Protein AF-A0A1Y1WV04-F1 (afdb_monomer_lite)

Structure (mmCIF, N/CA/C/O backbone):
data_AF-A0A1Y1WV04-F1
#
_entry.id   AF-A0A1Y1WV04-F1
#
loop_
_atom_site.group_PDB
_atom_site.id
_atom_site.type_symbol
_atom_site.label_atom_id
_atom_site.label_alt_id
_atom_site.label_comp_id
_atom_site.label_asym_id
_atom_site.label_entity_id
_atom_site.label_seq_id
_atom_site.pdbx_PDB_ins_code
_atom_site.Cartn_x
_atom_site.Cartn_y
_atom_site.Cartn_z
_atom_site.occupancy
_atom_site.B_iso_or_equiv
_atom_site.auth_seq_id
_atom_site.auth_comp_id
_atom_site.auth_asym_id
_atom_site.auth_atom_id
_atom_site.pdbx_PDB_model_num
ATOM 1 N N . MET A 1 1 ? -96.655 -31.401 87.594 1.00 34.44 1 MET A N 1
ATOM 2 C CA . MET A 1 1 ? -95.868 -32.003 88.691 1.00 34.44 1 MET A CA 1
ATOM 3 C C . MET A 1 1 ? -94.668 -31.108 88.955 1.00 34.44 1 MET A C 1
ATOM 5 O O . MET A 1 1 ? -94.041 -30.666 88.003 1.00 34.44 1 MET A O 1
ATOM 9 N N . HIS A 1 2 ? -94.461 -30.750 90.222 1.00 40.66 2 HIS A N 1
ATOM 10 C CA . HIS A 1 2 ? -93.423 -29.845 90.725 1.00 40.66 2 HIS A CA 1
ATOM 11 C C . HIS A 1 2 ? -91.993 -30.256 90.336 1.00 40.66 2 HIS A C 1
ATOM 13 O O . HIS A 1 2 ? -91.720 -31.447 90.269 1.00 40.66 2 HIS A O 1
ATOM 19 N N . PHE A 1 3 ? -91.078 -29.289 90.181 1.00 35.06 3 PHE A N 1
ATOM 20 C CA . PHE A 1 3 ? -90.051 -28.991 91.197 1.00 35.06 3 PHE A CA 1
ATOM 21 C C . PHE A 1 3 ? -89.288 -27.686 90.893 1.00 35.06 3 PHE A C 1
ATOM 23 O O . PHE A 1 3 ? -89.041 -27.324 89.747 1.00 35.06 3 PHE A O 1
ATOM 30 N N . HIS A 1 4 ? -88.962 -26.976 91.974 1.00 42.06 4 HIS A N 1
ATOM 31 C CA . HIS A 1 4 ? -88.146 -25.764 92.067 1.00 42.06 4 HIS A CA 1
ATOM 32 C C . HIS A 1 4 ? -86.688 -25.966 91.619 1.00 42.06 4 HIS A C 1
ATOM 34 O O . HIS A 1 4 ? -86.134 -27.024 91.887 1.00 42.06 4 HIS A O 1
ATOM 40 N N . SER A 1 5 ? -86.017 -24.909 91.136 1.00 38.31 5 SER A N 1
ATOM 41 C CA . SER A 1 5 ? -84.731 -24.459 91.709 1.00 38.31 5 SER A CA 1
ATOM 42 C C . SER A 1 5 ? -84.231 -23.148 91.082 1.00 38.31 5 SER A C 1
ATOM 44 O O . SER A 1 5 ? -84.340 -22.913 89.884 1.00 38.31 5 SER A O 1
ATOM 46 N N . LYS A 1 6 ? -83.667 -22.312 91.953 1.00 45.50 6 LYS A N 1
ATOM 47 C CA . LYS A 1 6 ? -82.931 -21.062 91.727 1.00 45.50 6 LYS A CA 1
ATOM 48 C C . LYS A 1 6 ? -81.797 -21.239 90.707 1.00 45.50 6 LYS A C 1
ATOM 50 O O . LYS A 1 6 ? -81.124 -22.260 90.774 1.00 45.50 6 LYS A O 1
ATOM 55 N N . LEU A 1 7 ? -81.491 -20.206 89.913 1.00 41.94 7 LEU A N 1
ATOM 56 C CA . LEU A 1 7 ? -80.228 -19.447 90.015 1.00 41.94 7 LEU A CA 1
ATOM 57 C C . LEU A 1 7 ? -80.211 -18.286 89.003 1.00 41.94 7 LEU A C 1
ATOM 59 O O . LEU A 1 7 ? -80.407 -18.491 87.808 1.00 41.94 7 LEU A O 1
ATOM 63 N N . LEU A 1 8 ? -79.947 -17.071 89.493 1.00 48.06 8 LEU A N 1
ATOM 64 C CA . LEU A 1 8 ? -79.488 -15.947 88.676 1.00 48.06 8 LEU A CA 1
ATOM 65 C C . LEU A 1 8 ? -78.223 -16.367 87.912 1.00 48.06 8 LEU A C 1
ATOM 67 O O . LEU A 1 8 ? -77.243 -16.764 88.540 1.00 48.06 8 LEU A O 1
ATOM 71 N N . LEU A 1 9 ? -78.208 -16.192 86.591 1.00 40.06 9 LEU A N 1
ATOM 72 C CA . LEU A 1 9 ? -76.978 -16.184 85.804 1.00 40.06 9 LEU A CA 1
ATOM 73 C C . LEU A 1 9 ? -76.729 -14.747 85.326 1.00 40.06 9 LEU A C 1
ATOM 75 O O . LEU A 1 9 ? -77.144 -14.341 84.244 1.00 40.06 9 LEU A O 1
ATOM 79 N N . THR A 1 10 ? -76.098 -13.944 86.183 1.00 45.25 10 THR A N 1
ATOM 80 C CA . THR A 1 10 ? -75.532 -12.645 85.807 1.00 45.25 10 THR A CA 1
ATOM 81 C C . THR A 1 10 ? -74.353 -12.875 84.870 1.00 45.25 10 THR A C 1
ATOM 83 O O . THR A 1 10 ? -73.282 -13.314 85.287 1.00 45.25 10 THR A O 1
ATOM 86 N N . LEU A 1 11 ? -74.582 -12.585 83.593 1.00 39.94 11 LEU A N 1
ATOM 87 C CA . LEU A 1 11 ? -73.611 -12.572 82.509 1.00 39.94 11 LEU A CA 1
ATOM 88 C C . LEU A 1 11 ? -72.624 -11.404 82.718 1.00 39.94 11 LEU A C 1
ATOM 90 O O . LEU A 1 11 ? -72.864 -10.289 82.258 1.00 39.94 11 LEU A O 1
ATOM 94 N N . LEU A 1 12 ? -71.520 -11.637 83.438 1.00 44.62 12 LEU A N 1
ATOM 95 C CA . LEU A 1 12 ? -70.368 -10.733 83.419 1.00 44.62 12 LEU A CA 1
ATOM 96 C C . LEU A 1 12 ? -69.647 -10.907 82.075 1.00 44.62 12 LEU A C 1
ATOM 98 O O . LEU A 1 12 ? -68.929 -11.882 81.860 1.00 44.62 12 LEU A O 1
ATOM 102 N N . ALA A 1 13 ? -69.842 -9.950 81.170 1.00 43.22 13 ALA A N 1
ATOM 103 C CA . ALA A 1 13 ? -69.005 -9.778 79.994 1.00 43.22 13 ALA A CA 1
ATOM 104 C C . ALA A 1 13 ? -67.582 -9.406 80.442 1.00 43.22 13 ALA A C 1
ATOM 106 O O . ALA A 1 13 ? -67.279 -8.246 80.719 1.00 43.22 13 ALA A O 1
ATOM 107 N N . THR A 1 14 ? -66.692 -10.393 80.528 1.00 42.41 14 THR A N 1
ATOM 108 C CA . THR A 1 14 ? -65.252 -10.139 80.571 1.00 42.41 14 THR A CA 1
ATOM 109 C C . THR A 1 14 ? -64.841 -9.588 79.210 1.00 42.41 14 THR A C 1
ATOM 111 O O . THR A 1 14 ? -64.728 -10.334 78.238 1.00 42.41 14 THR A O 1
ATOM 114 N N . ILE A 1 15 ? -64.661 -8.271 79.132 1.00 50.78 15 ILE A N 1
ATOM 115 C CA . ILE A 1 15 ? -63.996 -7.610 78.009 1.00 50.78 15 ILE A CA 1
ATOM 116 C C . ILE A 1 15 ? -62.588 -8.221 77.935 1.00 50.78 15 ILE A C 1
ATOM 118 O O . ILE A 1 15 ? -61.854 -8.118 78.921 1.00 50.78 15 ILE A O 1
ATOM 122 N N . PRO A 1 16 ? -62.179 -8.883 76.839 1.00 45.06 16 PRO A N 1
ATOM 123 C CA . PRO A 1 16 ? -60.782 -9.243 76.684 1.00 45.06 16 PRO A CA 1
ATOM 124 C C . PRO A 1 16 ? -59.991 -7.937 76.637 1.00 45.06 16 PRO A C 1
ATOM 126 O O . PRO A 1 16 ? -60.175 -7.130 75.727 1.00 45.06 16 PRO A O 1
ATOM 129 N N . SER A 1 17 ? -59.134 -7.712 77.633 1.00 42.75 17 SER A N 1
ATOM 130 C CA . SER A 1 17 ? -58.093 -6.692 77.574 1.00 42.75 17 SER A CA 1
ATOM 131 C C . SER A 1 17 ? -57.308 -6.934 76.291 1.00 42.75 17 SER A C 1
ATOM 133 O O . SER A 1 17 ? -56.541 -7.890 76.185 1.00 42.75 17 SER A O 1
ATOM 135 N N . THR A 1 18 ? -57.570 -6.126 75.272 1.00 48.19 18 THR A N 1
ATOM 136 C CA . THR A 1 18 ? -56.909 -6.227 73.981 1.00 48.19 18 THR A CA 1
ATOM 137 C C . THR A 1 18 ? -55.447 -5.858 74.196 1.00 48.19 18 THR A C 1
ATOM 139 O O . THR A 1 18 ? -55.110 -4.679 74.297 1.00 48.19 18 THR A O 1
ATOM 142 N N . PHE A 1 19 ? -54.585 -6.866 74.334 1.00 54.16 19 PHE A N 1
ATOM 143 C CA . PHE A 1 19 ? -53.141 -6.675 74.392 1.00 54.16 19 PHE A CA 1
ATOM 144 C C . PHE A 1 19 ? -52.684 -5.871 73.168 1.00 54.16 19 PHE A C 1
ATOM 146 O O . PHE A 1 19 ? -53.245 -6.006 72.075 1.00 54.16 19 PHE A O 1
ATOM 153 N N . ALA A 1 20 ? -51.681 -5.011 73.358 1.00 57.06 20 ALA A N 1
ATOM 154 C CA . ALA A 1 20 ? -51.045 -4.289 72.264 1.00 57.06 20 ALA A CA 1
ATOM 155 C C . ALA A 1 20 ? -50.669 -5.274 71.146 1.00 57.06 20 ALA A C 1
ATOM 157 O O . ALA A 1 20 ? -50.146 -6.355 71.425 1.00 57.06 20 ALA A O 1
ATOM 158 N N . ALA A 1 21 ? -50.902 -4.905 69.885 1.00 72.69 21 ALA A N 1
ATOM 159 C CA . ALA A 1 21 ? -50.462 -5.703 68.740 1.00 72.69 21 ALA A CA 1
ATOM 160 C C . ALA A 1 21 ? -48.935 -5.572 68.568 1.00 72.69 21 ALA A C 1
ATOM 162 O O . ALA A 1 21 ? -48.452 -4.921 67.641 1.00 72.69 21 ALA A O 1
ATOM 163 N N . VAL A 1 22 ? -48.165 -6.129 69.507 1.00 84.75 22 VAL A N 1
ATOM 164 C CA . VAL A 1 22 ? -46.698 -6.144 69.474 1.00 84.75 22 VAL A CA 1
ATOM 165 C C . VAL A 1 22 ? -46.243 -6.845 68.195 1.00 84.75 22 VAL A C 1
ATOM 167 O O . VAL A 1 22 ? -46.794 -7.872 67.809 1.00 84.75 22 VAL A O 1
ATOM 170 N N . ASN A 1 23 ? -45.247 -6.267 67.526 1.00 87.25 23 ASN A N 1
ATOM 171 C CA . ASN A 1 23 ? -44.789 -6.622 66.179 1.00 87.25 23 ASN A CA 1
ATOM 172 C C . ASN A 1 23 ? -45.798 -6.339 65.049 1.00 87.25 23 ASN A C 1
ATOM 174 O O . ASN A 1 23 ? -45.521 -6.643 63.892 1.00 87.25 23 ASN A O 1
ATOM 178 N N . GLY A 1 24 ? -46.942 -5.727 65.358 1.00 88.12 24 GLY A N 1
ATOM 179 C CA . GLY A 1 24 ? -47.917 -5.264 64.378 1.00 88.12 24 GLY A CA 1
ATOM 180 C C . GLY A 1 24 ? -47.508 -3.959 63.693 1.00 88.12 24 GLY A C 1
ATOM 181 O O . GLY A 1 24 ? -46.560 -3.278 64.094 1.00 88.12 24 GLY A O 1
ATOM 182 N N . ARG A 1 25 ? -48.257 -3.598 62.647 1.00 90.00 25 ARG A N 1
ATOM 183 C CA . ARG A 1 25 ? -48.091 -2.336 61.914 1.00 90.00 25 ARG A CA 1
ATOM 184 C C . ARG A 1 25 ? -48.536 -1.142 62.740 1.00 90.00 25 ARG A C 1
ATOM 186 O O . ARG A 1 25 ? -49.561 -1.190 63.417 1.00 90.00 25 ARG A O 1
ATOM 193 N N . CYS A 1 26 ? -47.824 -0.038 62.570 1.00 91.25 26 CYS A N 1
ATOM 194 C CA . CYS A 1 26 ? -48.307 1.253 63.023 1.00 91.25 26 CYS A CA 1
ATOM 195 C C . CYS A 1 26 ? -49.515 1.745 62.217 1.00 91.25 26 CYS A C 1
ATOM 197 O O . CYS A 1 26 ? -49.590 1.580 60.999 1.00 91.25 26 CYS A O 1
ATOM 199 N N . THR A 1 27 ? -50.408 2.476 62.875 1.00 89.06 27 THR A N 1
ATOM 200 C CA . THR A 1 27 ? -51.501 3.195 62.218 1.00 89.06 27 THR A CA 1
ATOM 201 C C . THR A 1 27 ? -50.973 4.477 61.571 1.00 89.06 27 THR A C 1
ATOM 203 O O . THR A 1 27 ? -50.458 5.368 62.251 1.00 89.06 27 THR A O 1
ATOM 206 N N . GLY A 1 28 ? -51.114 4.590 60.247 1.00 86.69 28 GLY A N 1
ATOM 207 C CA . GLY A 1 28 ? -50.731 5.784 59.481 1.00 86.69 28 GLY A CA 1
ATOM 208 C C . GLY A 1 28 ? -49.220 6.004 59.332 1.00 86.69 28 GLY A C 1
ATOM 209 O O . GLY A 1 28 ? -48.807 7.122 59.032 1.00 86.69 28 GLY A O 1
ATOM 210 N N . ARG A 1 29 ? -48.395 4.975 59.574 1.00 89.44 29 ARG A N 1
ATOM 211 C CA . ARG A 1 29 ? -46.928 4.996 59.420 1.00 89.44 29 ARG A CA 1
ATOM 212 C C . ARG A 1 29 ? -46.416 3.648 58.911 1.00 89.44 29 ARG A C 1
ATOM 214 O O . ARG A 1 29 ? -47.135 2.658 58.984 1.00 89.44 29 ARG A O 1
ATOM 221 N N . ASN A 1 30 ? -45.162 3.597 58.461 1.00 87.12 30 ASN A N 1
ATOM 222 C CA . ASN A 1 30 ? -44.538 2.375 57.930 1.00 87.12 30 ASN A CA 1
ATOM 223 C C . ASN A 1 30 ? -43.743 1.574 58.982 1.00 87.12 30 ASN A C 1
ATOM 225 O O . ASN A 1 30 ? -43.066 0.607 58.641 1.00 87.12 30 ASN A O 1
ATOM 229 N N . GLY A 1 31 ? -43.841 1.970 60.253 1.00 90.62 31 GLY A N 1
ATOM 230 C CA . GLY A 1 31 ? -43.123 1.356 61.364 1.00 90.62 31 GLY A CA 1
ATOM 231 C C . GLY A 1 31 ? -43.789 0.115 61.970 1.00 90.62 31 GLY A C 1
ATOM 232 O O . GLY A 1 31 ? -44.890 -0.295 61.587 1.00 90.62 31 GLY A O 1
ATOM 233 N N . ILE A 1 32 ? -43.124 -0.432 62.987 1.00 93.94 32 ILE A N 1
ATOM 234 C CA . ILE A 1 32 ? -43.531 -1.605 63.767 1.00 93.94 32 ILE A CA 1
ATOM 235 C C . ILE A 1 32 ? -43.769 -1.244 65.239 1.00 93.94 32 ILE A C 1
ATOM 237 O O . ILE A 1 32 ? -43.070 -0.412 65.816 1.00 93.94 32 ILE A O 1
ATOM 241 N N . CYS A 1 33 ? -44.744 -1.886 65.872 1.00 93.25 33 CYS A N 1
ATOM 242 C CA . CYS A 1 33 ? -45.068 -1.687 67.281 1.00 93.25 33 CYS A CA 1
ATOM 243 C C . CYS A 1 33 ? -44.163 -2.512 68.205 1.00 93.25 33 CYS A C 1
ATOM 245 O O . CYS A 1 33 ? -44.356 -3.717 68.349 1.00 93.25 33 CYS A O 1
ATOM 247 N N . ILE A 1 34 ? -43.179 -1.866 68.841 1.00 92.50 34 ILE A N 1
ATOM 248 C CA . ILE A 1 34 ? -42.181 -2.497 69.729 1.00 92.50 34 ILE A CA 1
ATOM 249 C C . ILE A 1 34 ? -41.878 -1.609 70.944 1.00 92.50 34 ILE A C 1
ATOM 251 O O . ILE A 1 34 ? -42.300 -0.454 71.000 1.00 92.50 34 ILE A O 1
ATOM 255 N N . SER A 1 35 ? -41.139 -2.130 71.928 1.00 92.88 35 SER A N 1
ATOM 256 C CA . SER A 1 35 ? -40.723 -1.326 73.081 1.00 92.88 35 SER A CA 1
ATOM 257 C C . SER A 1 35 ? -39.780 -0.188 72.675 1.00 92.88 35 SER A C 1
ATOM 259 O O . SER A 1 35 ? -38.985 -0.325 71.740 1.00 92.88 35 SER A O 1
ATOM 261 N N . THR A 1 36 ? -39.817 0.933 73.398 1.00 91.06 36 THR A N 1
ATOM 262 C CA . THR A 1 36 ? -38.900 2.070 73.169 1.00 91.06 36 THR A CA 1
ATOM 263 C C . THR A 1 36 ? -37.427 1.659 73.258 1.00 91.06 36 THR A C 1
ATOM 265 O O . THR A 1 36 ? -36.617 2.104 72.448 1.00 91.06 36 THR A O 1
ATOM 268 N N . GLY A 1 37 ? -37.084 0.746 74.175 1.00 92.69 37 GLY A N 1
ATOM 269 C CA . GLY A 1 37 ? -35.737 0.179 74.291 1.00 92.69 37 GLY A CA 1
ATOM 270 C C . GLY A 1 37 ? -35.299 -0.588 73.039 1.00 92.69 37 GLY A C 1
ATOM 271 O O . GLY A 1 37 ? -34.191 -0.377 72.545 1.00 92.69 37 GLY A O 1
ATOM 272 N N . ASN A 1 38 ? -36.182 -1.417 72.468 1.00 92.56 38 ASN A N 1
ATOM 273 C CA . ASN A 1 38 ? -35.900 -2.100 71.204 1.00 92.56 38 ASN A CA 1
ATOM 274 C C . ASN A 1 38 ? -35.814 -1.108 70.040 1.00 92.56 38 ASN A C 1
ATOM 276 O O . ASN A 1 38 ? -34.919 -1.232 69.212 1.00 92.56 38 ASN A O 1
ATOM 280 N N . CYS A 1 39 ? -36.679 -0.095 69.994 1.00 92.94 39 CYS A N 1
ATOM 281 C CA . CYS A 1 39 ? -36.612 0.925 68.951 1.00 92.94 39 CYS A CA 1
ATOM 282 C C . CYS A 1 39 ? -35.252 1.642 68.935 1.00 92.94 39 CYS A C 1
ATOM 284 O O . CYS A 1 39 ? -34.603 1.714 67.892 1.00 92.94 39 CYS A O 1
ATOM 286 N N . ASN A 1 40 ? -34.772 2.063 70.109 1.00 93.75 40 ASN A N 1
ATOM 287 C CA . ASN A 1 40 ? -33.469 2.712 70.259 1.00 93.75 40 ASN A CA 1
ATOM 288 C C . ASN A 1 40 ? -32.310 1.773 69.890 1.00 93.75 40 ASN A C 1
ATOM 290 O O . ASN A 1 40 ? -31.383 2.190 69.201 1.00 93.75 40 ASN A O 1
ATOM 294 N N . LYS A 1 41 ? -32.372 0.494 70.292 1.00 95.12 41 LYS A N 1
ATOM 295 C CA . LYS A 1 41 ? -31.346 -0.516 69.968 1.00 95.12 41 LYS A CA 1
ATOM 296 C C . LYS A 1 41 ? -31.136 -0.681 68.461 1.00 95.12 41 LYS A C 1
ATOM 298 O O . LYS A 1 41 ? -30.011 -0.907 68.027 1.00 95.12 41 LYS A O 1
ATOM 303 N N . TYR A 1 42 ? -32.208 -0.586 67.679 1.00 93.00 42 TYR A N 1
ATOM 304 C CA . TYR A 1 42 ? -32.156 -0.701 66.221 1.00 93.00 42 TYR A CA 1
ATOM 305 C C . TYR A 1 42 ? -32.052 0.661 65.512 1.00 93.00 42 TYR A C 1
ATOM 307 O O . TYR A 1 42 ? -32.098 0.711 64.288 1.00 93.00 42 TYR A O 1
ATOM 315 N N . GLY A 1 43 ? -31.891 1.764 66.252 1.00 93.25 43 GLY A N 1
ATOM 316 C CA . GLY A 1 43 ? -31.712 3.104 65.685 1.00 93.25 43 GLY A CA 1
ATOM 317 C C . GLY A 1 43 ? -32.963 3.692 65.025 1.00 93.25 43 GLY A C 1
ATOM 318 O O . GLY A 1 43 ? -32.836 4.561 64.167 1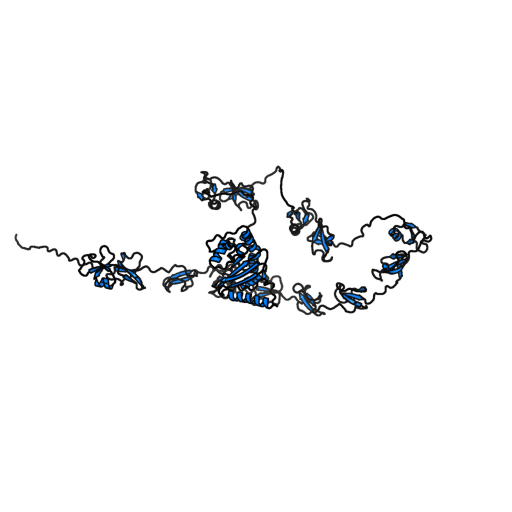.00 93.25 43 GLY A O 1
ATOM 319 N N . GLY A 1 44 ? -34.156 3.211 65.382 1.00 92.19 44 GLY A N 1
ATOM 320 C CA . GLY A 1 44 ? -35.422 3.741 64.875 1.00 92.19 44 GLY A CA 1
ATOM 321 C C . GLY A 1 44 ? -35.931 4.958 65.650 1.00 92.19 44 GLY A C 1
ATOM 322 O O . GLY A 1 44 ? -35.433 5.307 66.718 1.00 92.19 44 GLY A O 1
ATOM 323 N N . THR A 1 45 ? -36.974 5.597 65.120 1.00 94.38 45 THR A N 1
ATOM 324 C CA . THR A 1 45 ? -37.674 6.728 65.754 1.00 94.38 45 THR A CA 1
ATOM 325 C C . THR A 1 45 ? -39.046 6.287 66.252 1.00 94.38 45 THR A C 1
ATOM 327 O O . THR A 1 45 ? -39.815 5.718 65.477 1.00 94.38 45 THR A O 1
ATOM 330 N N . TYR A 1 46 ? -39.385 6.563 67.516 1.00 92.81 46 TYR A N 1
ATOM 331 C CA . TYR A 1 46 ? -40.654 6.121 68.099 1.00 92.81 46 TYR A CA 1
ATOM 332 C C . TYR A 1 46 ? -41.728 7.216 68.187 1.00 92.81 46 TYR A C 1
ATOM 334 O O . TYR A 1 46 ? -41.438 8.389 68.410 1.00 92.81 46 TYR A O 1
ATOM 342 N N . TYR A 1 47 ? -42.997 6.812 68.073 1.00 91.31 47 TYR A N 1
ATOM 343 C CA . TYR A 1 47 ? -44.167 7.695 68.108 1.00 91.31 47 TYR A CA 1
ATOM 344 C C . TYR A 1 47 ? -45.287 7.123 68.983 1.00 91.31 47 TYR A C 1
ATOM 346 O O . TYR A 1 47 ? -45.611 5.936 68.906 1.00 91.31 47 TYR A O 1
ATOM 354 N N . LYS A 1 48 ? -45.884 7.986 69.812 1.00 89.75 48 LYS A N 1
ATOM 355 C CA . LYS A 1 48 ? -46.985 7.656 70.732 1.00 89.75 48 LYS A CA 1
ATOM 356 C C . LYS A 1 48 ? -48.346 7.740 70.030 1.00 89.75 48 LYS A C 1
ATOM 358 O O . LYS A 1 48 ? -48.530 8.577 69.149 1.00 89.75 48 LYS A O 1
ATOM 363 N N . GLY A 1 49 ? -49.293 6.900 70.440 1.00 87.88 49 GLY A N 1
ATOM 364 C CA . GLY A 1 49 ? -50.672 6.848 69.945 1.00 87.88 49 GLY A CA 1
ATOM 365 C C . GLY A 1 49 ? -50.803 6.246 68.548 1.00 87.88 49 GLY A C 1
ATOM 366 O O . GLY A 1 49 ? -51.723 6.596 67.812 1.00 87.88 49 GLY A O 1
ATOM 367 N N . LYS A 1 50 ? -49.835 5.425 68.129 1.00 90.62 50 LYS A N 1
ATOM 368 C CA . LYS A 1 50 ? -49.744 4.899 66.757 1.00 90.62 50 LYS A CA 1
ATOM 369 C C . LYS A 1 50 ? -49.765 3.374 66.692 1.00 90.62 50 LYS A C 1
ATOM 371 O O . LYS A 1 50 ? -49.755 2.852 65.582 1.00 90.62 50 LYS A O 1
ATOM 376 N N . CYS A 1 51 ? -49.822 2.673 67.822 1.00 88.94 51 CYS A N 1
ATOM 377 C CA . CYS A 1 51 ? -50.050 1.237 67.873 1.00 88.94 51 CYS A CA 1
ATOM 378 C C . CYS A 1 51 ? -51.480 0.925 68.336 1.00 88.94 51 CYS A C 1
ATOM 380 O O . CYS A 1 51 ? -52.066 1.665 69.131 1.00 88.94 51 CYS A O 1
ATOM 382 N N . PRO A 1 52 ? -52.084 -0.169 67.844 1.00 80.31 52 PRO A N 1
ATOM 383 C CA . PRO A 1 52 ? -53.338 -0.659 68.399 1.00 80.31 52 PRO A CA 1
ATOM 384 C C . PRO A 1 52 ? -53.143 -1.010 69.880 1.00 80.31 52 PRO A C 1
ATOM 386 O O . PRO A 1 52 ? -52.307 -1.857 70.200 1.00 80.31 52 PRO A O 1
ATOM 389 N N . ASN A 1 53 ? -53.910 -0.361 70.761 1.00 74.06 53 ASN A N 1
ATOM 390 C CA . ASN A 1 53 ? -53.876 -0.543 72.218 1.00 74.06 53 ASN A CA 1
ATOM 391 C C . ASN A 1 53 ? -52.492 -0.278 72.848 1.00 74.06 53 ASN A C 1
ATOM 393 O O . ASN A 1 53 ? -51.963 -1.134 73.553 1.00 74.06 53 ASN A O 1
ATOM 397 N N . ASP A 1 54 ? -51.903 0.896 72.565 1.00 71.31 54 ASP A N 1
ATOM 398 C CA . ASP A 1 54 ? -50.627 1.399 73.116 1.00 71.31 54 ASP A CA 1
ATOM 399 C C . ASP A 1 54 ? -50.448 1.067 74.616 1.00 71.31 54 ASP A C 1
ATOM 401 O O . ASP A 1 54 ? -50.950 1.770 75.495 1.00 71.31 54 ASP A O 1
ATOM 405 N N . ALA A 1 55 ? -49.673 0.023 74.923 1.00 75.12 55 ALA A N 1
ATOM 406 C CA . ALA A 1 55 ? -49.185 -0.220 76.277 1.00 75.12 55 ALA A CA 1
ATOM 407 C C . ALA A 1 55 ? -48.165 0.863 76.683 1.00 75.12 55 ALA A C 1
ATOM 409 O O . ALA A 1 55 ? -47.587 1.556 75.837 1.00 75.12 55 ALA A O 1
ATOM 410 N N . ASN A 1 56 ? -47.912 1.025 77.985 1.00 75.50 56 ASN A N 1
ATOM 411 C CA . ASN A 1 56 ? -47.082 2.123 78.498 1.00 75.50 56 ASN A CA 1
ATOM 412 C C . ASN A 1 56 ? -45.675 2.186 77.876 1.00 75.50 56 ASN A C 1
ATOM 414 O O . ASN A 1 56 ? -45.166 3.290 77.688 1.00 75.50 56 ASN A O 1
ATOM 418 N N . ASP A 1 57 ? -45.083 1.058 77.485 1.00 83.12 57 ASP A N 1
ATOM 419 C CA . ASP A 1 57 ? -43.726 0.941 76.937 1.00 83.12 57 ASP A CA 1
ATOM 420 C C . ASP A 1 57 ? -43.662 0.603 75.433 1.00 83.12 57 ASP A C 1
ATOM 422 O O . ASP A 1 57 ? -42.587 0.705 74.839 1.00 83.12 57 ASP A O 1
ATOM 426 N N . ILE A 1 58 ? -44.792 0.272 74.795 1.00 89.69 58 ILE A N 1
ATOM 427 C CA . ILE A 1 58 ? -44.882 -0.033 73.358 1.00 89.69 58 ILE A CA 1
ATOM 428 C C . ILE A 1 58 ? -45.187 1.236 72.561 1.00 89.69 58 ILE A C 1
ATOM 430 O O . ILE A 1 58 ? -46.126 1.976 72.857 1.00 89.69 58 ILE A O 1
ATOM 434 N N . ARG A 1 59 ? -44.384 1.507 71.531 1.00 90.88 59 ARG A N 1
ATOM 435 C CA . ARG A 1 59 ? -44.541 2.656 70.631 1.00 90.88 59 ARG A CA 1
ATOM 436 C C . ARG A 1 59 ? -44.364 2.217 69.184 1.00 90.88 59 ARG A C 1
ATOM 438 O O . ARG A 1 59 ? -43.719 1.210 68.898 1.00 90.88 59 ARG A O 1
ATOM 445 N N . CYS A 1 60 ? -44.900 3.008 68.262 1.00 93.44 60 CYS A N 1
ATOM 446 C CA . CYS A 1 60 ? -44.632 2.815 66.844 1.00 93.44 60 CYS A CA 1
ATOM 447 C C . CYS A 1 60 ? -43.187 3.206 66.543 1.00 93.44 60 CYS A C 1
ATOM 449 O O . CYS A 1 60 ? -42.872 4.385 66.662 1.00 93.44 60 CYS A O 1
ATOM 451 N N . CYS A 1 61 ? -42.342 2.261 66.145 1.00 94.62 61 CYS A N 1
ATOM 452 C CA . CYS A 1 61 ? -40.958 2.489 65.752 1.00 94.62 61 CYS A CA 1
ATOM 453 C C . CYS A 1 61 ? -40.816 2.476 64.226 1.00 94.62 61 CYS A C 1
ATOM 455 O O . CYS A 1 61 ? -41.071 1.461 63.582 1.00 94.62 61 CYS A O 1
ATOM 457 N N . ASP A 1 62 ? -40.415 3.603 63.653 1.00 93.31 62 ASP A N 1
ATOM 458 C CA . ASP A 1 62 ? -40.306 3.844 62.211 1.00 93.31 62 ASP A CA 1
ATOM 459 C C . ASP A 1 62 ? -38.875 4.281 61.849 1.00 93.31 62 ASP A C 1
ATOM 461 O O . ASP A 1 62 ? -38.056 4.515 62.740 1.00 93.31 62 ASP A O 1
ATOM 465 N N . ASN A 1 63 ? -38.561 4.408 60.556 1.00 92.25 63 ASN A N 1
ATOM 466 C CA . ASN A 1 63 ? -37.238 4.816 60.057 1.00 92.25 63 ASN A CA 1
ATOM 467 C C . ASN A 1 63 ? -36.077 3.986 60.636 1.00 92.25 63 ASN A C 1
ATOM 469 O O . ASN A 1 63 ? -35.027 4.530 60.968 1.00 92.25 63 ASN A O 1
ATOM 473 N N . ILE A 1 64 ? -36.274 2.677 60.799 1.00 95.06 64 ILE A N 1
ATOM 474 C CA . ILE A 1 64 ? -35.260 1.776 61.352 1.00 95.06 64 ILE A CA 1
ATOM 475 C C . ILE A 1 64 ? -34.249 1.435 60.240 1.00 95.06 64 ILE A C 1
ATOM 477 O O . ILE A 1 64 ? -34.626 0.739 59.287 1.00 95.06 64 ILE A O 1
ATOM 481 N N . PRO A 1 65 ? -32.985 1.892 60.326 1.00 94.75 65 PRO A N 1
ATOM 482 C CA . PRO A 1 65 ? -31.970 1.565 59.335 1.00 94.75 65 PRO A CA 1
ATOM 483 C C . PRO A 1 65 ? -31.528 0.106 59.471 1.00 94.75 65 PRO A C 1
ATOM 485 O O . PRO A 1 65 ? -31.523 -0.476 60.555 1.00 94.75 65 PRO A O 1
ATOM 488 N N . CYS A 1 66 ? -31.095 -0.486 58.365 1.00 93.75 66 CYS A N 1
ATOM 489 C CA . CYS A 1 66 ? -30.535 -1.830 58.363 1.00 93.75 66 CYS A CA 1
ATOM 490 C C . CYS A 1 66 ? -29.441 -1.983 57.303 1.00 93.75 66 CYS A C 1
ATOM 492 O O . CYS A 1 66 ? -29.397 -1.256 56.309 1.00 93.75 66 CYS A O 1
ATOM 494 N N . THR A 1 67 ? -28.562 -2.962 57.508 1.00 93.25 67 THR A N 1
ATOM 495 C CA . THR A 1 67 ? -27.468 -3.278 56.583 1.00 93.25 67 THR A CA 1
ATOM 496 C C . THR A 1 67 ? -27.510 -4.764 56.245 1.00 93.25 67 THR A C 1
ATOM 498 O O . THR A 1 67 ? -27.526 -5.618 57.137 1.00 93.25 67 THR A O 1
ATOM 501 N N . ALA A 1 68 ? -27.553 -5.083 54.951 1.00 88.88 68 ALA A N 1
ATOM 502 C CA . ALA A 1 68 ? -27.471 -6.453 54.461 1.00 88.88 68 ALA A CA 1
ATOM 503 C C . ALA A 1 68 ? -26.094 -7.072 54.755 1.00 88.88 68 ALA A C 1
ATOM 505 O O . ALA A 1 68 ? -25.122 -6.372 55.034 1.00 88.88 68 ALA A O 1
ATOM 506 N N . ASN A 1 69 ? -25.992 -8.402 54.658 1.00 83.56 69 ASN A N 1
ATOM 507 C CA . ASN A 1 69 ? -24.721 -9.113 54.871 1.00 83.56 69 ASN A CA 1
ATOM 508 C C . ASN A 1 69 ? -23.608 -8.661 53.907 1.00 83.56 69 ASN A C 1
ATOM 510 O O . ASN A 1 69 ? -22.437 -8.785 54.237 1.00 83.56 69 ASN A O 1
ATOM 514 N N . ASP A 1 70 ? -23.971 -8.135 52.736 1.00 79.00 70 ASP A N 1
ATOM 515 C CA . ASP A 1 70 ? -23.051 -7.628 51.712 1.00 79.00 70 ASP A CA 1
ATOM 516 C C . ASP A 1 70 ? -22.800 -6.109 51.804 1.00 79.00 70 ASP A C 1
ATOM 518 O O . ASP A 1 70 ? -22.255 -5.514 50.878 1.00 79.00 70 ASP A O 1
ATOM 522 N N . GLY A 1 71 ? -23.200 -5.466 52.907 1.00 84.81 71 GLY A N 1
ATOM 523 C CA . GLY A 1 71 ? -22.927 -4.051 53.176 1.00 84.81 71 GLY A CA 1
ATOM 524 C C . GLY A 1 71 ? -23.915 -3.060 52.550 1.00 84.81 71 GLY A C 1
ATOM 525 O O . GLY A 1 71 ? -23.839 -1.866 52.845 1.00 84.81 71 GLY A O 1
ATOM 526 N N . ARG A 1 72 ? -24.877 -3.517 51.733 1.00 89.38 72 ARG A N 1
ATOM 527 C CA . ARG A 1 72 ? -25.939 -2.648 51.196 1.00 89.38 72 ARG A CA 1
ATOM 528 C C . ARG A 1 72 ? -26.803 -2.100 52.334 1.00 89.38 72 ARG A C 1
ATOM 530 O O . ARG A 1 72 ? -27.321 -2.865 53.149 1.00 89.38 72 ARG A O 1
ATOM 537 N N . LYS A 1 73 ? -26.972 -0.777 52.373 1.00 93.00 73 LYS A N 1
ATOM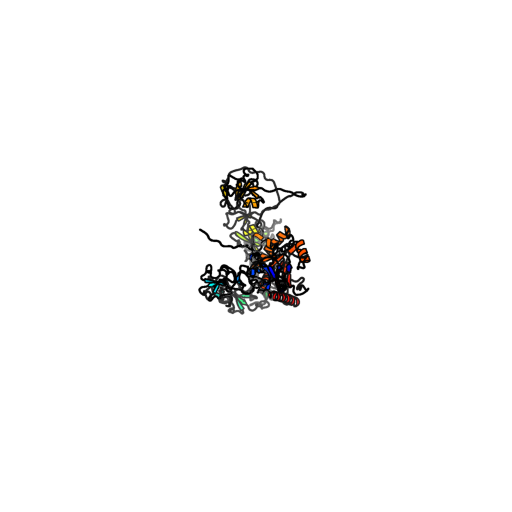 538 C CA . LYS A 1 73 ? -27.817 -0.082 53.353 1.00 93.00 73 LYS A CA 1
ATOM 539 C C . LYS A 1 73 ? -29.266 -0.036 52.872 1.00 93.00 73 LYS A C 1
ATOM 541 O O . LYS A 1 73 ? -29.522 0.138 51.681 1.00 93.00 73 LYS A O 1
ATOM 546 N N . GLY A 1 74 ? -30.195 -0.185 53.802 1.00 92.88 74 GLY A N 1
ATOM 547 C CA . GLY A 1 74 ? -31.628 -0.180 53.552 1.00 92.88 74 GLY A CA 1
ATOM 548 C C . GLY A 1 74 ? -32.414 0.217 54.793 1.00 92.88 74 GLY A C 1
ATOM 549 O O . GLY A 1 74 ? -31.839 0.672 55.781 1.00 92.88 74 GLY A O 1
ATOM 550 N N . ASN A 1 75 ? -33.727 0.011 54.736 1.00 94.38 75 ASN A N 1
ATOM 551 C CA . ASN A 1 75 ? -34.634 0.280 55.850 1.00 94.38 75 ASN A CA 1
ATOM 552 C C . ASN A 1 75 ? -35.483 -0.949 56.164 1.00 94.38 75 ASN A C 1
ATOM 554 O O . ASN A 1 75 ? -35.865 -1.705 55.265 1.00 94.38 75 ASN A O 1
ATOM 558 N N . CYS A 1 76 ? -35.792 -1.139 57.441 1.00 94.94 76 CYS A N 1
ATOM 559 C CA . CYS A 1 76 ? -36.724 -2.167 57.869 1.00 94.94 76 CYS A CA 1
ATOM 560 C C . CYS A 1 76 ? -38.150 -1.767 57.514 1.00 94.94 76 CYS A C 1
ATOM 562 O O . CYS A 1 76 ? -38.626 -0.708 57.916 1.00 94.94 76 CYS A O 1
ATOM 564 N N . VAL A 1 77 ? -38.820 -2.629 56.761 1.00 93.69 77 VAL A N 1
ATOM 565 C CA . VAL A 1 77 ? -40.197 -2.441 56.304 1.00 93.69 77 VAL A CA 1
ATOM 566 C C . VAL A 1 77 ? -40.914 -3.783 56.316 1.00 93.69 77 VAL A C 1
ATOM 568 O O . VAL A 1 77 ? -40.283 -4.846 56.328 1.00 93.69 77 VAL A O 1
ATOM 571 N N . PHE A 1 78 ? -42.243 -3.766 56.259 1.00 93.00 78 PHE A N 1
ATOM 572 C CA . PHE A 1 78 ? -42.967 -5.007 56.018 1.00 93.00 78 PHE A CA 1
ATOM 573 C C . PHE A 1 78 ? -42.654 -5.535 54.615 1.00 93.00 78 PHE A C 1
ATOM 575 O O . PHE A 1 78 ? -42.491 -4.769 53.669 1.00 93.00 78 PHE A O 1
ATOM 582 N N . THR A 1 79 ? -42.571 -6.855 54.465 1.00 90.56 79 THR A N 1
ATOM 583 C CA . THR A 1 79 ? -42.191 -7.531 53.210 1.00 90.56 79 THR A CA 1
ATOM 584 C C . THR A 1 79 ? -42.980 -7.042 51.993 1.00 90.56 79 THR A C 1
ATOM 586 O O . THR A 1 79 ? -42.393 -6.820 50.938 1.00 90.56 79 THR A O 1
ATOM 589 N N . ASN A 1 80 ? -44.280 -6.780 52.146 1.00 89.75 80 ASN A N 1
ATOM 590 C CA . ASN A 1 80 ? -45.133 -6.245 51.078 1.00 89.75 80 ASN A CA 1
ATOM 591 C C . ASN A 1 80 ? -44.926 -4.746 50.765 1.00 89.75 80 ASN A C 1
ATOM 593 O O . ASN A 1 80 ? -45.500 -4.250 49.803 1.00 89.75 80 ASN A O 1
ATOM 597 N N . GLN A 1 81 ? -44.137 -4.020 51.558 1.00 90.00 81 GLN A N 1
ATOM 598 C CA . GLN A 1 81 ? -43.785 -2.611 51.345 1.00 90.00 81 GLN A CA 1
ATOM 599 C C . GLN A 1 81 ? -42.414 -2.445 50.670 1.00 90.00 81 GLN A C 1
ATOM 601 O O . GLN A 1 81 ? -42.054 -1.335 50.283 1.00 90.00 81 GLN A O 1
ATOM 606 N N . CYS A 1 82 ? -41.652 -3.529 50.476 1.00 90.38 82 CYS A N 1
ATOM 607 C CA . CYS A 1 82 ? -40.367 -3.493 49.778 1.00 90.38 82 CYS A CA 1
ATOM 608 C C . CYS A 1 82 ? -40.559 -3.472 48.250 1.00 90.38 82 CYS A C 1
ATOM 610 O O . CYS A 1 82 ? -40.375 -4.473 47.559 1.00 90.38 82 CYS A O 1
ATOM 612 N N . SER A 1 83 ? -40.949 -2.316 47.710 1.00 83.50 83 SER A N 1
ATOM 613 C CA . SER A 1 83 ? -41.162 -2.132 46.269 1.00 83.50 83 SER A CA 1
ATOM 614 C C . SER A 1 83 ? -39.846 -1.805 45.557 1.00 83.50 83 SER A C 1
ATOM 616 O O . SER A 1 83 ? -39.230 -0.779 45.825 1.00 83.50 83 SER A O 1
ATOM 618 N N . GLY A 1 84 ? -39.399 -2.681 44.650 1.00 78.56 84 GLY A N 1
ATOM 619 C CA . GLY A 1 84 ? -38.179 -2.478 43.847 1.00 78.56 84 GLY A CA 1
ATOM 620 C C . GLY A 1 84 ? -36.863 -2.915 44.510 1.00 78.56 84 GLY A C 1
ATOM 621 O O . GLY A 1 84 ? -35.814 -2.841 43.870 1.00 78.56 84 GLY A O 1
ATOM 622 N N . GLY A 1 85 ? -36.912 -3.415 45.747 1.00 86.88 85 GLY A N 1
ATOM 623 C CA . GLY A 1 85 ? -35.755 -3.912 46.497 1.00 86.88 85 GLY A CA 1
ATOM 624 C C . GLY A 1 85 ? -35.701 -5.437 46.646 1.00 86.88 85 GLY A C 1
ATOM 625 O O . GLY A 1 85 ? -36.465 -6.180 46.032 1.00 86.88 85 GLY A O 1
ATOM 626 N N . GLU A 1 86 ? -34.767 -5.893 47.475 1.00 90.44 86 GLU A N 1
ATOM 627 C CA . GLU A 1 86 ? -34.601 -7.267 47.953 1.00 90.44 86 GLU A CA 1
ATOM 628 C C . GLU A 1 86 ? -34.775 -7.280 49.482 1.00 90.44 86 GLU A C 1
ATOM 630 O O . GLU A 1 86 ? -34.260 -6.395 50.170 1.00 90.44 86 GLU A O 1
ATOM 635 N N . THR A 1 87 ? -35.500 -8.263 50.029 1.00 92.94 87 THR A N 1
ATOM 636 C CA . THR A 1 87 ? -35.740 -8.369 51.480 1.00 92.94 87 THR A CA 1
ATOM 637 C C . THR A 1 87 ? -34.749 -9.312 52.156 1.00 92.94 87 THR A C 1
ATOM 639 O O . THR A 1 87 ? -34.675 -10.485 51.792 1.00 92.94 87 THR A O 1
ATOM 642 N N . ILE A 1 88 ? -34.074 -8.849 53.207 1.00 91.44 88 ILE A N 1
ATOM 643 C CA . ILE A 1 88 ? -33.113 -9.627 53.996 1.00 91.44 88 ILE A CA 1
ATOM 644 C C . ILE A 1 88 ? -33.675 -9.881 55.402 1.00 91.44 88 ILE A C 1
ATOM 646 O O . ILE A 1 88 ? -34.055 -8.950 56.117 1.00 91.44 88 ILE A O 1
ATOM 650 N N . GLY A 1 89 ? -33.750 -11.155 55.796 1.00 91.38 89 GLY A N 1
ATOM 651 C CA . GLY A 1 89 ? -34.227 -11.575 57.119 1.00 91.38 89 GLY A CA 1
ATOM 652 C C . GLY A 1 89 ? -33.192 -11.370 58.232 1.00 91.38 89 GLY A C 1
ATOM 653 O O . GLY A 1 89 ? -31.992 -11.313 57.973 1.00 91.38 89 GLY A O 1
ATOM 654 N N . GLY A 1 90 ? -33.661 -11.263 59.480 1.00 89.88 90 GLY A N 1
ATOM 655 C CA . GLY A 1 90 ? -32.804 -11.245 60.677 1.00 89.88 90 GLY A CA 1
ATOM 656 C C . GLY A 1 90 ? -31.999 -9.959 60.907 1.00 89.88 90 GLY A C 1
ATOM 657 O O . GLY A 1 90 ? -31.120 -9.935 61.762 1.00 89.88 90 GLY A O 1
ATOM 658 N N . LYS A 1 91 ? -32.269 -8.893 60.143 1.00 93.00 91 LYS A N 1
ATOM 659 C CA . LYS A 1 91 ? -31.606 -7.579 60.270 1.00 93.00 91 LYS A CA 1
ATOM 660 C C . LYS A 1 91 ? -32.484 -6.496 60.898 1.00 93.00 91 LYS A C 1
ATOM 662 O O . LYS A 1 91 ? -32.019 -5.378 61.081 1.00 93.00 91 LYS A O 1
ATOM 667 N N . CYS A 1 92 ? -33.733 -6.827 61.204 1.00 93.88 92 CYS A N 1
ATOM 668 C CA . CYS A 1 92 ? -34.759 -5.911 61.686 1.00 93.88 92 CYS A CA 1
ATOM 669 C C . CYS A 1 92 ? -35.430 -6.478 62.941 1.00 93.88 92 CYS A C 1
ATOM 671 O O . CYS A 1 92 ? -35.467 -7.702 63.090 1.00 93.88 92 CYS A O 1
ATOM 673 N N . PRO A 1 93 ? -35.946 -5.623 63.841 1.00 90.31 93 PRO A N 1
ATOM 674 C CA . PRO A 1 93 ? -36.694 -6.075 65.007 1.00 90.31 93 PRO A CA 1
ATOM 675 C C . PRO A 1 93 ? -38.062 -6.638 64.606 1.00 90.31 93 PRO A C 1
ATOM 677 O O . PRO A 1 93 ? -38.656 -6.199 63.627 1.00 90.31 93 PRO A O 1
ATOM 680 N N . GLY A 1 94 ? -38.595 -7.552 65.413 1.00 85.31 94 GLY A N 1
ATOM 681 C CA . GLY A 1 94 ? -39.954 -8.072 65.261 1.00 85.31 94 GLY A CA 1
ATOM 682 C C . GLY A 1 94 ? -40.044 -9.420 64.550 1.00 85.31 94 GLY A C 1
ATOM 683 O O . GLY A 1 94 ? -39.164 -10.266 64.699 1.00 85.31 94 GLY A O 1
ATOM 684 N N . GLY A 1 95 ? -41.167 -9.647 63.862 1.00 80.62 95 GLY A N 1
ATOM 685 C CA . GLY A 1 95 ? -41.523 -10.931 63.253 1.00 80.62 95 GLY A CA 1
ATOM 686 C C . GLY A 1 95 ? -40.878 -11.198 61.887 1.00 80.62 95 GLY A C 1
ATOM 687 O O . GLY A 1 95 ? -40.160 -10.373 61.327 1.00 80.62 95 GLY A O 1
ATOM 688 N N . ASN A 1 96 ? -41.176 -12.370 61.316 1.00 87.19 96 ASN A N 1
ATOM 689 C CA . ASN A 1 96 ? -40.624 -12.822 60.030 1.00 87.19 96 ASN A CA 1
ATOM 690 C C . ASN A 1 96 ? -41.038 -11.963 58.825 1.00 87.19 96 ASN A C 1
ATOM 692 O O . ASN A 1 96 ? -40.459 -12.112 57.751 1.00 87.19 96 ASN A O 1
ATOM 696 N N . ASP A 1 97 ? -42.042 -11.105 58.961 1.00 90.38 97 ASP A N 1
ATOM 697 C CA . ASP A 1 97 ? -42.607 -10.281 57.897 1.00 90.38 97 ASP A CA 1
ATOM 698 C C . ASP A 1 97 ? -42.102 -8.831 57.905 1.00 90.38 97 ASP A C 1
ATOM 700 O O . ASP A 1 97 ? -42.387 -8.113 56.946 1.00 90.38 97 ASP A O 1
ATOM 704 N N . PHE A 1 98 ? -41.315 -8.421 58.904 1.00 93.38 98 PHE A N 1
ATOM 705 C CA . PHE A 1 98 ? -40.647 -7.119 58.967 1.00 93.38 98 PHE A CA 1
ATOM 706 C C . PHE A 1 98 ? -39.150 -7.293 58.687 1.00 93.38 98 PHE A C 1
ATOM 708 O O . PHE A 1 98 ? -38.376 -7.762 59.520 1.00 93.38 98 PHE A O 1
ATOM 715 N N . LYS A 1 99 ? -38.739 -6.986 57.456 1.00 94.44 99 LYS A N 1
ATOM 716 C CA . LYS A 1 99 ? -37.418 -7.334 56.916 1.00 94.44 99 LYS A CA 1
ATOM 717 C C . LYS A 1 99 ? -36.678 -6.105 56.414 1.00 94.44 99 LYS A C 1
ATOM 719 O O . LYS A 1 99 ? -37.269 -5.073 56.114 1.00 94.44 99 LYS A O 1
ATOM 724 N N . CYS A 1 100 ? -35.364 -6.244 56.277 1.00 94.94 100 CYS A N 1
ATOM 725 C CA . CYS A 1 100 ? -34.527 -5.190 55.728 1.00 94.94 100 CYS A CA 1
ATOM 726 C C . CYS A 1 100 ? -34.718 -5.125 54.214 1.00 94.94 100 CYS A C 1
ATOM 728 O O . CYS A 1 100 ? -34.406 -6.096 53.529 1.00 94.94 100 CYS A O 1
ATOM 730 N N . CYS A 1 101 ? -35.233 -4.016 53.694 1.00 93.81 101 CYS A N 1
ATOM 731 C CA . CYS A 1 101 ? -35.369 -3.792 52.260 1.00 93.81 101 CYS A CA 1
ATOM 732 C C . CYS A 1 101 ? -34.164 -3.006 51.743 1.00 93.81 101 CYS A C 1
ATOM 734 O O . CYS A 1 101 ? -33.952 -1.858 52.138 1.00 93.81 101 CYS A O 1
ATOM 736 N N . VAL A 1 102 ? -33.381 -3.627 50.860 1.00 92.94 102 VAL A N 1
ATOM 737 C CA . VAL A 1 102 ? -32.193 -3.031 50.227 1.00 92.94 102 VAL A CA 1
ATOM 738 C C . VAL A 1 102 ? -32.368 -2.936 48.707 1.00 92.94 102 VAL A C 1
ATOM 740 O O . VAL A 1 102 ? -33.154 -3.697 48.141 1.00 92.94 102 VAL A O 1
ATOM 743 N N . PRO A 1 103 ? -31.637 -2.050 48.005 1.00 88.56 103 PRO A N 1
ATOM 744 C CA . PRO A 1 103 ? -31.635 -2.026 46.541 1.00 88.56 103 PRO A CA 1
ATOM 745 C C . PRO A 1 103 ? -31.219 -3.382 45.955 1.00 88.56 103 PRO A C 1
ATOM 747 O O . PRO A 1 103 ? -30.323 -4.031 46.501 1.00 88.56 103 PRO A O 1
ATOM 750 N N . LYS A 1 104 ? -31.826 -3.811 44.838 1.00 83.56 104 LYS A N 1
ATOM 751 C CA . LYS A 1 104 ? -31.420 -5.042 44.130 1.00 83.56 104 LYS A CA 1
ATOM 752 C C . LYS A 1 104 ? -29.941 -4.982 43.728 1.00 83.56 104 LYS A C 1
ATOM 754 O O . LYS A 1 104 ? -29.426 -3.913 43.401 1.00 83.56 104 LYS A O 1
ATOM 759 N N . LYS A 1 105 ? -29.261 -6.134 43.734 1.00 73.88 105 LYS A N 1
ATOM 760 C CA . LYS A 1 105 ? -27.897 -6.232 43.193 1.00 73.88 105 LYS A CA 1
ATOM 761 C C . LYS A 1 105 ? -27.907 -5.830 41.710 1.00 73.88 105 LYS A C 1
ATOM 763 O O . LYS A 1 105 ? -28.851 -6.203 41.011 1.00 73.88 105 LYS A O 1
ATOM 768 N N . PRO A 1 106 ? -26.893 -5.101 41.216 1.00 67.75 106 PRO A N 1
ATOM 769 C CA . PRO A 1 106 ? -26.777 -4.838 39.789 1.00 67.75 106 PRO A CA 1
ATOM 770 C C . PRO A 1 106 ? -26.617 -6.164 39.042 1.00 67.75 106 PRO A C 1
ATOM 772 O O . PRO A 1 106 ? -25.779 -6.981 39.418 1.00 67.75 106 PRO A O 1
ATOM 775 N N . ASP A 1 107 ? -27.416 -6.387 38.000 1.00 76.25 107 ASP A N 1
ATOM 776 C CA . ASP A 1 107 ? -27.221 -7.543 37.126 1.00 76.25 107 ASP A CA 1
ATOM 777 C C . ASP A 1 107 ? -26.058 -7.257 36.174 1.00 76.25 107 ASP A C 1
ATOM 779 O O . ASP A 1 107 ? -26.127 -6.326 35.364 1.00 76.25 107 ASP A O 1
ATOM 783 N N . TYR A 1 108 ? -24.963 -7.997 36.338 1.00 82.06 108 TYR A N 1
ATOM 784 C CA . TYR A 1 108 ? -23.740 -7.856 35.550 1.00 82.06 108 TYR A CA 1
ATOM 785 C C . TYR A 1 108 ? -23.675 -8.851 34.381 1.00 82.06 108 TYR A C 1
ATOM 787 O O . TYR A 1 108 ? -22.928 -8.618 33.428 1.00 82.06 108 TYR A O 1
ATOM 795 N N . ALA A 1 109 ? -24.448 -9.940 34.438 1.00 82.94 109 ALA A N 1
ATOM 796 C CA . ALA A 1 109 ? -24.495 -10.937 33.377 1.00 82.94 109 ALA A CA 1
ATOM 797 C C . ALA A 1 109 ? -25.334 -10.418 32.193 1.00 82.94 109 ALA A C 1
ATOM 799 O O . ALA A 1 109 ? -26.246 -9.613 32.357 1.00 82.94 109 ALA A O 1
ATOM 800 N N . GLY A 1 110 ? -24.988 -10.823 30.971 1.00 84.50 110 GLY A N 1
ATOM 801 C CA . GLY A 1 110 ? -25.613 -10.349 29.730 1.00 84.50 110 GLY A CA 1
ATOM 802 C C . GLY A 1 110 ? -25.081 -9.010 29.201 1.00 84.50 110 GLY A C 1
ATOM 803 O O . GLY A 1 110 ? -25.432 -8.606 28.094 1.00 84.50 110 GLY A O 1
ATOM 804 N N . ARG A 1 111 ? -24.206 -8.322 29.944 1.00 90.81 111 ARG A N 1
ATOM 805 C CA . ARG A 1 111 ? -23.566 -7.073 29.496 1.00 90.81 111 ARG A CA 1
ATOM 806 C C . ARG A 1 111 ? -22.439 -7.334 28.485 1.00 90.81 111 ARG A C 1
ATOM 808 O O . ARG A 1 111 ? -21.840 -8.407 28.519 1.00 90.81 111 ARG A O 1
ATOM 815 N N . PRO A 1 112 ? -22.107 -6.375 27.604 1.00 89.19 112 PRO A N 1
ATOM 816 C CA . PRO A 1 112 ? -20.946 -6.493 26.726 1.00 89.19 112 PRO A CA 1
ATOM 817 C C . PRO A 1 112 ? -19.636 -6.416 27.518 1.00 89.19 112 PRO A C 1
ATOM 819 O O . PRO A 1 112 ? -19.538 -5.702 28.519 1.00 89.19 112 PRO A O 1
ATOM 822 N N . CYS A 1 113 ? -18.616 -7.128 27.046 1.00 92.06 113 CYS A N 1
ATOM 823 C CA . CYS A 1 113 ? -17.287 -7.061 27.642 1.00 92.06 113 CYS A CA 1
ATOM 824 C C . CYS A 1 113 ? -16.573 -5.733 27.346 1.00 92.06 113 CYS A C 1
ATOM 826 O O . CYS A 1 113 ? -16.750 -5.117 26.295 1.00 92.06 113 CYS A O 1
ATOM 828 N N . LYS A 1 114 ? -15.703 -5.306 28.262 1.00 89.75 114 LYS A N 1
ATOM 829 C CA . LYS A 1 114 ? -14.890 -4.093 28.129 1.00 89.75 114 LYS A CA 1
ATOM 830 C C . LYS A 1 114 ? -13.698 -4.325 27.205 1.00 89.75 114 LYS A C 1
ATOM 832 O O . LYS A 1 114 ? -12.809 -5.112 27.526 1.00 89.75 114 LYS A O 1
ATOM 837 N N . GLY A 1 115 ? -13.652 -3.600 26.089 1.00 82.94 115 GLY A N 1
ATOM 838 C CA . GLY A 1 115 ? -12.504 -3.577 25.173 1.00 82.94 115 GLY A CA 1
ATOM 839 C C . GLY A 1 115 ? -12.289 -4.855 24.354 1.00 82.94 115 GLY A C 1
ATOM 840 O O . GLY A 1 115 ? -11.273 -4.963 23.678 1.00 82.94 115 GLY A O 1
ATOM 841 N N . VAL A 1 116 ? -13.208 -5.824 24.412 1.00 82.25 116 VAL A N 1
ATOM 842 C CA . VAL A 1 116 ? -13.185 -7.050 23.595 1.00 82.25 116 VAL A CA 1
ATOM 843 C C . VAL A 1 116 ? -14.608 -7.445 23.205 1.00 82.25 116 VAL A C 1
ATOM 845 O O . VAL A 1 116 ? -15.546 -7.201 23.962 1.00 82.25 116 VAL A O 1
ATOM 848 N N . GLU A 1 117 ? -14.785 -8.081 22.044 1.00 83.62 117 GLU A N 1
ATOM 849 C CA . GLU A 1 117 ? -16.092 -8.613 21.647 1.00 83.62 117 GLU A CA 1
ATOM 850 C C . GLU A 1 117 ? -16.444 -9.876 22.444 1.00 83.62 117 GLU A C 1
ATOM 852 O O . GLU A 1 117 ? -15.813 -10.929 22.312 1.00 83.62 117 GLU A O 1
ATOM 857 N N . GLY A 1 118 ? -17.497 -9.783 23.250 1.00 89.25 118 GLY A N 1
ATOM 858 C CA . GLY A 1 118 ? -18.005 -10.890 24.048 1.00 89.25 118 GLY A CA 1
ATOM 859 C C . GLY A 1 118 ? -19.151 -10.464 24.957 1.00 89.25 118 GLY A C 1
ATOM 860 O O . GLY A 1 118 ? -19.550 -9.295 24.978 1.00 89.25 118 GLY A O 1
ATOM 861 N N . THR A 1 119 ? -19.653 -11.416 25.736 1.00 92.19 119 THR A N 1
ATOM 862 C CA . THR A 1 119 ? -20.735 -11.202 26.701 1.00 92.19 119 THR A CA 1
ATOM 863 C C . THR A 1 119 ? -20.293 -11.638 28.092 1.00 92.19 119 THR A C 1
ATOM 865 O O . THR A 1 119 ? -19.722 -12.711 28.269 1.00 92.19 119 THR A O 1
ATOM 868 N N . CYS A 1 120 ? -20.553 -10.802 29.091 1.00 93.25 120 CYS A N 1
ATOM 869 C CA . CYS A 1 120 ? -20.317 -11.103 30.493 1.00 93.25 120 CYS A CA 1
ATOM 870 C C . CYS A 1 120 ? -21.290 -12.176 30.968 1.00 93.25 120 CYS A C 1
ATOM 872 O O . CYS A 1 120 ? -22.502 -12.015 30.839 1.00 93.25 120 CYS A O 1
ATOM 874 N N . ILE A 1 121 ? -20.763 -13.252 31.537 1.00 91.94 121 ILE A N 1
ATOM 875 C CA . ILE A 1 121 ? -21.544 -14.369 32.065 1.00 91.94 121 ILE A CA 1
ATOM 876 C C . ILE A 1 121 ? -21.168 -14.631 33.519 1.00 91.94 121 ILE A C 1
ATOM 878 O O . ILE A 1 121 ? -20.050 -14.332 33.945 1.00 91.94 121 ILE A O 1
ATOM 882 N N . ASN A 1 122 ? -22.091 -15.219 34.273 1.00 90.38 122 ASN A N 1
ATOM 883 C CA . ASN A 1 122 ? -21.784 -15.750 35.595 1.00 90.38 122 ASN A CA 1
ATOM 884 C C . ASN A 1 122 ? -21.273 -17.189 35.457 1.00 90.38 122 ASN A C 1
ATOM 886 O O . ASN A 1 122 ? -22.035 -18.102 35.156 1.00 90.38 122 ASN A O 1
ATOM 890 N N . VAL A 1 123 ? -19.976 -17.399 35.680 1.00 89.12 123 VAL A N 1
ATOM 891 C CA . VAL A 1 123 ? -19.331 -18.699 35.430 1.00 89.12 123 VAL A CA 1
ATOM 892 C C . VAL A 1 123 ? -19.753 -19.801 36.403 1.00 89.12 123 VAL A C 1
ATOM 894 O O . VAL A 1 123 ? -19.456 -20.963 36.140 1.00 89.12 123 VAL A O 1
ATOM 897 N N . ASP A 1 124 ? -20.434 -19.458 37.499 1.00 85.69 124 ASP A N 1
ATOM 898 C CA . ASP A 1 124 ? -20.928 -20.437 38.471 1.00 85.69 124 ASP A CA 1
ATOM 899 C C . ASP A 1 124 ? -22.188 -21.158 37.967 1.00 85.69 124 ASP A C 1
ATOM 901 O O . ASP A 1 124 ? -22.488 -22.264 38.412 1.00 85.69 124 ASP A O 1
ATOM 905 N N . ASN A 1 125 ? -22.949 -20.535 37.058 1.00 84.88 125 ASN A N 1
ATOM 906 C CA . ASN A 1 125 ? -24.239 -21.055 36.593 1.00 84.88 125 ASN A CA 1
ATOM 907 C C . ASN A 1 125 ? -24.504 -20.901 35.081 1.00 84.88 125 ASN A C 1
ATOM 909 O O . ASN A 1 125 ? -25.542 -21.356 34.605 1.00 84.88 125 ASN A O 1
ATOM 913 N N . GLN A 1 126 ? -23.587 -20.300 34.319 1.00 83.69 126 GLN A N 1
ATOM 914 C CA . GLN A 1 126 ? -23.658 -20.156 32.862 1.00 83.69 126 GLN A CA 1
ATOM 915 C C . GLN A 1 126 ? -22.400 -20.743 32.201 1.00 83.69 126 GLN A C 1
ATOM 917 O O . GLN A 1 126 ? -21.272 -20.518 32.646 1.00 83.69 126 GLN A O 1
ATOM 922 N N . GLY A 1 127 ? -22.599 -21.500 31.117 1.00 80.19 127 GLY A N 1
ATOM 923 C CA . GLY A 1 127 ? -21.522 -22.041 30.284 1.00 80.19 127 GLY A CA 1
ATOM 924 C C . GLY A 1 127 ? -20.970 -21.010 29.294 1.00 80.19 127 GLY A C 1
ATOM 925 O O . GLY A 1 127 ? -21.633 -20.029 28.968 1.00 80.19 127 GLY A O 1
ATOM 926 N N . CYS A 1 128 ? -19.751 -21.243 28.807 1.00 83.00 128 CYS A N 1
ATOM 927 C CA . CYS A 1 128 ? -19.149 -20.482 27.715 1.00 83.00 128 CYS A CA 1
ATOM 928 C C . CYS A 1 128 ? -18.621 -21.466 26.676 1.00 83.00 128 CYS A C 1
ATOM 930 O O . CYS A 1 128 ? -17.754 -22.277 26.999 1.00 83.00 128 CYS A O 1
ATOM 932 N N . ASP A 1 129 ? -19.117 -21.369 25.445 1.00 77.25 129 ASP A N 1
ATOM 933 C CA . ASP A 1 129 ? -18.688 -22.221 24.324 1.00 77.25 129 ASP A CA 1
ATOM 934 C C . ASP A 1 129 ? -17.313 -21.811 23.763 1.00 77.25 129 ASP A C 1
ATOM 936 O O . ASP A 1 129 ? -16.801 -22.393 22.807 1.00 77.25 129 ASP A O 1
ATOM 940 N N . THR A 1 130 ? -16.719 -20.765 24.333 1.00 79.12 130 THR A N 1
ATOM 941 C CA . THR A 1 130 ? -15.488 -20.122 23.882 1.00 79.12 130 THR A CA 1
ATOM 942 C C . THR A 1 130 ? -14.581 -19.803 25.081 1.00 79.12 130 THR A C 1
ATOM 944 O O . THR A 1 130 ? -14.715 -20.360 26.171 1.00 79.12 130 THR A O 1
ATOM 947 N N . GLU A 1 131 ? -13.593 -18.928 24.891 1.00 82.69 131 GLU A N 1
ATOM 948 C CA . GLU A 1 131 ? -12.661 -18.552 25.950 1.00 82.69 131 GLU A CA 1
ATOM 949 C C . GLU A 1 131 ? -13.291 -17.588 26.967 1.00 82.69 131 GLU A C 1
ATOM 951 O O . GLU A 1 131 ? -13.947 -16.607 26.603 1.00 82.69 131 GLU A O 1
ATOM 956 N N . LYS A 1 132 ? -13.014 -17.854 28.250 1.00 88.81 132 LYS A N 1
ATOM 957 C CA . LYS A 1 132 ? -13.391 -17.011 29.388 1.00 88.81 132 LYS A CA 1
ATOM 958 C C . LYS A 1 132 ? -12.242 -16.080 29.775 1.00 88.81 132 LYS A C 1
ATOM 960 O O . LYS A 1 132 ? -11.142 -16.548 30.054 1.00 88.81 132 LYS A O 1
ATOM 965 N N . VAL A 1 133 ? -12.512 -14.779 29.867 1.00 88.31 133 VAL A N 1
ATOM 966 C CA . VAL A 1 133 ? -11.520 -13.752 30.222 1.00 88.31 133 VAL A CA 1
ATOM 967 C C . VAL A 1 133 ? -11.937 -13.010 31.494 1.00 88.31 133 VAL A C 1
ATOM 969 O O . VAL A 1 133 ? -13.030 -12.444 31.583 1.00 88.31 133 VAL A O 1
ATOM 972 N N . LYS A 1 134 ? -11.044 -12.990 32.489 1.00 91.50 134 LYS A N 1
ATOM 973 C CA . LYS A 1 134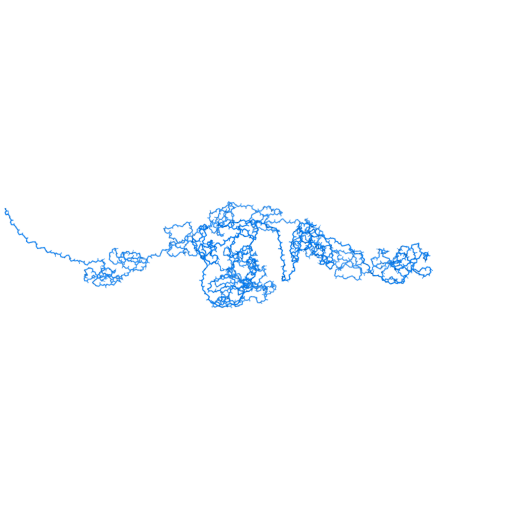 ? -11.229 -12.278 33.767 1.00 91.50 134 LYS A CA 1
ATOM 974 C C . LYS A 1 134 ? -11.007 -10.768 33.605 1.00 91.50 134 LYS A C 1
ATOM 976 O O . LYS A 1 134 ? -10.252 -10.338 32.741 1.00 91.50 134 LYS A O 1
ATOM 981 N N . GLY A 1 135 ? -11.655 -9.955 34.444 1.00 87.75 135 GLY A N 1
ATOM 982 C CA . GLY A 1 135 ? -11.417 -8.501 34.518 1.00 87.75 135 GLY A CA 1
ATOM 983 C C . GLY A 1 135 ? -11.952 -7.672 33.341 1.00 87.75 135 GLY A C 1
ATOM 984 O O . GLY A 1 135 ? -11.752 -6.463 33.298 1.00 87.75 135 GLY A O 1
ATOM 985 N N . LYS A 1 136 ? -12.648 -8.298 32.385 1.00 91.62 136 LYS A N 1
ATOM 986 C CA . LYS A 1 136 ? -13.280 -7.628 31.233 1.00 91.62 136 LYS A CA 1
ATOM 987 C C . LYS A 1 136 ? -14.772 -7.356 31.441 1.00 91.62 136 LYS A C 1
ATOM 989 O O . LYS A 1 136 ? -15.446 -6.924 30.515 1.00 91.62 136 LYS A O 1
ATOM 994 N N . CYS A 1 137 ? -15.276 -7.586 32.648 1.00 90.44 137 CYS A N 1
ATOM 995 C CA . CYS A 1 137 ? -16.658 -7.362 33.045 1.00 90.44 137 CYS A CA 1
ATOM 996 C C . CYS A 1 137 ? -16.695 -6.592 34.360 1.00 90.44 137 CYS A C 1
ATOM 998 O O . CYS A 1 137 ? -15.814 -6.763 35.200 1.00 90.44 137 CYS A O 1
ATOM 1000 N N . ASP A 1 138 ? -17.708 -5.745 34.527 1.00 85.69 138 ASP A N 1
ATOM 1001 C CA . ASP A 1 138 ? -18.008 -5.156 35.829 1.00 85.69 138 ASP A CA 1
ATOM 1002 C C . ASP A 1 138 ? -18.579 -6.211 36.772 1.00 85.69 138 ASP A C 1
ATOM 1004 O O . ASP A 1 138 ? -19.311 -7.099 36.340 1.00 85.69 138 ASP A O 1
ATOM 1008 N N . GLY A 1 139 ? -18.293 -6.066 38.064 1.00 84.25 139 GLY A N 1
ATOM 1009 C CA . GLY A 1 139 ? -18.865 -6.909 39.106 1.00 84.25 139 GLY A CA 1
ATOM 1010 C C . GLY A 1 139 ? -17.860 -7.864 39.762 1.00 84.25 139 GLY A C 1
ATOM 1011 O O . GLY A 1 139 ? -16.648 -7.667 39.664 1.00 84.25 139 GLY A O 1
ATOM 1012 N N . PRO A 1 140 ? -18.365 -8.854 40.516 1.00 83.00 140 PRO A N 1
ATOM 1013 C CA . PRO A 1 140 ? -17.540 -9.798 41.267 1.00 83.00 140 PRO A CA 1
ATOM 1014 C C . PRO A 1 140 ? -16.759 -10.766 40.359 1.00 83.00 140 PRO A C 1
ATOM 1016 O O . PRO A 1 140 ? -17.058 -10.917 39.179 1.00 83.00 140 PRO A O 1
ATOM 1019 N N . ALA A 1 141 ? -15.756 -11.454 40.918 1.00 85.12 141 ALA A N 1
ATOM 1020 C CA . ALA A 1 141 ? -14.788 -12.274 40.171 1.00 85.12 141 ALA A CA 1
ATOM 1021 C C . ALA A 1 141 ? -15.387 -13.458 39.375 1.00 85.12 141 ALA A C 1
ATOM 1023 O O . ALA A 1 141 ? -14.753 -13.973 38.447 1.00 85.12 141 ALA A O 1
ATOM 1024 N N . ASN A 1 142 ? -16.590 -13.900 39.740 1.00 87.50 142 ASN A N 1
ATOM 1025 C CA . ASN A 1 142 ? -17.350 -14.924 39.025 1.00 87.50 142 ASN A CA 1
ATOM 1026 C C . ASN A 1 142 ? -18.072 -14.380 37.777 1.00 87.50 142 ASN A C 1
ATOM 1028 O O . ASN A 1 142 ? -18.557 -15.162 36.963 1.00 87.50 142 ASN A O 1
ATOM 1032 N N . ILE A 1 143 ? -18.098 -13.061 37.569 1.00 91.38 143 ILE A N 1
ATOM 1033 C CA . ILE A 1 143 ? -18.533 -12.463 36.308 1.00 91.38 143 ILE A CA 1
ATOM 1034 C C . ILE A 1 143 ? -17.326 -12.354 35.376 1.00 91.38 143 ILE A C 1
ATOM 1036 O O . ILE A 1 143 ? -16.406 -11.566 35.600 1.00 91.38 143 ILE A O 1
ATOM 1040 N N . GLN A 1 144 ? -17.319 -13.161 34.318 1.00 92.25 144 GLN A N 1
ATOM 1041 C CA . GLN A 1 144 ? -16.222 -13.208 33.350 1.00 92.25 144 GLN A CA 1
ATOM 1042 C C . GLN A 1 144 ? -16.744 -13.033 31.930 1.00 92.25 144 GLN A C 1
ATOM 1044 O O . GLN A 1 144 ? -17.892 -13.345 31.622 1.00 92.25 144 GLN A O 1
ATOM 1049 N N . CYS A 1 145 ? -15.886 -12.519 31.055 1.00 93.00 145 CYS A N 1
ATOM 1050 C CA . CYS A 1 145 ? -16.225 -12.310 29.660 1.00 93.00 145 CYS A CA 1
ATOM 1051 C C . CYS A 1 145 ? -16.142 -13.626 28.888 1.00 93.00 145 CYS A C 1
ATOM 1053 O O . CYS A 1 145 ? -15.070 -14.221 28.833 1.00 93.00 145 CYS A O 1
ATOM 1055 N N . CYS A 1 146 ? -17.238 -14.052 28.268 1.00 90.88 146 CYS A N 1
ATOM 1056 C CA . CYS A 1 146 ? -17.245 -15.114 27.271 1.00 90.88 146 CYS A CA 1
ATOM 1057 C C . CYS A 1 146 ? -17.033 -14.492 25.885 1.00 90.88 146 CYS A C 1
ATOM 1059 O O . CYS A 1 146 ? -17.865 -13.705 25.421 1.00 90.88 146 CYS A O 1
ATOM 1061 N N . LEU A 1 147 ? -15.899 -14.785 25.243 1.00 86.56 147 LEU A N 1
ATOM 1062 C CA . LEU A 1 147 ? -15.546 -14.173 23.961 1.00 86.56 147 LEU A CA 1
ATOM 1063 C C . LEU A 1 147 ? -16.463 -14.650 22.832 1.00 86.56 147 LEU A C 1
ATOM 1065 O O . LEU A 1 147 ? -16.929 -15.785 22.806 1.00 86.56 147 LEU A O 1
ATOM 1069 N N . LYS A 1 148 ? -16.691 -13.815 21.825 1.00 80.81 148 LYS A N 1
ATOM 1070 C CA . LYS A 1 148 ? -17.408 -14.267 20.629 1.00 80.81 148 LYS A CA 1
ATOM 1071 C C . LYS A 1 148 ? -16.519 -15.205 19.797 1.00 80.81 148 LYS A C 1
ATOM 1073 O O . LYS A 1 148 ? -15.329 -14.933 19.625 1.00 80.81 148 LYS A O 1
ATOM 1078 N N . LYS A 1 149 ? -17.078 -16.298 19.249 1.00 72.69 149 LYS A N 1
ATOM 1079 C CA . LYS A 1 149 ? -16.360 -17.145 18.274 1.00 72.69 149 LYS A CA 1
ATOM 1080 C C . LYS A 1 149 ? -15.947 -16.272 17.087 1.00 72.69 149 LYS A C 1
ATOM 1082 O O . LYS A 1 149 ? -16.788 -15.592 16.496 1.00 72.69 149 LYS A O 1
ATOM 1087 N N . LEU A 1 150 ? -14.658 -16.288 16.746 1.00 75.69 150 LEU A N 1
ATOM 1088 C CA . LEU A 1 150 ? -14.162 -15.585 15.567 1.00 75.69 150 LEU A CA 1
ATOM 1089 C C . LEU A 1 150 ? -14.794 -16.204 14.323 1.00 75.69 150 LEU A C 1
ATOM 1091 O O . LEU A 1 150 ? -14.760 -17.422 14.137 1.00 75.69 150 LEU A O 1
ATOM 1095 N N . ARG A 1 151 ? -15.362 -15.354 13.469 1.00 81.00 151 ARG A N 1
ATOM 1096 C CA . ARG A 1 151 ? -15.904 -15.763 12.172 1.00 81.00 151 ARG A CA 1
ATOM 1097 C C . ARG A 1 151 ? -14.839 -16.552 11.396 1.00 81.00 151 ARG A C 1
ATOM 1099 O O . ARG A 1 151 ? -13.707 -16.086 11.319 1.00 81.00 151 ARG A O 1
ATOM 1106 N N . GLY A 1 152 ? -15.209 -17.706 10.839 1.00 84.12 152 GLY A N 1
ATOM 1107 C CA . GLY A 1 152 ? -14.341 -18.543 10.008 1.00 84.12 152 GLY A CA 1
ATOM 1108 C C . GLY A 1 152 ? -13.469 -19.573 10.715 1.00 84.12 152 GLY A C 1
ATOM 1109 O O . GLY A 1 152 ? -12.873 -20.401 10.037 1.00 84.12 152 GLY A O 1
ATOM 1110 N N . VAL A 1 153 ? -13.379 -19.576 12.047 1.00 88.25 153 VAL A N 1
ATOM 1111 C CA . VAL A 1 153 ? -12.625 -20.620 12.763 1.00 88.25 153 VAL A CA 1
ATOM 1112 C C . VAL A 1 153 ? -13.392 -21.949 12.723 1.00 88.25 153 VAL A C 1
ATOM 1114 O O . VAL A 1 153 ? -14.597 -21.977 12.978 1.00 88.25 153 VAL A O 1
ATOM 1117 N N . ASP A 1 154 ? -12.673 -23.036 12.428 1.00 88.81 154 ASP A N 1
ATOM 1118 C CA . ASP A 1 154 ? -13.157 -24.409 12.181 1.00 88.81 154 ASP A CA 1
ATOM 1119 C C . ASP A 1 154 ? -13.932 -24.606 10.867 1.00 88.81 154 ASP A C 1
ATOM 1121 O O . ASP A 1 154 ? -14.474 -25.683 10.614 1.00 88.81 154 ASP A O 1
ATOM 1125 N N . GLU A 1 155 ? -13.980 -23.591 10.005 1.00 92.75 155 GLU A N 1
ATOM 1126 C CA . GLU A 1 155 ? -14.569 -23.710 8.671 1.00 92.75 155 GLU A CA 1
ATOM 1127 C C . GLU A 1 155 ? -13.567 -24.307 7.665 1.00 92.75 155 GLU A C 1
ATOM 1129 O O . GLU A 1 155 ? -12.350 -24.308 7.876 1.00 92.75 155 GLU A O 1
ATOM 1134 N N . ARG A 1 156 ? -14.075 -24.831 6.542 1.00 91.88 156 ARG A N 1
ATOM 1135 C CA . ARG A 1 156 ? -13.229 -25.299 5.435 1.00 91.88 156 ARG A CA 1
ATOM 1136 C C . ARG A 1 156 ? -12.577 -24.119 4.721 1.00 91.88 156 ARG A C 1
ATOM 1138 O O . ARG A 1 156 ? -13.224 -23.103 4.477 1.00 91.88 156 ARG A O 1
ATOM 1145 N N . CYS A 1 157 ? -11.325 -24.293 4.312 1.00 92.25 157 CYS A N 1
ATOM 1146 C CA . CYS A 1 157 ? -10.647 -23.292 3.501 1.00 92.25 157 CYS A CA 1
ATOM 1147 C C . CYS A 1 157 ? -11.297 -23.158 2.121 1.00 92.25 157 CYS A C 1
ATOM 1149 O O . CYS A 1 157 ? -11.686 -24.143 1.491 1.00 92.25 157 CYS A O 1
ATOM 1151 N N . ASN A 1 158 ? -11.391 -21.928 1.629 1.00 88.06 158 ASN A N 1
ATOM 1152 C CA . ASN A 1 158 ? -11.960 -21.646 0.324 1.00 88.06 158 ASN A CA 1
ATOM 1153 C C . ASN A 1 158 ? -10.942 -21.955 -0.784 1.00 88.06 158 ASN A C 1
ATOM 1155 O O . ASN A 1 158 ? -9.857 -21.377 -0.823 1.00 88.06 158 ASN A O 1
ATOM 1159 N N . GLY A 1 159 ? -11.295 -22.867 -1.691 1.00 82.44 159 GLY A N 1
ATOM 1160 C CA . GLY A 1 159 ? -10.487 -23.205 -2.867 1.00 82.44 159 GLY A CA 1
ATOM 1161 C C . GLY A 1 159 ? -9.269 -24.104 -2.616 1.00 82.44 159 GLY A C 1
ATOM 1162 O O . GLY A 1 159 ? -8.608 -24.479 -3.581 1.00 82.44 159 GLY A O 1
ATOM 1163 N N . VAL A 1 160 ? -8.975 -24.487 -1.368 1.00 82.56 160 VAL A N 1
ATOM 1164 C CA . VAL A 1 160 ? -7.872 -25.402 -1.015 1.00 82.56 160 VAL A CA 1
ATOM 1165 C C . VAL A 1 160 ? -8.293 -26.402 0.064 1.00 82.56 160 VAL A C 1
ATOM 1167 O O . VAL A 1 160 ? -9.172 -26.119 0.875 1.00 82.56 160 VAL A O 1
ATOM 1170 N N . ALA A 1 161 ? -7.667 -27.581 0.080 1.00 86.81 161 ALA A N 1
ATOM 1171 C CA . ALA A 1 161 ? -7.927 -28.611 1.084 1.00 86.81 161 ALA A CA 1
ATOM 1172 C C . ALA A 1 161 ? -7.229 -28.264 2.410 1.00 86.81 161 ALA A C 1
ATOM 1174 O O . ALA A 1 161 ? -5.999 -28.305 2.510 1.00 86.81 161 ALA A O 1
ATOM 1175 N N . GLY A 1 162 ? -8.021 -27.882 3.408 1.00 91.38 162 GLY A N 1
ATOM 1176 C CA . GLY A 1 162 ? -7.545 -27.538 4.740 1.00 91.38 162 GLY A CA 1
ATOM 1177 C C . GLY A 1 162 ? -8.667 -27.058 5.657 1.00 91.38 162 GLY A C 1
ATOM 1178 O O . GLY A 1 162 ? -9.831 -26.947 5.250 1.00 91.38 162 GLY A O 1
ATOM 1179 N N . THR A 1 163 ? -8.294 -26.719 6.891 1.00 94.50 163 THR A N 1
ATOM 1180 C CA . THR A 1 163 ? -9.201 -26.180 7.915 1.00 94.50 163 THR A CA 1
ATOM 1181 C C . THR A 1 163 ? -8.714 -24.827 8.425 1.00 94.50 163 THR A C 1
ATOM 1183 O O . THR A 1 163 ? -7.529 -24.645 8.706 1.00 94.50 163 THR A O 1
ATOM 1186 N N . CYS A 1 164 ? -9.631 -23.876 8.572 1.00 94.31 164 CYS A N 1
ATOM 1187 C CA . CYS A 1 164 ? -9.360 -22.547 9.100 1.00 94.31 164 CYS A CA 1
ATOM 1188 C C . CYS A 1 164 ? -9.147 -22.585 10.615 1.00 94.31 164 CYS A C 1
ATOM 1190 O O . CYS A 1 164 ? -10.012 -23.035 11.366 1.00 94.31 164 CYS A O 1
ATOM 1192 N N . ILE A 1 165 ? -7.998 -22.095 11.075 1.00 91.81 165 ILE A N 1
ATOM 1193 C CA . ILE A 1 165 ? -7.614 -22.090 12.487 1.00 91.81 165 ILE A CA 1
ATOM 1194 C C . ILE A 1 165 ? -7.273 -20.675 12.949 1.00 91.81 165 ILE A C 1
ATOM 1196 O O . ILE A 1 165 ? -6.765 -19.868 12.172 1.00 91.81 165 ILE A O 1
ATOM 1200 N N . ASP A 1 166 ? -7.516 -20.387 14.227 1.00 89.56 166 ASP A N 1
ATOM 1201 C CA . ASP A 1 166 ? -6.939 -19.214 14.885 1.00 89.56 166 ASP A CA 1
ATOM 1202 C C . ASP A 1 166 ? -5.456 -19.484 15.168 1.00 89.56 166 ASP A C 1
ATOM 1204 O O . ASP A 1 166 ? -5.109 -20.224 16.094 1.00 89.56 166 ASP A O 1
ATOM 1208 N N . THR A 1 167 ? -4.573 -18.888 14.368 1.00 85.50 167 THR A N 1
ATOM 1209 C CA . THR A 1 167 ? -3.124 -19.106 14.447 1.00 85.50 167 THR A CA 1
ATOM 1210 C C . THR A 1 167 ? -2.498 -18.561 15.728 1.00 85.50 167 THR A C 1
ATOM 1212 O O . THR A 1 167 ? -1.347 -18.878 16.006 1.00 85.50 167 THR A O 1
ATOM 1215 N N . ALA A 1 168 ? -3.226 -17.760 16.517 1.00 79.44 168 ALA A N 1
ATOM 1216 C CA . ALA A 1 168 ? -2.780 -17.345 17.846 1.00 79.44 168 ALA A CA 1
ATOM 1217 C C . ALA A 1 168 ? -3.008 -18.431 18.916 1.00 79.44 168 ALA A C 1
ATOM 1219 O O . ALA A 1 168 ? -2.372 -18.390 19.965 1.00 79.44 168 ALA A O 1
ATOM 1220 N N . LYS A 1 169 ? -3.909 -19.395 18.668 1.00 80.25 169 LYS A N 1
ATOM 1221 C CA . LYS A 1 169 ? -4.301 -20.429 19.646 1.00 80.25 169 LYS A CA 1
ATOM 1222 C C . LYS A 1 169 ? -3.937 -21.848 19.235 1.00 80.25 169 LYS A C 1
ATOM 1224 O O . LYS A 1 169 ? -3.754 -22.703 20.097 1.00 80.25 169 LYS A O 1
ATOM 1229 N N . LYS A 1 170 ? -3.873 -22.121 17.932 1.00 82.44 170 LYS A N 1
ATOM 1230 C CA . LYS A 1 170 ? -3.607 -23.451 17.384 1.00 82.44 170 LYS A CA 1
ATOM 1231 C C . LYS A 1 170 ? -2.478 -23.364 16.366 1.00 82.44 170 LYS A C 1
ATOM 1233 O O . LYS A 1 170 ? -2.541 -22.573 15.428 1.00 82.44 170 LYS A O 1
ATOM 1238 N N . SER A 1 171 ? -1.450 -24.186 16.546 1.00 84.38 171 SER A N 1
ATOM 1239 C CA . SER A 1 171 ? -0.380 -24.342 15.565 1.00 84.38 171 SER A CA 1
ATOM 1240 C C . SER A 1 171 ? -0.848 -25.218 14.402 1.00 84.38 171 SER A C 1
ATOM 1242 O O . SER A 1 171 ? -1.637 -26.151 14.570 1.00 84.38 171 SER A O 1
ATOM 1244 N N . CYS A 1 172 ? -0.369 -24.906 13.201 1.00 86.00 172 CYS A N 1
ATOM 1245 C CA . CYS A 1 172 ? -0.591 -25.738 12.028 1.00 86.00 172 CYS A CA 1
ATOM 1246 C C . CYS A 1 172 ? 0.552 -26.749 11.898 1.00 86.00 172 CYS A C 1
ATOM 1248 O O . CYS A 1 172 ? 1.714 -26.354 11.876 1.00 86.00 172 CYS A O 1
ATOM 1250 N N . GLY A 1 173 ? 0.230 -28.041 11.799 1.00 77.88 173 GLY A N 1
ATOM 1251 C CA . GLY A 1 173 ? 1.227 -29.105 11.600 1.00 77.88 173 GLY A CA 1
ATOM 1252 C C . GLY A 1 173 ? 1.755 -29.216 10.163 1.00 77.88 173 GLY A C 1
ATOM 1253 O O . GLY A 1 173 ? 2.599 -30.063 9.880 1.00 77.88 173 GLY A O 1
ATOM 1254 N N . THR A 1 174 ? 1.240 -28.397 9.247 1.00 83.88 174 THR A N 1
ATOM 1255 C CA . THR A 1 174 ? 1.553 -28.399 7.813 1.00 83.88 174 THR A CA 1
ATOM 1256 C C . THR A 1 174 ? 1.907 -26.973 7.361 1.00 83.88 174 THR A C 1
ATOM 1258 O O . THR A 1 174 ? 2.768 -26.337 7.963 1.00 83.88 174 THR A O 1
ATOM 1261 N N . GLU A 1 175 ? 1.285 -26.459 6.299 1.00 83.38 175 GLU A N 1
ATOM 1262 C CA . GLU A 1 175 ? 1.492 -25.109 5.781 1.00 83.38 175 GLU A CA 1
ATOM 1263 C C . GLU A 1 175 ? 0.257 -24.240 6.034 1.00 83.38 175 GLU A C 1
ATOM 1265 O O . GLU A 1 175 ? -0.883 -24.708 5.955 1.00 83.38 175 GLU A O 1
ATOM 1270 N N . ILE A 1 176 ? 0.502 -22.962 6.336 1.00 86.94 176 ILE A N 1
ATOM 1271 C CA . ILE A 1 176 ? -0.537 -21.963 6.563 1.00 86.94 176 ILE A CA 1
ATOM 1272 C C . ILE A 1 176 ? -0.751 -21.138 5.294 1.00 86.94 176 ILE A C 1
ATOM 1274 O O . ILE A 1 176 ? 0.163 -20.459 4.835 1.00 86.94 176 ILE A O 1
ATOM 1278 N N . VAL A 1 177 ? -1.983 -21.117 4.786 1.00 83.06 177 VAL A N 1
ATOM 1279 C CA . VAL A 1 177 ? -2.385 -20.282 3.650 1.00 83.06 177 VAL A CA 1
ATOM 1280 C C . VAL A 1 177 ? -3.217 -19.090 4.147 1.00 83.06 177 VAL A C 1
ATOM 1282 O O . VAL A 1 177 ? -4.277 -19.284 4.755 1.00 83.06 177 VAL A O 1
ATOM 1285 N N . PRO A 1 178 ? -2.765 -17.843 3.921 1.00 83.25 178 PRO A N 1
ATOM 1286 C CA . PRO A 1 178 ? -3.524 -16.648 4.277 1.00 83.25 178 PRO A CA 1
ATOM 1287 C C . PRO A 1 178 ? -4.677 -16.391 3.290 1.00 83.25 178 PRO A C 1
ATOM 1289 O O . PRO A 1 178 ? -4.657 -16.863 2.157 1.00 83.25 178 PRO A O 1
ATOM 1292 N N . ASN A 1 179 ? -5.669 -15.592 3.700 1.00 83.44 179 ASN A N 1
ATOM 1293 C CA . ASN A 1 179 ? -6.745 -15.043 2.850 1.00 83.44 179 ASN A CA 1
ATOM 1294 C C . ASN A 1 179 ? -7.717 -16.040 2.188 1.00 83.44 179 ASN A C 1
ATOM 1296 O O . ASN A 1 179 ? -8.562 -15.632 1.396 1.00 83.44 179 ASN A O 1
ATOM 1300 N N . VAL A 1 180 ? -7.643 -17.329 2.515 1.00 88.44 180 VAL A N 1
ATOM 1301 C CA . VAL A 1 180 ? -8.589 -18.358 2.037 1.00 88.44 180 VAL A CA 1
ATOM 1302 C C . VAL A 1 180 ? -9.643 -18.730 3.090 1.00 88.44 180 VAL A C 1
ATOM 1304 O O . VAL A 1 180 ? -10.505 -19.562 2.835 1.00 88.44 180 VAL A O 1
ATOM 1307 N N . CYS A 1 181 ? -9.587 -18.116 4.272 1.00 90.12 181 CYS A N 1
ATOM 1308 C CA . CYS A 1 181 ? -10.555 -18.286 5.351 1.00 90.12 181 CYS A CA 1
ATOM 1309 C C . CYS A 1 181 ? -11.363 -16.999 5.539 1.00 90.12 181 CYS A C 1
ATOM 1311 O O . CYS A 1 181 ? -10.783 -15.912 5.471 1.00 90.12 181 CYS A O 1
ATOM 1313 N N . PRO A 1 182 ? -12.684 -17.076 5.775 1.00 82.31 182 PRO A N 1
ATOM 1314 C CA . PRO A 1 182 ? -13.440 -15.910 6.206 1.00 82.31 182 PRO A CA 1
ATOM 1315 C C . PRO A 1 182 ? -12.980 -15.486 7.610 1.00 82.31 182 PRO A C 1
ATOM 1317 O O . PRO A 1 182 ? -12.491 -16.305 8.377 1.00 82.31 182 PRO A O 1
ATOM 1320 N N . GLY A 1 183 ? -13.152 -14.213 7.967 1.00 79.69 183 GLY A N 1
ATOM 1321 C CA . GLY A 1 183 ? -12.807 -13.718 9.304 1.00 79.69 183 GLY A CA 1
ATOM 1322 C C . GLY A 1 183 ? -11.657 -12.719 9.325 1.00 79.69 183 GLY A C 1
ATOM 1323 O O . GLY A 1 183 ? -11.416 -12.010 8.351 1.00 79.69 183 GLY A O 1
ATOM 1324 N N . ILE A 1 184 ? -11.016 -12.619 10.488 1.00 77.25 184 ILE A N 1
ATOM 1325 C CA . ILE A 1 184 ? -9.886 -11.715 10.750 1.00 77.25 184 ILE A CA 1
ATOM 1326 C C . ILE A 1 184 ? -8.551 -12.382 10.382 1.00 77.25 184 ILE A C 1
ATOM 1328 O O . ILE A 1 184 ? -8.487 -13.599 10.273 1.00 77.25 184 ILE A O 1
ATOM 1332 N N . ASP A 1 185 ? -7.463 -11.619 10.264 1.00 79.38 185 ASP A N 1
ATOM 1333 C CA . ASP A 1 185 ? -6.194 -12.091 9.669 1.00 79.38 185 ASP A CA 1
ATOM 1334 C C . ASP A 1 185 ? -5.472 -13.221 10.404 1.00 79.38 185 ASP A C 1
ATOM 1336 O O . ASP A 1 185 ? -4.674 -13.944 9.802 1.00 79.38 185 ASP A O 1
ATOM 1340 N N . ARG A 1 186 ? -5.749 -13.408 11.697 1.00 85.00 186 ARG A N 1
ATOM 1341 C CA . ARG A 1 186 ? -5.247 -14.568 12.450 1.00 85.00 186 ARG A CA 1
ATOM 1342 C C . ARG A 1 186 ? -6.033 -15.852 12.180 1.00 85.00 186 ARG A C 1
ATOM 1344 O O . ARG A 1 186 ? -5.607 -16.913 12.611 1.00 85.00 186 ARG A O 1
ATOM 1351 N N . VAL A 1 187 ? -7.164 -15.776 11.478 1.00 90.75 187 VAL A N 1
ATOM 1352 C CA . VAL A 1 187 ? -7.896 -16.949 10.995 1.00 90.75 187 VAL A CA 1
ATOM 1353 C C . VAL A 1 187 ? -7.318 -17.324 9.636 1.00 90.75 187 VAL A C 1
ATOM 1355 O O . VAL A 1 187 ? -7.640 -16.720 8.613 1.00 90.75 187 VAL A O 1
ATOM 1358 N N . LYS A 1 188 ? -6.414 -18.303 9.626 1.00 92.94 188 LYS A N 1
ATOM 1359 C CA . LYS A 1 188 ? -5.712 -18.749 8.414 1.00 92.94 188 LYS A CA 1
ATOM 1360 C C . LYS A 1 188 ? -5.968 -20.225 8.162 1.00 92.94 188 LYS A C 1
ATOM 1362 O O . LYS A 1 188 ? -6.285 -20.980 9.078 1.00 92.94 188 LYS A O 1
ATOM 1367 N N . CYS A 1 189 ? -5.822 -20.645 6.913 1.00 93.69 189 CYS A N 1
ATOM 1368 C CA . CYS A 1 189 ? -6.023 -22.036 6.547 1.00 93.69 189 CYS A CA 1
ATOM 1369 C C . CYS A 1 189 ? -4.803 -22.865 6.906 1.00 93.69 189 CYS A C 1
ATOM 1371 O O . CYS A 1 189 ? -3.710 -22.536 6.466 1.00 93.69 189 CYS A O 1
ATOM 1373 N N . CYS A 1 190 ? -4.990 -23.952 7.640 1.00 92.81 190 CYS A N 1
ATOM 1374 C CA . CYS A 1 190 ? -3.991 -24.996 7.790 1.00 92.81 190 CYS A CA 1
ATOM 1375 C C . CYS A 1 190 ? -4.281 -26.110 6.781 1.00 92.81 190 CYS A C 1
ATOM 1377 O O . CYS A 1 190 ? -5.372 -26.683 6.807 1.00 92.81 190 CYS A O 1
ATOM 1379 N N . LEU A 1 191 ? -3.338 -26.386 5.878 1.00 87.81 191 LEU A N 1
ATOM 1380 C CA . LEU A 1 191 ? -3.525 -27.377 4.815 1.00 87.81 191 LEU A CA 1
ATOM 1381 C C . LEU A 1 191 ? -3.558 -28.810 5.353 1.00 87.81 191 LEU A C 1
ATOM 1383 O O . LEU A 1 191 ? -2.900 -29.139 6.335 1.00 87.81 191 LEU A O 1
ATOM 1387 N N . ASP A 1 192 ? -4.242 -29.711 4.656 1.00 82.62 192 ASP A N 1
ATOM 1388 C CA . ASP A 1 192 ? -4.267 -31.125 5.056 1.00 82.62 192 ASP A CA 1
ATOM 1389 C C . ASP A 1 192 ? -2.907 -31.824 4.830 1.00 82.62 192 ASP A C 1
ATOM 1391 O O . ASP A 1 192 ? -2.578 -32.798 5.508 1.00 82.62 192 ASP A O 1
ATOM 1395 N N . LYS A 1 193 ? -2.094 -31.338 3.876 1.00 78.38 193 LYS A N 1
ATOM 1396 C CA . LYS A 1 193 ? -0.759 -31.869 3.532 1.00 78.38 193 LYS A CA 1
ATOM 1397 C C . LYS A 1 193 ? 0.207 -30.747 3.138 1.00 78.38 193 LYS A C 1
ATOM 1399 O O . LYS A 1 193 ? -0.214 -29.739 2.578 1.00 78.38 193 LYS A O 1
ATOM 1404 N N . LYS A 1 194 ? 1.508 -30.955 3.375 1.00 61.88 194 LYS A N 1
ATOM 1405 C CA . LYS A 1 194 ? 2.588 -30.068 2.908 1.00 61.88 194 LYS A CA 1
ATOM 1406 C C . LYS A 1 194 ? 2.760 -30.216 1.385 1.00 61.88 194 LYS A C 1
ATOM 1408 O O . LYS A 1 194 ? 3.037 -31.331 0.939 1.00 61.88 194 LYS A O 1
ATOM 1413 N N . PRO A 1 195 ? 2.606 -29.160 0.577 1.00 61.22 195 PRO A N 1
ATOM 1414 C CA . PRO A 1 195 ? 2.860 -29.228 -0.852 1.00 61.22 195 PRO A CA 1
ATOM 1415 C C . PRO A 1 195 ? 4.351 -29.017 -1.166 1.00 61.22 195 PRO A C 1
ATOM 1417 O O . PRO A 1 195 ? 5.034 -28.200 -0.552 1.00 61.22 195 PRO A O 1
ATOM 1420 N N . ASP A 1 196 ? 4.861 -29.766 -2.140 1.00 67.06 196 ASP A N 1
ATOM 1421 C CA . ASP A 1 196 ? 6.288 -29.799 -2.467 1.00 67.06 196 ASP A CA 1
ATOM 1422 C C . ASP A 1 196 ? 6.592 -28.938 -3.703 1.00 67.06 196 ASP A C 1
ATOM 1424 O O . ASP A 1 196 ? 6.538 -29.434 -4.829 1.00 67.06 196 ASP A O 1
ATOM 1428 N N . TYR A 1 197 ? 6.796 -27.627 -3.520 1.00 74.56 197 TYR A N 1
ATOM 1429 C CA . TYR A 1 197 ? 7.021 -26.656 -4.611 1.00 74.56 197 TYR A CA 1
ATOM 1430 C C . TYR A 1 197 ? 8.504 -26.372 -4.906 1.00 74.56 197 TYR A C 1
ATOM 1432 O O . TYR A 1 197 ? 8.859 -25.965 -6.015 1.00 74.56 197 TYR A O 1
ATOM 1440 N N . VAL A 1 198 ? 9.366 -26.563 -3.911 1.00 77.44 198 VAL A N 1
ATOM 1441 C CA . VAL A 1 198 ? 10.795 -26.236 -3.965 1.00 77.44 198 VAL A CA 1
ATOM 1442 C C . VAL A 1 198 ? 11.553 -27.358 -4.680 1.00 77.44 198 VAL A C 1
ATOM 1444 O O . VAL A 1 198 ? 11.266 -28.530 -4.481 1.00 77.44 198 VAL A O 1
ATOM 1447 N N . GLY A 1 199 ? 12.509 -27.011 -5.543 1.00 78.50 199 GLY A N 1
ATOM 1448 C CA . GLY A 1 199 ? 13.286 -27.969 -6.340 1.00 78.50 199 GLY A CA 1
ATOM 1449 C C . GLY A 1 199 ? 12.665 -28.340 -7.693 1.00 78.50 199 GLY A C 1
ATOM 1450 O O . GLY A 1 199 ? 13.307 -29.016 -8.494 1.00 78.50 199 GLY A O 1
ATOM 1451 N N . ARG A 1 200 ? 11.447 -27.873 -7.997 1.00 88.50 200 ARG A N 1
ATOM 1452 C CA . ARG A 1 200 ? 10.802 -28.097 -9.303 1.00 88.50 200 ARG A CA 1
ATOM 1453 C C . ARG A 1 200 ? 11.396 -27.214 -10.408 1.00 88.50 200 ARG A C 1
ATOM 1455 O O . ARG A 1 200 ? 11.852 -26.111 -10.115 1.00 88.50 200 ARG A O 1
ATOM 1462 N N . PRO A 1 201 ? 11.346 -27.638 -11.683 1.00 86.81 201 PRO A N 1
ATOM 1463 C CA . PRO A 1 201 ? 11.745 -26.793 -12.803 1.00 86.81 201 PRO A CA 1
ATOM 1464 C C . PRO A 1 201 ? 10.768 -25.630 -13.015 1.00 86.81 201 PRO A C 1
ATOM 1466 O O . PRO A 1 201 ? 9.558 -25.760 -12.813 1.00 86.81 201 PRO A O 1
ATOM 1469 N N . CYS A 1 202 ? 11.293 -24.494 -13.469 1.00 91.75 202 CYS A N 1
ATOM 1470 C CA . CYS A 1 202 ? 10.480 -23.322 -13.772 1.00 91.75 202 CYS A CA 1
ATOM 1471 C C . CYS A 1 202 ? 9.629 -23.483 -15.043 1.00 91.75 202 CYS A C 1
ATOM 1473 O O . CYS A 1 202 ? 10.003 -24.143 -16.012 1.00 91.75 202 CYS A O 1
ATOM 1475 N N . LYS A 1 203 ? 8.481 -22.801 -15.081 1.00 89.75 203 LYS A N 1
ATOM 1476 C CA . LYS A 1 203 ? 7.541 -22.815 -16.207 1.00 89.75 203 LYS A CA 1
ATOM 1477 C C . LYS A 1 203 ? 8.016 -21.936 -17.362 1.00 89.75 203 LYS A C 1
ATOM 1479 O O . LYS A 1 203 ? 7.939 -20.710 -17.296 1.00 89.75 203 LYS A O 1
ATOM 1484 N N . GLY A 1 204 ? 8.431 -22.564 -18.460 1.00 83.94 204 GLY A N 1
ATOM 1485 C CA . GLY A 1 204 ? 8.754 -21.882 -19.720 1.00 83.94 204 GLY A CA 1
ATOM 1486 C C . GLY A 1 204 ? 10.071 -21.100 -19.714 1.00 83.94 204 GLY A C 1
ATOM 1487 O O . GLY A 1 204 ? 10.298 -20.307 -20.622 1.00 83.94 204 GLY A O 1
ATOM 1488 N N . VAL A 1 205 ? 10.916 -21.296 -18.698 1.00 82.25 205 VAL A N 1
ATOM 1489 C CA . VAL A 1 205 ? 12.290 -20.777 -18.613 1.00 82.25 205 VAL A CA 1
ATOM 1490 C C . VAL A 1 205 ? 13.166 -21.809 -17.903 1.00 82.25 205 VAL A C 1
ATOM 1492 O O . VAL A 1 205 ? 12.668 -22.552 -17.061 1.00 82.25 205 VAL A O 1
ATOM 1495 N N . GLU A 1 206 ? 14.461 -21.857 -18.213 1.00 84.06 206 GLU A N 1
ATOM 1496 C CA . GLU A 1 206 ? 15.388 -22.744 -17.503 1.00 84.06 206 GLU A CA 1
ATOM 1497 C C . GLU A 1 206 ? 15.751 -22.184 -16.122 1.00 84.06 206 GLU A C 1
ATOM 1499 O O . GLU A 1 206 ? 16.342 -21.109 -15.993 1.00 84.06 206 GLU A O 1
ATOM 1504 N N . GLY A 1 207 ? 15.425 -22.943 -15.080 1.00 88.88 207 GLY A N 1
ATOM 1505 C CA . GLY A 1 207 ? 15.718 -22.603 -13.694 1.00 88.88 207 GLY A CA 1
ATOM 1506 C C . GLY A 1 207 ? 15.048 -23.566 -12.721 1.00 88.88 207 GLY A C 1
ATOM 1507 O O . GLY A 1 207 ? 14.321 -24.474 -13.137 1.00 88.88 207 GLY A O 1
ATOM 1508 N N . THR A 1 208 ? 15.255 -23.322 -11.430 1.00 90.75 208 THR A N 1
ATOM 1509 C CA . THR A 1 208 ? 14.696 -24.123 -10.336 1.00 90.75 208 THR A CA 1
ATOM 1510 C C . THR A 1 208 ? 13.878 -23.244 -9.398 1.00 90.75 208 THR A C 1
ATOM 1512 O O . THR A 1 208 ? 14.294 -22.147 -9.030 1.00 90.75 208 THR A O 1
ATOM 1515 N N . CYS A 1 209 ? 12.708 -23.724 -8.996 1.00 92.00 209 CYS A N 1
ATOM 1516 C CA . CYS A 1 209 ? 11.851 -23.079 -8.018 1.00 92.00 209 CYS A CA 1
ATOM 1517 C C . CYS A 1 209 ? 12.465 -23.183 -6.626 1.00 92.00 209 CYS A C 1
ATOM 1519 O O . CYS A 1 209 ? 12.721 -24.281 -6.134 1.00 92.00 209 CYS A O 1
ATOM 1521 N N . ILE A 1 210 ? 12.682 -22.037 -5.992 1.00 88.38 210 ILE A N 1
ATOM 1522 C CA . ILE A 1 210 ? 13.252 -21.934 -4.650 1.00 88.38 210 ILE A CA 1
ATOM 1523 C C . ILE A 1 210 ? 12.331 -21.112 -3.757 1.00 88.38 210 ILE A C 1
ATOM 1525 O O . ILE A 1 210 ? 11.540 -20.300 -4.246 1.00 88.38 210 ILE A O 1
ATOM 1529 N N . ASN A 1 211 ? 12.461 -21.287 -2.447 1.00 87.25 211 ASN A N 1
ATOM 1530 C CA . ASN A 1 211 ? 11.830 -20.393 -1.486 1.00 87.25 211 ASN A CA 1
ATOM 1531 C C . ASN A 1 211 ? 12.773 -19.220 -1.185 1.00 87.25 211 ASN A C 1
ATOM 1533 O O . ASN A 1 211 ? 13.825 -19.399 -0.581 1.00 87.25 211 ASN A O 1
ATOM 1537 N N . VAL A 1 212 ? 12.404 -18.010 -1.602 1.00 84.44 212 VAL A N 1
ATOM 1538 C CA . VAL A 1 212 ? 13.291 -16.839 -1.500 1.00 84.44 212 VAL A CA 1
ATOM 1539 C C . VAL A 1 212 ? 13.459 -16.299 -0.079 1.00 84.44 212 VAL A C 1
ATOM 1541 O O . VAL A 1 212 ? 14.342 -15.466 0.122 1.00 84.44 212 VAL A O 1
ATOM 1544 N N . ASP A 1 213 ? 12.644 -16.754 0.878 1.00 81.62 213 ASP A N 1
ATOM 1545 C CA . ASP A 1 213 ? 12.733 -16.341 2.282 1.00 81.62 213 ASP A CA 1
ATOM 1546 C C . ASP A 1 213 ? 13.876 -17.064 3.013 1.00 81.62 213 ASP A C 1
ATOM 1548 O O . ASP A 1 213 ? 14.417 -16.543 3.985 1.00 81.62 213 ASP A O 1
ATOM 1552 N N . ASN A 1 214 ? 14.248 -18.268 2.558 1.00 76.69 214 ASN A N 1
ATOM 1553 C CA . ASN A 1 214 ? 15.240 -19.117 3.227 1.00 76.69 214 ASN A CA 1
ATOM 1554 C C . ASN A 1 214 ? 16.270 -19.783 2.294 1.00 76.69 214 ASN A C 1
ATOM 1556 O O . ASN A 1 214 ? 17.189 -20.436 2.786 1.00 76.69 214 ASN A O 1
ATOM 1560 N N . GLN A 1 215 ? 16.160 -19.615 0.974 1.00 76.19 215 GLN A N 1
ATOM 1561 C CA . GLN A 1 215 ? 17.136 -20.085 -0.011 1.00 76.19 215 GLN A CA 1
ATOM 1562 C C . GLN A 1 215 ? 17.679 -18.915 -0.841 1.00 76.19 215 GLN A C 1
ATOM 1564 O O . GLN A 1 215 ? 16.938 -18.064 -1.345 1.00 76.19 215 GLN A O 1
ATOM 1569 N N . GLY A 1 216 ? 19.003 -18.886 -0.995 1.00 75.81 216 GLY A N 1
ATOM 1570 C CA . GLY A 1 216 ? 19.694 -17.963 -1.890 1.00 75.81 216 GLY A CA 1
ATOM 1571 C C . GLY A 1 216 ? 19.476 -18.322 -3.360 1.00 75.81 216 GLY A C 1
ATOM 1572 O O . GLY A 1 216 ? 19.193 -19.467 -3.703 1.00 75.81 216 GLY A O 1
ATOM 1573 N N . CYS A 1 217 ? 19.612 -17.328 -4.234 1.00 82.50 217 CYS A N 1
ATOM 1574 C CA . CYS A 1 217 ? 19.700 -17.535 -5.674 1.00 82.50 217 CYS A CA 1
ATOM 1575 C C . CYS A 1 217 ? 20.940 -16.804 -6.163 1.00 82.50 217 CYS A C 1
ATOM 1577 O O . CYS A 1 217 ? 21.009 -15.583 -6.027 1.00 82.50 217 CYS A O 1
ATOM 1579 N N . ASP A 1 218 ? 21.879 -17.541 -6.746 1.00 74.69 218 ASP A N 1
ATOM 1580 C CA . ASP A 1 218 ? 23.123 -16.980 -7.286 1.00 74.69 218 ASP A CA 1
ATOM 1581 C C . ASP A 1 218 ? 22.898 -16.239 -8.617 1.00 74.69 218 ASP A C 1
ATOM 1583 O O . ASP A 1 218 ? 23.828 -15.739 -9.248 1.00 74.69 218 ASP A O 1
ATOM 1587 N N . THR A 1 219 ? 21.649 -16.190 -9.080 1.00 76.94 219 THR A N 1
ATOM 1588 C CA . THR A 1 219 ? 21.232 -15.659 -10.375 1.00 76.94 219 THR A CA 1
ATOM 1589 C C . THR A 1 219 ? 19.952 -14.816 -10.233 1.00 76.94 219 THR A C 1
ATOM 1591 O O . THR A 1 219 ? 19.542 -14.421 -9.141 1.00 76.94 219 THR A O 1
ATOM 1594 N N . GLU A 1 220 ? 19.308 -14.479 -11.353 1.00 81.94 220 GLU A N 1
ATOM 1595 C CA . GLU A 1 220 ? 18.076 -13.691 -11.347 1.00 81.94 220 GLU A CA 1
ATOM 1596 C C . GLU A 1 220 ? 16.862 -14.510 -10.872 1.00 81.94 220 GLU A C 1
ATOM 1598 O O . GLU A 1 220 ? 16.634 -15.639 -11.313 1.00 81.94 220 GLU A O 1
ATOM 1603 N N . LYS A 1 221 ? 16.049 -13.882 -10.012 1.00 88.50 221 LYS A N 1
ATOM 1604 C CA . LYS A 1 221 ? 14.782 -14.417 -9.502 1.00 88.50 221 LYS A CA 1
ATOM 1605 C C . LYS A 1 221 ? 13.618 -13.938 -10.371 1.00 88.50 221 LYS A C 1
ATOM 1607 O O . LYS A 1 221 ? 13.441 -12.736 -10.557 1.00 88.50 221 LYS A O 1
ATOM 1612 N N . VAL A 1 222 ? 12.784 -14.858 -10.852 1.00 87.69 222 VAL A N 1
ATOM 1613 C CA . VAL A 1 222 ? 11.616 -14.544 -11.690 1.00 87.69 222 VAL A CA 1
ATOM 1614 C C . VAL A 1 222 ? 10.321 -14.982 -11.005 1.00 87.69 222 VAL A C 1
ATOM 1616 O O . VAL A 1 222 ? 10.122 -16.157 -10.681 1.00 87.69 222 VAL A O 1
ATOM 1619 N N . LYS A 1 223 ? 9.408 -14.023 -10.811 1.00 90.94 223 LYS A N 1
ATOM 1620 C CA . LYS A 1 223 ? 8.073 -14.239 -10.229 1.00 90.94 223 LYS A CA 1
ATOM 1621 C C . LYS A 1 223 ? 7.125 -14.917 -11.223 1.00 90.94 223 LYS A C 1
ATOM 1623 O O . LYS A 1 223 ? 7.237 -14.722 -12.431 1.00 90.94 223 LYS A O 1
ATOM 1628 N N . GLY A 1 224 ? 6.163 -15.693 -10.716 1.00 86.25 224 GLY A N 1
ATOM 1629 C CA . GLY A 1 224 ? 5.085 -16.287 -11.526 1.00 86.25 224 GLY A CA 1
ATOM 1630 C C . GLY A 1 224 ? 5.523 -17.414 -12.471 1.00 86.25 224 GLY A C 1
ATOM 1631 O O . GLY A 1 224 ? 4.770 -17.807 -13.358 1.00 86.25 224 GLY A O 1
ATOM 1632 N N . LYS A 1 225 ? 6.746 -17.927 -12.304 1.00 91.25 225 LYS A N 1
ATOM 1633 C CA . LYS A 1 225 ? 7.304 -19.048 -13.080 1.00 91.25 225 LYS A CA 1
ATOM 1634 C C . LYS A 1 225 ? 7.353 -20.355 -12.290 1.00 91.25 225 LYS A C 1
ATOM 1636 O O . LYS A 1 225 ? 7.843 -21.350 -12.807 1.00 91.25 225 LYS A O 1
ATOM 1641 N N . CYS A 1 226 ? 6.821 -20.357 -11.076 1.00 89.38 226 CYS A N 1
ATOM 1642 C CA . CYS A 1 226 ? 6.720 -21.509 -10.193 1.00 89.38 226 CYS A CA 1
ATOM 1643 C C . CYS A 1 226 ? 5.288 -21.632 -9.687 1.00 89.38 226 CYS A C 1
ATOM 1645 O O . CYS A 1 226 ? 4.593 -20.624 -9.559 1.00 89.38 226 CYS A O 1
ATOM 1647 N N . ASP A 1 227 ? 4.857 -22.863 -9.428 1.00 82.62 227 ASP A N 1
ATOM 1648 C CA . ASP A 1 227 ? 3.620 -23.104 -8.691 1.00 82.62 227 ASP A CA 1
ATOM 1649 C C . ASP A 1 227 ? 3.847 -22.845 -7.206 1.00 82.62 227 ASP A C 1
ATOM 1651 O O . ASP A 1 227 ? 4.917 -23.155 -6.684 1.00 82.62 227 ASP A O 1
ATOM 1655 N N . GLY A 1 228 ? 2.831 -22.305 -6.538 1.00 75.88 228 GLY A N 1
ATOM 1656 C CA . GLY A 1 228 ? 2.870 -22.031 -5.107 1.00 75.88 228 GLY A CA 1
ATOM 1657 C C . GLY A 1 228 ? 2.738 -20.544 -4.758 1.00 75.88 228 GLY A C 1
ATOM 1658 O O . GLY A 1 228 ? 2.387 -19.724 -5.612 1.00 75.88 228 GLY A O 1
ATOM 1659 N N . PRO A 1 229 ? 2.952 -20.203 -3.478 1.00 74.69 229 PRO A N 1
ATOM 1660 C CA . PRO A 1 229 ? 2.839 -18.837 -2.971 1.00 74.69 229 PRO A CA 1
ATOM 1661 C C . PRO A 1 229 ? 3.923 -17.899 -3.534 1.00 74.69 229 PRO A C 1
ATOM 1663 O O . PRO A 1 229 ? 4.906 -18.327 -4.131 1.00 74.69 229 PRO A O 1
ATOM 1666 N N . ALA A 1 230 ? 3.750 -16.584 -3.348 1.00 80.88 230 ALA A N 1
ATOM 1667 C CA . ALA A 1 230 ? 4.579 -15.545 -3.982 1.00 80.88 230 ALA A CA 1
ATOM 1668 C C . ALA A 1 230 ? 6.077 -15.570 -3.598 1.00 80.88 230 ALA A C 1
ATOM 1670 O O . ALA A 1 230 ? 6.912 -14.989 -4.303 1.00 80.88 230 ALA A O 1
ATOM 1671 N N . ASN A 1 231 ? 6.413 -16.217 -2.483 1.00 82.44 231 ASN A N 1
ATOM 1672 C CA . ASN A 1 231 ? 7.782 -16.456 -2.031 1.00 82.44 231 ASN A CA 1
ATOM 1673 C C . ASN A 1 231 ? 8.449 -17.656 -2.730 1.00 82.44 231 ASN A C 1
ATOM 1675 O O . ASN A 1 231 ? 9.670 -17.787 -2.677 1.00 82.44 231 ASN A O 1
ATOM 1679 N N . ILE A 1 232 ? 7.695 -18.487 -3.454 1.00 88.75 232 ILE A N 1
ATOM 1680 C CA . ILE A 1 232 ? 8.265 -19.483 -4.360 1.00 88.75 232 ILE A CA 1
ATOM 1681 C C . ILE A 1 232 ? 8.521 -18.819 -5.712 1.00 88.75 232 ILE A C 1
ATOM 1683 O O . ILE A 1 232 ? 7.601 -18.502 -6.469 1.00 88.75 232 ILE A O 1
ATOM 1687 N N . GLN A 1 233 ? 9.793 -18.584 -6.022 1.00 91.56 233 GLN A N 1
ATOM 1688 C CA . GLN A 1 233 ? 10.204 -17.919 -7.259 1.00 91.56 233 GLN A CA 1
ATOM 1689 C C . GLN A 1 233 ? 11.214 -18.766 -8.019 1.00 91.56 233 GLN A C 1
ATOM 1691 O O . GLN A 1 233 ? 11.927 -19.593 -7.454 1.00 91.56 233 GLN A O 1
ATOM 1696 N N . CYS A 1 234 ? 11.268 -18.547 -9.329 1.00 93.00 234 CYS A N 1
ATOM 1697 C CA . CYS A 1 234 ? 12.210 -19.237 -10.187 1.00 93.00 234 CYS A CA 1
ATOM 1698 C C . CYS A 1 234 ? 13.600 -18.621 -10.039 1.00 93.00 234 CYS A C 1
ATOM 1700 O O . CYS A 1 234 ? 13.773 -17.450 -10.365 1.00 93.00 234 CYS A O 1
ATOM 1702 N N . CYS A 1 235 ? 14.579 -19.401 -9.596 1.00 90.94 235 CYS A N 1
ATOM 1703 C CA . CYS A 1 235 ? 15.989 -19.056 -9.700 1.00 90.94 235 CYS A CA 1
ATOM 1704 C C . CYS A 1 235 ? 16.511 -19.525 -11.061 1.00 90.94 235 CYS A C 1
ATOM 1706 O O . CYS A 1 235 ? 16.539 -20.728 -11.336 1.00 90.94 235 CYS A O 1
ATOM 1708 N N . LEU A 1 236 ? 16.865 -18.588 -11.943 1.00 86.88 236 LEU A N 1
ATOM 1709 C CA . LEU A 1 236 ? 17.290 -18.920 -13.303 1.00 86.88 236 LEU A CA 1
ATOM 1710 C C . LEU A 1 236 ? 18.628 -19.659 -13.318 1.00 86.88 236 LEU A C 1
ATOM 1712 O O . LEU A 1 236 ? 19.487 -19.468 -12.463 1.00 86.88 236 LEU A O 1
ATOM 1716 N N . LYS A 1 237 ? 18.863 -20.487 -14.329 1.00 79.25 237 LYS A N 1
ATOM 1717 C CA . LYS A 1 237 ? 20.188 -21.089 -14.496 1.00 79.25 237 LYS A CA 1
ATOM 1718 C C . LYS A 1 237 ? 21.192 -20.030 -14.978 1.00 79.25 237 LYS A C 1
ATOM 1720 O O . LYS A 1 237 ? 20.862 -19.200 -15.827 1.00 79.25 237 LYS A O 1
ATOM 1725 N N . LYS A 1 238 ? 22.424 -20.049 -14.453 1.00 70.50 238 LYS A N 1
ATOM 1726 C CA . LYS A 1 238 ? 23.516 -19.189 -14.942 1.00 70.50 238 LYS A CA 1
ATOM 1727 C C . LYS A 1 238 ? 23.749 -19.475 -16.432 1.00 70.50 238 LYS A C 1
ATOM 1729 O O . LYS A 1 238 ? 23.884 -20.634 -16.824 1.00 70.50 238 LYS A O 1
ATOM 1734 N N . LEU A 1 239 ? 23.765 -18.427 -17.261 1.00 73.12 239 LEU A N 1
ATOM 1735 C CA . LEU A 1 239 ? 24.064 -18.563 -18.689 1.00 73.12 239 LEU A CA 1
ATOM 1736 C C . LEU A 1 239 ? 25.505 -19.056 -18.843 1.00 73.12 239 LEU A C 1
ATOM 1738 O O . LEU A 1 239 ? 26.416 -18.507 -18.221 1.00 73.12 239 LEU A O 1
ATOM 1742 N N . ARG A 1 240 ? 25.703 -20.077 -19.682 1.00 78.88 240 ARG A N 1
ATOM 1743 C CA . ARG A 1 240 ? 27.035 -20.607 -20.003 1.00 78.88 240 ARG A CA 1
ATOM 1744 C C . ARG A 1 240 ? 27.947 -19.465 -20.467 1.00 78.88 240 ARG A C 1
ATOM 1746 O O . ARG A 1 240 ? 27.532 -18.713 -21.348 1.00 78.88 240 ARG A O 1
ATOM 1753 N N . GLY A 1 241 ? 29.144 -19.353 -19.890 1.00 79.75 241 GLY A N 1
ATOM 1754 C CA . GLY A 1 241 ? 30.143 -18.349 -20.253 1.00 79.75 241 GLY A CA 1
ATOM 1755 C C . GLY A 1 241 ? 30.094 -17.016 -19.517 1.00 79.75 241 GLY A C 1
ATOM 1756 O O . GLY A 1 241 ? 31.000 -16.218 -19.704 1.00 79.75 241 GLY A O 1
ATOM 1757 N N . VAL A 1 242 ? 29.089 -16.730 -18.682 1.00 86.38 242 VAL A N 1
ATOM 1758 C CA . VAL A 1 242 ? 29.068 -15.482 -17.892 1.00 86.38 242 VAL A CA 1
ATOM 1759 C C . VAL A 1 242 ? 30.019 -15.590 -16.690 1.00 86.38 242 VAL A C 1
ATOM 1761 O O . VAL A 1 242 ? 30.065 -16.619 -16.021 1.00 86.38 242 VAL A O 1
ATOM 1764 N N . ASP A 1 243 ? 30.771 -14.525 -16.412 1.00 87.25 243 ASP A N 1
ATOM 1765 C CA . ASP A 1 243 ? 31.865 -14.423 -15.426 1.00 87.25 243 ASP A CA 1
ATOM 1766 C C . ASP A 1 243 ? 33.079 -15.329 -15.697 1.00 87.25 243 ASP A C 1
ATOM 1768 O O . ASP A 1 243 ? 33.970 -15.450 -14.858 1.00 87.25 243 ASP A O 1
ATOM 1772 N N . GLU A 1 244 ? 33.133 -15.969 -16.864 1.00 91.62 244 GLU A N 1
ATOM 1773 C CA . GLU A 1 244 ? 34.321 -16.689 -17.319 1.00 91.62 244 GLU A CA 1
ATOM 1774 C C . GLU A 1 244 ? 35.335 -15.713 -17.936 1.00 91.62 244 GLU A C 1
ATOM 1776 O O . GLU A 1 244 ? 34.987 -14.612 -18.378 1.00 91.62 244 GLU A O 1
ATOM 1781 N N . ARG A 1 245 ? 36.612 -16.112 -17.974 1.00 91.31 245 ARG A N 1
ATOM 1782 C CA . ARG A 1 245 ? 37.648 -15.340 -18.669 1.00 91.31 245 ARG A CA 1
ATOM 1783 C C . ARG A 1 245 ? 37.416 -15.370 -20.174 1.00 91.31 245 ARG A C 1
ATOM 1785 O O . ARG A 1 245 ? 37.086 -16.412 -20.740 1.00 91.31 245 ARG A O 1
ATOM 1792 N N . CYS A 1 246 ? 37.652 -14.237 -20.821 1.00 91.81 246 CYS A N 1
ATOM 1793 C CA . CYS A 1 246 ? 37.605 -14.171 -22.272 1.00 91.81 246 CYS A CA 1
ATOM 1794 C C . CYS A 1 246 ? 38.703 -15.032 -22.896 1.00 91.81 246 CYS A C 1
ATOM 1796 O O . CYS A 1 246 ? 39.831 -15.090 -22.406 1.00 91.81 246 CYS A O 1
ATOM 1798 N N . ASN A 1 247 ? 38.383 -15.691 -24.004 1.00 88.12 247 ASN A N 1
ATOM 1799 C CA . ASN A 1 247 ? 39.346 -16.527 -24.697 1.00 88.12 247 ASN A CA 1
ATOM 1800 C C . ASN A 1 247 ? 40.306 -15.660 -25.527 1.00 88.12 247 ASN A C 1
ATOM 1802 O O . ASN A 1 247 ? 39.877 -14.916 -26.409 1.00 88.12 247 ASN A O 1
ATOM 1806 N N . GLY A 1 248 ? 41.607 -15.754 -25.244 1.00 82.19 248 GLY A N 1
ATOM 1807 C CA . GLY A 1 248 ? 42.662 -15.075 -26.003 1.00 82.19 248 GLY A CA 1
ATOM 1808 C C . GLY A 1 248 ? 42.846 -13.576 -25.724 1.00 82.19 248 GLY A C 1
ATOM 1809 O O . GLY A 1 248 ? 43.740 -12.977 -26.316 1.00 82.19 248 GLY A O 1
ATOM 1810 N N . VAL A 1 249 ? 42.058 -12.966 -24.829 1.00 82.75 249 VAL A N 1
ATOM 1811 C CA . VAL A 1 249 ? 42.193 -11.551 -24.426 1.00 82.75 249 VAL A CA 1
ATOM 1812 C C . VAL A 1 249 ? 41.936 -11.368 -22.927 1.00 82.75 249 VAL A C 1
ATOM 1814 O O . VAL A 1 249 ? 41.179 -12.129 -22.328 1.00 82.75 249 VAL A O 1
ATOM 1817 N N . ALA A 1 250 ? 42.561 -10.358 -22.313 1.00 86.31 250 ALA A N 1
ATOM 1818 C CA . ALA A 1 250 ? 42.357 -10.030 -20.901 1.00 86.31 250 ALA A CA 1
ATOM 1819 C C . ALA A 1 250 ? 41.002 -9.335 -20.696 1.00 86.31 250 ALA A C 1
ATOM 1821 O O . ALA A 1 250 ? 40.797 -8.197 -21.121 1.00 86.31 250 ALA A O 1
ATOM 1822 N N . GLY A 1 251 ? 40.064 -10.050 -20.085 1.00 90.12 251 GLY A N 1
ATOM 1823 C CA . GLY A 1 251 ? 38.730 -9.550 -19.798 1.00 90.12 251 GLY A CA 1
ATOM 1824 C C . GLY A 1 251 ? 37.835 -10.605 -19.163 1.00 90.12 251 GLY A C 1
ATOM 1825 O O . GLY A 1 251 ? 38.194 -11.785 -19.054 1.00 90.12 251 GLY A O 1
ATOM 1826 N N . THR A 1 252 ? 36.625 -10.179 -18.812 1.00 94.00 252 THR A N 1
ATOM 1827 C CA . THR A 1 252 ? 35.577 -11.030 -18.242 1.00 94.00 252 THR A CA 1
ATOM 1828 C C . THR A 1 252 ? 34.337 -11.037 -19.130 1.00 94.00 252 THR A C 1
ATOM 1830 O O . THR A 1 252 ? 33.854 -9.993 -19.573 1.00 94.00 252 THR A O 1
ATOM 1833 N N . CYS A 1 253 ? 33.786 -12.219 -19.376 1.00 93.88 253 CYS A N 1
ATOM 1834 C CA . CYS A 1 253 ? 32.562 -12.402 -20.138 1.00 93.88 253 CYS A CA 1
ATOM 1835 C C . CYS A 1 253 ? 31.335 -11.948 -19.339 1.00 93.88 253 CYS A C 1
ATOM 1837 O O . CYS A 1 253 ? 31.094 -12.410 -18.226 1.00 93.88 253 CYS A O 1
ATOM 1839 N N . ILE A 1 254 ? 30.531 -11.052 -19.910 1.00 90.75 254 ILE A N 1
ATOM 1840 C CA . ILE A 1 254 ? 29.344 -10.485 -19.263 1.00 90.75 254 ILE A CA 1
ATOM 1841 C C . ILE A 1 254 ? 28.099 -10.655 -20.135 1.00 90.75 254 ILE A C 1
ATOM 1843 O O . ILE A 1 254 ? 28.173 -10.638 -21.366 1.00 90.75 254 ILE A O 1
ATOM 1847 N N . ASP A 1 255 ? 26.932 -10.767 -19.497 1.00 89.62 255 ASP A N 1
ATOM 1848 C CA . ASP A 1 255 ? 25.649 -10.613 -20.186 1.00 89.62 255 ASP A CA 1
ATOM 1849 C C . ASP A 1 255 ? 25.392 -9.125 -20.449 1.00 89.62 255 ASP A C 1
ATOM 1851 O O . ASP A 1 255 ? 25.006 -8.367 -19.554 1.00 89.62 255 ASP A O 1
ATOM 1855 N N . THR A 1 256 ? 25.602 -8.717 -21.697 1.00 85.69 256 THR A N 1
ATOM 1856 C CA . THR A 1 256 ? 25.462 -7.330 -22.162 1.00 85.69 256 THR A CA 1
ATOM 1857 C C . THR A 1 256 ? 24.040 -6.772 -22.065 1.00 85.69 256 THR A C 1
ATOM 1859 O O . THR A 1 256 ? 23.866 -5.559 -22.152 1.00 85.69 256 THR A O 1
ATOM 1862 N N . ALA A 1 257 ? 23.022 -7.613 -21.834 1.00 80.94 257 ALA A N 1
ATOM 1863 C CA . ALA A 1 257 ? 21.665 -7.156 -21.530 1.00 80.94 257 ALA A CA 1
ATOM 1864 C C . ALA A 1 257 ? 21.480 -6.740 -20.057 1.00 80.94 257 ALA A C 1
ATOM 1866 O O . ALA A 1 257 ? 20.520 -6.041 -19.740 1.00 80.94 257 ALA A O 1
ATOM 1867 N N . LYS A 1 258 ? 22.369 -7.182 -19.157 1.00 80.75 258 LYS A N 1
ATOM 1868 C CA . LYS A 1 258 ? 22.254 -6.984 -17.701 1.00 80.75 258 LYS A CA 1
ATOM 1869 C C . LYS A 1 258 ? 23.364 -6.130 -17.103 1.00 80.75 258 LYS A C 1
ATOM 1871 O O . LYS A 1 258 ? 23.130 -5.438 -16.119 1.00 80.75 258 LYS A O 1
ATOM 1876 N N . LYS A 1 259 ? 24.572 -6.201 -17.664 1.00 81.88 259 LYS A N 1
ATOM 1877 C CA . LYS A 1 259 ? 25.756 -5.503 -17.163 1.00 81.88 259 LYS A CA 1
ATOM 1878 C C . LYS A 1 259 ? 26.377 -4.690 -18.292 1.00 81.88 259 LYS A C 1
ATOM 1880 O O . LYS A 1 259 ? 26.664 -5.220 -19.363 1.00 81.88 259 LYS A O 1
ATOM 1885 N N . SER A 1 260 ? 26.582 -3.400 -18.051 1.00 83.88 260 SER A N 1
ATOM 1886 C CA . SER A 1 260 ? 27.330 -2.526 -18.954 1.00 83.88 260 SER A CA 1
ATOM 1887 C C . SER A 1 260 ? 28.829 -2.764 -18.791 1.00 83.88 260 SER A C 1
ATOM 1889 O O . SER A 1 260 ? 29.320 -2.897 -17.669 1.00 83.88 260 SER A O 1
ATOM 1891 N N . CYS A 1 261 ? 29.564 -2.786 -19.899 1.00 86.44 261 CYS A N 1
ATOM 1892 C CA . CYS A 1 261 ? 31.021 -2.816 -19.868 1.00 86.44 261 CYS A CA 1
ATOM 1893 C C . CYS A 1 261 ? 31.569 -1.395 -19.680 1.00 86.44 261 CYS A C 1
ATOM 1895 O O . CYS A 1 261 ? 31.172 -0.492 -20.413 1.00 86.44 261 CYS A O 1
ATOM 1897 N N . GLY A 1 262 ? 32.461 -1.197 -18.706 1.00 78.50 262 GLY A N 1
ATOM 1898 C CA . GLY A 1 262 ? 33.116 0.097 -18.462 1.00 78.50 262 GLY A CA 1
ATOM 1899 C C . GLY A 1 262 ? 34.270 0.407 -19.426 1.00 78.50 262 GLY A C 1
ATOM 1900 O O . GLY A 1 262 ? 34.781 1.524 -19.431 1.00 78.50 262 GLY A O 1
ATOM 1901 N N . THR A 1 263 ? 34.680 -0.574 -20.229 1.00 84.50 263 THR A N 1
ATOM 1902 C CA . THR A 1 263 ? 35.809 -0.514 -21.165 1.00 84.50 263 THR A CA 1
ATOM 1903 C C . THR A 1 263 ? 35.318 -0.805 -22.594 1.00 84.50 263 THR A C 1
ATOM 1905 O O . THR A 1 263 ? 34.393 -0.150 -23.074 1.00 84.50 263 THR A O 1
ATOM 1908 N N . GLU A 1 264 ? 35.926 -1.759 -23.300 1.00 84.69 264 GLU A N 1
ATOM 1909 C CA . GLU A 1 264 ? 35.585 -2.157 -24.665 1.00 84.69 264 GLU A CA 1
ATOM 1910 C C . GLU A 1 264 ? 34.970 -3.567 -24.675 1.00 84.69 264 GLU A C 1
ATOM 1912 O O . GLU A 1 264 ? 35.393 -4.451 -23.926 1.00 84.69 264 GLU A O 1
ATOM 1917 N N . ILE A 1 265 ? 33.950 -3.769 -25.522 1.00 88.62 265 ILE A N 1
ATOM 1918 C CA . ILE A 1 265 ? 33.272 -5.060 -25.682 1.00 88.62 265 ILE A CA 1
ATOM 1919 C C . ILE A 1 265 ? 33.840 -5.800 -26.889 1.00 88.62 265 ILE A C 1
ATOM 1921 O O . ILE A 1 265 ? 33.727 -5.319 -28.017 1.00 88.62 265 ILE A O 1
ATOM 1925 N N . VAL A 1 266 ? 34.334 -7.019 -26.673 1.00 86.69 266 VAL A N 1
ATOM 1926 C CA . VAL A 1 266 ? 34.794 -7.911 -27.744 1.00 86.69 266 VAL A CA 1
ATOM 1927 C C . VAL A 1 266 ? 33.764 -9.029 -27.971 1.00 86.69 266 VAL A C 1
ATOM 1929 O O . VAL A 1 266 ? 33.486 -9.816 -27.057 1.00 86.69 266 VAL A O 1
ATOM 1932 N N . PRO A 1 267 ? 33.146 -9.116 -29.164 1.00 87.31 267 PRO A N 1
ATOM 1933 C CA . PRO A 1 267 ? 32.226 -10.200 -29.498 1.00 87.31 267 PRO A CA 1
ATOM 1934 C C . PRO A 1 267 ? 32.977 -11.512 -29.790 1.00 87.31 267 PRO A C 1
ATOM 1936 O O . PRO A 1 267 ? 34.149 -11.499 -30.148 1.00 87.31 267 PRO A O 1
ATOM 1939 N N . ASN A 1 268 ? 32.278 -12.648 -29.695 1.00 86.06 268 ASN A N 1
ATOM 1940 C CA . ASN A 1 268 ? 32.726 -13.980 -30.146 1.00 86.06 268 ASN A CA 1
ATOM 1941 C C . ASN A 1 268 ? 33.956 -14.592 -29.445 1.00 86.06 268 ASN A C 1
ATOM 1943 O O . ASN A 1 268 ? 34.454 -15.622 -29.888 1.00 86.06 268 ASN A O 1
ATOM 1947 N N . VAL A 1 269 ? 34.428 -14.008 -28.345 1.00 89.94 269 VAL A N 1
ATOM 1948 C CA . VAL A 1 269 ? 35.539 -14.555 -27.536 1.00 89.94 269 VAL A CA 1
ATOM 1949 C C . VAL A 1 269 ? 35.065 -15.175 -26.212 1.00 89.94 269 VAL A C 1
ATOM 1951 O O . VAL A 1 269 ? 35.880 -15.588 -25.392 1.00 89.94 269 VAL A O 1
ATOM 1954 N N . CYS A 1 270 ? 33.749 -15.244 -26.000 1.00 90.62 270 CYS A N 1
ATOM 1955 C CA . CYS A 1 270 ? 33.111 -15.854 -24.835 1.00 90.62 270 CYS A CA 1
ATOM 1956 C C . CYS A 1 270 ? 32.266 -17.057 -25.264 1.00 90.62 270 CYS A C 1
ATOM 1958 O O . CYS A 1 270 ? 31.571 -16.967 -26.281 1.00 90.62 270 CYS A O 1
ATOM 1960 N N . PRO A 1 271 ? 32.278 -18.172 -24.515 1.00 83.19 271 PRO A N 1
ATOM 1961 C CA . PRO A 1 271 ? 31.336 -19.256 -24.751 1.00 83.19 271 PRO A CA 1
ATOM 1962 C C . PRO A 1 271 ? 29.913 -18.806 -24.383 1.00 83.19 271 PRO A C 1
ATOM 1964 O O . PRO A 1 271 ? 29.724 -17.909 -23.569 1.00 83.19 271 PRO A O 1
ATOM 1967 N N . GLY A 1 272 ? 28.893 -19.438 -24.967 1.00 81.94 272 GLY A N 1
ATOM 1968 C CA . GLY A 1 272 ? 27.494 -19.143 -24.637 1.00 81.94 272 GLY A CA 1
ATOM 1969 C C . GLY A 1 272 ? 26.694 -18.603 -25.814 1.00 81.94 272 GLY A C 1
ATOM 1970 O O . GLY A 1 272 ? 26.951 -18.965 -26.957 1.00 81.94 272 GLY A O 1
ATOM 1971 N N . ILE A 1 273 ? 25.671 -17.813 -25.499 1.00 80.94 273 ILE A N 1
ATOM 1972 C CA . ILE A 1 273 ? 24.753 -17.192 -26.465 1.00 80.94 273 ILE A CA 1
ATOM 1973 C C . ILE A 1 273 ? 25.251 -15.793 -26.869 1.00 80.94 273 ILE A C 1
ATOM 1975 O O . ILE A 1 273 ? 25.981 -15.170 -26.106 1.00 80.94 273 ILE A O 1
ATOM 1979 N N . ASP A 1 274 ? 24.783 -15.249 -27.995 1.00 80.56 274 ASP A N 1
ATOM 1980 C CA . ASP A 1 274 ? 25.287 -14.006 -28.628 1.00 80.56 274 ASP A CA 1
ATOM 1981 C C . ASP A 1 274 ? 25.353 -12.749 -27.736 1.00 80.56 274 ASP A C 1
ATOM 1983 O O . ASP A 1 274 ? 26.084 -11.796 -28.031 1.00 80.56 274 ASP A O 1
ATOM 1987 N N . ARG A 1 275 ? 24.572 -12.703 -26.649 1.00 86.62 275 ARG A N 1
ATOM 1988 C CA . ARG A 1 275 ? 24.581 -11.583 -25.689 1.00 86.62 275 ARG A CA 1
ATOM 1989 C C . ARG A 1 275 ? 25.669 -11.693 -24.615 1.00 86.62 275 ARG A C 1
ATOM 1991 O O . ARG A 1 275 ? 25.916 -10.707 -23.919 1.00 86.62 275 ARG A O 1
ATOM 1998 N N . VAL A 1 276 ? 26.318 -12.850 -24.489 1.00 91.50 276 VAL A N 1
ATOM 1999 C CA . VAL A 1 276 ? 27.490 -13.053 -23.631 1.00 91.50 276 VAL A CA 1
ATOM 2000 C C . VAL A 1 276 ? 28.719 -12.604 -24.415 1.00 91.50 276 VAL A C 1
ATOM 2002 O O . VAL A 1 276 ? 29.127 -13.249 -25.378 1.00 91.50 276 VAL A O 1
ATOM 2005 N N . LYS A 1 277 ? 29.284 -11.455 -24.040 1.00 93.25 277 LYS A N 1
ATOM 2006 C CA . LYS A 1 277 ? 30.430 -10.843 -24.730 1.00 93.25 277 LYS A CA 1
ATOM 2007 C C . LYS A 1 277 ? 31.515 -10.483 -23.730 1.00 93.25 277 LYS A C 1
ATOM 2009 O O . LYS A 1 277 ? 31.232 -10.292 -22.550 1.00 93.25 277 LYS A O 1
ATOM 2014 N N . CYS A 1 278 ? 32.748 -10.375 -24.199 1.00 93.88 278 CYS A N 1
ATOM 2015 C CA . CYS A 1 278 ? 33.872 -10.044 -23.339 1.00 93.88 278 CYS A CA 1
ATOM 2016 C C . CYS A 1 278 ? 33.904 -8.556 -23.037 1.00 93.88 278 CYS A C 1
ATOM 2018 O O . CYS A 1 278 ? 33.820 -7.756 -23.963 1.00 93.88 278 CYS A O 1
ATOM 2020 N N . CYS A 1 279 ? 34.063 -8.198 -21.769 1.00 93.12 279 CYS A N 1
ATOM 2021 C CA . CYS A 1 279 ? 34.425 -6.857 -21.340 1.00 93.12 279 CYS A CA 1
ATOM 2022 C C . CYS A 1 279 ? 35.899 -6.856 -20.936 1.00 93.12 279 CYS A C 1
ATOM 2024 O O . CYS A 1 279 ? 36.280 -7.633 -20.060 1.00 93.12 279 CYS A O 1
ATOM 2026 N N . LEU A 1 280 ? 36.722 -6.033 -21.588 1.00 88.81 280 LEU A N 1
ATOM 2027 C CA . LEU A 1 280 ? 38.163 -5.994 -21.322 1.00 88.81 280 LEU A CA 1
ATOM 2028 C C . LEU A 1 280 ? 38.473 -5.424 -19.930 1.00 88.81 280 LEU A C 1
ATOM 2030 O O . LEU A 1 280 ? 37.754 -4.553 -19.441 1.00 88.81 280 LEU A O 1
ATOM 2034 N N . ASP A 1 281 ? 39.553 -5.883 -19.303 1.00 83.00 281 ASP A N 1
ATOM 2035 C CA . ASP A 1 281 ? 39.937 -5.415 -17.960 1.00 83.00 281 ASP A CA 1
ATOM 2036 C C . ASP A 1 281 ? 40.403 -3.943 -17.977 1.00 83.00 281 ASP A C 1
ATOM 2038 O O . ASP A 1 281 ? 40.103 -3.175 -17.065 1.00 83.00 281 ASP A O 1
ATOM 2042 N N . GLU A 1 282 ? 41.057 -3.518 -19.062 1.00 77.38 282 GLU A N 1
ATOM 2043 C CA . GLU A 1 282 ? 41.509 -2.143 -19.282 1.00 77.38 282 GLU A CA 1
ATOM 2044 C C . GLU A 1 282 ? 41.145 -1.667 -20.692 1.00 77.38 282 GLU A C 1
ATOM 2046 O O . GLU A 1 282 ? 41.038 -2.458 -21.633 1.00 77.38 282 GLU A O 1
ATOM 2051 N N . LYS A 1 283 ? 40.957 -0.352 -20.856 1.00 64.50 283 LYS A N 1
ATOM 2052 C CA . LYS A 1 283 ? 40.801 0.263 -22.178 1.00 64.50 283 LYS A CA 1
ATOM 2053 C C . LYS A 1 283 ? 42.171 0.245 -22.864 1.00 64.50 283 LYS A C 1
ATOM 2055 O O . LYS A 1 283 ? 43.074 0.909 -22.356 1.00 64.50 283 LYS A O 1
ATOM 2060 N N . PRO A 1 284 ? 42.364 -0.463 -23.988 1.00 62.06 284 PRO A N 1
ATOM 2061 C CA . PRO A 1 284 ? 43.691 -0.542 -24.574 1.00 62.06 284 PRO A CA 1
ATOM 2062 C C . PRO A 1 284 ? 44.096 0.842 -25.086 1.00 62.06 284 PRO A C 1
ATOM 2064 O O . PRO A 1 284 ? 43.350 1.486 -25.828 1.00 62.06 284 PRO A O 1
ATOM 2067 N N . ASP A 1 285 ? 45.258 1.331 -24.658 1.00 67.19 285 ASP A N 1
ATOM 2068 C CA . ASP A 1 285 ? 45.750 2.624 -25.122 1.00 67.19 285 ASP A CA 1
ATOM 2069 C C . ASP A 1 285 ? 46.338 2.471 -26.524 1.00 67.19 285 ASP A C 1
ATOM 2071 O O . ASP A 1 285 ? 47.465 2.002 -26.696 1.00 67.19 285 ASP A O 1
ATOM 2075 N N . TYR A 1 286 ? 45.527 2.772 -27.535 1.00 75.50 286 TYR A N 1
ATOM 2076 C CA . TYR A 1 286 ? 45.902 2.685 -28.945 1.00 75.50 286 TYR A CA 1
ATOM 2077 C C . TYR A 1 286 ? 46.586 3.963 -29.460 1.00 75.50 286 TYR A C 1
ATOM 2079 O O . TYR A 1 286 ? 47.198 3.950 -30.530 1.00 75.50 286 TYR A O 1
ATOM 2087 N N . VAL A 1 287 ? 46.469 5.070 -28.724 1.00 77.12 287 VAL A N 1
ATOM 2088 C CA . VAL A 1 287 ? 46.953 6.392 -29.132 1.00 77.12 287 VAL A CA 1
ATOM 2089 C C . VAL A 1 287 ? 48.423 6.543 -28.729 1.00 77.12 287 VAL A C 1
ATOM 2091 O O . VAL A 1 287 ? 48.849 6.063 -27.690 1.00 77.12 287 VAL A O 1
ATOM 2094 N N . GLY A 1 288 ? 49.241 7.160 -29.581 1.00 77.69 288 GLY A N 1
ATOM 2095 C CA . GLY A 1 288 ? 50.682 7.320 -29.350 1.00 77.69 288 GLY A CA 1
ATOM 2096 C C . GLY A 1 288 ? 51.545 6.127 -29.782 1.00 77.69 288 GLY A C 1
ATOM 2097 O O . GLY A 1 288 ? 52.769 6.239 -29.803 1.00 77.69 288 GLY A O 1
ATOM 2098 N N . ARG A 1 289 ? 50.942 5.001 -30.187 1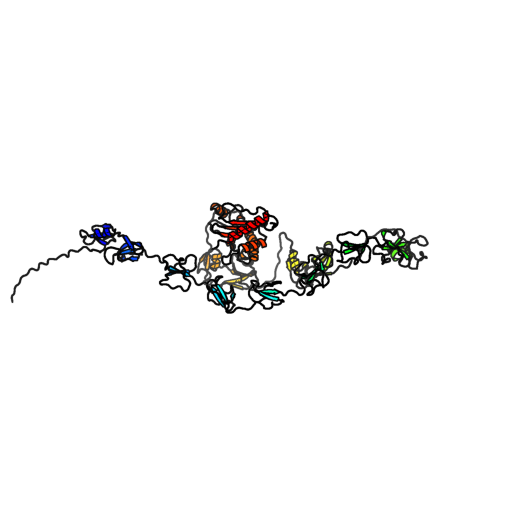.00 87.62 289 ARG A N 1
ATOM 2099 C CA . ARG A 1 289 ? 51.675 3.831 -30.705 1.00 87.62 289 ARG A CA 1
ATOM 2100 C C . ARG A 1 289 ? 52.228 4.065 -32.118 1.00 87.62 289 ARG A C 1
ATOM 2102 O O . ARG A 1 289 ? 51.626 4.820 -32.882 1.00 87.62 289 ARG A O 1
ATOM 2109 N N . PRO A 1 290 ? 53.328 3.399 -32.512 1.00 86.56 290 PRO A N 1
ATOM 2110 C CA . PRO A 1 290 ? 53.834 3.469 -33.878 1.00 86.56 290 PRO A CA 1
ATOM 2111 C C . PRO A 1 290 ? 52.901 2.751 -34.861 1.00 86.56 290 PRO A C 1
ATOM 2113 O O . PRO A 1 290 ? 52.306 1.718 -34.546 1.00 86.56 290 PRO A O 1
ATOM 2116 N N . CYS A 1 291 ? 52.802 3.280 -36.076 1.00 90.50 291 CYS A N 1
ATOM 2117 C CA . CYS A 1 291 ? 52.007 2.662 -37.129 1.00 90.50 291 CYS A CA 1
ATOM 2118 C C . CYS A 1 291 ? 52.636 1.374 -37.675 1.00 90.50 291 CYS A C 1
ATOM 2120 O O . CYS A 1 291 ? 53.853 1.233 -37.792 1.00 90.50 291 CYS A O 1
ATOM 2122 N N . LYS A 1 292 ? 51.791 0.433 -38.099 1.00 88.00 292 LYS A N 1
ATOM 2123 C CA . LYS A 1 292 ? 52.215 -0.840 -38.688 1.00 88.00 292 LYS A CA 1
ATOM 2124 C C . LYS A 1 292 ? 52.753 -0.656 -40.108 1.00 88.00 292 LYS A C 1
ATOM 2126 O O . LYS A 1 292 ? 51.988 -0.436 -41.048 1.00 88.00 292 LYS A O 1
ATOM 2131 N N . GLY A 1 293 ? 54.063 -0.824 -40.278 1.00 82.19 293 GLY A N 1
ATOM 2132 C CA . GLY A 1 293 ? 54.723 -0.891 -41.588 1.00 82.19 293 GLY A CA 1
ATOM 2133 C C . GLY A 1 293 ? 54.860 0.446 -42.325 1.00 82.19 293 GLY A C 1
ATOM 2134 O O . GLY A 1 293 ? 55.131 0.439 -43.520 1.00 82.19 293 GLY A O 1
ATOM 2135 N N . VAL A 1 294 ? 54.643 1.573 -41.640 1.00 81.38 294 VAL A N 1
ATOM 2136 C CA . VAL A 1 294 ? 54.886 2.938 -42.138 1.00 81.38 294 VAL A CA 1
ATOM 2137 C C . VAL A 1 294 ? 55.342 3.824 -40.980 1.00 81.38 294 VAL A C 1
ATOM 2139 O O . VAL A 1 294 ? 54.948 3.587 -39.839 1.00 81.38 294 VAL A O 1
ATOM 2142 N N . GLU A 1 295 ? 56.138 4.857 -41.253 1.00 83.94 295 GLU A N 1
ATOM 2143 C CA . GLU A 1 295 ? 56.553 5.806 -40.215 1.00 83.94 295 GLU A CA 1
ATOM 2144 C C . GLU A 1 295 ? 55.426 6.786 -39.865 1.00 83.94 295 GLU A C 1
ATOM 2146 O O . GLU A 1 295 ? 55.058 7.670 -40.643 1.00 83.94 295 GLU A O 1
ATOM 2151 N N . GLY A 1 296 ? 54.885 6.643 -38.659 1.00 88.31 296 GLY A N 1
ATOM 2152 C CA . GLY A 1 296 ? 53.835 7.507 -38.139 1.00 88.31 296 GLY A CA 1
ATOM 2153 C C . GLY A 1 296 ? 53.397 7.108 -36.735 1.00 88.31 296 GLY A C 1
ATOM 2154 O O . GLY A 1 296 ? 53.873 6.110 -36.185 1.00 88.31 296 GLY A O 1
ATOM 2155 N N . THR A 1 297 ? 52.455 7.872 -36.191 1.00 90.81 297 THR A N 1
ATOM 2156 C CA . THR A 1 297 ? 51.887 7.668 -34.855 1.00 90.81 297 THR A CA 1
ATOM 2157 C C . THR A 1 297 ? 50.376 7.475 -34.941 1.00 90.81 297 THR A C 1
ATOM 2159 O O . THR A 1 297 ? 49.682 8.211 -35.640 1.00 90.81 297 THR A O 1
ATOM 2162 N N . CYS A 1 298 ? 49.851 6.490 -34.222 1.00 91.94 298 CYS A N 1
ATOM 2163 C CA . CYS A 1 298 ? 48.425 6.236 -34.098 1.00 91.94 298 CYS A CA 1
ATOM 2164 C C . CYS A 1 298 ? 47.762 7.323 -33.255 1.00 91.94 298 CYS A C 1
ATOM 2166 O O . CYS A 1 298 ? 48.164 7.569 -32.120 1.00 91.94 298 CYS A O 1
ATOM 2168 N N . ILE A 1 299 ? 46.742 7.966 -33.810 1.00 87.62 299 ILE A N 1
ATOM 2169 C CA . ILE A 1 299 ? 45.987 9.031 -33.151 1.00 87.62 299 ILE A CA 1
ATOM 2170 C C . ILE A 1 299 ? 44.496 8.720 -33.190 1.00 87.62 299 ILE A C 1
ATOM 2172 O O . ILE A 1 299 ? 44.025 7.993 -34.070 1.00 87.62 299 ILE A O 1
ATOM 2176 N N . ASN A 1 300 ? 43.742 9.309 -32.267 1.00 87.31 300 ASN A N 1
ATOM 2177 C CA . ASN A 1 300 ? 42.287 9.284 -32.338 1.00 87.31 300 ASN A CA 1
ATOM 2178 C C . ASN A 1 300 ? 41.796 10.455 -33.199 1.00 87.31 300 ASN A C 1
ATOM 2180 O O . ASN A 1 300 ? 41.898 11.614 -32.811 1.00 87.31 300 ASN A O 1
ATOM 2184 N N . VAL A 1 301 ? 41.248 10.159 -34.376 1.00 82.31 301 VAL A N 1
ATOM 2185 C CA . VAL A 1 301 ? 40.885 11.201 -35.348 1.00 82.31 301 VAL A CA 1
ATOM 2186 C C . VAL A 1 301 ? 39.642 12.008 -34.974 1.00 82.31 301 VAL A C 1
ATOM 2188 O O . VAL A 1 301 ? 39.397 13.024 -35.623 1.00 82.31 301 VAL A O 1
ATOM 2191 N N . ASP A 1 302 ? 38.879 11.578 -33.963 1.00 81.44 302 ASP A N 1
ATOM 2192 C CA . ASP A 1 302 ? 37.695 12.301 -33.484 1.00 81.44 302 ASP A CA 1
ATOM 2193 C C . ASP A 1 302 ? 38.077 13.506 -32.613 1.00 81.44 302 ASP A C 1
ATOM 2195 O O . ASP A 1 302 ? 37.330 14.480 -32.543 1.00 81.44 302 ASP A O 1
ATOM 2199 N N . ASN A 1 303 ? 39.229 13.445 -31.934 1.00 78.06 303 ASN A N 1
ATOM 2200 C CA . ASN A 1 303 ? 39.648 14.457 -30.960 1.00 78.06 303 ASN A CA 1
ATOM 2201 C C . ASN A 1 303 ? 41.117 14.905 -31.078 1.00 78.06 303 ASN A C 1
ATOM 2203 O O . ASN A 1 303 ? 41.522 15.813 -30.356 1.00 78.06 303 ASN A O 1
ATOM 2207 N N . GLN A 1 304 ? 41.906 14.324 -31.986 1.00 77.62 304 GLN A N 1
ATOM 2208 C CA . GLN A 1 304 ? 43.281 14.733 -32.281 1.00 77.62 304 GLN A CA 1
ATOM 2209 C C . GLN A 1 304 ? 43.450 15.082 -33.768 1.00 77.62 304 GLN A C 1
ATOM 2211 O O . GLN A 1 304 ? 42.974 14.382 -34.671 1.00 77.62 304 GLN A O 1
ATOM 2216 N N . GLY A 1 305 ? 44.144 16.194 -34.026 1.00 75.69 305 GLY A N 1
ATOM 2217 C CA . GLY A 1 305 ? 44.550 16.615 -35.367 1.00 75.69 305 GLY A CA 1
ATOM 2218 C C . GLY A 1 305 ? 45.706 15.768 -35.908 1.00 75.69 305 GLY A C 1
ATOM 2219 O O . GLY A 1 305 ? 46.450 15.160 -35.147 1.00 75.69 305 GLY A O 1
ATOM 2220 N N . CYS A 1 306 ? 45.848 15.723 -37.232 1.00 83.31 306 CYS A N 1
ATOM 2221 C CA . CYS A 1 306 ? 47.040 15.195 -37.891 1.00 83.31 306 CYS A CA 1
ATOM 2222 C C . CYS A 1 306 ? 47.550 16.274 -38.832 1.00 83.31 306 CYS A C 1
ATOM 2224 O O . CYS A 1 306 ? 46.812 16.669 -39.736 1.00 83.31 306 CYS A O 1
ATOM 2226 N N . ASP A 1 307 ? 48.787 16.715 -38.629 1.00 74.50 307 ASP A N 1
ATOM 2227 C CA . ASP A 1 307 ? 49.400 17.786 -39.424 1.00 74.50 307 ASP A CA 1
ATOM 2228 C C . ASP A 1 307 ? 49.830 17.308 -40.826 1.00 74.50 307 ASP A C 1
ATOM 2230 O O . ASP A 1 307 ? 50.274 18.093 -41.661 1.00 74.50 307 ASP A O 1
ATOM 2234 N N . THR A 1 308 ? 49.687 16.008 -41.097 1.00 77.44 308 THR A N 1
ATOM 2235 C CA . THR A 1 308 ? 50.097 15.329 -42.331 1.00 77.44 308 THR A CA 1
ATOM 2236 C C . THR A 1 308 ? 48.945 14.467 -42.894 1.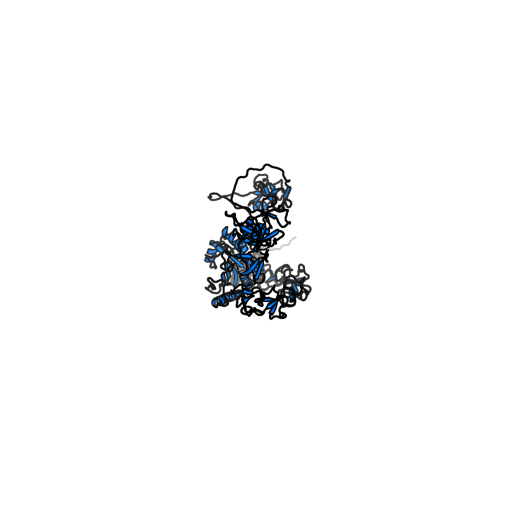00 77.44 308 THR A C 1
ATOM 2238 O O . THR A 1 308 ? 47.802 14.915 -42.988 1.00 77.44 308 THR A O 1
ATOM 2241 N N . VAL A 1 309 ? 49.212 13.223 -43.315 1.00 80.56 309 VAL A N 1
ATOM 2242 C CA . VAL A 1 309 ? 48.245 12.310 -43.937 1.00 80.56 309 VAL A CA 1
ATOM 2243 C C . VAL A 1 309 ? 47.782 11.247 -42.938 1.00 80.56 309 VAL A C 1
ATOM 2245 O O . VAL A 1 309 ? 48.595 10.602 -42.275 1.00 80.56 309 VAL A O 1
ATOM 2248 N N . LYS A 1 310 ? 46.460 11.027 -42.889 1.00 86.50 310 LYS A N 1
ATOM 2249 C CA . LYS A 1 310 ? 45.806 9.980 -42.089 1.00 86.50 310 LYS A CA 1
ATOM 2250 C C . LYS A 1 310 ? 45.657 8.690 -42.901 1.00 86.50 310 LYS A C 1
ATOM 2252 O O . LYS A 1 310 ? 45.107 8.719 -44.002 1.00 86.50 310 LYS A O 1
ATOM 2257 N N . VAL A 1 311 ? 46.077 7.552 -42.350 1.00 85.19 311 VAL A N 1
ATOM 2258 C CA . VAL A 1 311 ? 45.989 6.235 -43.004 1.00 85.19 311 VAL A CA 1
ATOM 2259 C C . VAL A 1 311 ? 45.195 5.249 -42.142 1.00 85.19 311 VAL A C 1
ATOM 2261 O O . VAL A 1 311 ? 45.553 4.959 -40.998 1.00 85.19 311 VAL A O 1
ATOM 2264 N N . LYS A 1 312 ? 44.109 4.705 -42.708 1.00 89.19 312 LYS A N 1
ATOM 2265 C CA . LYS A 1 312 ? 43.251 3.687 -42.074 1.00 89.19 312 LYS A CA 1
ATOM 2266 C C . LYS A 1 312 ? 43.923 2.310 -42.062 1.00 89.19 312 LYS A C 1
ATOM 2268 O O . LYS A 1 312 ? 44.675 1.979 -42.974 1.00 89.19 312 LYS A O 1
ATOM 2273 N N . GLY A 1 313 ? 43.620 1.490 -41.051 1.00 83.69 313 GLY A N 1
ATOM 2274 C CA . GLY A 1 313 ? 44.057 0.084 -40.979 1.00 83.69 313 GLY A CA 1
ATOM 2275 C C . GLY A 1 313 ? 45.552 -0.125 -40.703 1.00 83.69 313 GLY A C 1
ATOM 2276 O O . GLY A 1 313 ? 46.055 -1.236 -40.842 1.00 83.69 313 GLY A O 1
ATOM 2277 N N . LYS A 1 314 ? 46.275 0.938 -40.334 1.00 88.81 314 LYS A N 1
ATOM 2278 C CA . LYS A 1 314 ? 47.699 0.903 -39.959 1.00 88.81 314 LYS A CA 1
ATOM 2279 C C . LYS A 1 314 ? 47.926 1.003 -38.448 1.00 88.81 314 LYS A C 1
ATOM 2281 O O . LYS A 1 314 ? 49.069 1.032 -38.013 1.00 88.81 314 LYS A O 1
ATOM 2286 N N . CYS A 1 315 ? 46.851 1.025 -37.670 1.00 86.75 315 CYS A N 1
ATOM 2287 C CA . CYS A 1 315 ? 46.846 1.042 -36.214 1.00 86.75 315 CYS A CA 1
ATOM 2288 C C . CYS A 1 315 ? 45.908 -0.051 -35.712 1.00 86.75 315 CYS A C 1
ATOM 2290 O O . CYS A 1 315 ? 44.909 -0.341 -36.372 1.00 86.75 315 CYS A O 1
ATOM 2292 N N . ASP A 1 316 ? 46.242 -0.647 -34.571 1.00 80.31 316 ASP A N 1
ATOM 2293 C CA . ASP A 1 316 ? 45.317 -1.525 -33.858 1.00 80.31 316 ASP A CA 1
ATOM 2294 C C . ASP A 1 316 ? 44.250 -0.696 -33.146 1.00 80.31 316 ASP A C 1
ATOM 2296 O O . ASP A 1 316 ? 44.516 0.434 -32.734 1.00 80.31 316 ASP A O 1
ATOM 2300 N N . GLY A 1 317 ? 43.061 -1.272 -32.994 1.00 74.81 317 GLY A N 1
ATOM 2301 C CA . GLY A 1 317 ? 41.940 -0.643 -32.304 1.00 74.81 317 GLY A CA 1
ATOM 2302 C C . GLY A 1 317 ? 40.776 -0.256 -33.224 1.00 74.81 317 GLY A C 1
ATOM 2303 O O . GLY A 1 317 ? 40.715 -0.677 -34.384 1.00 74.81 317 GLY A O 1
ATOM 2304 N N . PRO A 1 318 ? 39.804 0.505 -32.691 1.00 74.56 318 PRO A N 1
ATOM 2305 C CA . PRO A 1 318 ? 38.583 0.871 -33.402 1.00 74.56 318 PRO A CA 1
ATOM 2306 C C . PRO A 1 318 ? 38.847 1.805 -34.594 1.00 74.56 318 PRO A C 1
ATOM 2308 O O . PRO A 1 318 ? 39.903 2.417 -34.720 1.00 74.56 318 PRO A O 1
ATOM 2311 N N . ALA A 1 319 ? 37.865 1.941 -35.494 1.00 77.81 319 ALA A N 1
ATOM 2312 C CA . ALA A 1 319 ? 38.020 2.621 -36.791 1.00 77.81 319 ALA A CA 1
ATOM 2313 C C . ALA A 1 319 ? 38.424 4.113 -36.720 1.00 77.81 319 ALA A C 1
ATOM 2315 O O . ALA A 1 319 ? 38.890 4.687 -37.714 1.00 77.81 319 ALA A O 1
ATOM 2316 N N . ASN A 1 320 ? 38.225 4.748 -35.565 1.00 81.44 320 ASN A N 1
ATOM 2317 C CA . ASN A 1 320 ? 38.641 6.118 -35.280 1.00 81.44 320 ASN A CA 1
ATOM 2318 C C . ASN A 1 320 ? 40.109 6.229 -34.824 1.00 81.44 320 ASN A C 1
ATOM 2320 O O . ASN A 1 320 ? 40.633 7.338 -34.744 1.00 81.44 320 ASN A O 1
ATOM 2324 N N . ILE A 1 321 ? 40.807 5.115 -34.600 1.00 88.50 321 ILE A N 1
ATOM 2325 C CA . ILE A 1 321 ? 42.260 5.102 -34.431 1.00 88.50 321 ILE A CA 1
ATOM 2326 C C . ILE A 1 321 ? 42.910 4.929 -35.803 1.00 88.50 321 ILE A C 1
ATOM 2328 O O . ILE A 1 321 ? 42.770 3.900 -36.466 1.00 88.50 321 ILE A O 1
ATOM 2332 N N . GLN A 1 322 ? 43.615 5.961 -36.260 1.00 90.75 322 GLN A N 1
ATOM 2333 C CA . GLN A 1 322 ? 44.265 5.969 -37.571 1.00 90.75 322 GLN A CA 1
ATOM 2334 C C . GLN A 1 322 ? 45.701 6.463 -37.456 1.00 90.75 322 GLN A C 1
ATOM 2336 O O . GLN A 1 322 ? 46.055 7.205 -36.543 1.00 90.75 322 GLN A O 1
ATOM 2341 N N . CYS A 1 323 ? 46.535 6.046 -38.403 1.00 92.44 323 CYS A N 1
ATOM 2342 C CA . CYS A 1 323 ? 47.934 6.434 -38.438 1.00 92.44 323 CYS A CA 1
ATOM 2343 C C . CYS A 1 323 ? 48.088 7.859 -38.974 1.00 92.44 323 CYS A C 1
ATOM 2345 O O . CYS A 1 323 ? 47.630 8.127 -40.083 1.00 92.44 323 CYS A O 1
ATOM 2347 N N . CYS A 1 324 ? 48.757 8.741 -38.237 1.00 90.44 324 CYS A N 1
ATOM 2348 C CA . CYS A 1 324 ? 49.234 10.032 -38.722 1.00 90.44 324 CYS A CA 1
ATOM 2349 C C . CYS A 1 324 ? 50.709 9.910 -39.129 1.00 90.44 324 CYS A C 1
ATOM 2351 O O . CYS A 1 324 ? 51.556 9.594 -38.293 1.00 90.44 324 CYS A O 1
ATOM 2353 N N . LEU A 1 325 ? 51.020 10.101 -40.413 1.00 85.06 325 LEU A N 1
ATOM 2354 C CA . LEU A 1 325 ? 52.382 9.913 -40.935 1.00 85.06 325 LEU A CA 1
ATOM 2355 C C . LEU A 1 325 ? 53.344 11.010 -40.448 1.00 85.06 325 LEU A C 1
ATOM 2357 O O . LEU A 1 325 ? 52.950 12.157 -40.278 1.00 85.06 325 LEU A O 1
ATOM 2361 N N . LYS A 1 326 ? 54.631 10.705 -40.255 1.00 74.31 326 LYS A N 1
ATOM 2362 C CA . LYS A 1 326 ? 55.618 11.743 -39.873 1.00 74.31 326 LYS A CA 1
ATOM 2363 C C . LYS A 1 326 ? 55.972 12.696 -41.017 1.00 74.31 326 LYS A C 1
ATOM 2365 O O . LYS A 1 326 ? 56.317 13.848 -40.774 1.00 74.31 326 LYS A O 1
ATOM 2370 N N . THR A 1 327 ? 55.881 12.232 -42.256 1.00 62.94 327 THR A N 1
ATOM 2371 C CA . THR A 1 327 ? 56.171 13.008 -43.463 1.00 62.94 327 THR A CA 1
ATOM 2372 C C . THR A 1 327 ? 55.090 12.731 -44.502 1.00 62.94 327 THR A C 1
ATOM 2374 O O . THR A 1 327 ? 54.620 11.599 -44.642 1.00 62.94 327 THR A O 1
ATOM 2377 N N . SER A 1 328 ? 54.649 13.765 -45.227 1.00 49.88 328 SER A N 1
ATOM 2378 C CA . SER A 1 328 ? 53.824 13.543 -46.418 1.00 49.88 328 SER A CA 1
ATOM 2379 C C . SER A 1 328 ? 54.629 12.691 -47.401 1.00 49.88 328 SER A C 1
ATOM 2381 O O . SER A 1 328 ? 55.775 13.053 -47.687 1.00 49.88 328 SER A O 1
ATOM 2383 N N . PRO A 1 329 ? 54.066 11.601 -47.954 1.00 45.94 329 PRO A N 1
ATOM 2384 C CA . PRO A 1 329 ? 54.662 10.971 -49.116 1.00 45.94 329 PRO A CA 1
ATOM 2385 C C . PRO A 1 329 ? 54.726 12.052 -50.192 1.00 45.94 329 PRO A C 1
ATOM 2387 O O . PRO A 1 329 ? 53.697 12.579 -50.613 1.00 45.94 329 PRO A O 1
ATOM 2390 N N . ASN A 1 330 ? 55.943 12.445 -50.555 1.00 43.72 330 ASN A N 1
ATOM 2391 C CA . ASN A 1 330 ? 56.211 13.345 -51.663 1.00 43.72 330 ASN A CA 1
ATOM 2392 C C . ASN A 1 330 ? 55.383 12.852 -52.866 1.00 43.72 330 ASN A C 1
ATOM 2394 O O . ASN A 1 330 ? 55.558 11.685 -53.235 1.00 43.72 330 ASN A O 1
ATOM 2398 N N . PRO A 1 331 ? 54.450 13.641 -53.437 1.00 45.69 331 PRO A N 1
ATOM 2399 C CA . PRO A 1 331 ? 53.719 13.193 -54.606 1.00 45.69 331 PRO A CA 1
ATOM 2400 C C . PRO A 1 331 ? 54.761 12.997 -55.697 1.00 45.69 331 PRO A C 1
ATOM 2402 O O . PRO A 1 331 ? 55.410 13.945 -56.146 1.00 45.69 331 PRO A O 1
ATOM 2405 N N . SER A 1 332 ? 54.987 11.745 -56.083 1.00 47.00 332 SER A N 1
ATOM 2406 C CA . SER A 1 332 ? 55.766 11.463 -57.273 1.00 47.00 332 SER A CA 1
ATOM 2407 C C . SER A 1 332 ? 55.163 12.291 -58.400 1.00 47.00 332 SER A C 1
ATOM 2409 O O . SER A 1 332 ? 53.959 12.215 -58.630 1.00 47.00 332 SER A O 1
ATOM 2411 N N . LYS A 1 333 ? 55.986 13.085 -59.095 1.00 59.62 333 LYS A N 1
ATOM 2412 C CA . LYS A 1 333 ? 55.640 13.697 -60.386 1.00 59.62 333 LYS A CA 1
ATOM 2413 C C . LYS A 1 333 ? 55.485 12.585 -61.433 1.00 59.62 333 LYS A C 1
ATOM 2415 O O . LYS A 1 333 ? 56.266 12.497 -62.377 1.00 59.62 333 LYS A O 1
ATOM 2420 N N . SER A 1 334 ? 54.550 11.671 -61.206 1.00 71.44 334 SER A N 1
ATOM 2421 C CA . SER A 1 334 ? 54.225 10.575 -62.099 1.00 71.44 334 SER A CA 1
ATOM 2422 C C . SER A 1 334 ? 53.583 11.167 -63.353 1.00 71.44 334 SER A C 1
ATOM 2424 O O . SER A 1 334 ? 52.826 12.146 -63.303 1.00 71.44 334 SER A O 1
ATOM 2426 N N . SER A 1 335 ? 53.943 10.621 -64.511 1.00 78.69 335 SER A N 1
ATOM 2427 C CA . SER A 1 335 ? 53.299 10.990 -65.764 1.00 78.69 335 SER A CA 1
ATOM 2428 C C . SER A 1 335 ? 51.900 10.376 -65.822 1.00 78.69 335 SER A C 1
ATOM 2430 O O . SER A 1 335 ? 51.667 9.254 -65.374 1.00 78.69 335 SER A O 1
ATOM 2432 N N . CYS A 1 336 ? 50.964 11.114 -66.404 1.00 82.50 336 CYS A N 1
ATOM 2433 C CA . CYS A 1 336 ? 49.632 10.632 -66.740 1.00 82.50 336 CYS A CA 1
ATOM 2434 C C . CYS A 1 336 ? 49.374 10.833 -68.232 1.00 82.50 336 CYS A C 1
ATOM 2436 O O . CYS A 1 336 ? 49.995 11.674 -68.881 1.00 82.50 336 CYS A O 1
ATOM 2438 N N . SER A 1 337 ? 48.446 10.057 -68.786 1.00 76.62 337 SER A N 1
ATOM 2439 C CA . SER A 1 337 ? 47.948 10.279 -70.140 1.00 76.62 337 SER A CA 1
ATOM 2440 C C . SER A 1 337 ? 46.431 10.186 -70.155 1.00 76.62 337 SER A C 1
ATOM 2442 O O . SER A 1 337 ? 45.843 9.358 -69.458 1.00 76.62 337 SER A O 1
ATOM 2444 N N . PHE A 1 338 ? 45.790 11.051 -70.931 1.00 75.75 338 PHE A N 1
ATOM 2445 C CA . PHE A 1 338 ? 44.348 11.027 -71.121 1.00 75.75 338 PHE A CA 1
ATOM 2446 C C . PHE A 1 338 ? 44.022 11.299 -72.583 1.00 75.75 338 PHE A C 1
ATOM 2448 O O . PHE A 1 338 ? 44.363 12.355 -73.110 1.00 75.75 338 PHE A O 1
ATOM 2455 N N . GLN A 1 339 ? 43.381 10.327 -73.240 1.00 68.94 339 GLN A N 1
ATOM 2456 C CA . GLN A 1 339 ? 42.939 10.429 -74.638 1.00 68.94 339 GLN A CA 1
ATOM 2457 C C . GLN A 1 339 ? 44.053 10.904 -75.600 1.00 68.94 339 GLN A C 1
ATOM 2459 O O . GLN A 1 339 ? 43.823 11.720 -76.486 1.00 68.94 339 GLN A O 1
ATOM 2464 N N . GLY A 1 340 ? 45.279 10.400 -75.403 1.00 64.81 340 GLY A N 1
ATOM 2465 C CA . GLY A 1 340 ? 46.447 10.714 -76.238 1.00 64.81 340 GLY A CA 1
ATOM 2466 C C . GLY A 1 340 ? 47.225 11.975 -75.842 1.00 64.81 340 GLY A C 1
ATOM 2467 O O . GLY A 1 340 ? 48.240 12.269 -76.466 1.00 64.81 340 GLY A O 1
ATOM 2468 N N . LEU A 1 341 ? 46.795 12.702 -74.806 1.00 71.38 341 LEU A N 1
ATOM 2469 C CA . LEU A 1 341 ? 47.505 13.863 -74.267 1.00 71.38 341 LEU A CA 1
ATOM 2470 C C . LEU A 1 341 ? 48.280 13.487 -73.000 1.00 71.38 341 LEU A C 1
ATOM 2472 O O . LEU A 1 341 ? 47.719 12.882 -72.085 1.00 71.38 341 LEU A O 1
ATOM 2476 N N . SER A 1 342 ? 49.557 13.862 -72.942 1.00 78.81 342 SER A N 1
ATOM 2477 C CA . SER A 1 342 ? 50.444 13.604 -71.801 1.00 78.81 342 SER A CA 1
ATOM 2478 C C . SER A 1 342 ? 50.375 14.738 -70.777 1.00 78.81 342 SER A C 1
ATOM 2480 O O . SER A 1 342 ? 50.353 15.915 -71.141 1.00 78.81 342 SER A O 1
ATOM 2482 N N . GLY A 1 343 ? 50.392 14.394 -69.493 1.00 83.38 343 GLY A N 1
ATOM 2483 C CA . GLY A 1 343 ? 50.402 15.344 -68.384 1.00 83.38 343 GLY A CA 1
ATOM 2484 C C . GLY A 1 343 ? 51.168 14.828 -67.173 1.00 83.38 343 GLY A C 1
ATOM 2485 O O . GLY A 1 343 ? 51.777 13.757 -67.209 1.00 83.38 343 GLY A O 1
ATOM 2486 N N . THR A 1 344 ? 51.097 15.588 -66.084 1.00 85.56 344 THR A N 1
ATOM 2487 C CA . THR A 1 344 ? 51.738 15.241 -64.808 1.00 85.56 344 THR A CA 1
ATOM 2488 C C . THR A 1 344 ? 50.705 15.198 -63.691 1.00 85.56 344 THR A C 1
ATOM 2490 O O . THR A 1 344 ? 49.860 16.091 -63.587 1.00 85.56 344 THR A O 1
ATOM 2493 N N . CYS A 1 345 ? 50.778 14.176 -62.843 1.00 84.94 345 CYS A N 1
ATOM 2494 C CA . CYS A 1 345 ? 49.959 14.061 -61.644 1.00 84.94 345 CYS A CA 1
ATOM 2495 C C . CYS A 1 345 ? 50.469 15.022 -60.566 1.00 84.94 345 CYS A C 1
ATOM 2497 O O . CYS A 1 345 ? 51.545 14.828 -60.007 1.00 84.94 345 CYS A O 1
ATOM 2499 N N . ILE A 1 346 ? 49.700 16.078 -60.294 1.00 81.50 346 ILE A N 1
ATOM 2500 C CA . ILE A 1 346 ? 49.993 17.074 -59.252 1.00 81.50 346 ILE A CA 1
ATOM 2501 C C . ILE A 1 346 ? 48.706 17.496 -58.534 1.00 81.50 346 ILE A C 1
ATOM 2503 O O . ILE A 1 346 ? 47.598 17.196 -58.993 1.00 81.50 346 ILE A O 1
ATOM 2507 N N . ASN A 1 347 ? 48.818 18.188 -57.396 1.00 79.69 347 ASN A N 1
ATOM 2508 C CA . ASN A 1 347 ? 47.631 18.711 -56.723 1.00 79.69 347 ASN A CA 1
ATOM 2509 C C . ASN A 1 347 ? 46.926 19.738 -57.610 1.00 79.69 347 ASN A C 1
ATOM 2511 O O . ASN A 1 347 ? 47.560 20.497 -58.344 1.00 79.69 347 ASN A O 1
ATOM 2515 N N . LYS A 1 348 ? 45.596 19.819 -57.489 1.00 72.69 348 LYS A N 1
ATOM 2516 C CA . LYS A 1 348 ? 44.791 20.778 -58.259 1.00 72.69 348 LYS A CA 1
ATOM 2517 C C . LYS A 1 348 ? 45.272 22.232 -58.104 1.00 72.69 348 LYS A C 1
ATOM 2519 O O . LYS A 1 348 ? 45.149 22.993 -59.047 1.00 72.69 348 LYS A O 1
ATOM 2524 N N . GLY A 1 349 ? 45.809 22.621 -56.946 1.00 71.94 349 GLY A N 1
ATOM 2525 C CA . GLY A 1 349 ? 46.320 23.981 -56.721 1.00 71.94 349 GLY A CA 1
ATOM 2526 C C . GLY A 1 349 ? 47.614 24.311 -57.475 1.00 71.94 349 GLY A C 1
ATOM 2527 O O . GLY A 1 349 ? 47.851 25.475 -57.779 1.00 71.94 349 GLY A O 1
ATOM 2528 N N . ASP A 1 350 ? 48.409 23.297 -57.829 1.00 77.44 350 ASP A N 1
ATOM 2529 C CA . ASP A 1 350 ? 49.762 23.465 -58.382 1.00 77.44 350 ASP A CA 1
ATOM 2530 C C . ASP A 1 350 ? 49.779 23.503 -59.922 1.00 77.44 350 ASP A C 1
ATOM 2532 O O . ASP A 1 350 ? 50.809 23.745 -60.551 1.00 77.44 350 ASP A O 1
ATOM 2536 N N . CYS A 1 351 ? 48.634 23.254 -60.558 1.00 75.94 351 CYS A N 1
ATOM 2537 C CA . CYS A 1 351 ? 48.481 23.272 -62.006 1.00 75.94 351 CYS A CA 1
ATOM 2538 C C . CYS A 1 351 ? 47.943 24.634 -62.461 1.00 75.94 351 CYS A C 1
ATOM 2540 O O . CYS A 1 351 ? 46.917 25.129 -61.995 1.00 75.94 351 CYS A O 1
ATOM 2542 N N . ASN A 1 352 ? 48.616 25.270 -63.413 1.00 78.25 352 ASN A N 1
ATOM 2543 C CA . ASN A 1 352 ? 48.206 26.594 -63.866 1.00 78.25 352 ASN A CA 1
ATOM 2544 C C . ASN A 1 352 ? 46.967 26.504 -64.779 1.00 78.25 352 ASN A C 1
ATOM 2546 O O . ASN A 1 352 ? 47.080 26.178 -65.960 1.00 78.25 352 ASN A O 1
ATOM 2550 N N . ALA A 1 353 ? 45.791 26.848 -64.248 1.00 70.56 353 ALA A N 1
ATOM 2551 C CA . ALA A 1 353 ? 44.509 26.765 -64.958 1.00 70.56 353 ALA A CA 1
ATOM 2552 C C . ALA A 1 353 ? 44.416 27.642 -66.226 1.00 70.56 353 ALA A C 1
ATOM 2554 O O . ALA A 1 353 ? 43.603 27.355 -67.105 1.00 70.56 353 ALA A O 1
ATOM 2555 N N . SER A 1 354 ? 45.256 28.674 -66.359 1.00 66.81 354 SER A N 1
ATOM 2556 C CA . SER A 1 354 ? 45.299 29.540 -67.547 1.00 66.81 354 SER A CA 1
ATOM 2557 C C . SER A 1 354 ? 46.030 28.890 -68.724 1.00 66.81 354 SER A C 1
ATOM 2559 O O . SER A 1 354 ? 45.791 29.236 -69.880 1.00 66.81 354 SER A O 1
ATOM 2561 N N . THR A 1 355 ? 46.924 27.937 -68.452 1.00 69.50 355 THR A N 1
ATOM 2562 C CA . THR A 1 355 ? 47.762 27.276 -69.468 1.00 69.50 355 THR A CA 1
ATOM 2563 C C . THR A 1 355 ? 47.555 25.765 -69.538 1.00 69.50 355 THR A C 1
ATOM 2565 O O . THR A 1 355 ? 48.027 25.139 -70.483 1.00 69.50 355 THR A O 1
ATOM 2568 N N . HIS A 1 356 ? 46.833 25.178 -68.582 1.00 79.88 356 HIS A N 1
ATOM 2569 C CA . HIS A 1 356 ? 46.610 23.741 -68.441 1.00 79.88 356 HIS A CA 1
ATOM 2570 C C . HIS A 1 356 ? 45.134 23.434 -68.135 1.00 79.88 356 HIS A C 1
ATOM 2572 O O . HIS A 1 356 ? 44.339 24.323 -67.821 1.00 79.88 356 HIS A O 1
ATOM 2578 N N . PHE A 1 357 ? 44.737 22.173 -68.263 1.00 76.94 357 PHE A N 1
ATOM 2579 C CA . PHE A 1 357 ? 43.433 21.670 -67.839 1.00 76.94 357 PHE A CA 1
ATOM 2580 C C . PHE A 1 357 ? 43.593 20.382 -67.027 1.00 76.94 357 PHE A C 1
ATOM 2582 O O . PHE A 1 357 ? 44.637 19.729 -67.065 1.00 76.94 357 PHE A O 1
ATOM 2589 N N . TYR A 1 358 ? 42.546 20.048 -66.272 1.00 81.75 358 TYR A N 1
ATOM 2590 C CA . TYR A 1 358 ? 42.540 18.916 -65.352 1.00 81.75 358 TYR A CA 1
ATOM 2591 C C . TYR A 1 358 ? 41.736 17.761 -65.902 1.00 81.75 358 TYR A C 1
ATOM 2593 O O . TYR A 1 358 ? 40.653 17.963 -66.457 1.00 81.75 358 TYR A O 1
ATOM 2601 N N . VAL A 1 359 ? 42.216 16.556 -65.619 1.00 76.81 359 VAL A N 1
ATOM 2602 C CA . VAL A 1 359 ? 41.434 15.341 -65.802 1.00 76.81 359 VAL A CA 1
ATOM 2603 C C . VAL A 1 359 ? 41.331 14.570 -64.492 1.00 76.81 359 VAL A C 1
ATOM 2605 O O . VAL A 1 359 ? 42.336 14.250 -63.850 1.00 76.81 359 VAL A O 1
ATOM 2608 N N . ASP A 1 360 ? 40.091 14.288 -64.095 1.00 77.12 360 ASP A N 1
ATOM 2609 C CA . ASP A 1 360 ? 39.769 13.430 -62.961 1.00 77.12 360 ASP A CA 1
ATOM 2610 C C . ASP A 1 360 ? 40.021 11.954 -63.305 1.00 77.12 360 ASP A C 1
ATOM 2612 O O . ASP A 1 360 ? 39.822 11.520 -64.436 1.00 77.12 360 ASP A O 1
ATOM 2616 N N . GLY A 1 361 ? 40.463 11.167 -62.321 1.00 72.25 361 GLY A N 1
ATOM 2617 C CA . GLY A 1 361 ? 40.612 9.711 -62.459 1.00 72.25 361 GLY A CA 1
ATOM 2618 C C . GLY A 1 361 ? 41.846 9.230 -63.234 1.00 72.25 361 GLY A C 1
ATOM 2619 O O . GLY A 1 361 ? 42.140 8.041 -63.201 1.00 72.25 361 GLY A O 1
ATOM 2620 N N . ALA A 1 362 ? 42.612 10.127 -63.861 1.00 76.56 362 ALA A N 1
ATOM 2621 C CA . ALA A 1 362 ? 43.832 9.784 -64.604 1.00 76.56 362 ALA A CA 1
ATOM 2622 C C . ALA A 1 362 ? 45.092 9.594 -63.720 1.00 76.56 362 ALA A C 1
ATOM 2624 O O . ALA A 1 362 ? 46.138 9.211 -64.236 1.00 76.56 362 ALA A O 1
ATOM 2625 N N . CYS A 1 363 ? 44.986 9.818 -62.402 1.00 76.94 363 CYS A N 1
ATOM 2626 C CA . CYS A 1 363 ? 46.055 9.617 -61.407 1.00 76.94 363 CYS A CA 1
ATOM 2627 C C . CYS A 1 363 ? 45.577 8.750 -60.218 1.00 76.94 363 CYS A C 1
ATOM 2629 O O . CYS A 1 363 ? 45.554 9.213 -59.079 1.00 76.94 363 CYS A O 1
ATOM 2631 N N . PRO A 1 364 ? 45.138 7.495 -60.441 1.00 65.56 364 PRO A N 1
ATOM 2632 C CA . PRO A 1 364 ? 44.486 6.683 -59.406 1.00 65.56 364 PRO A CA 1
ATOM 2633 C C . PRO A 1 364 ? 45.425 6.233 -58.273 1.00 65.56 364 PRO A C 1
ATOM 2635 O O . PRO A 1 364 ? 44.948 5.793 -57.230 1.00 65.56 364 PRO A O 1
ATOM 2638 N N . LYS A 1 365 ? 46.747 6.331 -58.466 1.00 64.31 365 LYS A N 1
ATOM 2639 C CA . LYS A 1 365 ? 47.766 5.894 -57.498 1.00 64.31 365 LYS A CA 1
ATOM 2640 C C . LYS A 1 365 ? 48.225 6.998 -56.537 1.00 64.31 365 LYS A C 1
ATOM 2642 O O . LYS A 1 365 ? 48.831 6.679 -55.523 1.00 64.31 365 LYS A O 1
ATOM 2647 N N . ASP A 1 366 ? 47.891 8.258 -56.817 1.00 64.62 366 ASP A N 1
ATOM 2648 C CA . ASP A 1 366 ? 48.498 9.427 -56.159 1.00 64.62 366 ASP A CA 1
ATOM 2649 C C . ASP A 1 366 ? 47.542 10.148 -55.183 1.00 64.62 366 ASP A C 1
ATOM 2651 O O . ASP A 1 366 ? 47.822 11.236 -54.687 1.00 64.62 366 ASP A O 1
ATOM 2655 N N . GLY A 1 367 ? 46.412 9.517 -54.849 1.00 62.03 367 GLY A N 1
ATOM 2656 C CA . GLY A 1 367 ? 45.444 10.017 -53.871 1.00 62.03 367 GLY A CA 1
ATOM 2657 C C . GLY A 1 367 ? 44.339 10.911 -54.464 1.00 62.03 367 GLY A C 1
ATOM 2658 O O . GLY A 1 367 ? 44.434 11.393 -55.591 1.00 62.03 367 GLY A O 1
ATOM 2659 N N . PRO A 1 368 ? 43.243 11.145 -53.717 1.00 65.12 368 PRO A N 1
ATOM 2660 C CA . PRO A 1 368 ? 42.015 11.753 -54.252 1.00 65.12 368 PRO A CA 1
ATOM 2661 C C . PRO A 1 368 ? 42.155 13.231 -54.674 1.00 65.12 368 PRO A C 1
ATOM 2663 O O . PRO A 1 368 ? 41.357 13.718 -55.483 1.00 65.12 368 PRO A O 1
ATOM 2666 N N . ASN A 1 369 ? 43.167 13.933 -54.151 1.00 66.44 369 ASN A N 1
ATOM 2667 C CA . ASN A 1 369 ? 43.421 15.358 -54.405 1.00 66.44 369 ASN A CA 1
ATOM 2668 C C . ASN A 1 369 ? 44.410 15.621 -55.557 1.00 66.44 369 ASN A C 1
ATOM 2670 O O . ASN A 1 369 ? 44.583 16.775 -55.959 1.00 66.44 369 ASN A O 1
ATOM 2674 N N . VAL A 1 370 ? 45.008 14.566 -56.119 1.00 78.38 370 VAL A N 1
ATOM 2675 C CA . VAL A 1 370 ? 45.941 14.648 -57.247 1.00 78.38 370 VAL A CA 1
ATOM 2676 C C . VAL A 1 370 ? 45.189 14.455 -58.562 1.00 78.38 370 VAL A C 1
ATOM 2678 O O . VAL A 1 370 ? 44.350 13.562 -58.702 1.00 78.38 370 VAL A O 1
ATOM 2681 N N . LYS A 1 371 ? 45.454 15.336 -59.530 1.00 81.88 371 LYS A N 1
ATOM 2682 C CA . LYS A 1 371 ? 44.794 15.383 -60.841 1.00 81.88 371 LYS A CA 1
ATOM 2683 C C . LYS A 1 371 ? 45.837 15.385 -61.948 1.00 81.88 371 LYS A C 1
ATOM 2685 O O . LYS A 1 371 ? 46.946 15.880 -61.760 1.00 81.88 371 LYS A O 1
ATOM 2690 N N . CYS A 1 372 ? 45.461 14.875 -63.117 1.00 85.38 372 CYS A N 1
ATOM 2691 C CA . CYS A 1 372 ? 46.332 14.944 -64.283 1.00 85.38 372 CYS A CA 1
ATOM 2692 C C . CYS A 1 372 ? 46.297 16.365 -64.855 1.00 85.38 372 CYS A C 1
ATOM 2694 O O . CYS A 1 372 ? 45.251 16.807 -65.335 1.00 85.38 372 CYS A O 1
ATOM 2696 N N . CYS A 1 373 ? 47.416 17.083 -64.756 1.00 85.50 373 CYS A N 1
ATOM 2697 C CA . CYS A 1 373 ? 47.594 18.430 -65.286 1.00 85.50 373 CYS A CA 1
ATOM 2698 C C . CYS A 1 373 ? 48.168 18.356 -66.707 1.00 85.50 373 CYS A C 1
ATOM 2700 O O . CYS A 1 373 ? 49.313 17.937 -66.890 1.00 85.50 373 CYS A O 1
ATOM 2702 N N . ILE A 1 374 ? 47.377 18.751 -67.709 1.00 83.56 374 ILE A N 1
ATOM 2703 C CA . ILE A 1 374 ? 47.728 18.657 -69.137 1.00 83.56 374 ILE A CA 1
ATOM 2704 C C . ILE A 1 374 ? 47.783 20.056 -69.753 1.00 83.56 374 ILE A C 1
ATOM 2706 O O . ILE A 1 374 ? 46.892 20.874 -69.532 1.00 83.56 374 ILE A O 1
ATOM 2710 N N . LYS A 1 375 ? 48.822 20.346 -70.541 1.00 82.06 375 LYS A N 1
ATOM 2711 C CA . LYS A 1 375 ? 49.033 21.660 -71.170 1.00 82.06 375 LYS A CA 1
ATOM 2712 C C . LYS A 1 375 ? 48.034 21.923 -72.307 1.00 82.06 375 LYS A C 1
ATOM 2714 O O . LYS A 1 375 ? 47.777 21.051 -73.130 1.00 82.06 375 LYS A O 1
ATOM 2719 N N . ARG A 1 376 ? 47.496 23.147 -72.377 1.00 77.19 376 ARG A N 1
ATOM 2720 C CA . ARG A 1 376 ? 46.621 23.640 -73.459 1.00 77.19 376 ARG A CA 1
ATOM 2721 C C . ARG A 1 376 ? 47.476 24.164 -74.621 1.00 77.19 376 ARG A C 1
ATOM 2723 O O . ARG A 1 376 ? 47.935 25.309 -74.573 1.00 77.19 376 ARG A O 1
ATOM 2730 N N . GLU A 1 377 ? 47.682 23.363 -75.663 1.00 79.31 377 GLU A N 1
ATOM 2731 C CA . GLU A 1 377 ? 48.354 23.831 -76.885 1.00 79.31 377 GLU A CA 1
ATOM 2732 C C . GLU A 1 377 ? 47.431 24.683 -77.769 1.00 79.31 377 GLU A C 1
ATOM 2734 O O . GLU A 1 377 ? 46.207 24.531 -77.757 1.00 79.31 377 GLU A O 1
ATOM 2739 N N . ASN A 1 378 ? 48.024 25.623 -78.508 1.00 81.44 378 ASN A N 1
ATOM 2740 C CA . ASN A 1 378 ? 47.308 26.432 -79.493 1.00 81.44 378 ASN A CA 1
ATOM 2741 C C . ASN A 1 378 ? 46.998 25.598 -80.737 1.00 81.44 378 ASN A C 1
ATOM 2743 O O . ASN A 1 378 ? 47.761 24.703 -81.098 1.00 81.44 378 ASN A O 1
ATOM 2747 N N . CYS A 1 379 ? 45.920 25.953 -81.427 1.00 83.50 379 CYS A N 1
ATOM 2748 C CA . CYS A 1 379 ? 45.704 25.498 -82.796 1.00 83.50 379 CYS A CA 1
ATOM 2749 C C . CYS A 1 379 ? 46.815 26.007 -83.720 1.00 83.50 379 CYS A C 1
ATOM 2751 O O . CYS A 1 379 ? 47.463 27.013 -83.424 1.00 83.50 379 CYS A O 1
ATOM 2753 N N . SER A 1 380 ? 47.018 25.340 -84.856 1.00 79.75 380 SER A N 1
ATOM 2754 C CA . SER A 1 380 ? 48.077 25.671 -85.819 1.00 79.75 380 SER A CA 1
ATOM 2755 C C . SER A 1 380 ? 48.013 27.107 -86.355 1.00 79.75 380 SER A C 1
ATOM 2757 O O . SER A 1 380 ? 49.034 27.653 -86.752 1.00 79.75 380 SER A O 1
ATOM 2759 N N . ASP A 1 381 ? 46.834 27.726 -86.343 1.00 78.81 381 ASP A N 1
ATOM 2760 C CA . ASP A 1 381 ? 46.570 29.107 -86.761 1.00 78.81 381 ASP A CA 1
ATOM 2761 C C . ASP A 1 381 ? 46.357 30.076 -85.577 1.00 78.81 381 ASP A C 1
ATOM 2763 O O . ASP A 1 381 ? 45.935 31.211 -85.773 1.00 78.81 381 ASP A O 1
ATOM 2767 N N . ASN A 1 382 ? 46.626 29.639 -84.338 1.00 78.00 382 ASN A N 1
ATOM 2768 C CA . ASN A 1 382 ? 46.394 30.378 -83.086 1.00 78.00 382 ASN A CA 1
ATOM 2769 C C . ASN A 1 382 ? 44.946 30.850 -82.850 1.00 78.00 382 ASN A C 1
ATOM 2771 O O . ASN A 1 382 ? 44.694 31.621 -81.926 1.00 78.00 382 ASN A O 1
ATOM 2775 N N . SER A 1 383 ? 43.983 30.356 -83.627 1.00 78.94 383 SER A N 1
ATOM 2776 C CA . SER A 1 383 ? 42.572 30.753 -83.543 1.00 78.94 383 SER A CA 1
ATOM 2777 C C . SER A 1 383 ? 41.845 30.217 -82.299 1.00 78.94 383 SER A C 1
ATOM 2779 O O . SER A 1 383 ? 40.734 30.652 -81.988 1.00 78.94 383 SER A O 1
ATOM 2781 N N . GLY A 1 384 ? 42.463 29.275 -81.578 1.00 83.38 384 GLY A N 1
ATOM 2782 C CA . GLY A 1 384 ? 41.878 28.591 -80.430 1.00 83.38 384 GLY A CA 1
ATOM 2783 C C . GLY A 1 384 ? 42.863 27.672 -79.701 1.00 83.38 384 GLY A C 1
ATOM 2784 O O . GLY A 1 384 ? 44.085 27.782 -79.852 1.00 83.38 384 GLY A O 1
ATOM 2785 N N . LYS A 1 385 ? 42.329 26.737 -78.906 1.00 84.06 385 LYS A N 1
ATOM 2786 C CA . LYS A 1 385 ? 43.110 25.713 -78.182 1.00 84.06 385 LYS A CA 1
ATOM 2787 C C . LYS A 1 385 ? 42.767 24.302 -78.654 1.00 84.06 385 LYS A C 1
ATOM 2789 O O . LYS A 1 385 ? 41.598 24.001 -78.867 1.00 84.06 385 LYS A O 1
ATOM 2794 N N . CYS A 1 386 ? 43.764 23.430 -78.756 1.00 80.75 386 CYS A N 1
ATOM 2795 C CA . CYS A 1 386 ? 43.567 22.024 -79.100 1.00 80.75 386 CYS A CA 1
ATOM 2796 C C . CYS A 1 386 ? 42.978 21.254 -77.913 1.00 80.75 386 CYS A C 1
ATOM 2798 O O . CYS A 1 386 ? 43.657 21.039 -76.911 1.00 80.75 386 CYS A O 1
ATOM 2800 N N . LEU A 1 387 ? 41.705 20.864 -78.019 1.00 78.50 387 LEU A N 1
ATOM 2801 C CA . LEU A 1 387 ? 40.938 20.164 -76.984 1.00 78.50 387 LEU A CA 1
ATOM 2802 C C . LEU A 1 387 ? 40.076 19.059 -77.610 1.00 78.50 387 LEU A C 1
ATOM 2804 O O . LEU A 1 387 ? 39.828 19.042 -78.815 1.00 78.50 387 LEU A O 1
ATOM 2808 N N . THR A 1 388 ? 39.573 18.139 -76.789 1.00 78.25 388 THR A N 1
ATOM 2809 C CA . THR A 1 388 ? 38.525 17.209 -77.232 1.00 78.25 388 THR A CA 1
ATOM 2810 C C . THR A 1 388 ? 37.200 17.952 -77.396 1.00 78.25 388 THR A C 1
ATOM 2812 O O . THR A 1 388 ? 36.959 18.985 -76.764 1.00 78.25 388 THR A O 1
ATOM 2815 N N . GLU A 1 389 ? 36.302 17.411 -78.217 1.00 78.31 389 GLU A N 1
ATOM 2816 C CA . GLU A 1 389 ? 34.980 18.004 -78.453 1.00 78.31 389 GLU A CA 1
ATOM 2817 C C . GLU A 1 389 ? 34.168 18.175 -77.165 1.00 78.31 389 GLU A C 1
ATOM 2819 O O . GLU A 1 389 ? 33.606 19.240 -76.922 1.00 78.31 389 GLU A O 1
ATOM 2824 N N . GLN A 1 390 ? 34.197 17.176 -76.281 1.00 76.44 390 GLN A N 1
ATOM 2825 C CA . GLN A 1 390 ? 33.516 17.234 -74.986 1.00 76.44 390 GLN A CA 1
ATOM 2826 C C . GLN A 1 390 ? 34.061 18.344 -74.076 1.00 76.44 390 GLN A C 1
ATOM 2828 O O . GLN A 1 390 ? 33.287 19.029 -73.408 1.00 76.44 390 GLN A O 1
ATOM 2833 N N . LEU A 1 391 ? 35.384 18.544 -74.048 1.00 73.69 391 LEU A N 1
ATOM 2834 C CA . LEU A 1 391 ? 36.002 19.599 -73.241 1.00 73.69 391 LEU A CA 1
ATOM 2835 C C . LEU A 1 391 ? 35.730 20.990 -73.821 1.00 73.69 391 LEU A C 1
ATOM 2837 O O . LEU A 1 391 ? 35.472 21.917 -73.057 1.00 73.69 391 LEU A O 1
ATOM 2841 N N . CYS A 1 392 ? 35.733 21.129 -75.149 1.00 79.25 392 CYS A N 1
ATOM 2842 C CA . CYS A 1 392 ? 35.415 22.396 -75.801 1.00 79.25 392 CYS A CA 1
ATOM 2843 C C . CYS A 1 392 ? 33.973 22.842 -75.522 1.00 79.25 392 CYS A C 1
ATOM 2845 O O . CYS A 1 392 ? 33.743 23.982 -75.119 1.00 79.25 392 CYS A O 1
ATOM 2847 N N . LEU A 1 393 ? 33.017 21.912 -75.633 1.00 78.62 393 LEU A N 1
ATOM 2848 C CA . LEU A 1 393 ? 31.609 22.160 -75.318 1.00 78.62 393 LEU A CA 1
ATOM 2849 C C . LEU A 1 393 ? 31.409 22.540 -73.844 1.00 78.62 393 LEU A C 1
ATOM 2851 O O . LEU A 1 393 ? 30.631 23.441 -73.539 1.00 78.62 393 LEU A O 1
ATOM 2855 N N . LYS A 1 394 ? 32.147 21.904 -72.923 1.00 74.94 394 LYS A N 1
ATOM 2856 C CA . LYS A 1 394 ? 32.100 22.230 -71.488 1.00 74.94 394 LYS A CA 1
ATOM 2857 C C . LYS A 1 394 ? 32.595 23.648 -71.184 1.00 74.94 394 LYS A C 1
ATOM 2859 O O . LYS A 1 394 ? 32.124 24.256 -70.229 1.00 74.94 394 LYS A O 1
ATOM 2864 N N . GLU A 1 395 ? 33.522 24.179 -71.981 1.00 69.81 395 GLU A N 1
ATOM 2865 C CA . GLU A 1 395 ? 33.976 25.572 -71.874 1.00 69.81 395 GLU A CA 1
ATOM 2866 C C . GLU A 1 395 ? 33.154 26.553 -72.735 1.00 69.81 395 GLU A C 1
ATOM 2868 O O . GLU A 1 395 ? 33.553 27.710 -72.875 1.00 69.81 395 GLU A O 1
ATOM 2873 N N . GLY A 1 396 ? 32.011 26.123 -73.288 1.00 70.25 396 GLY A N 1
ATOM 2874 C CA . GLY A 1 396 ? 31.117 26.974 -74.083 1.00 70.25 396 GLY A CA 1
ATOM 2875 C C . GLY A 1 396 ? 31.676 27.355 -75.457 1.00 70.25 396 GLY A C 1
ATOM 2876 O O . GLY A 1 396 ? 31.290 28.382 -76.012 1.00 70.25 396 GLY A O 1
ATOM 2877 N N . GLY A 1 397 ? 32.620 26.571 -75.985 1.00 80.00 397 GLY A N 1
ATOM 2878 C CA . GLY A 1 397 ? 33.261 26.816 -77.274 1.00 80.00 397 GLY A CA 1
ATOM 2879 C C . GLY A 1 397 ? 32.729 25.951 -78.418 1.00 80.00 397 GLY A C 1
ATOM 2880 O O . GLY A 1 397 ? 32.056 24.941 -78.206 1.00 80.00 397 GLY A O 1
ATOM 2881 N N . THR A 1 398 ? 33.070 26.333 -79.649 1.00 83.19 398 THR A N 1
ATOM 2882 C CA . THR A 1 398 ? 32.814 25.561 -80.877 1.00 83.19 398 THR A CA 1
ATOM 2883 C C . THR A 1 398 ? 34.096 24.892 -81.371 1.00 83.19 398 THR A C 1
ATOM 2885 O O . THR A 1 398 ? 35.193 25.388 -81.110 1.00 83.19 398 THR A O 1
ATOM 2888 N N . THR A 1 399 ? 33.975 23.749 -82.064 1.00 85.00 399 THR A N 1
ATOM 2889 C CA . THR A 1 399 ? 35.144 23.000 -82.557 1.00 85.00 399 THR A CA 1
ATOM 2890 C C . THR A 1 399 ? 35.338 23.078 -84.065 1.00 85.00 399 THR A C 1
ATOM 2892 O O . THR A 1 399 ? 34.377 22.988 -84.826 1.00 85.00 399 THR A O 1
ATOM 2895 N N . GLU A 1 400 ? 36.598 23.143 -84.492 1.00 81.81 400 GLU A N 1
ATOM 2896 C CA . GLU A 1 400 ? 37.025 23.063 -85.887 1.00 81.81 400 GLU A CA 1
ATOM 2897 C C . GLU A 1 400 ? 38.029 21.912 -86.083 1.00 81.81 400 GLU A C 1
ATOM 2899 O O . GLU A 1 400 ? 38.963 21.714 -85.298 1.00 81.81 400 GLU A O 1
ATOM 2904 N N . LYS A 1 401 ? 37.814 21.096 -87.121 1.00 79.50 401 LYS A N 1
ATOM 2905 C CA . LYS A 1 401 ? 38.656 19.926 -87.428 1.00 79.50 401 LYS A CA 1
ATOM 2906 C C . LYS A 1 401 ? 39.952 20.350 -88.139 1.00 79.50 401 LYS A C 1
ATOM 2908 O O . LYS A 1 401 ? 40.029 21.427 -88.712 1.00 79.50 401 LYS A O 1
ATOM 2913 N N . ASN A 1 402 ? 40.961 19.477 -88.136 1.00 75.62 402 ASN A N 1
ATOM 2914 C CA . ASN A 1 402 ? 42.210 19.597 -88.915 1.00 75.62 402 ASN A CA 1
ATOM 2915 C C . ASN A 1 402 ? 43.166 20.753 -88.553 1.00 75.62 402 ASN A C 1
ATOM 2917 O O . ASN A 1 402 ? 44.153 20.962 -89.249 1.00 75.62 402 ASN A O 1
ATOM 2921 N N . LYS A 1 403 ? 42.942 21.455 -87.438 1.00 76.62 403 LYS A N 1
ATOM 2922 C CA . LYS A 1 403 ? 43.811 22.550 -86.959 1.00 76.62 403 LYS A CA 1
ATOM 2923 C C . LYS A 1 403 ? 44.687 22.186 -85.752 1.00 76.62 403 LYS A C 1
ATOM 2925 O O . LYS A 1 403 ? 45.299 23.049 -85.128 1.00 76.62 403 LYS A O 1
ATOM 2930 N N . CYS A 1 404 ? 44.760 20.894 -85.431 1.00 76.62 404 CYS A N 1
ATOM 2931 C CA . CYS A 1 404 ? 45.566 20.325 -84.345 1.00 76.62 404 CYS A CA 1
ATOM 2932 C C . CYS A 1 404 ? 46.381 19.106 -84.830 1.00 76.62 404 CYS A C 1
ATOM 2934 O O . CYS A 1 404 ? 46.241 18.019 -84.276 1.00 76.62 404 CYS A O 1
ATOM 2936 N N . PRO A 1 405 ? 47.227 19.254 -85.871 1.00 67.06 405 PRO A N 1
ATOM 2937 C CA . PRO A 1 405 ? 47.831 18.130 -86.601 1.00 67.06 405 PRO A CA 1
ATOM 2938 C C . PRO A 1 405 ? 48.848 17.308 -85.793 1.00 67.06 405 PRO A C 1
ATOM 2940 O O . PRO A 1 405 ? 49.168 16.189 -86.176 1.00 67.06 405 PRO A O 1
ATOM 2943 N N . LYS A 1 406 ? 49.352 17.841 -84.670 1.00 66.19 406 LYS A N 1
ATOM 2944 C CA . LYS A 1 406 ? 50.226 17.106 -83.738 1.00 66.19 406 LYS A CA 1
ATOM 2945 C C . LYS A 1 406 ? 49.493 16.023 -82.943 1.00 66.19 406 LYS A C 1
ATOM 2947 O O . LYS A 1 406 ? 50.140 15.194 -82.310 1.00 66.19 406 LYS A O 1
ATOM 2952 N N . TYR A 1 407 ? 48.165 16.049 -82.947 1.00 66.75 407 TYR A N 1
ATOM 2953 C CA . TYR A 1 407 ? 47.323 15.181 -82.140 1.00 66.75 407 TYR A CA 1
ATOM 2954 C C . TYR A 1 407 ? 46.428 14.315 -83.028 1.00 66.75 407 TYR A C 1
ATOM 2956 O O . TYR A 1 407 ? 46.160 14.647 -84.181 1.00 66.75 407 TYR A O 1
ATOM 2964 N N . GLY A 1 408 ? 45.973 13.177 -82.495 1.00 63.81 408 GLY A N 1
ATOM 2965 C CA . GLY A 1 408 ? 45.080 12.271 -83.219 1.00 63.81 408 GLY A CA 1
ATOM 2966 C C . GLY A 1 408 ? 43.750 12.930 -83.612 1.00 63.81 408 GLY A C 1
ATOM 2967 O O . GLY A 1 408 ? 43.380 13.982 -83.094 1.00 63.81 408 GLY A O 1
ATOM 2968 N N . LYS A 1 409 ? 42.996 12.262 -84.494 1.00 68.00 409 LYS A N 1
ATOM 2969 C CA . LYS A 1 409 ? 41.705 12.710 -85.069 1.00 68.00 409 LYS A CA 1
ATOM 2970 C C . LYS A 1 409 ? 40.639 13.182 -84.060 1.00 68.00 409 LYS A C 1
ATOM 2972 O O . LYS A 1 409 ? 39.674 13.834 -84.455 1.00 68.00 409 LYS A O 1
ATOM 2977 N N . ASP A 1 410 ? 40.811 12.846 -82.785 1.00 68.69 410 ASP A N 1
ATOM 2978 C CA . ASP A 1 410 ? 39.877 13.127 -81.693 1.00 68.69 410 ASP A CA 1
ATOM 2979 C C . ASP A 1 410 ? 40.128 14.490 -81.006 1.00 68.69 410 ASP A C 1
ATOM 2981 O O . ASP A 1 410 ? 39.306 14.937 -80.201 1.00 68.69 410 ASP A O 1
ATOM 2985 N N . ILE A 1 411 ? 41.223 15.186 -81.349 1.00 77.06 411 ILE A N 1
ATOM 2986 C CA . ILE A 1 411 ? 41.546 16.536 -80.861 1.00 77.06 411 ILE A CA 1
ATOM 2987 C C . ILE A 1 411 ? 41.240 17.578 -81.943 1.00 77.06 411 ILE A C 1
ATOM 2989 O O . ILE A 1 411 ? 41.732 17.506 -83.069 1.00 77.06 411 ILE A O 1
ATOM 2993 N N . LYS A 1 412 ? 40.425 18.576 -81.589 1.00 81.62 412 LYS A N 1
ATOM 2994 C CA . LYS A 1 412 ? 39.936 19.638 -82.478 1.00 81.62 412 LYS A CA 1
ATOM 2995 C C . LYS A 1 412 ? 40.337 21.013 -81.941 1.00 81.62 412 LYS A C 1
ATOM 2997 O O . LYS A 1 412 ? 40.618 21.173 -80.753 1.00 81.62 412 LYS A O 1
ATOM 3002 N N . CYS A 1 413 ? 40.349 22.017 -82.810 1.00 85.94 413 CYS A N 1
ATOM 3003 C CA . CYS A 1 413 ? 40.569 23.396 -82.394 1.00 85.94 413 CYS A CA 1
ATOM 3004 C C . CYS A 1 413 ? 39.306 23.960 -81.740 1.00 85.94 413 CYS A C 1
ATOM 3006 O O . CYS A 1 413 ? 38.237 23.851 -82.323 1.00 85.94 413 CYS A O 1
ATOM 3008 N N . CYS A 1 414 ? 39.413 24.522 -80.536 1.00 85.50 414 CYS A N 1
ATOM 3009 C CA . CYS A 1 414 ? 38.293 25.067 -79.773 1.00 85.50 414 CYS A CA 1
ATOM 3010 C C . CYS A 1 414 ? 38.324 26.600 -79.716 1.00 85.50 414 CYS A C 1
ATOM 3012 O O . CYS A 1 414 ? 39.312 27.169 -79.235 1.00 85.50 414 CYS A O 1
ATOM 3014 N N . HIS A 1 415 ? 37.225 27.250 -80.109 1.00 85.25 415 HIS A N 1
ATOM 3015 C CA . HIS A 1 415 ? 37.047 28.708 -80.085 1.00 85.25 415 HIS A CA 1
ATOM 3016 C C . HIS A 1 415 ? 36.001 29.103 -79.036 1.00 85.25 415 HIS A C 1
ATOM 3018 O O . HIS A 1 415 ? 34.893 28.571 -79.047 1.00 85.25 415 HIS A O 1
ATOM 3024 N N . LYS A 1 416 ? 36.314 30.041 -78.133 1.00 71.56 416 LYS A N 1
ATOM 3025 C CA . LYS A 1 416 ? 35.338 30.562 -77.156 1.00 71.56 416 LYS A CA 1
ATOM 3026 C C . LYS A 1 416 ? 34.495 31.672 -77.790 1.00 71.56 416 LYS A C 1
ATOM 3028 O O . LYS A 1 416 ? 35.055 32.667 -78.240 1.00 71.56 416 LYS A O 1
ATOM 3033 N N . GLY A 1 417 ? 33.172 31.513 -77.813 1.00 56.22 417 GLY A N 1
ATOM 3034 C CA . GLY A 1 417 ? 32.239 32.563 -78.237 1.00 56.22 417 GLY A CA 1
ATOM 3035 C C . GLY A 1 417 ? 31.950 33.568 -77.112 1.00 56.22 417 GLY A C 1
ATOM 3036 O O . GLY A 1 417 ? 31.816 33.181 -75.954 1.00 56.22 417 GLY A O 1
ATOM 3037 N N . ASN A 1 418 ? 31.837 34.857 -77.445 1.00 47.97 418 ASN A N 1
ATOM 3038 C CA . ASN A 1 418 ? 31.422 35.922 -76.523 1.00 47.97 418 ASN A CA 1
ATOM 3039 C C . ASN A 1 418 ? 29.885 36.071 -76.515 1.00 47.97 418 ASN A C 1
ATOM 3041 O O . ASN A 1 418 ? 29.377 36.662 -77.462 1.00 47.97 418 ASN A O 1
ATOM 3045 N N . ASN A 1 419 ? 29.157 35.579 -75.494 1.00 33.50 419 ASN A N 1
ATOM 3046 C CA . ASN A 1 419 ? 28.044 36.267 -74.776 1.00 33.50 419 ASN A CA 1
ATOM 3047 C C . ASN A 1 419 ? 27.406 35.371 -73.667 1.00 33.50 419 ASN A C 1
ATOM 3049 O O . ASN A 1 419 ? 27.776 34.201 -73.591 1.00 33.50 419 ASN A O 1
ATOM 3053 N N . PRO A 1 420 ? 26.543 35.873 -72.744 1.00 42.50 420 PRO A N 1
ATOM 3054 C CA . PRO A 1 420 ? 26.645 35.620 -71.307 1.00 42.50 420 PRO A CA 1
ATOM 3055 C C . PRO A 1 420 ? 25.707 34.510 -70.791 1.00 42.50 420 PRO A C 1
ATOM 3057 O O . PRO A 1 420 ? 24.775 34.075 -71.461 1.00 42.50 420 PRO A O 1
ATOM 3060 N N . GLN A 1 421 ? 25.990 34.077 -69.558 1.00 37.91 421 GLN A N 1
ATOM 3061 C CA . GLN A 1 421 ? 25.346 33.010 -68.774 1.00 37.91 421 GLN A CA 1
ATOM 3062 C C . GLN A 1 421 ? 23.825 32.817 -68.939 1.00 37.91 421 GLN A C 1
ATOM 3064 O O . GLN A 1 421 ? 23.060 33.780 -68.899 1.00 37.91 421 GLN A O 1
ATOM 3069 N N . PRO A 1 422 ? 23.385 31.551 -68.801 1.00 32.06 422 PRO A N 1
ATOM 3070 C CA . PRO A 1 422 ? 22.286 31.210 -67.898 1.00 32.06 422 PRO A CA 1
ATOM 3071 C C . PRO A 1 422 ? 22.695 30.223 -66.783 1.00 32.06 422 PRO A C 1
ATOM 3073 O O . PRO A 1 422 ? 23.758 29.609 -66.794 1.00 32.06 422 PRO A O 1
ATOM 3076 N N . GLN A 1 423 ? 21.823 30.157 -65.780 1.00 27.05 423 GLN A N 1
ATOM 3077 C CA . GLN A 1 423 ? 21.969 29.670 -64.402 1.00 27.05 423 GLN A CA 1
ATOM 3078 C C . GLN A 1 423 ? 22.370 28.184 -64.214 1.00 27.05 423 GLN A C 1
ATOM 3080 O O . GLN A 1 423 ? 22.144 27.364 -65.103 1.00 27.05 423 GLN A O 1
ATOM 3085 N N . PRO A 1 424 ? 22.893 27.796 -63.026 1.00 32.34 424 PRO A N 1
ATOM 3086 C CA . PRO A 1 424 ? 23.206 26.403 -62.727 1.00 32.34 424 PRO A CA 1
ATOM 3087 C C . PRO A 1 424 ? 21.935 25.559 -62.562 1.00 32.34 424 PRO A C 1
ATOM 3089 O O . PRO A 1 424 ? 21.108 25.816 -61.686 1.00 32.34 424 PRO A O 1
ATOM 3092 N N . GLN A 1 425 ? 21.819 24.506 -63.375 1.00 29.58 425 GLN A N 1
ATOM 3093 C CA . GLN A 1 425 ? 20.940 23.368 -63.104 1.00 29.58 425 GLN A CA 1
ATOM 3094 C C . GLN A 1 425 ? 21.526 22.485 -61.978 1.00 29.58 425 GLN A C 1
ATOM 3096 O O . GLN A 1 425 ? 22.747 22.453 -61.797 1.00 29.58 425 GLN A O 1
ATOM 3101 N N . PRO A 1 426 ? 20.694 21.747 -61.217 1.00 31.67 426 PRO A N 1
ATOM 3102 C CA . PRO A 1 426 ? 21.145 20.977 -60.059 1.00 31.67 426 PRO A CA 1
ATOM 3103 C C . PRO A 1 426 ? 21.927 19.721 -60.476 1.00 31.67 426 PRO A C 1
ATOM 3105 O O . PRO A 1 426 ? 21.482 18.962 -61.336 1.00 31.67 426 PRO A O 1
ATOM 3108 N N . GLN A 1 427 ? 23.065 19.469 -59.823 1.00 28.28 427 GLN A N 1
ATOM 3109 C CA . GLN A 1 427 ? 23.797 18.199 -59.913 1.00 28.28 427 GLN A CA 1
ATOM 3110 C C . GLN A 1 427 ? 23.046 17.048 -59.194 1.00 28.28 427 GLN A C 1
ATOM 3112 O O . GLN A 1 427 ? 22.256 17.308 -58.283 1.00 28.28 427 GLN A O 1
ATOM 3117 N N . PRO A 1 428 ? 23.284 15.773 -59.570 1.00 33.59 428 PRO A N 1
ATOM 3118 C CA . PRO A 1 428 ? 22.555 14.623 -59.040 1.00 33.59 428 PRO A CA 1
ATOM 3119 C C . PRO A 1 428 ? 22.972 14.307 -57.595 1.00 33.59 428 PRO A C 1
ATOM 3121 O O . PRO A 1 428 ? 24.157 14.177 -57.295 1.00 33.59 428 PRO A O 1
ATOM 3124 N N . ASN A 1 429 ? 21.989 14.180 -56.701 1.00 29.59 429 ASN A N 1
ATOM 3125 C CA . ASN A 1 429 ? 22.183 13.907 -55.271 1.00 29.59 429 ASN A CA 1
ATOM 3126 C C . ASN A 1 429 ? 22.481 12.402 -55.024 1.00 29.59 429 ASN A C 1
ATOM 3128 O O . ASN A 1 429 ? 21.930 11.563 -55.745 1.00 29.59 429 ASN A O 1
ATOM 3132 N N . PRO A 1 430 ? 23.288 12.034 -54.005 1.00 37.09 430 PRO A N 1
ATOM 3133 C CA . PRO A 1 430 ? 23.610 10.650 -53.679 1.00 37.09 430 PRO A CA 1
ATOM 3134 C C . PRO A 1 430 ? 22.376 9.897 -53.163 1.00 37.09 430 PRO A C 1
ATOM 3136 O O . PRO A 1 430 ? 21.454 10.479 -52.588 1.00 37.09 430 PRO A O 1
ATOM 3139 N N . SER A 1 431 ? 22.359 8.588 -53.401 1.00 45.41 431 SER A N 1
ATOM 3140 C CA . SER A 1 431 ? 21.261 7.661 -53.117 1.00 45.41 431 SER A CA 1
ATOM 3141 C C . SER A 1 431 ? 20.703 7.807 -51.696 1.00 45.41 431 SER A C 1
ATOM 3143 O O . SER A 1 431 ? 21.359 7.438 -50.723 1.00 45.41 431 SER A O 1
ATOM 3145 N N . LYS A 1 432 ? 19.469 8.306 -51.583 1.00 59.72 432 LYS A N 1
ATOM 3146 C CA . LYS A 1 432 ? 18.724 8.344 -50.322 1.00 59.72 432 LYS A CA 1
ATOM 3147 C C . LYS A 1 432 ? 18.285 6.920 -49.945 1.00 59.72 432 LYS A C 1
ATOM 3149 O O . LYS A 1 432 ? 17.614 6.266 -50.742 1.00 59.72 432 LYS A O 1
ATOM 3154 N N . SER A 1 433 ? 18.641 6.439 -48.756 1.00 74.12 433 SER A N 1
ATOM 3155 C CA . SER A 1 433 ? 18.193 5.141 -48.231 1.00 74.12 433 SER A CA 1
ATOM 3156 C C . SER A 1 433 ? 16.694 5.177 -47.886 1.00 74.12 433 SER A C 1
ATOM 3158 O O . SER A 1 433 ? 16.154 6.188 -47.426 1.00 74.12 433 SER A O 1
ATOM 3160 N N . SER A 1 434 ? 15.983 4.076 -48.140 1.00 78.38 434 SER A N 1
ATOM 3161 C CA . SER A 1 434 ? 14.564 3.925 -47.791 1.00 78.38 434 SER A CA 1
ATOM 3162 C C . SER A 1 434 ? 14.395 3.442 -46.350 1.00 78.38 434 SER A C 1
ATOM 3164 O O . SER A 1 434 ? 15.140 2.573 -45.901 1.00 78.38 434 SER A O 1
ATOM 3166 N N . CYS A 1 435 ? 13.364 3.923 -45.661 1.00 79.38 435 CYS A N 1
ATOM 3167 C CA . CYS A 1 435 ? 12.945 3.439 -44.347 1.00 79.38 435 CYS A CA 1
ATOM 3168 C C . CYS A 1 435 ? 11.485 2.981 -44.380 1.00 79.38 435 CYS A C 1
ATOM 3170 O O . CYS A 1 435 ? 10.703 3.404 -45.231 1.00 79.38 435 CYS A O 1
ATOM 3172 N N . SER A 1 436 ? 11.096 2.129 -43.434 1.00 73.31 436 SER A N 1
ATOM 3173 C CA . SER A 1 436 ? 9.701 1.735 -43.242 1.00 73.31 436 SER A CA 1
ATOM 3174 C C . SER A 1 436 ? 9.350 1.747 -41.765 1.00 73.31 436 SER A C 1
ATOM 3176 O O . SER A 1 436 ? 10.086 1.180 -40.958 1.00 73.31 436 SER A O 1
ATOM 3178 N N . PHE A 1 437 ? 8.213 2.335 -41.410 1.00 72.06 437 PHE A N 1
ATOM 3179 C CA . PHE A 1 437 ? 7.714 2.333 -40.041 1.00 72.06 437 PHE A CA 1
ATOM 3180 C C . PHE A 1 437 ? 6.237 1.953 -40.029 1.00 72.06 437 PHE A C 1
ATOM 3182 O O . PHE A 1 437 ? 5.418 2.628 -40.648 1.00 72.06 437 PHE A O 1
ATOM 3189 N N . GLN A 1 438 ? 5.913 0.849 -39.348 1.00 67.62 438 GLN A N 1
ATOM 3190 C CA . GLN A 1 438 ? 4.540 0.346 -39.185 1.00 67.62 438 GLN A CA 1
ATOM 3191 C C . GLN A 1 438 ? 3.752 0.257 -40.513 1.00 67.62 438 GLN A C 1
ATOM 3193 O O . GLN A 1 438 ? 2.586 0.629 -40.588 1.00 67.62 438 GLN A O 1
ATOM 3198 N N . GLY A 1 439 ? 4.408 -0.219 -41.579 1.00 62.31 439 GLY A N 1
ATOM 3199 C CA . GLY A 1 439 ? 3.800 -0.405 -42.904 1.00 62.31 439 GLY A CA 1
ATOM 3200 C C . GLY A 1 439 ? 3.803 0.828 -43.817 1.00 62.31 439 GLY A C 1
ATOM 3201 O O . GLY A 1 439 ? 3.380 0.721 -44.964 1.00 62.31 439 GLY A O 1
ATOM 3202 N N . LEU A 1 440 ? 4.306 1.977 -43.355 1.00 69.12 440 LEU A N 1
ATOM 3203 C CA . LEU A 1 440 ? 4.479 3.181 -44.171 1.00 69.12 440 LEU A CA 1
ATOM 3204 C C . LEU A 1 440 ? 5.932 3.308 -44.640 1.00 69.12 440 LEU A C 1
ATOM 3206 O O . LEU A 1 440 ? 6.855 3.267 -43.825 1.00 69.12 440 LEU A O 1
ATOM 3210 N N . SER A 1 441 ? 6.137 3.473 -45.947 1.00 75.00 441 SER A N 1
ATOM 3211 C CA . SER A 1 441 ? 7.454 3.686 -46.556 1.00 75.00 441 SER A CA 1
ATOM 3212 C C . SER A 1 441 ? 7.838 5.167 -46.562 1.00 75.00 441 SER A C 1
ATOM 3214 O O . SER A 1 441 ? 7.028 6.023 -46.920 1.00 75.00 441 SER A O 1
ATOM 3216 N N . GLY A 1 442 ? 9.089 5.463 -46.227 1.00 82.69 442 GLY A N 1
ATOM 3217 C CA . GLY A 1 442 ? 9.666 6.801 -46.263 1.00 82.69 442 GLY A CA 1
ATOM 3218 C C . GLY A 1 442 ? 11.116 6.796 -46.720 1.00 82.69 442 GLY A C 1
ATOM 3219 O O . GLY A 1 442 ? 11.672 5.773 -47.127 1.00 82.69 442 GLY A O 1
ATOM 3220 N N . THR A 1 443 ? 11.741 7.963 -46.635 1.00 86.12 443 THR A N 1
ATOM 3221 C CA . THR A 1 443 ? 13.138 8.154 -47.024 1.00 86.12 443 THR A CA 1
ATOM 3222 C C . THR A 1 443 ? 13.931 8.730 -45.861 1.00 86.12 443 THR A C 1
ATOM 3224 O O . THR A 1 443 ? 13.478 9.664 -45.197 1.00 86.12 443 THR A O 1
ATOM 3227 N N . CYS A 1 444 ? 15.118 8.187 -45.617 1.00 85.19 444 CYS A N 1
ATOM 3228 C CA . CYS A 1 444 ? 16.046 8.709 -44.628 1.00 85.19 444 CYS A CA 1
ATOM 3229 C C . CYS A 1 444 ? 16.702 9.981 -45.170 1.00 85.19 444 CYS A C 1
ATOM 3231 O O . CYS A 1 444 ? 17.458 9.938 -46.140 1.00 85.19 444 CYS A O 1
ATOM 3233 N N . ILE A 1 445 ? 16.372 11.124 -44.569 1.00 82.19 445 ILE A N 1
ATOM 3234 C CA . ILE A 1 445 ? 16.948 12.436 -44.901 1.00 82.19 445 ILE A CA 1
ATOM 3235 C C . ILE A 1 445 ? 17.169 13.260 -43.628 1.00 82.19 445 ILE A C 1
ATOM 3237 O O . ILE A 1 445 ? 16.611 12.948 -42.572 1.00 82.19 445 ILE A O 1
ATOM 3241 N N . ASN A 1 446 ? 17.978 14.320 -43.704 1.00 79.06 446 ASN A N 1
ATOM 3242 C CA . ASN A 1 446 ? 18.166 15.212 -42.561 1.00 79.06 446 ASN A CA 1
ATOM 3243 C C . ASN A 1 446 ? 16.839 15.855 -42.153 1.00 79.06 446 ASN A C 1
ATOM 3245 O O . ASN A 1 446 ? 16.003 16.179 -42.998 1.00 79.06 446 ASN A O 1
ATOM 3249 N N . LYS A 1 447 ? 16.669 16.105 -40.849 1.00 70.81 447 LYS A N 1
ATOM 3250 C CA . LYS A 1 447 ? 15.453 16.734 -40.308 1.00 70.81 447 LYS A CA 1
ATOM 3251 C C . LYS A 1 447 ? 15.079 18.044 -41.026 1.00 70.81 447 LYS A C 1
ATOM 3253 O O . LYS A 1 447 ? 13.900 18.312 -41.178 1.00 70.81 447 LYS A O 1
ATOM 3258 N N . GLY A 1 448 ? 16.052 18.840 -41.475 1.00 70.31 448 GLY A N 1
ATOM 3259 C CA . GLY A 1 448 ? 15.799 20.097 -42.196 1.00 70.31 448 GLY A CA 1
ATOM 3260 C C . GLY A 1 448 ? 15.275 19.929 -43.629 1.00 70.31 448 GLY A C 1
ATOM 3261 O O . GLY A 1 448 ? 14.585 20.813 -44.126 1.00 70.31 448 GLY A O 1
ATOM 3262 N N . ASP A 1 449 ? 15.539 18.786 -44.267 1.00 75.81 449 ASP A N 1
ATOM 3263 C CA . ASP A 1 449 ? 15.226 18.539 -45.684 1.00 75.81 449 ASP A CA 1
ATOM 3264 C C . ASP A 1 449 ? 13.848 17.882 -45.886 1.00 75.81 449 ASP A C 1
ATOM 3266 O O . ASP A 1 449 ? 13.381 17.696 -47.012 1.00 75.81 449 ASP A O 1
ATOM 3270 N N . CYS A 1 450 ? 13.183 17.501 -44.794 1.00 72.75 450 CYS A N 1
ATOM 3271 C CA . CYS A 1 450 ? 11.849 16.918 -44.806 1.00 72.75 450 CYS A CA 1
ATOM 3272 C C . CYS A 1 450 ? 10.802 18.016 -44.601 1.00 72.75 450 CYS A C 1
ATOM 3274 O O . CYS A 1 450 ? 10.791 18.731 -43.601 1.00 72.75 450 CYS A O 1
ATOM 3276 N N . ASN A 1 451 ? 9.872 18.161 -45.539 1.00 77.25 451 ASN A N 1
ATOM 3277 C CA . ASN A 1 451 ? 8.853 19.197 -45.422 1.00 77.25 451 ASN A CA 1
ATOM 3278 C C . ASN A 1 451 ? 7.815 18.818 -44.348 1.00 77.25 451 ASN A C 1
ATOM 3280 O O . ASN A 1 451 ? 6.926 18.002 -44.593 1.00 77.25 451 ASN A O 1
ATOM 3284 N N . ALA A 1 452 ? 7.891 19.458 -43.178 1.00 67.19 452 ALA A N 1
ATOM 3285 C CA . ALA A 1 452 ? 7.036 19.173 -42.021 1.00 67.19 452 ALA A CA 1
ATOM 3286 C C . ALA A 1 452 ? 5.525 19.383 -42.266 1.00 67.19 452 ALA A C 1
ATOM 3288 O O . ALA A 1 452 ? 4.707 18.790 -41.559 1.00 67.19 452 ALA A O 1
ATOM 3289 N N . ASN A 1 453 ? 5.145 20.171 -43.280 1.00 63.03 453 ASN A N 1
ATOM 3290 C CA . ASN A 1 453 ? 3.742 20.410 -43.642 1.00 63.03 453 ASN A CA 1
ATOM 3291 C C . ASN A 1 453 ? 3.143 19.252 -44.449 1.00 63.03 453 ASN A C 1
ATOM 3293 O O . ASN A 1 453 ? 1.936 19.014 -44.421 1.00 63.03 453 ASN A O 1
ATOM 3297 N N . THR A 1 454 ? 3.982 18.516 -45.178 1.00 65.06 454 THR A N 1
ATOM 3298 C CA . THR A 1 454 ? 3.552 17.432 -46.075 1.00 65.06 454 THR A CA 1
ATOM 3299 C C . THR A 1 454 ? 4.050 16.059 -45.636 1.00 65.06 454 THR A C 1
ATOM 3301 O O . THR A 1 454 ? 3.583 15.060 -46.172 1.00 65.06 454 THR A O 1
ATOM 3304 N N . HIS A 1 455 ? 4.956 15.991 -44.660 1.00 76.69 455 HIS A N 1
ATOM 3305 C CA . HIS A 1 455 ? 5.605 14.774 -44.174 1.00 76.69 455 HIS A CA 1
ATOM 3306 C C . HIS A 1 455 ? 5.697 14.780 -42.637 1.00 76.69 455 HIS A C 1
ATOM 3308 O O . HIS A 1 455 ? 5.527 15.818 -41.991 1.00 76.69 455 HIS A O 1
ATOM 3314 N N . PHE A 1 456 ? 5.909 13.619 -42.024 1.00 75.50 456 PHE A N 1
ATOM 3315 C CA . PHE A 1 456 ? 6.163 13.481 -40.588 1.00 75.50 456 PHE A CA 1
ATOM 3316 C C . PHE A 1 456 ? 7.437 12.671 -40.333 1.00 75.50 456 PHE A C 1
ATOM 3318 O O . PHE A 1 456 ? 7.905 11.939 -41.207 1.00 75.50 456 PHE A O 1
ATOM 3325 N N . TYR A 1 457 ? 7.996 12.838 -39.133 1.00 80.00 457 TYR A N 1
ATOM 3326 C CA . TYR A 1 457 ? 9.268 12.244 -38.732 1.00 80.00 457 TYR A CA 1
ATOM 3327 C C . TYR A 1 457 ? 9.061 11.035 -37.837 1.00 80.00 457 TYR A C 1
ATOM 3329 O O . TYR A 1 457 ? 8.252 11.078 -36.907 1.00 80.00 457 TYR A O 1
ATOM 3337 N N . VAL A 1 458 ? 9.870 10.007 -38.066 1.00 75.38 458 VAL A N 1
ATOM 3338 C CA . VAL A 1 458 ? 10.021 8.889 -37.138 1.00 75.38 458 VAL A CA 1
ATOM 3339 C C . VAL A 1 458 ? 11.474 8.788 -36.692 1.00 75.38 458 VAL A C 1
ATOM 3341 O O . VAL A 1 458 ? 12.397 8.709 -37.510 1.00 75.38 458 VAL A O 1
ATOM 3344 N N . ASP A 1 459 ? 11.656 8.786 -35.376 1.00 74.69 459 ASP A N 1
ATOM 3345 C CA . ASP A 1 459 ? 12.953 8.663 -34.721 1.00 74.69 459 ASP A CA 1
ATOM 3346 C C . ASP A 1 459 ? 13.388 7.193 -34.673 1.00 74.69 459 ASP A C 1
ATOM 3348 O O . ASP A 1 459 ? 12.564 6.299 -34.498 1.00 74.69 459 ASP A O 1
ATOM 3352 N N . GLY A 1 460 ? 14.684 6.929 -34.854 1.00 70.81 460 GLY A N 1
ATOM 3353 C CA . GLY A 1 460 ? 15.251 5.576 -34.759 1.00 70.81 460 GLY A CA 1
ATOM 3354 C C . GLY A 1 460 ? 14.990 4.654 -35.960 1.00 70.81 460 GLY A C 1
ATOM 3355 O O . GLY A 1 460 ? 15.544 3.562 -36.011 1.00 70.81 460 GLY A O 1
ATOM 3356 N N . ALA A 1 461 ? 14.217 5.092 -36.959 1.00 75.50 461 ALA A N 1
ATOM 3357 C CA . ALA A 1 461 ? 13.916 4.312 -38.166 1.00 75.50 461 ALA A CA 1
ATOM 3358 C C . ALA A 1 461 ? 15.005 4.380 -39.266 1.00 75.50 461 ALA A C 1
ATOM 3360 O O . ALA A 1 461 ? 14.882 3.702 -40.283 1.00 75.50 461 ALA A O 1
ATOM 3361 N N . CYS A 1 462 ? 16.072 5.166 -39.057 1.00 76.44 462 CYS A N 1
ATOM 3362 C CA . CYS A 1 462 ? 17.234 5.296 -39.953 1.00 76.44 462 CYS A CA 1
ATOM 3363 C C . CYS A 1 462 ? 18.565 5.114 -39.190 1.00 76.44 462 CYS A C 1
ATOM 3365 O O . CYS A 1 462 ? 19.382 6.031 -39.139 1.00 76.44 462 CYS A O 1
ATOM 3367 N N . PRO A 1 463 ? 18.809 3.953 -38.550 1.00 63.19 463 PRO A N 1
ATOM 3368 C CA . PRO A 1 463 ? 19.942 3.770 -37.636 1.00 63.19 463 PRO A CA 1
ATOM 3369 C C . PRO A 1 463 ? 21.320 3.781 -38.323 1.00 63.19 463 PRO A C 1
ATOM 3371 O O . PRO A 1 463 ? 22.335 3.855 -37.639 1.00 63.19 463 PRO A O 1
ATOM 3374 N N . LYS A 1 464 ? 21.369 3.700 -39.661 1.00 64.50 464 LYS A N 1
ATOM 3375 C CA . LYS A 1 464 ? 22.611 3.645 -40.450 1.00 64.50 464 LYS A CA 1
ATOM 3376 C C . LYS A 1 464 ? 23.086 5.007 -40.972 1.00 64.50 464 LYS A C 1
ATOM 3378 O O . LYS A 1 464 ? 24.212 5.090 -41.445 1.00 64.50 464 LYS A O 1
ATOM 3383 N N . ASP A 1 465 ? 22.269 6.056 -40.854 1.00 66.69 465 ASP A N 1
ATOM 3384 C CA . ASP A 1 465 ? 22.468 7.316 -41.589 1.00 66.69 465 ASP A CA 1
ATOM 3385 C C . ASP A 1 465 ? 22.832 8.516 -40.685 1.00 66.69 465 ASP A C 1
ATOM 3387 O O . ASP A 1 465 ? 22.830 9.665 -41.116 1.00 66.69 465 ASP A O 1
ATOM 3391 N N . GLY A 1 466 ? 23.214 8.260 -39.429 1.00 62.12 466 GLY A N 1
ATOM 3392 C CA . GLY A 1 466 ? 23.669 9.278 -38.472 1.00 62.12 466 GLY A CA 1
ATOM 3393 C C . GLY A 1 466 ? 22.542 9.925 -37.643 1.00 62.12 466 GLY A C 1
ATOM 3394 O O . GLY A 1 466 ? 21.366 9.831 -37.989 1.00 62.12 466 GLY A O 1
ATOM 3395 N N . PRO A 1 467 ? 22.870 10.597 -36.520 1.00 67.06 467 PRO A N 1
ATOM 3396 C CA . PRO A 1 467 ? 21.887 11.028 -35.512 1.00 67.06 467 PRO A CA 1
ATOM 3397 C C . PRO A 1 467 ? 20.923 12.134 -35.983 1.00 67.06 467 PRO A C 1
ATOM 3399 O O . PRO A 1 467 ? 19.850 12.307 -35.403 1.00 67.06 467 PRO A O 1
ATOM 3402 N N . ASN A 1 468 ? 21.284 12.868 -37.043 1.00 66.56 468 ASN A N 1
ATOM 3403 C CA . ASN A 1 468 ? 20.481 13.960 -37.609 1.00 66.56 468 ASN A CA 1
ATOM 3404 C C . ASN A 1 468 ? 19.568 13.520 -38.767 1.00 66.56 468 ASN A C 1
ATOM 3406 O O . ASN A 1 468 ? 18.744 14.317 -39.234 1.00 66.56 468 ASN A O 1
ATOM 3410 N N . VAL A 1 469 ? 19.677 12.259 -39.197 1.00 78.44 469 VAL A N 1
ATOM 3411 C CA . VAL A 1 469 ? 18.855 11.676 -40.256 1.00 78.44 469 VAL A CA 1
ATOM 3412 C C . VAL A 1 469 ? 17.642 10.979 -39.647 1.00 78.44 469 VAL A C 1
ATOM 3414 O O . VAL A 1 469 ? 17.736 10.154 -38.740 1.00 78.44 469 VAL A O 1
ATOM 3417 N N . LYS A 1 470 ? 16.464 11.357 -40.138 1.00 80.81 470 LYS A N 1
ATOM 3418 C CA . LYS A 1 470 ? 15.159 10.902 -39.654 1.00 80.81 470 LYS A CA 1
ATOM 3419 C C . LYS A 1 470 ? 14.427 10.221 -40.805 1.00 80.81 470 LYS A C 1
ATOM 3421 O O . LYS A 1 470 ? 14.611 10.587 -41.967 1.00 80.81 470 LYS A O 1
ATOM 3426 N N . CYS A 1 471 ? 13.549 9.274 -40.489 1.00 84.62 471 CYS A N 1
ATOM 3427 C CA . CYS A 1 471 ? 12.679 8.703 -41.509 1.00 84.62 471 CYS A CA 1
ATOM 3428 C C . CYS A 1 471 ? 11.577 9.715 -41.844 1.00 84.62 471 CYS A C 1
ATOM 3430 O O . CYS A 1 471 ? 10.732 10.012 -40.996 1.00 84.62 471 CYS A O 1
ATOM 3432 N N . CYS A 1 472 ? 11.622 10.275 -43.053 1.00 82.62 472 CYS A N 1
ATOM 3433 C CA . CYS A 1 472 ? 10.654 11.240 -43.562 1.00 82.62 472 CYS A CA 1
ATOM 3434 C C . CYS A 1 472 ? 9.565 10.505 -44.351 1.00 82.62 472 CYS A C 1
ATOM 3436 O O . CYS A 1 472 ? 9.828 9.963 -45.427 1.00 82.62 472 CYS A O 1
ATOM 3438 N N . ILE A 1 473 ? 8.344 10.476 -43.812 1.00 82.00 473 ILE A N 1
ATOM 3439 C CA . ILE A 1 473 ? 7.201 9.753 -44.393 1.00 82.00 473 ILE A CA 1
ATOM 3440 C C . ILE A 1 473 ? 6.133 10.754 -44.835 1.00 82.00 473 ILE A C 1
ATOM 3442 O O . ILE A 1 473 ? 5.784 11.672 -44.093 1.00 82.00 473 ILE A O 1
ATOM 3446 N N . LYS A 1 474 ? 5.599 10.590 -46.049 1.00 79.62 474 LYS A N 1
ATOM 3447 C CA . LYS A 1 474 ? 4.597 11.494 -46.633 1.00 79.62 474 LYS A CA 1
ATOM 3448 C C . LYS A 1 474 ? 3.244 11.377 -45.920 1.00 79.62 474 LYS A C 1
ATOM 3450 O O . LYS A 1 474 ? 2.739 10.281 -45.705 1.00 79.62 474 LYS A O 1
ATOM 3455 N N . ARG A 1 475 ? 2.636 12.519 -45.580 1.00 73.62 475 ARG A N 1
ATOM 3456 C CA . ARG A 1 475 ? 1.278 12.633 -45.021 1.00 73.62 475 ARG A CA 1
ATOM 3457 C C . ARG A 1 475 ? 0.257 12.550 -46.160 1.00 73.62 475 ARG A C 1
ATOM 3459 O O . ARG A 1 475 ? -0.101 13.578 -46.744 1.00 73.62 475 ARG A O 1
ATOM 3466 N N . GLU A 1 476 ? -0.208 11.348 -46.485 1.00 78.19 476 GLU A N 1
ATOM 3467 C CA . GLU A 1 476 ? -1.296 11.184 -47.456 1.00 78.19 476 GLU A CA 1
ATOM 3468 C C . GLU A 1 476 ? -2.633 11.691 -46.905 1.00 78.19 476 GLU A C 1
ATOM 3470 O O . GLU A 1 476 ? -2.896 11.628 -45.702 1.00 78.19 476 GLU A O 1
ATOM 3475 N N . ASN A 1 477 ? -3.466 12.235 -47.794 1.00 80.75 477 ASN A N 1
ATOM 3476 C CA . ASN A 1 477 ? -4.824 12.637 -47.448 1.00 80.75 477 ASN A CA 1
ATOM 3477 C C . ASN A 1 477 ? -5.699 11.403 -47.245 1.00 80.75 477 ASN A C 1
ATOM 3479 O O . ASN A 1 477 ? -5.517 10.381 -47.905 1.00 80.75 477 ASN A O 1
ATOM 3483 N N . CYS A 1 478 ? -6.695 11.533 -46.380 1.00 82.25 478 CYS A N 1
ATOM 3484 C CA . CYS A 1 478 ? -7.801 10.587 -46.359 1.00 82.25 478 CYS A CA 1
ATOM 3485 C C . CYS A 1 478 ? -8.544 10.592 -47.697 1.00 82.25 478 CYS A C 1
ATOM 3487 O O . CYS A 1 478 ? -8.500 11.578 -48.434 1.00 82.25 478 CYS A O 1
ATOM 3489 N N . SER A 1 479 ? -9.263 9.512 -47.994 1.00 77.75 479 SER A N 1
ATOM 3490 C CA . SER A 1 479 ? -9.990 9.334 -49.257 1.00 77.75 479 SER A CA 1
ATOM 3491 C C . SER A 1 479 ? -11.012 10.436 -49.556 1.00 77.75 479 SER A C 1
ATOM 3493 O O . SER A 1 479 ? -11.346 10.660 -50.711 1.00 77.75 479 SER A O 1
ATOM 3495 N N . ASP A 1 480 ? -11.496 11.133 -48.532 1.00 75.25 480 ASP A N 1
ATOM 3496 C CA . ASP A 1 480 ? -12.435 12.254 -48.622 1.00 75.25 480 ASP A CA 1
ATOM 3497 C C . ASP A 1 480 ? -11.780 13.619 -48.334 1.00 75.25 480 ASP A C 1
ATOM 3499 O O . ASP A 1 480 ? -12.473 14.603 -48.100 1.00 75.25 480 ASP A O 1
ATOM 3503 N N . ASN A 1 481 ? -10.443 13.680 -48.308 1.00 76.00 481 ASN A N 1
ATOM 3504 C CA . ASN A 1 481 ? -9.633 14.857 -47.975 1.00 76.00 481 ASN A CA 1
ATOM 3505 C C . ASN A 1 481 ? -9.911 15.490 -46.602 1.00 76.00 481 ASN A C 1
ATOM 3507 O O . ASN A 1 481 ? -9.375 16.556 -46.304 1.00 76.00 481 ASN A O 1
ATOM 3511 N N . SER A 1 482 ? -10.692 14.836 -45.741 1.00 75.25 482 SER A N 1
ATOM 3512 C CA . SER A 1 482 ? -11.091 15.413 -44.456 1.00 75.25 482 SER A CA 1
ATOM 3513 C C . SER A 1 482 ? -9.922 15.508 -43.466 1.00 75.25 482 SER A C 1
ATOM 3515 O O . SER A 1 482 ? -9.955 16.308 -42.533 1.00 75.25 482 SER A O 1
ATOM 3517 N N . GLY A 1 483 ? -8.858 14.723 -43.664 1.00 80.75 483 GLY A N 1
ATOM 3518 C CA . GLY A 1 483 ? -7.697 14.671 -42.777 1.00 80.75 483 GLY A CA 1
ATOM 3519 C C . GLY A 1 483 ? -6.477 14.002 -43.409 1.00 80.75 483 GLY A C 1
ATOM 3520 O O . GLY A 1 483 ? -6.364 13.912 -44.635 1.00 80.75 483 GLY A O 1
ATOM 3521 N N . LYS A 1 484 ? -5.561 13.503 -42.571 1.00 82.31 484 LYS A N 1
ATOM 3522 C CA . LYS A 1 484 ? -4.344 12.786 -43.002 1.00 82.31 484 LYS A CA 1
ATOM 3523 C C . LYS A 1 484 ? -4.321 11.341 -42.505 1.00 82.31 484 LYS A C 1
ATOM 3525 O O . LYS A 1 484 ? -4.674 11.091 -41.359 1.00 82.31 484 LYS A O 1
ATOM 3530 N N . CYS A 1 485 ? -3.867 10.401 -43.326 1.00 78.25 485 CYS A N 1
ATOM 3531 C CA . CYS A 1 485 ? -3.736 8.994 -42.948 1.00 78.25 485 CYS A CA 1
ATOM 3532 C C . CYS A 1 485 ? -2.534 8.783 -42.017 1.00 78.25 485 CYS A C 1
ATOM 3534 O O . CYS A 1 485 ? -1.389 8.907 -42.445 1.00 78.25 485 CYS A O 1
ATOM 3536 N N . LEU A 1 486 ? -2.797 8.492 -40.741 1.00 76.56 486 LEU A N 1
ATOM 3537 C CA . LEU A 1 486 ? -1.800 8.323 -39.677 1.00 76.56 486 LEU A CA 1
ATOM 3538 C C . LEU A 1 486 ? -2.177 7.145 -38.763 1.00 76.56 486 LEU A C 1
ATOM 3540 O O . LEU A 1 486 ? -3.323 6.696 -38.740 1.00 76.56 486 LEU A O 1
ATOM 3544 N N . THR A 1 487 ? -1.228 6.653 -37.965 1.00 76.88 487 THR A N 1
ATOM 3545 C CA . THR A 1 487 ? -1.551 5.719 -36.874 1.00 76.88 487 THR A CA 1
ATOM 3546 C C . THR A 1 487 ? -2.296 6.449 -35.756 1.00 76.88 487 THR A C 1
ATOM 3548 O O . THR A 1 487 ? -2.186 7.667 -35.597 1.00 76.88 487 THR A O 1
ATOM 3551 N N . GLU A 1 488 ? -3.042 5.706 -34.940 1.00 77.31 488 GLU A N 1
ATOM 3552 C CA . GLU A 1 488 ? -3.790 6.269 -33.808 1.00 77.31 488 GLU A CA 1
ATOM 3553 C C . GLU A 1 488 ? -2.883 6.993 -32.805 1.00 77.31 488 GLU A C 1
ATOM 3555 O O . GLU A 1 488 ? -3.183 8.113 -32.400 1.00 77.31 488 GLU A O 1
ATOM 3560 N N . GLN A 1 489 ? -1.720 6.415 -32.496 1.00 73.94 489 GLN A N 1
ATOM 3561 C CA . GLN A 1 489 ? -0.728 7.031 -31.613 1.00 73.94 489 GLN A CA 1
ATOM 3562 C C . GLN A 1 489 ? -0.177 8.352 -32.175 1.00 73.94 489 GLN A C 1
ATOM 3564 O O . GLN A 1 489 ? -0.029 9.323 -31.433 1.00 73.94 489 GLN A O 1
ATOM 3569 N N . LEU A 1 490 ? 0.099 8.418 -33.483 1.00 69.38 490 LEU A N 1
ATOM 3570 C CA . LEU A 1 490 ? 0.590 9.641 -34.126 1.00 69.38 490 LEU A CA 1
ATOM 3571 C C . LEU A 1 490 ? -0.500 10.713 -34.224 1.00 69.38 490 LEU A C 1
ATOM 3573 O O . LEU A 1 490 ? -0.212 11.886 -34.007 1.00 69.38 490 LEU A O 1
ATOM 3577 N N . CYS A 1 491 ? -1.748 10.324 -34.497 1.00 77.62 491 CYS A N 1
ATOM 3578 C CA . CYS A 1 491 ? -2.867 11.262 -34.547 1.00 77.62 491 CYS A CA 1
ATOM 3579 C C . CYS A 1 491 ? -3.120 11.934 -33.190 1.00 77.62 491 CYS A C 1
ATOM 3581 O O . CYS A 1 491 ? -3.286 13.152 -33.122 1.00 77.62 491 CYS A O 1
ATOM 3583 N N . LEU A 1 492 ? -3.058 11.153 -32.107 1.00 75.81 492 LEU A N 1
ATOM 3584 C CA . LEU A 1 492 ? -3.201 11.653 -30.739 1.00 75.81 492 LEU A CA 1
ATOM 3585 C C . LEU A 1 492 ? -2.052 12.587 -30.343 1.00 75.81 492 LEU A C 1
ATOM 3587 O O . LEU A 1 492 ? -2.297 13.642 -29.762 1.00 75.81 492 LEU A O 1
ATOM 3591 N N . LYS A 1 493 ? -0.806 12.251 -30.710 1.00 72.50 493 LYS A N 1
ATOM 3592 C CA . LYS A 1 493 ? 0.367 13.116 -30.476 1.00 72.50 493 LYS A CA 1
ATOM 3593 C C . LYS A 1 493 ? 0.234 14.475 -31.170 1.00 72.50 493 LYS A C 1
ATOM 3595 O O . LYS A 1 493 ? 0.738 15.480 -30.684 1.00 72.50 493 LYS A O 1
ATOM 3600 N N . GLU A 1 494 ? -0.458 14.493 -32.299 1.00 64.56 494 GLU A N 1
ATOM 3601 C CA . GLU A 1 494 ? -0.715 15.677 -33.110 1.00 64.56 494 GLU A CA 1
ATOM 3602 C C . GLU A 1 494 ? -1.999 16.429 -32.684 1.00 64.56 494 GLU A C 1
ATOM 3604 O O . GLU A 1 494 ? -2.353 17.422 -33.321 1.00 64.56 494 GLU A O 1
ATOM 3609 N N . GLY A 1 495 ? -2.678 15.995 -31.612 1.00 66.38 495 GLY A N 1
ATOM 3610 C CA . GLY A 1 495 ? -3.888 16.634 -31.079 1.00 66.38 495 GLY A CA 1
ATOM 3611 C C . GLY A 1 495 ? -5.142 16.416 -31.931 1.00 66.38 495 GLY A C 1
ATOM 3612 O O . GLY A 1 495 ? -6.071 17.220 -31.870 1.00 66.38 495 GLY A O 1
ATOM 3613 N N . GLY A 1 496 ? -5.156 15.373 -32.765 1.00 76.31 496 GLY A N 1
ATOM 3614 C CA . GLY A 1 496 ? -6.259 15.065 -33.669 1.00 76.31 496 GLY A CA 1
ATOM 3615 C C . GLY A 1 496 ? -7.105 13.859 -33.258 1.00 76.31 496 GLY A C 1
ATOM 3616 O O . GLY A 1 496 ? -6.727 13.066 -32.397 1.00 76.31 496 GLY A O 1
ATOM 3617 N N . THR A 1 497 ? -8.258 13.699 -33.905 1.00 79.50 497 THR A N 1
ATOM 3618 C CA . THR A 1 497 ? -9.171 12.556 -33.724 1.00 79.50 497 THR A CA 1
ATOM 3619 C C . THR A 1 497 ? -9.140 11.630 -34.939 1.00 79.50 497 THR A C 1
ATOM 3621 O O . THR A 1 497 ? -8.929 12.088 -36.064 1.00 79.50 497 THR A O 1
ATOM 3624 N N . THR A 1 498 ? -9.322 10.317 -34.726 1.00 82.75 498 THR A N 1
ATOM 3625 C CA . THR A 1 498 ? -9.253 9.327 -35.814 1.00 82.75 498 THR A CA 1
ATOM 3626 C C . THR A 1 498 ? -10.619 8.864 -36.315 1.00 82.75 498 THR A C 1
ATOM 3628 O O . THR A 1 498 ? -11.529 8.597 -35.534 1.00 82.75 498 THR A O 1
ATOM 3631 N N . VAL A 1 499 ? -10.735 8.685 -37.631 1.00 79.19 499 VAL A N 1
ATOM 3632 C CA . VAL A 1 499 ? -11.876 8.078 -38.322 1.00 79.19 499 VAL A CA 1
ATOM 3633 C C . VAL A 1 499 ? -11.400 6.820 -39.049 1.00 79.19 499 VAL A C 1
ATOM 3635 O O . VAL A 1 499 ? -10.434 6.840 -39.818 1.00 79.19 499 VAL A O 1
ATOM 3638 N N . LYS A 1 500 ? -12.062 5.691 -38.778 1.00 74.50 500 LYS A N 1
ATOM 3639 C CA . LYS A 1 500 ? -11.745 4.387 -39.385 1.00 74.50 500 LYS A CA 1
ATOM 3640 C C . LYS A 1 500 ? -12.205 4.338 -40.854 1.00 74.50 500 LYS A C 1
ATOM 3642 O O . LYS A 1 500 ? -13.109 5.068 -41.245 1.00 74.50 500 LYS A O 1
ATOM 3647 N N . ASN A 1 501 ? -11.600 3.457 -41.653 1.00 71.00 501 ASN A N 1
ATOM 3648 C CA . ASN A 1 501 ? -12.000 3.114 -43.033 1.00 71.00 501 ASN A CA 1
ATOM 3649 C C . ASN A 1 501 ? -11.900 4.222 -44.102 1.00 71.00 501 ASN A C 1
ATOM 3651 O O . ASN A 1 501 ? -12.451 4.072 -45.186 1.00 71.00 501 ASN A O 1
ATOM 3655 N N . LYS A 1 502 ? -11.162 5.306 -43.846 1.00 72.94 502 LYS A N 1
ATOM 3656 C CA . LYS A 1 502 ? -10.942 6.396 -44.822 1.00 72.94 502 LYS A CA 1
ATOM 3657 C C . LYS A 1 502 ? -9.512 6.468 -45.375 1.00 72.94 502 LYS A C 1
ATOM 3659 O O . LYS A 1 502 ? -9.126 7.453 -45.996 1.00 72.94 502 LYS A O 1
ATOM 3664 N N . CYS A 1 503 ? -8.729 5.412 -45.153 1.00 74.88 503 CYS A N 1
ATOM 3665 C CA . CYS A 1 503 ? -7.352 5.251 -45.632 1.00 74.88 503 CYS A CA 1
ATOM 3666 C C . CYS A 1 503 ? -7.153 3.872 -46.296 1.00 74.88 503 CYS A C 1
ATOM 3668 O O . CYS A 1 503 ? -6.304 3.102 -45.858 1.00 74.88 503 CYS A O 1
ATOM 3670 N N . PRO A 1 504 ? -7.945 3.526 -47.331 1.00 63.66 504 PRO A N 1
ATOM 3671 C CA . PRO A 1 504 ? -8.068 2.154 -47.845 1.00 63.66 504 PRO A CA 1
ATOM 3672 C C . PRO A 1 504 ? -6.805 1.606 -48.526 1.00 63.66 504 PRO A C 1
ATOM 3674 O O . PRO A 1 504 ? -6.688 0.399 -48.702 1.00 63.66 504 PRO A O 1
ATOM 3677 N N . LYS A 1 505 ? -5.847 2.470 -48.894 1.00 64.06 505 LYS A N 1
ATOM 3678 C CA . LYS A 1 505 ? -4.535 2.057 -49.422 1.00 64.06 505 LYS A CA 1
ATOM 3679 C C . LYS A 1 505 ? -3.621 1.429 -48.366 1.00 64.06 505 LYS A C 1
ATOM 3681 O O . LYS A 1 505 ? -2.614 0.826 -48.724 1.00 64.06 505 LYS A O 1
ATOM 3686 N N . TYR A 1 506 ? -3.947 1.589 -47.087 1.00 64.00 506 TYR A N 1
ATOM 3687 C CA . TYR A 1 506 ? -3.120 1.162 -45.968 1.00 64.00 506 TYR A CA 1
ATOM 3688 C C . TYR A 1 506 ? -3.841 0.103 -45.129 1.00 64.00 506 TYR A C 1
ATOM 3690 O O . TYR A 1 506 ? -5.069 0.023 -45.125 1.00 64.00 506 TYR A O 1
ATOM 3698 N N . GLY A 1 507 ? -3.073 -0.726 -44.417 1.00 59.66 507 GLY A N 1
ATOM 3699 C CA . GLY A 1 507 ? -3.625 -1.759 -43.538 1.00 59.66 507 GLY A CA 1
ATOM 3700 C C . GLY A 1 507 ? -4.505 -1.185 -42.418 1.00 59.66 507 GLY A C 1
ATOM 3701 O O . GLY A 1 507 ? -4.473 0.010 -42.129 1.00 59.66 507 GLY A O 1
ATOM 3702 N N . LYS A 1 508 ? -5.261 -2.064 -41.746 1.00 66.31 508 LYS A N 1
ATOM 3703 C CA . LYS A 1 508 ? -6.253 -1.752 -40.688 1.00 66.31 508 LYS A CA 1
ATOM 3704 C C . LYS A 1 508 ? -5.769 -0.833 -39.549 1.00 66.31 508 LYS A C 1
ATOM 3706 O O . LYS A 1 508 ? -6.594 -0.275 -38.825 1.00 66.31 508 LYS A O 1
ATOM 3711 N N . ASP A 1 509 ? -4.457 -0.682 -39.397 1.00 65.38 509 ASP A N 1
ATOM 3712 C CA . ASP A 1 509 ? -3.803 0.075 -38.329 1.00 65.38 509 ASP A CA 1
ATOM 3713 C C . ASP A 1 509 ? -3.590 1.569 -38.674 1.00 65.38 509 ASP A C 1
ATOM 3715 O O . ASP A 1 509 ? -3.249 2.364 -37.793 1.00 65.38 509 ASP A O 1
ATOM 3719 N N . ILE A 1 510 ? -3.847 1.982 -39.925 1.00 73.94 510 ILE A N 1
ATOM 3720 C CA . ILE A 1 510 ? -3.784 3.382 -40.381 1.00 73.94 510 ILE A CA 1
ATOM 3721 C C . ILE A 1 510 ? -5.197 3.969 -40.505 1.00 73.94 510 ILE A C 1
ATOM 3723 O O . ILE A 1 510 ? -6.056 3.442 -41.212 1.00 73.94 510 ILE A O 1
ATOM 3727 N N . LYS A 1 511 ? -5.441 5.093 -39.823 1.00 80.94 511 LYS A N 1
ATOM 3728 C CA . LYS A 1 511 ? -6.745 5.767 -39.732 1.00 80.94 511 LYS A CA 1
ATOM 3729 C C . LYS A 1 511 ? -6.646 7.212 -40.225 1.00 80.94 511 LYS A C 1
ATOM 3731 O O . LYS A 1 511 ? -5.573 7.808 -40.262 1.00 80.94 511 LYS A O 1
ATOM 3736 N N . CYS A 1 512 ? -7.779 7.796 -40.594 1.00 84.56 512 CYS A N 1
ATOM 3737 C CA . CYS A 1 512 ? -7.841 9.191 -41.008 1.00 84.56 512 CYS A CA 1
ATOM 3738 C C . CYS A 1 512 ? -7.810 10.121 -39.788 1.00 84.56 512 CYS A C 1
ATOM 3740 O O . CYS A 1 512 ? -8.624 9.939 -38.896 1.00 84.56 512 CYS A O 1
ATOM 3742 N N . CYS A 1 513 ? -6.895 11.089 -39.729 1.00 83.88 513 CYS A N 1
ATOM 3743 C CA . CYS A 1 513 ? -6.679 11.979 -38.588 1.00 83.88 513 CYS A CA 1
ATOM 3744 C C . CYS A 1 513 ? -7.099 13.432 -38.876 1.00 83.88 513 CYS A C 1
ATOM 3746 O O . CYS A 1 513 ? -6.605 14.027 -39.840 1.00 83.88 513 CYS A O 1
ATOM 3748 N N . HIS A 1 514 ? -7.930 14.023 -38.008 1.00 85.00 514 HIS A N 1
ATOM 3749 C CA . HIS A 1 514 ? -8.397 15.418 -38.083 1.00 85.00 514 HIS A CA 1
ATOM 3750 C C . HIS A 1 514 ? -7.814 16.270 -36.954 1.00 85.00 514 HIS A C 1
ATOM 3752 O O . HIS A 1 514 ? -8.047 15.955 -35.792 1.00 85.00 514 HIS A O 1
ATOM 3758 N N . LYS A 1 515 ? -7.119 17.375 -37.264 1.00 66.31 515 LYS A N 1
ATOM 3759 C CA . LYS A 1 515 ? -6.741 18.393 -36.265 1.00 66.31 515 LYS A CA 1
ATOM 3760 C C . LYS A 1 515 ? -7.838 19.453 -36.166 1.00 66.31 515 LYS A C 1
ATOM 3762 O O . LYS A 1 515 ? -8.129 20.107 -37.162 1.00 66.31 515 LYS A O 1
ATOM 3767 N N . GLY A 1 516 ? -8.434 19.629 -34.989 1.00 48.19 516 GLY A N 1
ATOM 3768 C CA . GLY A 1 516 ? -9.409 20.694 -34.743 1.00 48.19 516 GLY A CA 1
ATOM 3769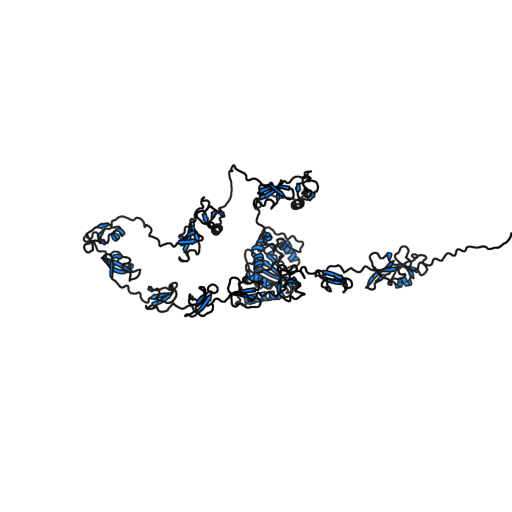 C C . GLY A 1 516 ? -8.721 22.006 -34.357 1.00 48.19 516 GLY A C 1
ATOM 3770 O O . GLY A 1 516 ? -7.939 22.021 -33.413 1.00 48.19 516 GLY A O 1
ATOM 3771 N N . ASN A 1 517 ? -9.033 23.102 -35.051 1.00 38.97 517 ASN A N 1
ATOM 3772 C CA . ASN A 1 517 ? -8.771 24.462 -34.569 1.00 38.97 517 ASN A CA 1
ATOM 3773 C C . ASN A 1 517 ? -10.038 24.999 -33.882 1.00 38.97 517 ASN A C 1
ATOM 3775 O O . ASN A 1 517 ? -11.141 24.777 -34.376 1.00 38.97 517 ASN A O 1
ATOM 3779 N N . ASN A 1 518 ? -9.886 25.740 -32.784 1.00 31.34 518 ASN A N 1
ATOM 3780 C CA . ASN A 1 518 ? -10.937 26.570 -32.172 1.00 31.34 518 ASN A CA 1
ATOM 3781 C C . ASN A 1 518 ? -10.314 27.957 -31.870 1.00 31.34 518 ASN A C 1
ATOM 3783 O O . ASN A 1 518 ? -9.125 27.964 -31.534 1.00 31.34 518 ASN A O 1
ATOM 3787 N N . PRO A 1 519 ? -11.021 29.108 -32.018 1.00 38.03 519 PRO A N 1
ATOM 3788 C CA . PRO A 1 519 ? -12.147 29.463 -31.135 1.00 38.03 519 PRO A CA 1
ATOM 3789 C C . PRO A 1 519 ? -13.396 30.141 -31.784 1.00 38.03 519 PRO A C 1
ATOM 3791 O O . PRO A 1 519 ? -13.266 31.119 -32.510 1.00 38.03 519 PRO A O 1
ATOM 3794 N N . GLN A 1 520 ? -14.590 29.684 -31.351 1.00 27.31 520 GLN A N 1
ATOM 3795 C CA . GLN A 1 520 ? -15.860 30.414 -31.037 1.00 27.31 520 GLN A CA 1
ATOM 3796 C C . GLN A 1 520 ? -16.760 31.055 -32.160 1.00 27.31 520 GLN A C 1
ATOM 3798 O O . GLN A 1 520 ? -16.317 31.147 -33.296 1.00 27.31 520 GLN A O 1
ATOM 3803 N N . PRO A 1 521 ? -18.078 31.355 -31.923 1.00 39.78 521 PRO A N 1
ATOM 3804 C CA . PRO A 1 521 ? -19.201 30.631 -32.562 1.00 39.78 521 PRO A CA 1
ATOM 3805 C C . PRO A 1 521 ? -20.256 31.448 -33.377 1.00 39.78 521 PRO A C 1
ATOM 3807 O O . PRO A 1 521 ? -20.437 32.641 -33.162 1.00 39.78 521 PRO A O 1
ATOM 3810 N N . GLN A 1 522 ? -21.055 30.687 -34.162 1.00 28.62 522 GLN A N 1
ATOM 3811 C CA . GLN A 1 522 ? -22.374 30.933 -34.825 1.00 28.62 522 GLN A CA 1
ATOM 3812 C C . GLN A 1 522 ? -22.435 31.707 -36.167 1.00 28.62 522 GLN A C 1
ATOM 3814 O O . GLN A 1 522 ? -21.567 32.539 -36.408 1.00 28.62 522 GLN A O 1
ATOM 3819 N N . PRO A 1 523 ? -23.461 31.482 -37.043 1.00 30.55 523 PRO A N 1
ATOM 3820 C CA . PRO A 1 523 ? -24.661 30.622 -36.930 1.00 30.55 523 PRO A CA 1
ATOM 3821 C C . PRO A 1 523 ? -24.789 29.528 -38.027 1.00 30.55 523 PRO A C 1
ATOM 3823 O O . PRO A 1 523 ? -24.286 29.670 -39.137 1.00 30.55 523 PRO A O 1
ATOM 3826 N N . GLN A 1 524 ? -25.512 28.436 -37.745 1.00 27.75 524 GLN A N 1
ATOM 3827 C CA . GLN A 1 524 ? -25.952 27.481 -38.779 1.00 27.75 524 GLN A CA 1
ATOM 3828 C C . GLN A 1 524 ? -27.334 27.868 -39.332 1.00 27.75 524 GLN A C 1
ATOM 3830 O O . GLN A 1 524 ? -28.229 28.148 -38.531 1.00 27.75 524 GLN A O 1
ATOM 3835 N N . PRO A 1 525 ? -27.568 27.762 -40.654 1.00 29.67 525 PRO A N 1
ATOM 3836 C CA . PRO A 1 525 ? -28.888 27.515 -41.219 1.00 29.67 525 PRO A CA 1
ATOM 3837 C C . PRO A 1 525 ? -29.184 26.003 -41.276 1.00 29.67 525 PRO A C 1
ATOM 3839 O O . PRO A 1 525 ? -28.292 25.172 -41.444 1.00 29.67 525 PRO A O 1
ATOM 3842 N N . GLN A 1 526 ? -30.461 25.674 -41.092 1.00 27.67 526 GLN A N 1
ATOM 3843 C CA . GLN A 1 526 ? -31.052 24.344 -40.885 1.00 27.67 526 GLN A CA 1
ATOM 3844 C C . GLN A 1 526 ? -30.814 23.323 -42.020 1.00 27.67 526 GLN A C 1
ATOM 3846 O O . GLN A 1 526 ? -30.741 23.718 -43.182 1.00 27.67 526 GLN A O 1
ATOM 3851 N N . PRO A 1 527 ? -30.883 22.005 -41.729 1.00 29.84 527 PRO A N 1
ATOM 3852 C CA . PRO A 1 527 ? -31.212 20.989 -42.725 1.00 29.84 527 PRO A CA 1
ATOM 3853 C C . PRO A 1 527 ? -32.639 20.426 -42.545 1.00 29.84 527 PRO A C 1
ATOM 3855 O O . PRO A 1 527 ? -33.076 20.118 -41.435 1.00 29.84 527 PRO A O 1
ATOM 3858 N N . GLN A 1 528 ? -33.350 20.263 -43.665 1.00 25.89 528 GLN A N 1
ATOM 3859 C CA . GLN A 1 528 ? -34.607 19.509 -43.806 1.00 25.89 528 GLN A CA 1
ATOM 3860 C C . GLN A 1 528 ? -34.340 18.037 -44.245 1.00 25.89 528 GLN A C 1
ATOM 3862 O O . GLN A 1 528 ? -33.203 17.717 -44.587 1.00 25.89 528 GLN A O 1
ATOM 3867 N N . PRO A 1 529 ? -35.329 17.114 -44.155 1.00 42.06 529 PRO A N 1
ATOM 3868 C CA . PRO A 1 529 ? -35.183 15.827 -43.450 1.00 42.06 529 PRO A CA 1
ATOM 3869 C C . PRO A 1 529 ? -35.200 14.562 -44.339 1.00 42.06 529 PRO A C 1
ATOM 3871 O O . PRO A 1 529 ? -35.690 14.636 -45.459 1.00 42.06 529 PRO A O 1
ATOM 3874 N N . GLN A 1 530 ? -34.772 13.403 -43.784 1.00 25.14 530 GLN A N 1
ATOM 3875 C CA . GLN A 1 530 ? -35.398 12.042 -43.850 1.00 25.14 530 GLN A CA 1
ATOM 3876 C C . GLN A 1 530 ? -34.413 10.903 -43.441 1.00 25.14 530 GLN A C 1
ATOM 3878 O O . GLN A 1 530 ? -33.214 11.084 -43.642 1.00 25.14 530 GLN A O 1
ATOM 3883 N N . PRO A 1 531 ? -34.839 9.683 -43.005 1.00 33.47 531 PRO A N 1
ATOM 3884 C CA . PRO A 1 531 ? -35.986 9.250 -42.188 1.00 33.47 531 PRO A CA 1
ATOM 3885 C C . PRO A 1 531 ? -35.574 8.481 -40.886 1.00 33.47 531 PRO A C 1
ATOM 3887 O O . PRO A 1 531 ? -34.424 8.114 -40.669 1.00 33.47 531 PRO A O 1
ATOM 3890 N N . ASN A 1 532 ? -36.555 8.264 -40.005 1.00 29.11 532 ASN A N 1
ATOM 3891 C CA . ASN A 1 532 ? -36.495 7.801 -38.601 1.00 29.11 532 ASN A CA 1
ATOM 3892 C C . ASN A 1 532 ? -36.045 6.324 -38.394 1.00 29.11 532 ASN A C 1
ATOM 3894 O O . ASN A 1 532 ? -36.608 5.452 -39.059 1.00 29.11 532 ASN A O 1
ATOM 3898 N N . PRO A 1 533 ? -35.193 5.982 -37.399 1.00 35.22 533 PRO A N 1
ATOM 3899 C CA . PRO A 1 533 ? -35.166 4.648 -36.801 1.00 35.22 533 PRO A CA 1
ATOM 3900 C C . PRO A 1 533 ? -36.181 4.557 -35.645 1.00 35.22 533 PRO A C 1
ATOM 3902 O O . PRO A 1 533 ? -36.306 5.455 -34.813 1.00 35.22 533 PRO A O 1
ATOM 3905 N N . SER A 1 534 ? -36.946 3.469 -35.615 1.00 43.06 534 SER A N 1
ATOM 3906 C CA . SER A 1 534 ? -38.024 3.181 -34.660 1.00 43.06 534 SER A CA 1
ATOM 3907 C C . SER A 1 534 ? -37.586 3.274 -33.191 1.00 43.06 534 SER A C 1
ATOM 3909 O O . SER A 1 534 ? -36.656 2.584 -32.779 1.00 43.06 534 SER A O 1
ATOM 3911 N N . LYS A 1 535 ? -38.304 4.069 -32.385 1.00 60.09 535 LYS A N 1
ATOM 3912 C CA . LYS A 1 535 ? -38.129 4.154 -30.926 1.00 60.09 535 LYS A CA 1
ATOM 3913 C C . LYS A 1 535 ? -38.568 2.837 -30.263 1.00 60.09 535 LYS A C 1
ATOM 3915 O O . LYS A 1 535 ? -39.735 2.466 -30.382 1.00 60.09 535 LYS A O 1
ATOM 3920 N N . SER A 1 536 ? -37.671 2.139 -29.568 1.00 74.94 536 SER A N 1
ATOM 3921 C CA . SER A 1 536 ? -37.990 0.930 -28.792 1.00 74.94 536 SER A CA 1
ATOM 3922 C C . SER A 1 536 ? -38.710 1.292 -27.480 1.00 74.94 536 SER A C 1
ATOM 3924 O O . SER A 1 536 ? -38.458 2.334 -26.870 1.00 74.94 536 SER A O 1
ATOM 3926 N N . SER A 1 537 ? -39.652 0.455 -27.035 1.00 79.38 537 SER A N 1
ATOM 3927 C CA . SER A 1 537 ? -40.348 0.626 -25.750 1.00 79.38 537 SER A CA 1
ATOM 3928 C C . SER A 1 537 ? -39.549 0.017 -24.597 1.00 79.38 537 SER A C 1
ATOM 3930 O O . SER A 1 537 ? -38.945 -1.042 -24.758 1.00 79.38 537 SER A O 1
ATOM 3932 N N . CYS A 1 538 ? -39.623 0.620 -23.415 1.00 79.44 538 CYS A N 1
ATOM 3933 C CA . CYS A 1 538 ? -39.051 0.091 -22.177 1.00 79.44 538 CYS A CA 1
ATOM 3934 C C . CYS A 1 538 ? -40.106 0.027 -21.071 1.00 79.44 538 CYS A C 1
ATOM 3936 O O . CYS A 1 538 ? -41.116 0.726 -21.113 1.00 79.44 538 CYS A O 1
ATOM 3938 N N . SER A 1 539 ? -39.865 -0.792 -20.053 1.00 72.94 539 SER A N 1
ATOM 3939 C CA . SER A 1 539 ? -40.691 -0.828 -18.846 1.00 72.94 539 SER A CA 1
ATOM 3940 C C . SER A 1 539 ? -39.802 -0.887 -17.617 1.00 72.94 539 SER A C 1
ATOM 3942 O O . SER A 1 539 ? -38.891 -1.713 -17.563 1.00 72.94 539 SER A O 1
ATOM 3944 N N . PHE A 1 540 ? -40.084 -0.062 -16.615 1.00 70.44 540 PHE A N 1
ATOM 3945 C CA . PHE A 1 540 ? -39.379 -0.102 -15.341 1.00 70.44 540 PHE A CA 1
ATOM 3946 C C . PHE A 1 540 ? -40.382 -0.083 -14.194 1.00 70.44 540 PHE A C 1
ATOM 3948 O O . PHE A 1 540 ? -41.184 0.841 -14.084 1.00 70.44 540 PHE A O 1
ATOM 3955 N N . GLN A 1 541 ? -40.349 -1.132 -13.365 1.00 67.19 541 GLN A N 1
ATOM 3956 C CA . GLN A 1 541 ? -41.201 -1.281 -12.177 1.00 67.19 541 GLN A CA 1
ATOM 3957 C C . GLN A 1 541 ? -42.701 -1.045 -12.455 1.00 67.19 541 GLN A C 1
ATOM 3959 O O . GLN A 1 541 ? -43.397 -0.388 -11.688 1.00 67.19 541 GLN A O 1
ATOM 3964 N N . GLY A 1 542 ? -43.196 -1.572 -13.580 1.00 60.75 542 GLY A N 1
ATOM 3965 C CA . GLY A 1 542 ? -44.608 -1.480 -13.973 1.00 60.75 542 GLY A CA 1
ATOM 3966 C C . GLY A 1 542 ? -45.001 -0.205 -14.730 1.00 60.75 542 GLY A C 1
ATOM 3967 O O . GLY A 1 542 ? -46.142 -0.105 -15.171 1.00 60.75 542 GLY A O 1
ATOM 3968 N N . LEU A 1 543 ? -44.079 0.741 -14.935 1.00 66.19 543 LEU A N 1
ATOM 3969 C CA . LEU A 1 543 ? -44.307 1.942 -15.741 1.00 66.19 543 LEU A CA 1
ATOM 3970 C C . LEU A 1 543 ? -43.697 1.778 -17.137 1.00 66.19 543 LEU A C 1
ATOM 3972 O O . LEU A 1 543 ? -42.514 1.457 -17.273 1.00 66.19 543 LEU A O 1
ATOM 3976 N N . SER A 1 544 ? -44.502 1.999 -18.178 1.00 74.75 544 SER A N 1
ATOM 3977 C CA . SER A 1 544 ? -44.066 1.945 -19.576 1.00 74.75 544 SER A CA 1
ATOM 3978 C C . SER A 1 544 ? -43.456 3.272 -20.023 1.00 74.75 544 SER A C 1
ATOM 3980 O O . SER A 1 544 ? -44.017 4.342 -19.778 1.00 74.75 544 SER A O 1
ATOM 3982 N N . GLY A 1 545 ? -42.334 3.195 -20.728 1.00 79.88 545 GLY A N 1
ATOM 3983 C CA . GLY A 1 545 ? -41.616 4.327 -21.292 1.00 79.88 545 GLY A CA 1
ATOM 3984 C C . GLY A 1 545 ? -41.089 4.038 -22.689 1.00 79.88 545 GLY A C 1
ATOM 3985 O O . GLY A 1 545 ? -41.322 2.982 -23.277 1.00 79.88 545 GLY A O 1
ATOM 3986 N N . THR A 1 546 ? -40.361 5.002 -23.236 1.00 84.62 546 THR A N 1
ATOM 3987 C CA . THR A 1 546 ? -39.714 4.877 -24.546 1.00 84.62 546 THR A CA 1
ATOM 3988 C C . THR A 1 546 ? -38.215 5.099 -24.409 1.00 84.62 546 THR A C 1
ATOM 3990 O O . THR A 1 546 ? -37.785 6.031 -23.728 1.00 84.62 546 THR A O 1
ATOM 3993 N N . CYS A 1 547 ? -37.421 4.250 -25.051 1.00 83.56 547 CYS A N 1
ATOM 3994 C CA . CYS A 1 547 ? -35.977 4.390 -25.128 1.00 83.56 547 CYS A CA 1
ATOM 3995 C C . CYS A 1 547 ? -35.630 5.516 -26.098 1.00 83.56 547 CYS A C 1
ATOM 3997 O O . CYS A 1 547 ? -35.852 5.409 -27.304 1.00 83.56 547 CYS A O 1
ATOM 3999 N N . ILE A 1 548 ? -35.120 6.617 -25.555 1.00 80.44 548 ILE A N 1
ATOM 4000 C CA . ILE A 1 548 ? -34.684 7.783 -26.328 1.00 80.44 548 ILE A CA 1
ATOM 4001 C C . ILE A 1 548 ? -33.389 8.348 -25.743 1.00 80.44 548 ILE A C 1
ATOM 4003 O O . ILE A 1 548 ? -33.029 8.051 -24.599 1.00 80.44 548 ILE A O 1
ATOM 4007 N N . ASN A 1 549 ? -32.663 9.157 -26.515 1.00 75.00 549 ASN A N 1
ATOM 4008 C CA . ASN A 1 549 ? -31.466 9.808 -25.993 1.00 75.00 549 ASN A CA 1
ATOM 4009 C C . ASN A 1 549 ? -31.835 10.712 -24.816 1.00 75.00 549 ASN A C 1
ATOM 4011 O O . ASN A 1 549 ? -32.899 11.332 -24.801 1.00 75.00 549 ASN A O 1
ATOM 4015 N N . LYS A 1 550 ? -30.930 10.830 -23.836 1.00 61.97 550 LYS A N 1
ATOM 4016 C CA . LYS A 1 550 ? -31.149 11.647 -22.629 1.00 61.97 550 LYS A CA 1
ATOM 4017 C C . LYS A 1 550 ? -31.630 13.078 -22.939 1.00 61.97 550 LYS A C 1
ATOM 4019 O O . LYS A 1 550 ? -32.367 13.632 -22.140 1.00 61.97 550 LYS A O 1
ATOM 4024 N N . GLY A 1 551 ? -31.229 13.669 -24.067 1.00 65.50 551 GLY A N 1
ATOM 4025 C CA . GLY A 1 551 ? -31.643 15.022 -24.465 1.00 65.50 551 GLY A CA 1
ATOM 4026 C C . GLY A 1 551 ? -33.082 15.142 -24.983 1.00 65.50 551 GLY A C 1
ATOM 4027 O O . GLY A 1 551 ? -33.650 16.226 -24.921 1.00 65.50 551 GLY A O 1
ATOM 4028 N N . ASP A 1 552 ? -33.688 14.043 -25.437 1.00 73.44 552 ASP A N 1
ATOM 4029 C CA . ASP A 1 552 ? -34.981 14.054 -26.141 1.00 73.44 552 ASP A CA 1
ATOM 4030 C C . ASP A 1 552 ? -36.182 13.817 -25.205 1.00 73.44 552 ASP A C 1
ATOM 4032 O O . ASP A 1 552 ? -37.341 13.882 -25.619 1.00 73.44 552 ASP A O 1
ATOM 4036 N N . CYS A 1 553 ? -35.923 13.520 -23.931 1.00 70.56 553 CYS A N 1
ATOM 4037 C CA . CYS A 1 553 ? -36.942 13.297 -22.913 1.00 70.56 553 CYS A CA 1
ATOM 4038 C C . CYS A 1 553 ? -37.178 14.586 -22.120 1.00 70.56 553 CYS A C 1
ATOM 4040 O O . CYS A 1 553 ? -36.261 15.187 -21.567 1.00 70.56 553 CYS A O 1
ATOM 4042 N N . ASN A 1 554 ? -38.424 15.036 -22.018 1.00 75.19 554 ASN A N 1
ATOM 4043 C CA . ASN A 1 554 ? -38.708 16.266 -21.287 1.00 75.19 554 ASN A CA 1
ATOM 4044 C C . ASN A 1 554 ? -38.653 16.020 -19.767 1.00 75.19 554 ASN A C 1
ATOM 4046 O O . ASN A 1 554 ? -39.584 15.460 -19.193 1.00 75.19 554 ASN A O 1
ATOM 4050 N N . ALA A 1 555 ? -37.595 16.494 -19.104 1.00 64.06 555 ALA A N 1
ATOM 4051 C CA . ALA A 1 555 ? -37.357 16.279 -17.672 1.00 64.06 555 ALA A CA 1
ATOM 4052 C C . ALA A 1 555 ? -38.439 16.869 -16.739 1.00 64.06 555 ALA A C 1
ATOM 4054 O O . ALA A 1 555 ? -38.576 16.412 -15.604 1.00 64.06 555 ALA A O 1
ATOM 4055 N N . ASN A 1 556 ? -39.230 17.841 -17.213 1.00 59.88 556 ASN A N 1
ATOM 4056 C CA . ASN A 1 556 ? -40.320 18.448 -16.439 1.00 59.88 556 ASN A CA 1
ATOM 4057 C C . ASN A 1 556 ? -41.576 17.568 -16.422 1.00 59.88 556 ASN A C 1
ATOM 4059 O O . ASN A 1 556 ? -42.368 17.611 -15.482 1.00 59.88 556 ASN A O 1
ATOM 4063 N N . THR A 1 557 ? -41.770 16.766 -17.467 1.00 63.44 557 THR A N 1
ATOM 4064 C CA . THR A 1 557 ? -42.962 15.925 -17.640 1.00 63.44 557 THR A CA 1
ATOM 4065 C C . THR A 1 557 ? -42.651 14.436 -17.608 1.00 63.44 557 THR A C 1
ATOM 4067 O O . THR A 1 557 ? -43.583 13.644 -17.583 1.00 63.44 557 THR A O 1
ATOM 4070 N N . HIS A 1 558 ? -41.376 14.044 -17.597 1.00 75.25 558 HIS A N 1
ATOM 4071 C CA . HIS A 1 558 ? -40.898 12.665 -17.644 1.00 75.25 558 HIS A CA 1
ATOM 4072 C C . HIS A 1 558 ? -39.682 12.483 -16.718 1.00 75.25 558 HIS A C 1
ATOM 4074 O O . HIS A 1 558 ? -39.043 13.451 -16.298 1.00 75.25 558 HIS A O 1
ATOM 4080 N N . PHE A 1 559 ? -39.367 11.247 -16.347 1.00 72.56 559 PHE A N 1
ATOM 4081 C CA . PHE A 1 559 ? -38.163 10.889 -15.599 1.00 72.56 559 PHE A CA 1
ATOM 4082 C C . PHE A 1 559 ? -37.401 9.765 -16.308 1.00 72.56 559 PHE A C 1
ATOM 4084 O O . PHE A 1 559 ? -37.947 9.074 -17.170 1.00 72.56 559 PHE A O 1
ATOM 4091 N N . TYR A 1 560 ? -36.122 9.623 -15.957 1.00 76.06 560 TYR A N 1
ATOM 4092 C CA . TYR A 1 560 ? -35.189 8.716 -16.621 1.00 76.06 560 TYR A CA 1
ATOM 4093 C C . TYR A 1 560 ? -34.883 7.504 -15.764 1.00 76.06 560 TYR A C 1
ATOM 4095 O O . TYR A 1 560 ? -34.684 7.633 -14.555 1.00 76.06 560 TYR A O 1
ATOM 4103 N N . VAL A 1 561 ? -34.725 6.362 -16.422 1.00 72.44 561 VAL A N 1
ATOM 4104 C CA . VAL A 1 561 ? -34.176 5.159 -15.805 1.00 72.44 561 VAL A CA 1
ATOM 4105 C C . VAL A 1 561 ? -32.979 4.667 -16.608 1.00 72.44 561 VAL A C 1
ATOM 4107 O O . VAL A 1 561 ? -33.069 4.446 -17.820 1.00 72.44 561 VAL A O 1
ATOM 4110 N N . ASP A 1 562 ? -31.863 4.492 -15.904 1.00 71.31 562 ASP A N 1
ATOM 4111 C CA . ASP A 1 562 ? -30.609 3.986 -16.456 1.00 71.31 562 ASP A CA 1
ATOM 4112 C C . ASP A 1 562 ? -30.613 2.455 -16.506 1.00 71.31 562 ASP A C 1
ATOM 4114 O O . ASP A 1 562 ? -31.168 1.791 -15.635 1.00 71.31 562 ASP A O 1
ATOM 4118 N N . GLY A 1 563 ? -30.020 1.883 -17.558 1.00 66.94 563 GLY A N 1
ATOM 4119 C CA . GLY A 1 563 ? -29.914 0.428 -17.735 1.00 66.94 563 GLY A CA 1
ATOM 4120 C C . GLY A 1 563 ? -31.184 -0.277 -18.232 1.00 66.94 563 GLY A C 1
ATOM 4121 O O . GLY A 1 563 ? -31.135 -1.466 -18.526 1.00 66.94 563 GLY A O 1
ATOM 4122 N N . ALA A 1 564 ? -32.299 0.441 -18.399 1.00 71.81 564 ALA A N 1
ATOM 4123 C CA . ALA A 1 564 ? -33.566 -0.115 -18.889 1.00 71.81 564 ALA A CA 1
ATOM 4124 C C . ALA A 1 564 ? -33.677 -0.197 -20.432 1.00 71.81 564 ALA A C 1
ATOM 4126 O O . ALA A 1 564 ? -34.658 -0.733 -20.941 1.00 71.81 564 ALA A O 1
ATOM 4127 N N . CYS A 1 565 ? -32.669 0.296 -21.168 1.00 74.00 565 CYS A N 1
ATOM 4128 C CA . CYS A 1 565 ? -32.567 0.241 -22.637 1.00 74.00 565 CYS A CA 1
ATOM 4129 C C . CYS A 1 565 ? -31.207 -0.334 -23.099 1.00 74.00 565 CYS A C 1
ATOM 4131 O O . CYS A 1 565 ? -30.450 0.335 -23.800 1.00 74.00 565 CYS A O 1
ATOM 4133 N N . PRO A 1 566 ? -30.835 -1.564 -22.693 1.00 64.25 566 PRO A N 1
ATOM 4134 C CA . PRO A 1 566 ? -29.479 -2.093 -22.890 1.00 64.25 566 PRO A CA 1
ATOM 4135 C C . PRO A 1 566 ? -29.110 -2.361 -24.359 1.00 64.25 566 PRO A C 1
ATOM 4137 O O . PRO A 1 566 ? -27.934 -2.540 -24.666 1.00 64.25 566 PRO A O 1
ATOM 4140 N N . LYS A 1 567 ? -30.094 -2.394 -25.269 1.00 64.62 567 LYS A N 1
ATOM 4141 C CA . LYS A 1 567 ? -29.893 -2.674 -26.700 1.00 64.62 567 LYS A CA 1
ATOM 4142 C C . LYS A 1 567 ? -29.668 -1.419 -27.554 1.00 64.62 567 LYS A C 1
ATOM 4144 O O . LYS A 1 567 ? -29.262 -1.557 -28.702 1.00 64.62 567 LYS A O 1
ATOM 4149 N N . ASP A 1 568 ? -29.873 -0.226 -26.995 1.00 68.06 568 ASP A N 1
ATOM 4150 C CA . ASP A 1 568 ? -29.968 1.025 -27.764 1.00 68.06 568 ASP A CA 1
ATOM 4151 C C . ASP A 1 568 ? -28.754 1.961 -27.575 1.00 68.06 568 ASP A C 1
ATOM 4153 O O . ASP A 1 568 ? -28.726 3.087 -28.066 1.00 68.06 568 ASP A O 1
ATOM 4157 N N . GLY A 1 569 ? -27.702 1.477 -26.906 1.00 60.16 569 GLY A N 1
ATOM 4158 C CA . GLY A 1 569 ? -26.439 2.193 -26.708 1.00 60.16 569 GLY A CA 1
ATOM 4159 C C . GLY A 1 569 ? -26.366 2.997 -25.398 1.00 60.16 569 GLY A C 1
ATOM 4160 O O . GLY A 1 569 ? -27.380 3.267 -24.757 1.00 60.16 569 GLY A O 1
ATOM 4161 N N . PRO A 1 570 ? -25.156 3.404 -24.967 1.00 63.84 570 PRO A N 1
ATOM 4162 C CA . PRO A 1 570 ? -24.910 3.926 -23.615 1.00 63.84 570 PRO A CA 1
ATOM 4163 C C . PRO A 1 570 ? -25.556 5.293 -23.318 1.00 63.84 570 PRO A C 1
ATOM 4165 O O . PRO A 1 570 ? -25.630 5.691 -22.158 1.00 63.84 570 PRO A O 1
ATOM 4168 N N . ASN A 1 571 ? -26.028 6.009 -24.346 1.00 64.31 571 ASN A N 1
ATOM 4169 C CA . ASN A 1 571 ? -26.652 7.334 -24.221 1.00 64.31 571 ASN A CA 1
ATOM 4170 C C . ASN A 1 571 ? -28.190 7.305 -24.279 1.00 64.31 571 ASN A C 1
ATOM 4172 O O . ASN A 1 571 ? -28.829 8.353 -24.118 1.00 64.31 571 ASN A O 1
ATOM 4176 N N . VAL A 1 572 ? -28.781 6.124 -24.484 1.00 75.25 572 VAL A N 1
ATOM 4177 C CA . VAL A 1 572 ? -30.229 5.932 -24.554 1.00 75.25 572 VAL A CA 1
ATOM 4178 C C . VAL A 1 572 ? -30.758 5.511 -23.188 1.00 75.25 572 VAL A C 1
ATOM 4180 O O . VAL A 1 572 ? -30.265 4.574 -22.562 1.00 75.25 572 VAL A O 1
ATOM 4183 N N . LYS A 1 573 ? -31.768 6.239 -22.708 1.00 78.88 573 LYS A N 1
ATOM 4184 C CA . LYS A 1 573 ? -32.390 6.036 -21.398 1.00 78.88 573 LYS A CA 1
ATOM 4185 C C . LYS A 1 573 ? -33.876 5.769 -21.567 1.00 78.88 573 LYS A C 1
ATOM 4187 O O . LYS A 1 573 ? -34.501 6.242 -22.516 1.00 78.88 573 LYS A O 1
ATOM 4192 N N . CYS A 1 574 ? -34.455 5.050 -20.612 1.00 82.25 574 CYS A N 1
ATOM 4193 C CA . CYS A 1 574 ? -35.894 4.844 -20.597 1.00 82.25 574 CYS A CA 1
ATOM 4194 C C . CYS A 1 574 ? -36.585 6.118 -20.098 1.00 82.25 574 CYS A C 1
ATOM 4196 O O . CYS A 1 574 ? -36.399 6.506 -18.943 1.00 82.25 574 CYS A O 1
ATOM 4198 N N . CYS A 1 575 ? -37.338 6.784 -20.975 1.00 81.56 575 CYS A N 1
ATOM 4199 C CA . CYS A 1 575 ? -38.095 7.996 -20.676 1.00 81.56 575 CYS A CA 1
ATOM 4200 C C . CYS A 1 575 ? -39.538 7.638 -20.303 1.00 81.56 575 CYS A C 1
ATOM 4202 O O . CYS A 1 575 ? -40.289 7.139 -21.145 1.00 81.56 575 CYS A O 1
ATOM 4204 N N . ILE A 1 576 ? -39.927 7.896 -19.053 1.00 80.94 576 ILE A N 1
ATOM 4205 C CA . ILE A 1 576 ? -41.240 7.532 -18.494 1.00 80.94 576 ILE A CA 1
ATOM 4206 C C . ILE A 1 576 ? -41.982 8.797 -18.061 1.00 80.94 576 ILE A C 1
ATOM 4208 O O . ILE A 1 576 ? -41.410 9.656 -17.394 1.00 80.94 576 ILE A O 1
ATOM 4212 N N . LYS A 1 577 ? -43.260 8.932 -18.427 1.00 80.00 577 LYS A N 1
ATOM 4213 C CA . LYS A 1 577 ? -44.069 10.125 -18.132 1.00 80.00 577 LYS A CA 1
ATOM 4214 C C . LYS A 1 577 ? -44.389 10.247 -16.636 1.00 80.00 577 LYS A C 1
ATOM 4216 O O . LYS A 1 577 ? -44.803 9.286 -16.001 1.00 80.00 577 LYS A O 1
ATOM 4221 N N . ARG A 1 578 ? -44.221 11.452 -16.082 1.00 73.94 578 ARG A N 1
ATOM 4222 C CA . ARG A 1 578 ? -44.619 11.857 -14.724 1.00 73.94 578 ARG A CA 1
ATOM 4223 C C . ARG A 1 578 ? -46.105 12.216 -14.732 1.00 73.94 578 ARG A C 1
ATOM 4225 O O . ARG A 1 578 ? -46.467 13.352 -15.050 1.00 73.94 578 ARG A O 1
ATOM 4232 N N . GLU A 1 579 ? -46.966 11.265 -14.397 1.00 78.69 579 GLU A N 1
ATOM 4233 C CA . GLU A 1 579 ? -48.395 11.546 -14.235 1.00 78.69 579 GLU A CA 1
ATOM 4234 C C . GLU A 1 579 ? -48.685 12.280 -12.918 1.00 78.69 579 GLU A C 1
ATOM 4236 O O . GLU A 1 579 ? -47.977 12.124 -11.917 1.00 78.69 579 GLU A O 1
ATOM 4241 N N . ASN A 1 580 ? -49.710 13.133 -12.940 1.00 81.25 580 ASN A N 1
ATOM 4242 C CA . ASN A 1 580 ? -50.207 13.796 -11.739 1.00 81.25 580 ASN A CA 1
ATOM 4243 C C . ASN A 1 580 ? -50.900 12.777 -10.837 1.00 81.25 580 ASN A C 1
ATOM 4245 O O . ASN A 1 580 ? -51.492 11.810 -11.318 1.00 81.25 580 ASN A O 1
ATOM 4249 N N . CYS A 1 581 ? -50.886 13.045 -9.537 1.00 82.31 581 CYS A N 1
ATOM 4250 C CA . CYS A 1 581 ? -51.810 12.383 -8.624 1.00 82.31 581 CYS A CA 1
ATOM 4251 C C . CYS A 1 581 ? -53.258 12.710 -8.999 1.00 82.31 581 CYS A C 1
ATOM 4253 O O . CYS A 1 581 ? -53.524 13.738 -9.625 1.00 82.31 581 CYS A O 1
ATOM 4255 N N . SER A 1 582 ? -54.199 11.858 -8.599 1.00 79.75 582 SER A N 1
ATOM 4256 C CA . SER A 1 582 ? -55.620 11.997 -8.945 1.00 79.75 582 SER A CA 1
ATOM 4257 C C . SER A 1 582 ? -56.246 13.329 -8.512 1.00 79.75 582 SER A C 1
ATOM 4259 O O . SER A 1 582 ? -57.210 13.774 -9.122 1.00 79.75 582 SER A O 1
ATOM 4261 N N . ASP A 1 583 ? -55.693 13.975 -7.487 1.00 77.75 583 ASP A N 1
ATOM 4262 C CA . ASP A 1 583 ? -56.107 15.274 -6.945 1.00 77.75 583 ASP A CA 1
ATOM 4263 C C . ASP A 1 583 ? -55.176 16.435 -7.361 1.00 77.75 583 ASP A C 1
ATOM 4265 O O . ASP A 1 583 ? -55.284 17.536 -6.830 1.00 77.75 583 ASP A O 1
ATOM 4269 N N . ASN A 1 584 ? -54.245 16.205 -8.298 1.00 77.62 584 ASN A N 1
ATOM 4270 C CA . ASN A 1 584 ? -53.215 17.153 -8.756 1.00 77.62 584 ASN A CA 1
ATOM 4271 C C . ASN A 1 584 ? -52.293 17.716 -7.658 1.00 77.62 584 ASN A C 1
ATOM 4273 O O . ASN A 1 584 ? -51.522 18.640 -7.911 1.00 77.62 584 ASN A O 1
ATOM 4277 N N . SER A 1 585 ? -52.321 17.135 -6.462 1.00 77.12 585 SER A N 1
ATOM 4278 C CA . SER A 1 585 ? -51.541 17.586 -5.306 1.00 77.12 585 SER A CA 1
ATOM 4279 C C . SER A 1 585 ? -50.035 17.306 -5.428 1.00 77.12 585 SER A C 1
ATOM 4281 O O . SER A 1 585 ? -49.234 17.866 -4.676 1.00 77.12 585 SER A O 1
ATOM 4283 N N . GLY A 1 586 ? -49.643 16.444 -6.371 1.00 82.19 586 GLY A N 1
ATOM 4284 C CA . GLY A 1 586 ? -48.273 15.980 -6.559 1.00 82.19 586 GLY A CA 1
ATOM 4285 C C . GLY A 1 586 ? -48.081 15.151 -7.832 1.00 82.19 586 GLY A C 1
ATOM 4286 O O . GLY A 1 586 ? -48.894 15.195 -8.763 1.00 82.19 586 GLY A O 1
ATOM 4287 N N . LYS A 1 587 ? -47.000 14.361 -7.880 1.00 83.56 587 LYS A N 1
ATOM 4288 C CA . LYS A 1 587 ? -46.690 13.438 -8.994 1.00 83.56 587 LYS A CA 1
ATOM 4289 C C . LYS A 1 587 ? -46.641 11.983 -8.531 1.00 83.56 587 LYS A C 1
ATOM 4291 O O . LYS A 1 587 ? -46.117 11.706 -7.457 1.00 83.56 587 LYS A O 1
ATOM 4296 N N . CYS A 1 588 ? -47.122 11.062 -9.361 1.00 78.44 588 CYS A N 1
ATOM 4297 C CA . CYS A 1 588 ? -47.076 9.626 -9.094 1.00 78.44 588 CYS A CA 1
ATOM 4298 C C . CYS A 1 588 ? -45.665 9.068 -9.322 1.00 78.44 588 CYS A C 1
ATOM 4300 O O . CYS A 1 588 ? -45.212 8.972 -10.462 1.00 78.44 588 CYS A O 1
ATOM 4302 N N . LEU A 1 589 ? -44.964 8.725 -8.239 1.00 78.12 589 LEU A N 1
ATOM 4303 C CA . LEU A 1 589 ? -43.577 8.243 -8.232 1.00 78.12 589 LEU A CA 1
ATOM 4304 C C . LEU A 1 589 ? -43.398 7.093 -7.227 1.00 78.12 589 LEU A C 1
ATOM 4306 O O . LEU A 1 589 ? -44.225 6.888 -6.339 1.00 78.12 589 LEU A O 1
ATOM 4310 N N . THR A 1 590 ? -42.294 6.349 -7.329 1.00 77.25 590 THR A N 1
ATOM 4311 C CA . THR A 1 590 ? -41.892 5.429 -6.251 1.00 77.25 590 THR A CA 1
ATOM 4312 C C . THR A 1 590 ? -41.382 6.215 -5.041 1.00 77.25 590 THR A C 1
ATOM 4314 O O . THR A 1 590 ? -40.932 7.359 -5.153 1.00 77.25 590 THR A O 1
ATOM 4317 N N . GLU A 1 591 ? -41.407 5.589 -3.866 1.00 76.31 591 GLU A N 1
ATOM 4318 C CA . GLU A 1 591 ? -40.963 6.210 -2.612 1.00 76.31 591 GLU A CA 1
ATOM 4319 C C . GLU A 1 591 ? -39.494 6.642 -2.639 1.00 76.31 591 GLU A C 1
ATOM 4321 O O . GLU A 1 591 ? -39.173 7.769 -2.269 1.00 76.31 591 GLU A O 1
ATOM 4326 N N . GLN A 1 592 ? -38.613 5.800 -3.183 1.00 72.50 592 GLN A N 1
ATOM 4327 C CA . GLN A 1 592 ? -37.194 6.128 -3.342 1.00 72.50 592 GLN A CA 1
ATOM 4328 C C . GLN A 1 592 ? -36.969 7.350 -4.247 1.00 72.50 592 GLN A C 1
ATOM 4330 O O . GLN A 1 592 ? -36.108 8.182 -3.961 1.00 72.50 592 GLN A O 1
ATOM 4335 N N . LEU A 1 593 ? -37.751 7.486 -5.324 1.00 68.19 593 LEU A N 1
ATOM 4336 C CA . LEU A 1 593 ? -37.658 8.626 -6.239 1.00 68.19 593 LEU A CA 1
ATOM 4337 C C . LEU A 1 593 ? -38.194 9.914 -5.604 1.00 68.19 593 LEU A C 1
ATOM 4339 O O . LEU A 1 593 ? -37.593 10.969 -5.784 1.00 68.19 593 LEU A O 1
ATOM 4343 N N . CYS A 1 594 ? -39.282 9.835 -4.835 1.00 77.44 594 CYS A N 1
ATOM 4344 C CA . CYS A 1 594 ? -39.840 10.999 -4.149 1.00 77.44 594 CYS A CA 1
ATOM 4345 C C . CYS A 1 594 ? -38.882 11.570 -3.092 1.00 77.44 594 CYS A C 1
ATOM 4347 O O . CYS A 1 594 ? -38.658 12.780 -3.047 1.00 77.44 594 CYS A O 1
ATOM 4349 N N . LEU A 1 595 ? -38.249 10.692 -2.308 1.00 72.38 595 LEU A N 1
ATOM 4350 C CA . LEU A 1 595 ? -37.265 11.083 -1.296 1.00 72.38 595 LEU A CA 1
ATOM 4351 C C . LEU A 1 595 ? -36.030 11.740 -1.922 1.00 72.38 595 LEU A C 1
ATOM 4353 O O . LEU A 1 595 ? -35.544 12.749 -1.417 1.00 72.38 595 LEU A O 1
ATOM 4357 N N . LYS A 1 596 ? -35.559 11.223 -3.065 1.00 69.44 596 LYS A N 1
ATOM 4358 C CA . LYS A 1 596 ? -34.450 11.826 -3.822 1.00 69.44 596 LYS A CA 1
ATOM 4359 C C . LYS A 1 596 ? -34.768 13.243 -4.310 1.00 69.44 596 LYS A C 1
ATOM 4361 O O . LYS A 1 596 ? -33.872 14.068 -4.446 1.00 69.44 596 LYS A O 1
ATOM 4366 N N . GLU A 1 597 ? -36.039 13.525 -4.568 1.00 64.38 597 GLU A N 1
ATOM 4367 C CA . GLU A 1 597 ? -36.531 14.838 -4.990 1.00 64.38 597 GLU A CA 1
ATOM 4368 C C . GLU A 1 597 ? -36.834 15.778 -3.806 1.00 64.38 597 GLU A C 1
ATOM 4370 O O . GLU A 1 597 ? -37.331 16.886 -4.026 1.00 64.38 597 GLU A O 1
ATOM 4375 N N . GLY A 1 598 ? -36.535 15.358 -2.568 1.00 62.44 598 GLY A N 1
ATOM 4376 C CA . GLY A 1 598 ? -36.801 16.125 -1.349 1.00 62.44 598 GLY A CA 1
ATOM 4377 C C . GLY A 1 598 ? -38.290 16.242 -1.015 1.00 62.44 598 GLY A C 1
ATOM 4378 O O . GLY A 1 598 ? -38.694 17.193 -0.351 1.00 62.44 598 GLY A O 1
ATOM 4379 N N . GLY A 1 599 ? -39.115 15.324 -1.527 1.00 78.06 599 GLY A N 1
ATOM 4380 C CA . GLY A 1 599 ? -40.558 15.303 -1.307 1.00 78.06 599 GLY A CA 1
ATOM 4381 C C . GLY A 1 599 ? -41.008 14.238 -0.308 1.00 78.06 599 GLY A C 1
ATOM 4382 O O . GLY A 1 599 ? -40.263 13.323 0.043 1.00 78.06 599 GLY A O 1
ATOM 4383 N N . THR A 1 600 ? -42.262 14.338 0.127 1.00 80.12 600 THR A N 1
ATOM 4384 C CA . THR A 1 600 ? -42.938 13.348 0.978 1.00 80.12 600 THR A CA 1
ATOM 4385 C C . THR A 1 600 ? -43.985 12.575 0.178 1.00 80.12 600 THR A C 1
ATOM 4387 O O . THR A 1 600 ? -44.578 13.111 -0.761 1.00 80.12 600 THR A O 1
ATOM 4390 N N . THR A 1 601 ? -44.202 11.298 0.517 1.00 84.06 601 THR A N 1
ATOM 4391 C CA . THR A 1 601 ? -45.152 10.440 -0.211 1.00 84.06 601 THR A CA 1
ATOM 4392 C C . THR A 1 601 ? -46.486 10.252 0.498 1.00 84.06 601 THR A C 1
ATOM 4394 O O . THR A 1 601 ? -46.507 9.951 1.690 1.00 84.06 601 THR A O 1
ATOM 4397 N N . GLU A 1 602 ? -47.571 10.246 -0.269 1.00 80.06 602 GLU A N 1
ATOM 4398 C CA . GLU A 1 602 ? -48.926 9.907 0.159 1.00 80.06 602 GLU A CA 1
ATOM 4399 C C . GLU A 1 602 ? -49.465 8.699 -0.636 1.00 80.06 602 GLU A C 1
ATOM 4401 O O . GLU A 1 602 ? -49.330 8.606 -1.860 1.00 80.06 602 GLU A O 1
ATOM 4406 N N . LYS A 1 603 ? -50.043 7.715 0.065 1.00 78.31 603 LYS A N 1
ATOM 4407 C CA . LYS A 1 603 ? -50.554 6.470 -0.541 1.00 78.31 603 LYS A CA 1
ATOM 4408 C C . LYS A 1 603 ? -51.942 6.689 -1.170 1.00 78.31 603 LYS A C 1
ATOM 4410 O O . LYS A 1 603 ? -52.639 7.634 -0.830 1.00 78.31 603 LYS A O 1
ATOM 4415 N N . ASN A 1 604 ? -52.362 5.785 -2.061 1.00 73.12 604 ASN A N 1
ATOM 4416 C CA . ASN A 1 604 ? -53.723 5.691 -2.630 1.00 73.12 604 ASN A CA 1
ATOM 4417 C C . ASN A 1 604 ? -54.200 6.839 -3.544 1.00 73.12 604 ASN A C 1
ATOM 4419 O O . ASN A 1 604 ? -55.371 6.879 -3.906 1.00 73.12 604 ASN A O 1
ATOM 4423 N N . LYS A 1 605 ? -53.307 7.728 -3.989 1.00 73.69 605 LYS A N 1
ATOM 4424 C CA . LYS A 1 605 ? -53.635 8.846 -4.900 1.00 73.69 605 LYS A CA 1
ATOM 4425 C C . LYS A 1 605 ? -53.119 8.664 -6.336 1.00 73.69 605 LYS A C 1
ATOM 4427 O O . LYS A 1 605 ? -53.107 9.601 -7.131 1.00 73.69 605 LYS A O 1
ATOM 4432 N N . CYS A 1 606 ? -52.704 7.441 -6.669 1.00 77.25 606 CYS A N 1
ATOM 4433 C CA . CYS A 1 606 ? -52.196 7.030 -7.983 1.00 77.25 606 CYS A CA 1
ATOM 4434 C C . CYS A 1 606 ? -52.852 5.716 -8.465 1.00 77.25 606 CYS A C 1
ATOM 4436 O O . CYS A 1 606 ? -52.146 4.758 -8.766 1.00 77.25 606 CYS A O 1
ATOM 4438 N N . PRO A 1 607 ? -54.198 5.633 -8.534 1.00 64.31 607 PRO A N 1
ATOM 4439 C CA . PRO A 1 607 ? -54.937 4.368 -8.675 1.00 64.31 607 PRO A CA 1
ATOM 4440 C C . PRO A 1 607 ? -54.757 3.655 -10.025 1.00 64.31 607 PRO A C 1
ATOM 4442 O O . PRO A 1 607 ? -55.069 2.474 -10.135 1.00 64.31 607 PRO A O 1
ATOM 4445 N N . LYS A 1 608 ? -54.240 4.346 -11.052 1.00 66.25 608 LYS A N 1
ATOM 4446 C CA . LYS A 1 608 ? -53.861 3.732 -12.338 1.00 66.25 608 LYS A CA 1
ATOM 4447 C C . LYS A 1 608 ? -52.639 2.814 -12.238 1.00 66.25 608 LYS A C 1
ATOM 4449 O O . LYS A 1 608 ? -52.388 2.043 -13.160 1.00 66.25 608 LYS A O 1
ATOM 4454 N N . TYR A 1 609 ? -51.875 2.918 -11.156 1.00 65.00 609 TYR A N 1
ATOM 4455 C CA . TYR A 1 609 ? -50.616 2.216 -10.964 1.00 65.00 609 TYR A CA 1
ATOM 4456 C C . TYR A 1 609 ? -50.702 1.272 -9.765 1.00 65.00 609 TYR A C 1
ATOM 4458 O O . TYR A 1 609 ? -51.510 1.466 -8.858 1.00 65.00 609 TYR A O 1
ATOM 4466 N N . GLY A 1 610 ? -49.874 0.224 -9.766 1.00 59.91 610 GLY A N 1
ATOM 4467 C CA . GLY A 1 610 ? -49.822 -0.738 -8.665 1.00 59.91 610 GLY A CA 1
ATOM 4468 C C . GLY A 1 610 ? -49.460 -0.085 -7.324 1.00 59.91 610 GLY A C 1
ATOM 4469 O O . GLY A 1 610 ? -48.965 1.040 -7.271 1.00 59.91 610 GLY A O 1
ATOM 4470 N N . LYS A 1 611 ? -49.657 -0.832 -6.230 1.00 67.69 611 LYS A N 1
ATOM 4471 C CA . LYS A 1 611 ? -49.463 -0.403 -4.826 1.00 67.69 611 LYS A CA 1
ATOM 4472 C C . LYS A 1 611 ? -48.109 0.258 -4.495 1.00 67.69 611 LYS A C 1
ATOM 4474 O O . LYS A 1 611 ? -47.983 0.888 -3.446 1.00 67.69 611 LYS A O 1
ATOM 4479 N N . ASP A 1 612 ? -47.118 0.105 -5.368 1.00 66.75 612 ASP A N 1
ATOM 4480 C CA . ASP A 1 612 ? -45.746 0.583 -5.193 1.00 66.75 612 ASP A CA 1
ATOM 4481 C C . ASP A 1 612 ? -45.529 2.029 -5.698 1.00 66.75 612 ASP A C 1
ATOM 4483 O O . ASP A 1 612 ? -44.480 2.623 -5.437 1.00 66.75 612 ASP A O 1
ATOM 4487 N N . ILE A 1 613 ? -46.523 2.628 -6.373 1.00 76.31 613 ILE A N 1
ATOM 4488 C CA . ILE A 1 613 ? -46.499 4.025 -6.837 1.00 76.31 613 ILE A CA 1
ATOM 4489 C C . ILE A 1 613 ? -47.365 4.907 -5.927 1.00 76.31 613 ILE A C 1
ATOM 4491 O O . ILE A 1 613 ? -48.548 4.645 -5.709 1.00 76.31 613 ILE A O 1
ATOM 4495 N N . LYS A 1 614 ? -46.766 5.978 -5.397 1.00 81.62 614 LYS A N 1
ATOM 4496 C CA . LYS A 1 614 ? -47.358 6.901 -4.417 1.00 81.62 614 LYS A CA 1
ATOM 4497 C C . LYS A 1 614 ? -47.347 8.337 -4.948 1.00 81.62 614 LYS A C 1
ATOM 4499 O O . LYS A 1 614 ? -46.564 8.677 -5.833 1.00 81.62 614 LYS A O 1
ATOM 4504 N N . CYS A 1 615 ? -48.203 9.189 -4.400 1.00 85.19 615 CYS A N 1
ATOM 4505 C CA . CYS A 1 615 ? -48.213 10.611 -4.724 1.00 85.19 615 CYS A CA 1
ATOM 4506 C C . CYS A 1 615 ? -47.082 11.342 -3.992 1.00 85.19 615 CYS A C 1
ATOM 4508 O O . CYS A 1 615 ? -46.917 11.126 -2.801 1.00 85.19 615 CYS A O 1
ATOM 4510 N N . CYS A 1 616 ? -46.296 12.173 -4.675 1.00 84.31 616 CYS A N 1
ATOM 4511 C CA . CYS A 1 616 ? -45.149 12.887 -4.107 1.00 84.31 616 CYS A CA 1
ATOM 4512 C C . CYS A 1 616 ? -45.367 14.410 -4.054 1.00 84.31 616 CYS A C 1
ATOM 4514 O O . CYS A 1 616 ? -45.651 15.006 -5.099 1.00 84.31 616 CYS A O 1
ATOM 4516 N N . HIS A 1 617 ? -45.145 15.037 -2.890 1.00 84.94 617 HIS A N 1
ATOM 4517 C CA . HIS A 1 617 ? -45.312 16.481 -2.646 1.00 84.94 617 HIS A CA 1
ATOM 4518 C C . HIS A 1 617 ? -43.996 17.143 -2.205 1.00 84.94 617 HIS A C 1
ATOM 4520 O O . HIS A 1 617 ? -43.309 16.616 -1.332 1.00 84.94 617 HIS A O 1
ATOM 4526 N N . LYS A 1 618 ? -43.650 18.317 -2.751 1.00 70.06 618 LYS A N 1
ATOM 4527 C CA . LYS A 1 618 ? -42.528 19.153 -2.267 1.00 70.06 618 LYS A CA 1
ATOM 4528 C C . LYS A 1 618 ? -43.076 20.278 -1.372 1.00 70.06 618 LYS A C 1
ATOM 4530 O O . LYS A 1 618 ? -44.014 20.954 -1.782 1.00 70.06 618 LYS A O 1
ATOM 4535 N N . GLY A 1 619 ? -42.535 20.463 -0.164 1.00 50.72 619 GLY A N 1
ATOM 4536 C CA . GLY A 1 619 ? -43.019 21.454 0.819 1.00 50.72 619 GLY A CA 1
ATOM 4537 C C . GLY A 1 619 ? -42.431 22.868 0.648 1.00 50.72 619 GLY A C 1
ATOM 4538 O O . GLY A 1 619 ? -41.270 23.006 0.276 1.00 50.72 619 GLY A O 1
ATOM 4539 N N . ASN A 1 620 ? -43.223 23.906 0.960 1.00 45.00 620 ASN A N 1
ATOM 4540 C CA . ASN A 1 620 ? -42.883 25.345 0.911 1.00 45.00 620 ASN A CA 1
ATOM 4541 C C . ASN A 1 620 ? -42.881 25.978 2.330 1.00 45.00 620 ASN A C 1
ATOM 4543 O O . ASN A 1 620 ? -43.910 25.841 2.988 1.00 45.00 620 ASN A O 1
ATOM 4547 N N . ASN A 1 621 ? -41.823 26.709 2.764 1.00 31.05 621 ASN A N 1
ATOM 4548 C CA . ASN A 1 621 ? -41.861 28.003 3.528 1.00 31.05 621 ASN A CA 1
ATOM 4549 C C . ASN A 1 621 ? -40.439 28.650 3.764 1.00 31.05 621 ASN A C 1
ATOM 4551 O O . ASN A 1 621 ? -39.470 27.965 3.446 1.00 31.05 621 ASN A O 1
ATOM 4555 N N . PRO A 1 622 ? -40.246 29.923 4.247 1.00 38.50 622 PRO A N 1
ATOM 4556 C CA . PRO A 1 622 ? -39.659 31.053 3.481 1.00 38.50 622 PRO A CA 1
ATOM 4557 C C . PRO A 1 622 ? -38.361 31.742 4.048 1.00 38.50 622 PRO A C 1
ATOM 4559 O O . PRO A 1 622 ? -37.887 31.408 5.127 1.00 38.50 622 PRO A O 1
ATOM 4562 N N . GLN A 1 623 ? -37.801 32.701 3.272 1.00 35.22 623 GLN A N 1
ATOM 4563 C CA . GLN A 1 623 ? -36.428 33.316 3.237 1.00 35.22 623 GLN A CA 1
ATOM 4564 C C . GLN A 1 623 ? -36.010 34.373 4.315 1.00 35.22 623 GLN A C 1
ATOM 4566 O O . GLN A 1 623 ? -36.849 34.787 5.111 1.00 35.22 623 GLN A O 1
ATOM 4571 N N . PRO A 1 624 ? -34.752 34.918 4.259 1.00 32.91 624 PRO A N 1
ATOM 4572 C CA . PRO A 1 624 ? -34.581 36.296 3.717 1.00 32.91 624 PRO A CA 1
ATOM 4573 C C . PRO A 1 624 ? -33.355 36.621 2.785 1.00 32.91 624 PRO A C 1
ATOM 4575 O O . PRO A 1 624 ? -32.245 36.163 3.024 1.00 32.91 624 PRO A O 1
ATOM 4578 N N . GLN A 1 625 ? -33.652 37.438 1.740 1.00 28.08 625 GLN A N 1
ATOM 4579 C CA . GLN A 1 625 ? -32.975 38.467 0.866 1.00 28.08 625 GLN A CA 1
ATOM 4580 C C . GLN A 1 625 ? -31.434 38.588 0.627 1.00 28.08 625 GLN A C 1
ATOM 4582 O O . GLN A 1 625 ? -30.658 38.236 1.505 1.00 28.08 625 GLN A O 1
ATOM 4587 N N . PRO A 1 626 ? -30.958 39.325 -0.426 1.00 34.53 626 PRO A N 1
ATOM 4588 C CA . PRO A 1 626 ? -31.379 39.432 -1.844 1.00 34.53 626 PRO A CA 1
ATOM 4589 C C . PRO A 1 626 ? -30.219 39.140 -2.856 1.00 34.53 626 PRO A C 1
ATOM 4591 O O . PRO A 1 626 ? -29.053 39.399 -2.576 1.00 34.53 626 PRO A O 1
ATOM 4594 N N . GLN A 1 627 ? -30.521 38.637 -4.065 1.00 33.00 627 GLN A N 1
ATOM 4595 C CA . GLN A 1 627 ? -29.533 38.272 -5.112 1.00 33.00 627 GLN A CA 1
ATOM 4596 C C . GLN A 1 627 ? -29.495 39.253 -6.303 1.00 33.00 627 GLN A C 1
ATOM 4598 O O . GLN A 1 627 ? -30.550 39.763 -6.685 1.00 33.00 627 GLN A O 1
ATOM 4603 N N . PRO A 1 628 ? -28.352 39.340 -7.021 1.00 30.39 628 PRO A N 1
ATOM 4604 C CA . PRO A 1 628 ? -28.359 39.541 -8.470 1.00 30.39 628 PRO A CA 1
ATOM 4605 C C . PRO A 1 628 ? -27.673 38.401 -9.267 1.00 30.39 628 PRO A C 1
ATOM 4607 O O . PRO A 1 628 ? -26.495 38.116 -9.087 1.00 30.39 628 PRO A O 1
ATOM 4610 N N . GLN A 1 629 ? -28.485 37.812 -10.161 1.00 24.20 629 GLN A N 1
ATOM 4611 C CA . GLN A 1 629 ? -28.269 37.101 -11.448 1.00 24.20 629 GLN A CA 1
ATOM 4612 C C . GLN A 1 629 ? -27.203 35.983 -11.633 1.00 24.20 629 GLN A C 1
ATOM 4614 O O . GLN A 1 629 ? -26.016 36.215 -11.429 1.00 24.20 629 GLN A O 1
ATOM 4619 N N . PRO A 1 630 ? -27.588 34.807 -12.198 1.00 32.53 630 PRO A N 1
ATOM 4620 C CA . PRO A 1 630 ? -26.649 33.781 -12.661 1.00 32.53 630 PRO A CA 1
ATOM 4621 C C . PRO A 1 630 ? -26.510 33.679 -14.199 1.00 32.53 630 PRO A C 1
ATOM 4623 O O . PRO A 1 630 ? -27.496 33.559 -14.925 1.00 32.53 630 PRO A O 1
ATOM 4626 N N . GLN A 1 631 ? -25.264 33.575 -14.671 1.00 25.50 631 GLN A N 1
ATOM 4627 C CA . GLN A 1 631 ? -24.831 32.817 -15.862 1.00 25.50 631 GLN A CA 1
ATOM 4628 C C . GLN A 1 631 ? -23.403 32.286 -15.610 1.00 25.50 631 GLN A C 1
ATOM 4630 O O . GLN A 1 631 ? -22.654 32.955 -14.900 1.00 25.50 631 GLN A O 1
ATOM 4635 N N . PRO A 1 632 ? -22.923 31.206 -16.260 1.00 28.66 632 PRO A N 1
ATOM 4636 C CA . PRO A 1 632 ? -23.559 29.958 -16.699 1.00 28.66 632 PRO A CA 1
ATOM 4637 C C . PRO A 1 632 ? -22.927 28.723 -15.994 1.00 28.66 632 PRO A C 1
ATOM 4639 O O . PRO A 1 632 ? -21.746 28.723 -15.650 1.00 28.66 632 PRO A O 1
ATOM 4642 N N . GLN A 1 633 ? -23.684 27.635 -15.789 1.00 28.69 633 GLN A N 1
ATOM 4643 C CA . GLN A 1 633 ? -23.128 26.391 -15.223 1.00 28.69 633 GLN A CA 1
ATOM 4644 C C . GLN A 1 633 ? -22.239 25.645 -16.242 1.00 28.69 633 GLN A C 1
ATOM 4646 O O . GLN A 1 633 ? -22.653 25.494 -17.396 1.00 28.69 633 GLN A O 1
ATOM 4651 N N . PRO A 1 634 ? -21.058 25.125 -15.846 1.00 32.34 634 PRO A N 1
ATOM 4652 C CA . PRO A 1 634 ? -20.247 24.278 -16.705 1.00 32.34 634 PRO A CA 1
ATOM 4653 C C . PRO A 1 634 ? -20.787 22.839 -16.805 1.00 32.34 634 PRO A C 1
ATOM 4655 O O . PRO A 1 634 ? -21.380 22.284 -15.885 1.00 32.34 634 PRO A O 1
ATOM 4658 N N . ASN A 1 635 ? -20.527 22.274 -17.981 1.00 25.27 635 ASN A N 1
ATOM 4659 C CA . ASN A 1 635 ? -20.793 20.934 -18.516 1.00 25.27 635 ASN A CA 1
ATOM 4660 C C . ASN A 1 635 ? -20.579 19.745 -17.530 1.00 25.27 635 ASN A C 1
ATOM 4662 O O . ASN A 1 635 ? -19.564 19.737 -16.833 1.00 25.27 635 ASN A O 1
ATOM 4666 N N . PRO A 1 636 ? -21.420 18.681 -17.519 1.00 41.72 636 PRO A N 1
ATOM 4667 C CA . PRO A 1 636 ? -21.180 17.488 -16.706 1.00 41.72 636 PRO A CA 1
ATOM 4668 C C . PRO A 1 636 ? -20.394 16.409 -17.477 1.00 41.72 636 PRO A C 1
ATOM 4670 O O . PRO A 1 636 ? -20.940 15.768 -18.375 1.00 41.72 636 PRO A O 1
ATOM 4673 N N . ASN A 1 637 ? -19.118 16.209 -17.120 1.00 36.53 637 ASN A N 1
ATOM 4674 C CA . ASN A 1 637 ? -18.516 15.000 -16.498 1.00 36.53 637 ASN A CA 1
ATOM 4675 C C . ASN A 1 637 ? -16.988 14.931 -16.789 1.00 36.53 637 ASN A C 1
ATOM 4677 O O . ASN A 1 637 ? -16.567 15.375 -17.859 1.00 36.53 637 ASN A O 1
ATOM 4681 N N . PRO A 1 638 ? -16.151 14.381 -15.881 1.00 39.59 638 PRO A N 1
ATOM 4682 C CA . PRO A 1 638 ? -16.199 12.963 -15.513 1.00 39.59 638 PRO A CA 1
ATOM 4683 C C . PRO A 1 638 ? -16.265 12.715 -13.998 1.00 39.59 638 PRO A C 1
ATOM 4685 O O . PRO A 1 638 ? -15.981 13.605 -13.205 1.00 39.59 638 PRO A O 1
ATOM 4688 N N . SER A 1 639 ? -16.646 11.487 -13.631 1.00 51.31 639 SER A N 1
ATOM 4689 C CA . SER A 1 639 ? -16.620 10.927 -12.272 1.00 51.31 639 SER A CA 1
ATOM 4690 C C . SER A 1 639 ? -15.488 11.512 -11.418 1.00 51.31 639 SER A C 1
ATOM 4692 O O . SER A 1 639 ? -14.339 11.516 -11.867 1.00 51.31 639 SER A O 1
ATOM 4694 N N . SER A 1 640 ? -15.814 12.001 -10.220 1.00 66.81 640 SER A N 1
ATOM 4695 C CA . SER A 1 640 ? -14.840 12.642 -9.331 1.00 66.81 640 SER A CA 1
ATOM 4696 C C . SER A 1 640 ? -13.686 11.684 -9.016 1.00 66.81 640 SER A C 1
ATOM 4698 O O . SER A 1 640 ? -13.862 10.461 -9.020 1.00 66.81 640 SER A O 1
ATOM 4700 N N . VAL A 1 641 ? -12.488 12.206 -8.732 1.00 75.38 641 VAL A N 1
ATOM 4701 C CA . VAL A 1 641 ? -11.321 11.366 -8.368 1.00 75.38 641 VAL A CA 1
ATOM 4702 C C . VAL A 1 641 ? -11.634 10.443 -7.179 1.00 75.38 641 VAL A C 1
ATOM 4704 O O . VAL A 1 641 ? -11.118 9.329 -7.097 1.00 75.38 641 VAL A O 1
ATOM 4707 N N . PHE A 1 642 ? -12.547 10.864 -6.309 1.00 80.12 642 PHE A N 1
ATOM 4708 C CA . PHE A 1 642 ? -13.021 10.092 -5.163 1.00 80.12 642 PHE A CA 1
ATOM 4709 C C . PHE A 1 642 ? -13.904 8.892 -5.553 1.00 80.12 642 PHE A C 1
ATOM 4711 O O . PHE A 1 642 ? -13.938 7.900 -4.832 1.00 80.12 642 PHE A O 1
ATOM 4718 N N . ASP A 1 643 ? -14.557 8.919 -6.720 1.00 75.06 643 ASP A N 1
ATOM 4719 C CA . ASP A 1 643 ? -15.279 7.759 -7.267 1.00 75.06 643 ASP A CA 1
ATOM 4720 C C . ASP A 1 643 ? -14.323 6.740 -7.907 1.00 75.06 643 ASP A C 1
ATOM 4722 O O . ASP A 1 643 ? -14.618 5.543 -7.975 1.00 75.06 643 ASP A O 1
ATOM 4726 N N . LYS A 1 644 ? -13.170 7.221 -8.396 1.00 79.19 644 LYS A N 1
ATOM 4727 C CA . LYS A 1 644 ? -12.129 6.399 -9.026 1.00 79.19 644 LYS A CA 1
ATOM 4728 C C . LYS A 1 644 ? -11.380 5.546 -7.998 1.00 79.19 644 LYS A C 1
ATOM 4730 O O . LYS A 1 644 ? -11.061 4.397 -8.297 1.00 79.19 644 LYS A O 1
ATOM 4735 N N . TYR A 1 645 ? -11.117 6.087 -6.807 1.00 81.25 645 TYR A N 1
ATOM 4736 C CA . TYR A 1 645 ? -10.357 5.418 -5.749 1.00 81.25 645 TYR A CA 1
ATOM 4737 C C . TYR A 1 645 ? -11.206 5.286 -4.478 1.00 81.25 645 TYR A C 1
ATOM 4739 O O . TYR A 1 645 ? -11.270 6.203 -3.661 1.00 81.25 645 TYR A O 1
ATOM 4747 N N . LYS A 1 646 ? -11.855 4.128 -4.300 1.00 74.44 646 LYS A N 1
ATOM 4748 C CA . LYS A 1 646 ? -12.794 3.877 -3.187 1.00 74.44 646 LYS A CA 1
ATOM 4749 C C . LYS A 1 646 ? -12.141 3.976 -1.805 1.00 74.44 646 LYS A C 1
ATOM 4751 O O . LYS A 1 646 ? -12.825 4.236 -0.822 1.00 74.44 646 LYS A O 1
ATOM 4756 N N . GLU A 1 647 ? -10.832 3.765 -1.736 1.00 76.88 647 GLU A N 1
ATOM 4757 C CA . GLU A 1 647 ? -10.002 3.883 -0.538 1.00 76.88 647 GLU A CA 1
ATOM 4758 C C . GLU A 1 647 ? -9.868 5.339 -0.055 1.00 76.88 647 GLU A C 1
ATOM 4760 O O . GLU A 1 647 ? -9.648 5.581 1.129 1.00 76.88 647 GLU A O 1
ATOM 4765 N N . PHE A 1 648 ? -10.061 6.311 -0.950 1.00 86.19 648 PHE A N 1
ATOM 4766 C CA . PHE A 1 648 ? -9.980 7.743 -0.670 1.00 86.19 648 PHE A CA 1
ATOM 4767 C C . PHE A 1 648 ? -11.369 8.380 -0.739 1.00 86.19 648 PHE A C 1
ATOM 4769 O O . PHE A 1 648 ? -11.599 9.301 -1.514 1.00 86.19 648 PHE A O 1
ATOM 4776 N N . ALA A 1 649 ? -12.319 7.889 0.058 1.00 85.12 649 ALA A N 1
ATOM 4777 C CA . ALA A 1 649 ? -13.656 8.476 0.111 1.00 85.12 649 ALA A CA 1
ATOM 4778 C C . ALA A 1 649 ? -13.592 9.967 0.497 1.00 85.12 649 ALA A C 1
ATOM 4780 O O . ALA A 1 649 ? -12.957 10.326 1.488 1.00 85.12 649 ALA A O 1
ATOM 4781 N N . TYR A 1 650 ? -14.277 10.827 -0.264 1.00 85.12 650 TYR A N 1
ATOM 4782 C CA . TYR A 1 650 ? -14.253 12.286 -0.084 1.00 85.12 650 TYR A CA 1
ATOM 4783 C C . TYR A 1 650 ? -14.565 12.725 1.358 1.00 85.12 650 TYR A C 1
ATOM 4785 O O . TYR A 1 650 ? -13.911 13.613 1.897 1.00 85.12 650 TYR A O 1
ATOM 4793 N N . GLU A 1 651 ? -15.511 12.052 2.015 1.00 85.69 651 GLU A N 1
ATOM 4794 C CA . GLU A 1 651 ? -15.925 12.352 3.392 1.00 85.69 651 GLU A CA 1
ATOM 4795 C C . GLU A 1 651 ? -14.791 12.188 4.416 1.00 85.69 651 GLU A C 1
ATOM 4797 O O . GLU A 1 651 ? -14.731 12.935 5.392 1.00 85.69 651 GLU A O 1
ATOM 4802 N N . ASN A 1 652 ? -13.844 11.278 4.171 1.00 87.88 652 ASN A N 1
ATOM 4803 C CA . ASN A 1 652 ? -12.706 11.060 5.067 1.00 87.88 652 ASN A CA 1
ATOM 4804 C C . ASN A 1 652 ? -11.758 12.266 5.099 1.00 87.88 652 ASN A C 1
ATOM 4806 O O . ASN A 1 652 ? -11.146 12.537 6.128 1.00 87.88 652 ASN A O 1
ATOM 4810 N N . PHE A 1 653 ? -11.683 13.040 4.013 1.00 90.75 653 PHE A N 1
ATOM 4811 C CA . PHE A 1 653 ? -10.893 14.272 3.971 1.00 90.75 653 PHE A CA 1
ATOM 4812 C C . PHE A 1 653 ? -11.545 15.421 4.741 1.00 90.75 653 PHE A C 1
ATOM 4814 O O . PHE A 1 653 ? -10.874 16.409 5.021 1.00 90.75 653 PHE A O 1
ATOM 4821 N N . LEU A 1 654 ? -12.837 15.320 5.062 1.00 90.69 654 LEU A N 1
ATOM 4822 C CA . LEU A 1 654 ? -13.589 16.364 5.766 1.00 90.69 654 LEU A CA 1
ATOM 4823 C C . LEU A 1 654 ? -13.841 16.021 7.235 1.00 90.69 654 LEU A C 1
ATOM 4825 O O . LEU A 1 654 ? -14.369 16.848 7.984 1.00 90.69 654 LEU A O 1
ATOM 4829 N N . LYS A 1 655 ? -13.478 14.801 7.641 1.00 86.25 655 LYS A N 1
ATOM 4830 C CA . LYS A 1 655 ? -13.749 14.248 8.961 1.00 86.25 655 LYS A CA 1
ATOM 4831 C C . LYS A 1 655 ? -13.134 15.125 10.052 1.00 86.25 655 LYS A C 1
ATOM 4833 O O . LYS A 1 655 ? -11.954 15.454 10.029 1.00 86.25 655 LYS A O 1
ATOM 4838 N N . THR A 1 656 ? -13.958 15.483 11.028 1.00 82.06 656 THR A N 1
ATOM 4839 C CA . THR A 1 656 ? -13.555 16.211 12.232 1.00 82.06 656 THR A CA 1
ATOM 4840 C C . THR A 1 656 ? -14.397 15.730 13.409 1.00 82.06 656 THR A C 1
ATOM 4842 O O . THR A 1 656 ? -15.577 15.416 13.250 1.00 82.06 656 THR A O 1
ATOM 4845 N N . SER A 1 657 ? -13.792 15.633 14.592 1.00 80.75 657 SER A N 1
ATOM 4846 C CA . SER A 1 657 ? -14.485 15.352 15.858 1.00 80.75 657 SER A CA 1
ATOM 4847 C C . SER A 1 657 ? -15.074 16.617 16.498 1.00 80.75 657 SER A C 1
ATOM 4849 O O . SER A 1 657 ? -15.825 16.526 17.472 1.00 80.75 657 SER A O 1
ATOM 4851 N N . HIS A 1 658 ? -14.762 17.796 15.953 1.00 79.12 658 HIS A N 1
ATOM 4852 C CA . HIS A 1 658 ? -15.198 19.086 16.475 1.00 79.12 658 HIS A CA 1
ATOM 4853 C C . HIS A 1 658 ? -16.495 19.542 15.804 1.00 79.12 658 HIS A C 1
ATOM 4855 O O . HIS A 1 658 ? -16.707 19.341 14.610 1.00 79.12 658 HIS A O 1
ATOM 4861 N N . LYS A 1 659 ? -17.369 20.207 16.567 1.00 80.88 659 LYS A N 1
ATOM 4862 C CA . LYS A 1 659 ? -18.663 20.729 16.089 1.00 80.88 659 LYS A CA 1
ATOM 4863 C C . LYS A 1 659 ? -18.507 22.048 15.312 1.00 80.88 659 LYS A C 1
ATOM 4865 O O . LYS A 1 659 ? -19.228 23.003 15.579 1.00 80.88 659 LYS A O 1
ATOM 4870 N N . VAL A 1 660 ? -17.548 22.102 14.389 1.00 83.31 660 VAL A N 1
ATOM 4871 C CA . VAL A 1 660 ? -17.232 23.268 13.551 1.00 83.31 660 VAL A CA 1
ATOM 4872 C C . VAL A 1 660 ? -17.430 22.893 12.086 1.00 83.31 660 VAL A C 1
ATOM 4874 O O . VAL A 1 660 ? -17.110 21.776 11.678 1.00 83.31 660 VAL A O 1
ATOM 4877 N N . SER A 1 661 ? -17.973 23.816 11.291 1.00 84.19 661 SER A N 1
ATOM 4878 C CA . SER A 1 661 ? -18.185 23.582 9.862 1.00 84.19 661 SER A CA 1
ATOM 4879 C C . SER A 1 661 ? -16.847 23.401 9.138 1.00 84.19 661 SER A C 1
ATOM 4881 O O . SER A 1 661 ? -15.961 24.256 9.203 1.00 84.19 661 SER A O 1
ATOM 4883 N N . ASN A 1 662 ? -16.702 22.283 8.425 1.00 90.50 662 ASN A N 1
ATOM 4884 C CA . ASN A 1 662 ? -15.487 21.934 7.691 1.00 90.50 662 ASN A CA 1
ATOM 4885 C C . ASN A 1 662 ? -15.799 21.621 6.222 1.00 90.50 662 ASN A C 1
ATOM 4887 O O . ASN A 1 662 ? -15.687 20.484 5.765 1.00 90.50 662 ASN A O 1
ATOM 4891 N N . ILE A 1 663 ? -16.264 22.636 5.493 1.00 87.56 663 ILE A N 1
ATOM 4892 C CA . ILE A 1 663 ? -16.726 22.498 4.108 1.00 87.56 663 ILE A CA 1
ATOM 4893 C C . ILE A 1 663 ? -15.724 23.189 3.170 1.00 87.56 663 ILE A C 1
ATOM 4895 O O . ILE A 1 663 ? -15.546 24.401 3.287 1.00 87.56 663 ILE A O 1
ATOM 4899 N N . PRO A 1 664 ? -15.085 22.466 2.232 1.00 89.62 664 PRO A N 1
ATOM 4900 C CA . PRO A 1 664 ? -14.129 23.054 1.299 1.00 89.62 664 PRO A CA 1
ATOM 4901 C C . PRO A 1 664 ? -14.830 23.821 0.175 1.00 89.62 664 PRO A C 1
ATOM 4903 O O . PRO A 1 664 ? -15.899 23.424 -0.308 1.00 89.62 664 PRO A O 1
ATOM 4906 N N . GLY A 1 665 ? -14.177 24.879 -0.304 1.00 85.50 665 GLY A N 1
ATOM 4907 C CA . GLY A 1 665 ? -14.533 25.541 -1.551 1.00 85.50 665 GLY A CA 1
ATOM 4908 C C . GLY A 1 665 ? -14.100 24.735 -2.781 1.00 85.50 665 GLY A C 1
ATOM 4909 O O . GLY A 1 665 ? -13.488 23.669 -2.701 1.00 85.50 665 GLY A O 1
ATOM 4910 N N . GLU A 1 666 ? -14.434 25.241 -3.967 1.00 85.94 666 GLU A N 1
ATOM 4911 C CA . GLU A 1 666 ? -14.143 24.554 -5.236 1.00 85.94 666 GLU A CA 1
ATOM 4912 C C . GLU A 1 666 ? -12.640 24.415 -5.525 1.00 85.94 666 GLU A C 1
ATOM 4914 O O . GLU A 1 666 ? -12.220 23.468 -6.192 1.00 85.94 666 GLU A O 1
ATOM 4919 N N . ASN A 1 667 ? -11.813 25.334 -5.023 1.00 87.94 667 ASN A N 1
ATOM 4920 C CA . ASN A 1 667 ? -10.363 25.255 -5.192 1.00 87.94 667 ASN A CA 1
ATOM 4921 C C . ASN A 1 667 ? -9.767 24.177 -4.288 1.00 87.94 667 ASN A C 1
ATOM 4923 O O . ASN A 1 667 ? -8.956 23.373 -4.742 1.00 87.94 667 ASN A O 1
ATOM 4927 N N . GLU A 1 668 ? -10.218 24.116 -3.040 1.00 93.25 668 GLU A N 1
ATOM 4928 C CA . GLU A 1 668 ? -9.777 23.135 -2.055 1.00 93.25 668 GLU A CA 1
ATOM 4929 C C . GLU A 1 668 ? -10.193 21.727 -2.491 1.00 93.25 668 GLU A C 1
ATOM 4931 O O . GLU A 1 668 ? -9.383 20.808 -2.427 1.00 93.25 668 GLU A O 1
ATOM 4936 N N . LYS A 1 669 ? -11.398 21.559 -3.054 1.00 89.50 669 LYS A N 1
ATOM 4937 C CA . LYS A 1 669 ? -11.826 20.291 -3.670 1.00 89.50 669 LYS A CA 1
ATOM 4938 C C . LYS A 1 669 ? -10.888 19.840 -4.787 1.00 89.50 669 LYS A C 1
ATOM 4940 O O . LYS A 1 669 ? -10.432 18.702 -4.770 1.00 89.50 669 LYS A O 1
ATOM 4945 N N . LYS A 1 670 ? -10.547 20.730 -5.725 1.00 89.69 670 LYS A N 1
ATOM 4946 C CA . LYS A 1 670 ? -9.595 20.419 -6.809 1.00 89.69 670 LYS A CA 1
ATOM 4947 C C . LYS A 1 670 ? -8.206 20.074 -6.275 1.00 89.69 670 LYS A C 1
ATOM 4949 O O . LYS A 1 670 ? -7.519 19.232 -6.849 1.00 89.69 670 LYS A O 1
ATOM 4954 N N . ASN A 1 671 ? -7.787 20.715 -5.188 1.00 92.12 671 ASN A N 1
ATOM 4955 C CA . ASN A 1 671 ? -6.517 20.409 -4.540 1.00 92.12 671 ASN A CA 1
ATOM 4956 C C . ASN A 1 671 ? -6.545 19.034 -3.863 1.00 92.12 671 ASN A C 1
ATOM 4958 O O . ASN A 1 671 ? -5.571 18.298 -3.995 1.00 92.12 671 ASN A O 1
ATOM 4962 N N . LEU A 1 672 ? -7.664 18.640 -3.248 1.00 92.56 672 LEU A N 1
ATOM 4963 C CA . LEU A 1 672 ? -7.841 17.294 -2.696 1.00 92.56 672 LEU A CA 1
ATOM 4964 C C . LEU A 1 672 ? -7.829 16.229 -3.805 1.00 92.56 672 LEU A C 1
ATOM 4966 O O . LEU A 1 672 ? -7.175 15.198 -3.663 1.00 92.56 672 LEU A O 1
ATOM 4970 N N . GLU A 1 673 ? -8.485 16.486 -4.941 1.00 91.31 673 GLU A N 1
ATOM 4971 C CA . GLU A 1 673 ? -8.421 15.593 -6.108 1.00 91.31 673 GLU A CA 1
ATOM 4972 C C . GLU A 1 673 ? -6.986 15.451 -6.637 1.00 91.31 673 GLU A C 1
ATOM 4974 O O . GLU A 1 673 ? -6.535 14.346 -6.949 1.00 91.31 673 GLU A O 1
ATOM 4979 N N . TYR A 1 674 ? -6.244 16.561 -6.697 1.00 90.56 674 TYR A N 1
ATOM 4980 C CA . TYR A 1 674 ? -4.832 16.559 -7.071 1.00 90.56 674 TYR A CA 1
ATOM 4981 C C . TYR A 1 674 ? -3.981 15.771 -6.068 1.00 90.56 674 TYR A C 1
ATOM 4983 O O . TYR A 1 674 ? -3.167 14.946 -6.478 1.00 90.56 674 TYR A O 1
ATOM 4991 N N . LEU A 1 675 ? -4.186 15.986 -4.767 1.00 91.69 675 LEU A N 1
ATOM 4992 C CA . LEU A 1 675 ? -3.501 15.278 -3.689 1.00 91.69 675 LEU A CA 1
ATOM 4993 C C . LEU A 1 675 ? -3.708 13.761 -3.804 1.00 91.69 675 LEU A C 1
ATOM 4995 O O . LEU A 1 675 ? -2.747 13.000 -3.681 1.00 91.69 675 LEU A O 1
ATOM 4999 N N . VAL A 1 676 ? -4.933 13.320 -4.104 1.00 92.69 676 VAL A N 1
ATOM 5000 C CA . VAL A 1 676 ? -5.248 11.900 -4.296 1.00 92.69 676 VAL A CA 1
ATOM 5001 C C . VAL A 1 676 ? -4.561 11.330 -5.536 1.00 92.69 676 VAL A C 1
ATOM 5003 O O . VAL A 1 676 ? -3.847 10.333 -5.431 1.00 92.69 676 VAL A O 1
ATOM 5006 N N . ASP A 1 677 ? -4.746 11.945 -6.708 1.00 89.62 677 ASP A N 1
ATOM 5007 C CA . ASP A 1 677 ? -4.259 11.373 -7.971 1.00 89.62 677 ASP A CA 1
ATOM 5008 C C . ASP A 1 677 ? -2.734 11.469 -8.118 1.00 89.62 677 ASP A C 1
ATOM 5010 O O . ASP A 1 677 ? -2.124 10.603 -8.744 1.00 89.62 677 ASP A O 1
ATOM 5014 N N . LYS A 1 678 ? -2.113 12.512 -7.553 1.00 88.25 678 LYS A N 1
ATOM 5015 C CA . LYS A 1 678 ? -0.679 12.785 -7.724 1.00 88.25 678 LYS A CA 1
ATOM 5016 C C . LYS A 1 678 ? 0.189 12.370 -6.553 1.00 88.25 678 LYS A C 1
ATOM 5018 O O . LYS A 1 678 ? 1.384 12.237 -6.764 1.00 88.25 678 LYS A O 1
ATOM 5023 N N . CYS A 1 679 ? -0.370 12.143 -5.366 1.00 89.06 679 CYS A N 1
ATOM 5024 C CA . CYS A 1 679 ? 0.431 11.837 -4.181 1.00 89.06 679 CYS A CA 1
ATOM 5025 C C . CYS A 1 679 ? -0.058 10.579 -3.460 1.00 89.06 679 CYS A C 1
ATOM 5027 O O . CYS A 1 679 ? 0.639 9.567 -3.448 1.00 89.06 679 CYS A O 1
ATOM 5029 N N . LEU A 1 680 ? -1.277 10.595 -2.912 1.00 91.06 680 LEU A N 1
ATOM 5030 C CA . LEU A 1 680 ? -1.744 9.525 -2.025 1.00 91.06 680 LEU A CA 1
ATOM 5031 C C . LEU A 1 680 ? -1.915 8.188 -2.752 1.00 91.06 680 LEU A C 1
ATOM 5033 O O . LEU A 1 680 ? -1.497 7.157 -2.225 1.00 91.06 680 LEU A O 1
ATOM 5037 N N . ASN A 1 681 ? -2.475 8.180 -3.968 1.00 90.75 681 ASN A N 1
ATOM 5038 C CA . ASN A 1 681 ? -2.604 6.939 -4.731 1.00 90.75 681 ASN A CA 1
ATOM 5039 C C . ASN A 1 681 ? -1.244 6.379 -5.196 1.00 90.75 681 ASN A C 1
ATOM 5041 O O . ASN A 1 681 ? -1.002 5.199 -4.946 1.00 90.75 681 ASN A O 1
ATOM 5045 N N . PRO A 1 682 ? -0.327 7.172 -5.785 1.00 90.75 682 PRO A N 1
ATOM 5046 C CA . PRO A 1 682 ? 1.033 6.708 -6.070 1.00 90.75 682 PRO A CA 1
ATOM 5047 C C . PRO A 1 682 ? 1.779 6.162 -4.843 1.00 90.75 682 PRO A C 1
ATOM 5049 O O . PRO A 1 682 ? 2.397 5.101 -4.926 1.00 90.75 682 PRO A O 1
ATOM 5052 N N . ILE A 1 683 ? 1.683 6.834 -3.687 1.00 87.88 683 ILE A N 1
ATOM 5053 C CA . ILE A 1 683 ? 2.277 6.354 -2.429 1.00 87.88 683 ILE A CA 1
ATOM 5054 C C . ILE A 1 683 ? 1.662 5.009 -2.030 1.00 87.88 683 ILE A C 1
ATOM 5056 O O . ILE A 1 683 ? 2.398 4.071 -1.733 1.00 87.88 683 ILE A O 1
ATOM 5060 N N . ARG A 1 684 ? 0.330 4.877 -2.077 1.00 89.44 684 ARG A N 1
ATOM 5061 C CA . ARG A 1 684 ? -0.389 3.627 -1.779 1.00 89.44 684 ARG A CA 1
ATOM 5062 C C . ARG A 1 684 ? 0.032 2.482 -2.705 1.00 89.44 684 ARG A C 1
ATOM 5064 O O . ARG A 1 684 ? 0.276 1.375 -2.230 1.00 89.44 684 ARG A O 1
ATOM 5071 N N . GLU A 1 685 ? 0.144 2.731 -4.009 1.00 89.75 685 GLU A N 1
ATOM 5072 C CA . GLU A 1 685 ? 0.567 1.726 -4.995 1.00 89.75 685 GLU A CA 1
ATOM 5073 C C . GLU A 1 685 ? 2.009 1.264 -4.770 1.00 89.75 685 GLU A C 1
ATOM 5075 O O . GLU A 1 685 ? 2.290 0.067 -4.838 1.00 89.75 685 GLU A O 1
ATOM 5080 N N . LEU A 1 686 ? 2.916 2.194 -4.451 1.00 84.94 686 LEU A N 1
ATOM 5081 C CA . LEU A 1 686 ? 4.303 1.868 -4.122 1.00 84.94 686 LEU A CA 1
ATOM 5082 C C . LEU A 1 686 ? 4.427 1.148 -2.772 1.00 84.94 686 LEU A C 1
ATOM 5084 O O . LEU A 1 686 ? 5.299 0.290 -2.631 1.00 84.94 686 LEU A O 1
ATOM 5088 N N . TYR A 1 687 ? 3.568 1.483 -1.803 1.00 85.44 687 TYR A N 1
ATOM 5089 C CA . TYR A 1 687 ? 3.559 0.879 -0.469 1.00 85.44 687 TYR A CA 1
ATOM 5090 C C . TYR A 1 687 ? 2.990 -0.543 -0.494 1.00 85.44 687 TYR A C 1
ATOM 5092 O O . TYR A 1 687 ? 3.423 -1.409 0.266 1.00 85.44 687 TYR A O 1
ATOM 5100 N N . GLY A 1 688 ? 2.018 -0.798 -1.375 1.00 82.62 688 GLY A N 1
ATOM 5101 C CA . GLY A 1 688 ? 1.383 -2.106 -1.540 1.00 82.62 688 GLY A CA 1
ATOM 5102 C C . GLY A 1 688 ? 0.421 -2.500 -0.410 1.00 82.62 688 GLY A C 1
ATOM 5103 O O . GLY A 1 688 ? -0.041 -3.640 -0.391 1.00 82.62 688 GLY A O 1
ATOM 5104 N N . LYS A 1 689 ? 0.102 -1.582 0.513 1.00 82.62 689 LYS A N 1
ATOM 5105 C CA . LYS A 1 689 ? -0.891 -1.743 1.593 1.00 82.62 689 LYS A CA 1
ATOM 5106 C C . LYS A 1 689 ? -1.902 -0.578 1.576 1.00 82.62 689 LYS A C 1
ATOM 5108 O O . LYS A 1 689 ? -1.603 0.463 0.984 1.00 82.62 689 LYS A O 1
ATOM 5113 N N . PRO A 1 690 ? -3.089 -0.722 2.200 1.00 81.44 690 PRO A N 1
ATOM 5114 C CA . PRO A 1 690 ? -4.051 0.374 2.322 1.00 81.44 690 PRO A CA 1
ATOM 5115 C C . PRO A 1 690 ? -3.466 1.593 3.049 1.00 81.44 690 PRO A C 1
ATOM 5117 O O . PRO A 1 690 ? -2.700 1.444 3.998 1.00 81.44 690 PRO A O 1
ATOM 5120 N N . VAL A 1 691 ? -3.860 2.788 2.604 1.00 83.75 691 VAL A N 1
ATOM 5121 C CA . VAL A 1 691 ? -3.545 4.076 3.238 1.00 83.75 691 VAL A CA 1
ATOM 5122 C C . VAL A 1 691 ? -4.870 4.693 3.668 1.00 83.75 691 VAL A C 1
ATOM 5124 O O . VAL A 1 691 ? -5.729 4.920 2.815 1.00 83.75 691 VAL A O 1
ATOM 5127 N N . ILE A 1 692 ? -5.056 4.923 4.969 1.00 84.62 692 ILE A N 1
ATOM 5128 C CA . ILE A 1 692 ? -6.295 5.482 5.520 1.00 84.62 692 ILE A CA 1
ATOM 5129 C C . ILE A 1 692 ? -6.112 6.983 5.689 1.00 84.62 692 ILE A C 1
ATOM 5131 O O . ILE A 1 692 ? -5.151 7.420 6.306 1.00 84.62 692 ILE A O 1
ATOM 5135 N N . VAL A 1 693 ? -7.042 7.779 5.166 1.00 89.12 693 VAL A N 1
ATOM 5136 C CA . VAL A 1 693 ? -7.083 9.224 5.423 1.00 89.12 693 VAL A CA 1
ATOM 5137 C C . VAL A 1 693 ? -7.934 9.471 6.661 1.00 89.12 693 VAL A C 1
ATOM 5139 O O . VAL A 1 693 ? -9.120 9.139 6.668 1.00 89.12 693 VAL A O 1
ATOM 5142 N N . ASN A 1 694 ? -7.335 10.054 7.696 1.00 81.44 694 ASN A N 1
ATOM 5143 C CA . ASN A 1 694 ? -8.035 10.422 8.927 1.00 81.44 694 ASN A CA 1
ATOM 5144 C C . ASN A 1 694 ? -8.517 11.875 8.901 1.00 81.44 694 ASN A C 1
ATOM 5146 O O . ASN A 1 694 ? -9.554 12.186 9.489 1.00 81.44 694 ASN A O 1
ATOM 5150 N N . SER A 1 695 ? -7.758 12.748 8.237 1.00 87.56 695 SER A N 1
ATOM 5151 C CA . SER A 1 695 ? -8.022 14.182 8.136 1.00 87.56 695 SER A CA 1
ATOM 5152 C C . SER A 1 695 ? -7.442 14.724 6.821 1.00 87.56 695 SER A C 1
ATOM 5154 O O . SER A 1 695 ? -6.422 14.233 6.338 1.00 87.56 695 SER A O 1
ATOM 5156 N N . GLY A 1 696 ? -8.094 15.718 6.213 1.00 92.19 696 GLY A N 1
ATOM 5157 C CA . GLY A 1 696 ? -7.696 16.305 4.929 1.00 92.19 696 GLY A CA 1
ATOM 5158 C C . GLY A 1 696 ? -7.852 17.821 4.919 1.00 92.19 696 GLY A C 1
ATOM 5159 O O . GLY A 1 696 ? -7.015 18.546 5.438 1.00 92.19 696 GLY A O 1
ATOM 5160 N N . TYR A 1 697 ? -8.931 18.341 4.347 1.00 94.75 697 TYR A N 1
ATOM 5161 C CA . TYR A 1 697 ? -9.205 19.774 4.419 1.00 94.75 697 TYR A CA 1
ATOM 5162 C C . TYR A 1 697 ? -9.528 20.211 5.856 1.00 94.75 697 TYR A C 1
ATOM 5164 O O . TYR A 1 697 ? -10.257 19.525 6.576 1.00 94.75 697 TYR A O 1
ATOM 5172 N N . ARG A 1 698 ? -9.016 21.381 6.255 1.00 93.19 698 ARG A N 1
ATOM 5173 C CA . ARG A 1 698 ? -9.409 22.079 7.484 1.00 93.19 698 ARG A CA 1
ATOM 5174 C C . ARG A 1 698 ? -9.829 23.504 7.142 1.00 93.19 698 ARG A C 1
ATOM 5176 O O . ARG A 1 698 ? -9.035 24.240 6.571 1.00 93.19 698 ARG A O 1
ATOM 5183 N N . SER A 1 699 ? -11.040 23.910 7.513 1.00 93.44 699 SER A N 1
ATOM 5184 C CA . SER A 1 699 ? -11.460 25.312 7.424 1.00 93.44 699 SER A CA 1
ATOM 5185 C C . SER A 1 699 ? -10.611 26.196 8.342 1.00 93.44 699 SER A C 1
ATOM 5187 O O . SER A 1 699 ? -10.052 25.719 9.333 1.00 93.44 699 SER A O 1
ATOM 5189 N N . GLU A 1 700 ? -10.515 27.495 8.044 1.00 93.00 700 GLU A N 1
ATOM 5190 C CA . GLU A 1 700 ? -9.823 28.442 8.933 1.00 93.00 700 GLU A CA 1
ATOM 5191 C C . GLU A 1 700 ? -10.410 28.417 10.347 1.00 93.00 700 GLU A C 1
ATOM 5193 O O . GLU A 1 700 ? -9.666 28.454 11.324 1.00 93.00 700 GLU A O 1
ATOM 5198 N N . GLU A 1 701 ? -11.734 28.297 10.457 1.00 91.69 701 GLU A N 1
ATOM 5199 C CA . GLU A 1 701 ? -12.444 28.204 11.731 1.00 91.69 701 GLU A CA 1
ATOM 5200 C C . GLU A 1 701 ? -12.043 26.945 12.509 1.00 91.69 701 GLU A C 1
ATOM 5202 O O . GLU A 1 701 ? -11.641 27.044 13.668 1.00 91.69 701 GLU A O 1
ATOM 5207 N N . LEU A 1 702 ? -12.057 25.773 11.860 1.00 91.56 702 LEU A N 1
ATOM 5208 C CA . LEU A 1 702 ? -11.627 24.521 12.483 1.00 91.56 702 LEU A CA 1
ATOM 5209 C C . LEU A 1 702 ? -10.150 24.584 12.885 1.00 91.56 702 LEU A C 1
ATOM 5211 O O . LEU A 1 702 ? -9.781 24.165 13.978 1.00 91.56 702 LEU A O 1
ATOM 5215 N N . ASN A 1 703 ? -9.295 25.119 12.017 1.00 93.00 703 ASN A N 1
ATOM 5216 C CA . ASN A 1 703 ? -7.868 25.226 12.286 1.00 93.00 703 ASN A CA 1
ATOM 5217 C C . ASN A 1 703 ? -7.576 26.179 13.456 1.00 93.00 703 ASN A C 1
ATOM 5219 O O . ASN A 1 703 ? -6.754 25.861 14.310 1.00 93.00 703 ASN A O 1
ATOM 5223 N N . ASN A 1 704 ? -8.273 27.315 13.535 1.00 91.50 704 ASN A N 1
ATOM 5224 C CA . ASN A 1 704 ? -8.159 28.247 14.656 1.00 91.50 704 ASN A CA 1
ATOM 5225 C C . ASN A 1 704 ? -8.690 27.642 15.962 1.00 91.50 704 ASN A C 1
ATOM 5227 O O . ASN A 1 704 ? -8.088 27.865 17.011 1.00 91.50 704 ASN A O 1
ATOM 5231 N N . GLU A 1 705 ? -9.766 26.852 15.909 1.00 90.56 705 GLU A N 1
ATOM 5232 C CA . GLU A 1 705 ? -10.284 26.138 17.080 1.00 90.56 705 GLU A CA 1
ATOM 5233 C C . GLU A 1 705 ? -9.291 25.085 17.584 1.00 90.56 705 GLU A C 1
ATOM 5235 O O . GLU A 1 705 ? -9.036 25.014 18.784 1.00 90.56 705 GLU A O 1
ATOM 5240 N N . LEU A 1 706 ? -8.656 24.328 16.683 1.00 88.00 706 LEU A N 1
ATOM 5241 C CA . LEU A 1 706 ? -7.588 23.392 17.045 1.00 88.00 706 LEU A CA 1
ATOM 5242 C C . LEU A 1 706 ? -6.424 24.113 17.741 1.00 88.00 706 LEU A C 1
ATOM 5244 O O . LEU A 1 706 ? -6.003 23.684 18.812 1.00 88.00 706 LEU A O 1
ATOM 5248 N N . ILE A 1 707 ? -5.970 25.249 17.194 1.00 86.81 707 ILE A N 1
ATOM 5249 C CA . ILE A 1 707 ? -4.933 26.088 17.823 1.00 86.81 707 ILE A CA 1
ATOM 5250 C C . ILE A 1 707 ? -5.374 26.544 19.221 1.00 86.81 707 ILE A C 1
ATOM 5252 O O . ILE A 1 707 ? -4.592 26.486 20.168 1.00 86.81 707 ILE A O 1
ATOM 5256 N N . ARG A 1 708 ? -6.625 26.998 19.368 1.00 86.69 708 ARG A N 1
ATOM 5257 C CA . ARG A 1 708 ? -7.172 27.491 20.641 1.00 86.69 708 ARG A CA 1
ATOM 5258 C C . ARG A 1 708 ? -7.238 26.398 21.707 1.00 86.69 708 ARG A C 1
ATOM 5260 O O . ARG A 1 708 ? -6.994 26.678 22.876 1.00 86.69 708 ARG A O 1
ATOM 5267 N N . LEU A 1 709 ? -7.575 25.177 21.303 1.00 83.06 709 LEU A N 1
ATOM 5268 C CA . LEU A 1 709 ? -7.644 24.001 22.171 1.00 83.06 709 LEU A CA 1
ATOM 5269 C C . LEU A 1 709 ? -6.263 23.409 22.495 1.00 83.06 709 LEU A C 1
ATOM 5271 O O . LEU A 1 709 ? -6.189 22.435 23.236 1.00 83.06 709 LEU A O 1
ATOM 5275 N N . GLY A 1 710 ? -5.183 23.999 21.974 1.00 75.38 710 GLY A N 1
ATOM 5276 C CA . GLY A 1 710 ? -3.816 23.551 22.225 1.00 75.38 710 GLY A CA 1
ATOM 5277 C C . GLY A 1 710 ? -3.349 22.419 21.312 1.00 75.38 710 GLY A C 1
ATOM 5278 O O . GLY A 1 710 ? -2.234 21.943 21.489 1.00 75.38 710 GLY A O 1
ATOM 5279 N N . TYR A 1 711 ? -4.146 22.018 20.315 1.00 78.94 711 TYR A N 1
ATOM 5280 C CA . TYR A 1 711 ? -3.700 21.059 19.307 1.00 78.94 711 TYR A CA 1
ATOM 5281 C C . TYR A 1 711 ? -2.654 21.685 18.383 1.00 78.94 711 TYR A C 1
ATOM 5283 O O . TYR A 1 711 ? -2.683 22.880 18.067 1.00 78.94 711 TYR A O 1
ATOM 5291 N N . HIS A 1 712 ? -1.761 20.842 17.874 1.00 71.19 712 HIS A N 1
ATOM 5292 C CA . HIS A 1 712 ? -0.708 21.234 16.947 1.00 71.19 712 HIS A CA 1
ATOM 5293 C C . HIS A 1 712 ? -1.270 21.533 15.549 1.00 71.19 712 HIS A C 1
ATOM 5295 O O . HIS A 1 712 ? -1.261 20.722 14.627 1.00 71.19 712 HIS A O 1
ATOM 5301 N N . ALA A 1 713 ? -1.782 22.749 15.391 1.00 80.81 713 ALA A N 1
ATOM 5302 C CA . ALA A 1 713 ? -2.257 23.300 14.133 1.00 80.81 713 ALA A CA 1
ATOM 5303 C C . ALA A 1 713 ? -1.477 24.578 13.787 1.00 80.81 713 ALA A C 1
ATOM 5305 O O . ALA A 1 713 ? -1.064 25.342 14.657 1.00 80.81 713 ALA A O 1
ATOM 5306 N N . SER A 1 714 ? -1.245 24.813 12.494 1.00 83.06 714 SER A N 1
ATOM 5307 C CA . SER A 1 714 ? -0.523 25.994 12.007 1.00 83.06 714 SER A CA 1
ATOM 5308 C C . SER A 1 714 ? -1.441 26.874 11.173 1.00 83.06 714 SER A C 1
ATOM 5310 O O . SER A 1 714 ? -2.203 26.378 10.343 1.00 83.06 714 SER A O 1
ATOM 5312 N N . LYS A 1 715 ? -1.315 28.197 11.322 1.00 86.56 715 LYS A N 1
ATOM 5313 C CA . LYS A 1 715 ? -1.989 29.180 10.454 1.00 86.56 715 LYS A CA 1
ATOM 5314 C C . LYS A 1 715 ? -1.499 29.138 9.002 1.00 86.56 715 LYS A C 1
ATOM 5316 O O . LYS A 1 715 ? -2.138 29.709 8.132 1.00 86.56 715 LYS A O 1
ATOM 5321 N N . THR A 1 716 ? -0.374 28.473 8.742 1.00 84.38 716 THR A N 1
ATOM 5322 C CA . THR A 1 716 ? 0.208 28.286 7.403 1.00 84.38 716 THR A CA 1
ATOM 5323 C C . THR A 1 716 ? 0.090 26.843 6.901 1.00 84.38 716 THR A C 1
ATOM 5325 O O . THR A 1 716 ? 0.797 26.451 5.976 1.00 84.38 716 THR A O 1
ATOM 5328 N N . SER A 1 717 ? -0.766 26.030 7.529 1.00 87.62 717 SER A N 1
ATOM 5329 C CA . SER A 1 717 ? -0.915 24.607 7.213 1.00 87.62 717 SER A CA 1
ATOM 5330 C C . SER A 1 717 ? -1.496 24.364 5.818 1.00 87.62 717 SER A C 1
ATOM 5332 O O . SER A 1 717 ? -2.423 25.047 5.389 1.00 87.62 717 SER A O 1
ATOM 5334 N N . LEU A 1 718 ? -1.020 23.316 5.139 1.00 90.94 718 LEU A N 1
ATOM 5335 C CA . LEU A 1 718 ? -1.542 22.894 3.834 1.00 90.94 718 LEU A CA 1
ATOM 5336 C C . LEU A 1 718 ? -2.949 22.292 3.890 1.00 90.94 718 LEU A C 1
ATOM 5338 O O . LEU A 1 718 ? -3.640 22.256 2.868 1.00 90.94 718 LEU A O 1
ATOM 5342 N N . HIS A 1 719 ? -3.416 21.897 5.077 1.00 92.56 719 HIS A N 1
ATOM 5343 C CA . HIS A 1 719 ? -4.805 21.481 5.274 1.00 92.56 719 HIS A CA 1
ATOM 5344 C C . HIS A 1 719 ? -5.801 22.604 4.951 1.00 92.56 719 HIS A C 1
ATOM 5346 O O . HIS A 1 719 ? -6.876 22.317 4.428 1.00 92.56 719 HIS A O 1
ATOM 5352 N N . LEU A 1 720 ? -5.425 23.873 5.181 1.00 93.00 720 LEU A N 1
ATOM 5353 C CA . LEU A 1 720 ? -6.256 25.049 4.876 1.00 93.00 720 LEU A CA 1
ATOM 5354 C C . LEU A 1 720 ? -6.575 25.183 3.384 1.00 93.00 720 LEU A C 1
ATOM 5356 O O . LEU A 1 720 ? -7.563 25.805 3.011 1.00 93.00 720 LEU A O 1
ATOM 5360 N N . TYR A 1 721 ? -5.748 24.579 2.530 1.00 93.31 721 TYR A N 1
ATOM 5361 C CA . TYR A 1 721 ? -5.858 24.677 1.078 1.00 93.31 721 TYR A CA 1
ATOM 5362 C C . TYR A 1 721 ? -6.311 23.365 0.427 1.00 93.31 721 TYR A C 1
ATOM 5364 O O . TYR A 1 721 ? -6.344 23.277 -0.800 1.00 93.31 721 TYR A O 1
ATOM 5372 N N . GLY A 1 722 ? -6.623 22.327 1.215 1.00 92.56 722 GLY A N 1
ATOM 5373 C CA . GLY A 1 722 ? -6.925 20.987 0.695 1.00 92.56 722 GLY A CA 1
ATOM 5374 C C . GLY A 1 722 ? -5.719 20.318 0.025 1.00 92.56 722 GLY A C 1
ATOM 5375 O O . GLY A 1 722 ? -5.885 19.495 -0.866 1.00 92.56 722 GLY A O 1
ATOM 5376 N N . MET A 1 723 ? -4.500 20.707 0.407 1.00 93.25 723 MET A N 1
ATOM 5377 C CA . MET A 1 723 ? -3.245 20.236 -0.195 1.00 93.25 723 MET A CA 1
ATOM 5378 C C . MET A 1 723 ? -2.484 19.256 0.704 1.00 93.25 723 MET A C 1
ATOM 5380 O O . MET A 1 723 ? -1.359 18.885 0.381 1.00 93.25 723 MET A O 1
ATOM 5384 N N . ALA A 1 724 ? -3.067 18.842 1.829 1.00 93.12 724 ALA A N 1
ATOM 5385 C CA . ALA A 1 724 ? -2.480 17.844 2.708 1.00 93.12 724 ALA A CA 1
ATOM 5386 C C . ALA A 1 724 ? -3.522 16.890 3.282 1.00 93.12 724 ALA A C 1
ATOM 5388 O O . ALA A 1 724 ? -4.716 17.199 3.319 1.00 93.12 724 ALA A O 1
ATOM 5389 N N . ALA A 1 725 ? -3.041 15.732 3.718 1.00 92.69 725 ALA A N 1
ATOM 5390 C CA . ALA A 1 725 ? -3.813 14.748 4.448 1.00 92.69 725 ALA A CA 1
ATOM 5391 C C . ALA A 1 725 ? -2.972 14.143 5.569 1.00 92.69 725 ALA A C 1
ATOM 5393 O O . ALA A 1 725 ? -1.798 13.828 5.369 1.00 92.69 725 ALA A O 1
ATOM 5394 N N . ASP A 1 726 ? -3.616 13.929 6.710 1.00 89.00 726 ASP A N 1
ATOM 5395 C CA . ASP A 1 726 ? -3.083 13.090 7.771 1.00 89.00 726 ASP A CA 1
ATOM 5396 C C . ASP A 1 726 ? -3.544 11.667 7.490 1.00 89.00 726 ASP A C 1
ATOM 5398 O O . ASP A 1 726 ? -4.747 11.368 7.443 1.00 89.00 726 ASP A O 1
ATOM 5402 N N . ILE A 1 727 ? -2.567 10.805 7.244 1.00 86.81 727 ILE A N 1
ATOM 5403 C CA . ILE A 1 727 ? -2.774 9.406 6.932 1.00 86.81 727 ILE A CA 1
ATOM 5404 C C . ILE A 1 727 ? -2.334 8.521 8.087 1.00 86.81 727 ILE A C 1
ATOM 5406 O O . ILE A 1 727 ? -1.350 8.773 8.784 1.00 86.81 727 ILE A O 1
ATOM 5410 N N . ASP A 1 728 ? -3.087 7.452 8.248 1.00 75.81 728 ASP A N 1
ATOM 5411 C CA . ASP A 1 728 ? -2.860 6.407 9.223 1.00 75.81 728 ASP A CA 1
ATOM 5412 C C . ASP A 1 728 ? -2.925 5.056 8.516 1.00 75.81 728 ASP A C 1
ATOM 5414 O O . ASP A 1 728 ? -3.197 4.932 7.312 1.00 75.81 728 ASP A O 1
ATOM 5418 N N . PHE A 1 729 ? -2.624 4.026 9.279 1.00 68.94 729 PHE A N 1
ATOM 5419 C CA . PHE A 1 729 ? -2.518 2.672 8.802 1.00 68.94 729 PHE A CA 1
ATOM 5420 C C . PHE A 1 729 ? -3.726 1.877 9.255 1.00 68.94 729 PHE A C 1
ATOM 5422 O O . PHE A 1 729 ? -4.283 2.099 10.328 1.00 68.94 729 PHE A O 1
ATOM 5429 N N . ASP A 1 730 ? -4.107 0.897 8.447 1.00 60.62 730 ASP A N 1
ATOM 5430 C CA . ASP A 1 730 ? -5.068 -0.094 8.898 1.00 60.62 730 ASP A CA 1
ATOM 5431 C C . ASP A 1 730 ? -4.400 -0.973 9.982 1.00 60.62 730 ASP A C 1
ATOM 5433 O O . ASP A 1 730 ? -3.429 -1.668 9.659 1.00 60.62 730 ASP A O 1
ATOM 5437 N N . PRO A 1 731 ? -4.901 -0.980 11.242 1.00 54.19 731 PRO A N 1
ATOM 5438 C CA . PRO A 1 731 ? -4.328 -1.752 12.354 1.00 54.19 731 PRO A CA 1
ATOM 5439 C C . PRO A 1 731 ? -4.270 -3.261 12.086 1.00 54.19 731 PRO A C 1
ATOM 5441 O O . PRO A 1 731 ? -3.602 -4.009 12.796 1.00 54.19 731 PRO A O 1
ATOM 5444 N N . LYS A 1 732 ? -5.009 -3.719 11.071 1.00 50.09 732 LYS A N 1
ATOM 5445 C CA . LYS A 1 732 ? -5.028 -5.088 10.569 1.00 50.09 732 LYS A CA 1
ATOM 5446 C C . LYS A 1 732 ? -3.687 -5.527 9.967 1.00 50.09 732 LYS A C 1
ATOM 5448 O O . LYS A 1 732 ? -3.354 -6.709 10.021 1.00 50.09 732 LYS A O 1
ATOM 5453 N N . TYR A 1 733 ? -2.914 -4.599 9.407 1.00 48.41 733 TYR A N 1
ATOM 5454 C CA . TYR A 1 733 ? -1.605 -4.878 8.826 1.00 48.41 733 TYR A CA 1
ATOM 5455 C C . TYR A 1 733 ? -0.528 -4.417 9.797 1.00 48.41 733 TYR A C 1
ATOM 5457 O O . TYR A 1 733 ? -0.551 -3.266 10.208 1.00 48.41 733 TYR A O 1
ATOM 5465 N N . ASP A 1 734 ? 0.445 -5.279 10.105 1.00 50.41 734 ASP A N 1
ATOM 5466 C CA . ASP A 1 734 ? 1.633 -4.890 10.874 1.00 50.41 734 ASP A CA 1
ATOM 5467 C C . ASP A 1 734 ? 2.243 -3.619 10.249 1.00 50.41 734 ASP A C 1
ATOM 5469 O O . ASP A 1 734 ? 2.635 -3.599 9.064 1.00 50.41 734 ASP A O 1
ATOM 5473 N N . THR A 1 735 ? 2.137 -2.513 10.986 1.00 57.56 735 THR A N 1
ATOM 5474 C CA . THR A 1 735 ? 2.309 -1.158 10.469 1.00 57.56 735 THR A CA 1
ATOM 5475 C C . THR A 1 735 ? 3.790 -0.841 10.433 1.00 57.56 735 THR A C 1
ATOM 5477 O O . THR A 1 735 ? 4.378 -0.393 11.413 1.00 57.56 735 THR A O 1
ATOM 5480 N N . ASP A 1 736 ? 4.417 -1.073 9.286 1.00 65.69 736 ASP A N 1
ATOM 5481 C CA . ASP A 1 736 ? 5.816 -0.716 9.095 1.00 65.69 736 ASP A CA 1
ATOM 5482 C C . ASP A 1 736 ? 5.904 0.753 8.646 1.00 65.69 736 ASP A C 1
ATOM 5484 O O . ASP A 1 736 ? 5.909 1.065 7.448 1.00 65.69 736 ASP A O 1
ATOM 5488 N N . LEU A 1 737 ? 5.931 1.658 9.632 1.00 68.06 737 LEU A N 1
ATOM 5489 C CA . LEU A 1 737 ? 6.161 3.098 9.452 1.00 68.06 737 LEU A CA 1
ATOM 5490 C C . LEU A 1 737 ? 7.471 3.357 8.691 1.00 68.06 737 LEU A C 1
ATOM 5492 O O . LEU A 1 737 ? 7.545 4.281 7.880 1.00 68.06 737 LEU A O 1
ATOM 5496 N N . MET A 1 738 ? 8.484 2.501 8.876 1.00 66.88 738 MET A N 1
ATOM 5497 C CA . MET A 1 738 ? 9.733 2.580 8.118 1.00 66.88 738 MET A CA 1
ATOM 5498 C C . MET A 1 738 ? 9.560 2.144 6.670 1.00 66.88 738 MET A C 1
ATOM 5500 O O . MET A 1 738 ? 10.187 2.729 5.790 1.00 66.88 738 MET A O 1
ATOM 5504 N N . ALA A 1 739 ? 8.720 1.152 6.381 1.00 72.31 739 ALA A N 1
ATOM 5505 C CA . ALA A 1 739 ? 8.378 0.815 5.006 1.00 72.31 739 ALA A CA 1
ATOM 5506 C C . ALA A 1 739 ? 7.597 1.945 4.334 1.00 72.31 739 ALA A C 1
ATOM 5508 O O . ALA A 1 739 ? 7.879 2.231 3.171 1.00 72.31 739 ALA A O 1
ATOM 5509 N N . LEU A 1 740 ? 6.678 2.629 5.032 1.00 75.06 740 LEU A N 1
ATOM 5510 C CA . LEU A 1 740 ? 5.997 3.798 4.463 1.00 75.06 740 LEU A CA 1
ATOM 5511 C C . LEU A 1 740 ? 6.998 4.921 4.201 1.00 75.06 740 LEU A C 1
ATOM 5513 O O . LEU A 1 740 ? 7.041 5.462 3.102 1.00 75.06 740 LEU A O 1
ATOM 5517 N N . TYR A 1 741 ? 7.856 5.220 5.168 1.00 72.69 741 TYR A N 1
ATOM 5518 C CA . TYR A 1 741 ? 8.913 6.208 5.010 1.00 72.69 741 TYR A CA 1
ATOM 5519 C C . TYR A 1 741 ? 9.830 5.899 3.825 1.00 72.69 741 TYR A C 1
ATOM 5521 O O . TYR A 1 741 ? 9.996 6.735 2.942 1.00 72.69 741 TYR A O 1
ATOM 5529 N N . LYS A 1 742 ? 10.347 4.668 3.728 1.00 72.75 742 LYS A N 1
ATOM 5530 C CA . LYS A 1 742 ? 11.144 4.207 2.578 1.00 72.75 742 LYS A CA 1
ATOM 5531 C C . LYS A 1 742 ? 10.364 4.302 1.268 1.00 72.75 742 LYS A C 1
ATOM 5533 O O . LYS A 1 742 ? 10.940 4.632 0.234 1.00 72.75 742 LYS A O 1
ATOM 5538 N N . THR A 1 743 ? 9.063 4.032 1.303 1.00 78.31 743 THR A N 1
ATOM 5539 C CA . THR A 1 743 ? 8.181 4.167 0.140 1.00 78.31 743 THR A CA 1
ATOM 5540 C C . THR A 1 743 ? 8.053 5.621 -0.288 1.00 78.31 743 THR A C 1
ATOM 5542 O O . THR A 1 743 ? 8.141 5.910 -1.475 1.00 78.31 743 THR A O 1
ATOM 5545 N N . ILE A 1 744 ? 7.899 6.543 0.656 1.00 75.31 744 ILE A N 1
ATOM 5546 C CA . ILE A 1 744 ? 7.753 7.973 0.384 1.00 75.31 744 ILE A CA 1
ATOM 5547 C C . ILE A 1 744 ? 9.076 8.574 -0.095 1.00 75.31 744 ILE A C 1
ATOM 5549 O O . ILE A 1 744 ? 9.082 9.346 -1.054 1.00 75.31 744 ILE A O 1
ATOM 5553 N N . LEU A 1 745 ? 10.206 8.129 0.465 1.00 70.81 745 LEU A N 1
ATOM 5554 C CA . LEU A 1 745 ? 11.538 8.421 -0.070 1.00 70.81 745 LEU A CA 1
ATOM 5555 C C . LEU A 1 745 ? 11.686 7.949 -1.520 1.00 70.81 745 LEU A C 1
ATOM 5557 O O . LEU A 1 745 ? 12.212 8.681 -2.355 1.00 70.81 745 LEU A O 1
ATOM 5561 N N . LYS A 1 746 ? 11.199 6.742 -1.830 1.00 75.81 746 LYS A N 1
ATOM 5562 C CA . LYS A 1 746 ? 11.218 6.184 -3.187 1.00 75.81 746 LYS A CA 1
ATOM 5563 C C . LYS A 1 746 ? 10.267 6.915 -4.136 1.00 75.81 746 LYS A C 1
ATOM 5565 O O . LYS A 1 746 ? 10.584 7.053 -5.312 1.00 75.81 746 LYS A O 1
ATOM 5570 N N . PHE A 1 747 ? 9.109 7.342 -3.641 1.00 81.62 747 PHE A N 1
ATOM 5571 C CA . PHE A 1 747 ? 8.121 8.091 -4.408 1.00 81.62 747 PHE A CA 1
ATOM 5572 C C . PHE A 1 747 ? 8.682 9.451 -4.832 1.00 81.62 747 PHE A C 1
ATOM 5574 O O . PHE A 1 747 ? 8.623 9.801 -6.005 1.00 81.62 747 PHE A O 1
ATOM 5581 N N . GLY A 1 748 ? 9.270 10.198 -3.895 1.00 69.38 748 GLY A N 1
ATOM 5582 C CA . GLY A 1 748 ? 10.083 11.375 -4.199 1.00 69.38 748 GLY A CA 1
ATOM 5583 C C . GLY A 1 748 ? 9.350 12.582 -4.805 1.00 69.38 748 GLY A C 1
ATOM 5584 O O . GLY A 1 748 ? 10.014 13.586 -5.051 1.00 69.38 748 GLY A O 1
ATOM 5585 N N . GLU A 1 749 ? 8.032 12.537 -5.029 1.00 78.31 749 GLU A N 1
ATOM 5586 C CA . GLU A 1 749 ? 7.222 13.625 -5.614 1.00 78.31 749 GLU A CA 1
ATOM 5587 C C . GLU A 1 749 ? 6.189 14.193 -4.616 1.00 78.31 749 GLU A C 1
ATOM 5589 O O . GLU A 1 749 ? 4.990 14.247 -4.880 1.00 78.31 749 GLU A O 1
ATOM 5594 N N . PHE A 1 750 ? 6.654 14.633 -3.443 1.00 78.62 750 PHE A N 1
ATOM 5595 C CA . PHE A 1 750 ? 5.827 15.251 -2.394 1.00 78.62 750 PHE A CA 1
ATOM 5596 C C . PHE A 1 750 ? 6.348 16.644 -1.997 1.00 78.62 750 PHE A C 1
ATOM 5598 O O . PHE A 1 750 ? 7.473 17.028 -2.332 1.00 78.62 750 PHE A O 1
ATOM 5605 N N . ASP A 1 751 ? 5.526 17.430 -1.298 1.00 76.56 751 ASP A N 1
ATOM 5606 C CA . ASP A 1 751 ? 5.910 18.753 -0.790 1.00 76.56 751 ASP A CA 1
ATOM 5607 C C . ASP A 1 751 ? 6.377 18.688 0.668 1.00 76.56 751 ASP A C 1
ATOM 5609 O O . ASP A 1 751 ? 7.510 19.066 0.972 1.00 76.56 751 ASP A O 1
ATOM 5613 N N . GLU A 1 752 ? 5.538 18.144 1.550 1.00 79.69 752 GLU A N 1
ATOM 5614 C CA . GLU A 1 752 ? 5.849 17.939 2.966 1.00 79.69 752 GLU A CA 1
ATOM 5615 C C . GLU A 1 752 ? 5.504 16.509 3.381 1.00 79.69 752 GLU A C 1
ATOM 5617 O O . GLU A 1 752 ? 4.464 15.976 3.008 1.00 79.69 752 GLU A O 1
ATOM 5622 N N . PHE A 1 753 ? 6.378 15.891 4.163 1.00 81.62 753 PHE A N 1
ATOM 5623 C CA . PHE A 1 753 ? 6.125 14.639 4.850 1.00 81.62 753 PHE A CA 1
ATOM 5624 C C . PHE A 1 753 ? 6.521 14.798 6.314 1.00 81.62 753 PHE A C 1
ATOM 5626 O O . PHE A 1 753 ? 7.673 15.107 6.618 1.00 81.62 753 PHE A O 1
ATOM 5633 N N . ILE A 1 754 ? 5.575 14.638 7.229 1.00 78.75 754 ILE A N 1
ATOM 5634 C CA . ILE A 1 754 ? 5.825 14.793 8.664 1.00 78.75 754 ILE A CA 1
ATOM 5635 C C . ILE A 1 754 ? 5.340 13.527 9.344 1.00 78.75 754 ILE A C 1
ATOM 5637 O O . ILE A 1 754 ? 4.220 13.096 9.114 1.00 78.75 754 ILE A O 1
ATOM 5641 N N . ILE A 1 755 ? 6.183 12.923 10.167 1.00 75.44 755 ILE A N 1
ATOM 5642 C CA . ILE A 1 755 ? 5.754 11.861 11.071 1.00 75.44 755 ILE A CA 1
ATOM 5643 C C . ILE A 1 755 ? 5.540 12.483 12.432 1.00 75.44 755 ILE A C 1
ATOM 5645 O O . ILE A 1 755 ? 6.453 13.090 12.989 1.00 75.44 755 ILE A O 1
ATOM 5649 N N . GLU A 1 756 ? 4.327 12.349 12.934 1.00 70.56 756 GLU A N 1
ATOM 5650 C CA . GLU A 1 756 ? 3.881 12.956 14.177 1.00 70.56 756 GLU A CA 1
ATOM 5651 C C . GLU A 1 756 ? 3.503 11.847 15.153 1.00 70.56 756 GLU A C 1
ATOM 5653 O O . GLU A 1 756 ? 3.034 10.785 14.741 1.00 70.56 756 GLU A O 1
ATOM 5658 N N . ALA A 1 757 ? 3.767 12.076 16.435 1.00 68.31 757 ALA A N 1
ATOM 5659 C CA . ALA A 1 757 ? 3.446 11.162 17.516 1.00 68.31 757 ALA A CA 1
ATOM 5660 C C . ALA A 1 757 ? 2.891 11.959 18.697 1.00 68.31 757 ALA A C 1
ATOM 5662 O O . ALA A 1 757 ? 3.554 12.898 19.145 1.00 68.31 757 ALA A O 1
ATOM 5663 N N . ASP A 1 758 ? 1.710 11.588 19.189 1.00 65.31 758 ASP A N 1
ATOM 5664 C CA . ASP A 1 758 ? 1.141 12.207 20.390 1.00 65.31 758 ASP A CA 1
ATOM 5665 C C . ASP A 1 758 ? 1.889 11.786 21.672 1.00 65.31 758 ASP A C 1
ATOM 5667 O O . ASP A 1 758 ? 2.798 10.947 21.659 1.00 65.31 758 ASP A O 1
ATOM 5671 N N . GLU A 1 759 ? 1.498 12.374 22.801 1.00 61.38 759 GLU A N 1
ATOM 5672 C CA . GLU A 1 759 ? 2.046 12.091 24.136 1.00 61.38 759 GLU A CA 1
ATOM 5673 C C . GLU A 1 759 ? 1.838 10.636 24.594 1.00 61.38 759 GLU A C 1
ATOM 5675 O O . GLU A 1 759 ? 2.531 10.164 25.495 1.00 61.38 759 GLU A O 1
ATOM 5680 N N . HIS A 1 760 ? 0.922 9.912 23.944 1.00 60.53 760 HIS A N 1
ATOM 5681 C CA . HIS A 1 760 ? 0.589 8.513 24.204 1.00 60.53 760 HIS A CA 1
ATOM 5682 C C . HIS A 1 760 ? 1.269 7.543 23.218 1.00 60.53 760 HIS A C 1
ATOM 5684 O O . HIS A 1 760 ? 1.038 6.337 23.297 1.00 60.53 760 HIS A O 1
ATOM 5690 N N . GLY A 1 761 ? 2.104 8.040 22.297 1.00 59.00 761 GLY A N 1
ATOM 5691 C CA . GLY A 1 761 ? 2.815 7.230 21.306 1.00 59.00 761 GLY A CA 1
ATOM 5692 C C . GLY A 1 761 ? 2.006 6.883 20.049 1.00 59.00 761 GLY A C 1
ATOM 5693 O O . GLY A 1 761 ? 2.509 6.157 19.184 1.00 59.00 761 GLY A O 1
ATOM 5694 N N . HIS A 1 762 ? 0.788 7.414 19.879 1.00 68.25 762 HIS A N 1
ATOM 5695 C CA . HIS A 1 762 ? 0.035 7.244 18.638 1.00 68.25 762 HIS A CA 1
ATOM 5696 C C . HIS A 1 762 ? 0.698 8.031 17.516 1.00 68.25 762 HIS A C 1
ATOM 5698 O O . HIS A 1 762 ? 0.779 9.256 17.546 1.00 68.25 762 HIS A O 1
ATOM 5704 N N . THR A 1 763 ? 1.147 7.302 16.501 1.00 71.00 763 THR A N 1
ATOM 5705 C CA . THR A 1 763 ? 1.881 7.847 15.361 1.00 71.00 763 THR A CA 1
ATOM 5706 C C . THR A 1 763 ? 1.006 7.978 14.122 1.00 71.00 763 THR A C 1
ATOM 5708 O O . THR A 1 763 ? 0.334 7.027 13.734 1.00 71.00 763 THR A O 1
ATOM 5711 N N . TRP A 1 764 ? 1.068 9.111 13.434 1.00 77.19 764 TRP A N 1
ATOM 5712 C CA . TRP A 1 764 ? 0.486 9.272 12.100 1.00 77.19 764 TRP A CA 1
ATOM 5713 C C . TRP A 1 764 ? 1.484 9.934 11.158 1.00 77.19 764 TRP A C 1
ATOM 5715 O O . TRP A 1 764 ? 2.553 10.402 11.563 1.00 77.19 764 TRP A O 1
ATOM 5725 N N . ALA A 1 765 ? 1.152 9.930 9.870 1.00 83.88 765 ALA A N 1
ATOM 5726 C CA . ALA A 1 765 ? 1.970 10.566 8.860 1.00 83.88 765 ALA A CA 1
ATOM 5727 C C . ALA A 1 765 ? 1.172 11.645 8.125 1.00 83.88 765 ALA A C 1
ATOM 5729 O O . ALA A 1 765 ? 0.139 11.383 7.525 1.00 83.88 765 ALA A O 1
ATOM 5730 N N . HIS A 1 766 ? 1.669 12.867 8.148 1.00 87.50 766 HIS A N 1
ATOM 5731 C CA . HIS A 1 766 ? 1.159 13.986 7.379 1.00 87.50 766 HIS A CA 1
ATOM 5732 C C . HIS A 1 766 ? 1.820 14.012 5.999 1.00 87.50 766 HIS A C 1
ATOM 5734 O O . HIS A 1 766 ? 3.049 14.027 5.891 1.00 87.50 766 HIS A O 1
ATOM 5740 N N . VAL A 1 767 ? 1.014 14.058 4.939 1.00 89.31 767 VAL A N 1
ATOM 5741 C CA . VAL A 1 767 ? 1.472 14.159 3.548 1.00 89.31 767 VAL A CA 1
ATOM 5742 C C . VAL A 1 767 ? 0.888 15.416 2.913 1.00 89.31 767 VAL A C 1
ATOM 5744 O O . VAL A 1 767 ? -0.317 15.505 2.687 1.00 89.31 767 VAL A O 1
ATOM 5747 N N . GLY A 1 768 ? 1.754 16.366 2.570 1.00 88.88 768 GLY A N 1
ATOM 5748 C CA . GLY A 1 768 ? 1.439 17.567 1.807 1.00 88.88 768 GLY A CA 1
ATOM 5749 C C . GLY A 1 768 ? 1.912 17.458 0.360 1.00 88.88 768 GLY A C 1
ATOM 5750 O O . GLY A 1 768 ? 3.060 17.093 0.095 1.00 88.88 768 GLY A O 1
ATOM 5751 N N . CYS A 1 769 ? 1.052 17.820 -0.591 1.00 83.69 769 CYS A N 1
ATOM 5752 C CA . CYS A 1 769 ? 1.375 17.847 -2.012 1.00 83.69 769 CYS A CA 1
ATOM 5753 C C . CYS A 1 769 ? 0.863 19.124 -2.676 1.00 83.69 769 CYS A C 1
ATOM 5755 O O . CYS A 1 769 ? -0.332 19.408 -2.706 1.00 83.69 769 CYS A O 1
ATOM 5757 N N . GLN A 1 770 ? 1.781 19.858 -3.297 1.00 79.06 770 GLN A N 1
ATOM 5758 C CA . GLN A 1 770 ? 1.481 21.045 -4.089 1.00 79.06 770 GLN A CA 1
ATOM 5759 C C . GLN A 1 770 ? 2.009 20.880 -5.517 1.00 79.06 770 GLN A C 1
ATOM 5761 O O . GLN A 1 770 ? 2.760 19.956 -5.822 1.00 79.06 770 GLN A O 1
ATOM 5766 N N . LYS A 1 771 ? 1.666 21.820 -6.406 1.00 65.38 771 LYS A N 1
ATOM 5767 C CA . LYS A 1 771 ? 2.225 21.876 -7.772 1.00 65.38 771 LYS A CA 1
ATOM 5768 C C . LYS A 1 771 ? 3.732 22.176 -7.799 1.00 65.38 771 LYS A C 1
ATOM 5770 O O . LYS A 1 771 ? 4.379 21.922 -8.809 1.00 65.38 771 LYS A O 1
ATOM 5775 N N . LYS A 1 772 ? 4.284 22.738 -6.718 1.00 63.94 772 LYS A N 1
ATOM 5776 C CA . LYS A 1 772 ? 5.726 22.917 -6.506 1.00 63.94 772 LYS A CA 1
ATOM 5777 C C . LYS A 1 772 ? 6.153 21.974 -5.384 1.00 63.94 772 LYS A C 1
ATOM 5779 O O . LYS A 1 772 ? 5.642 22.098 -4.281 1.00 63.94 772 LYS A O 1
ATOM 5784 N N . THR A 1 773 ? 7.052 21.039 -5.670 1.00 61.53 773 THR A N 1
ATOM 5785 C CA . THR A 1 773 ? 7.518 20.029 -4.708 1.00 61.53 773 THR A CA 1
ATOM 5786 C C . THR A 1 773 ? 8.696 20.557 -3.887 1.00 61.53 773 THR A C 1
ATOM 5788 O O . THR A 1 773 ? 9.747 20.840 -4.466 1.00 61.53 773 THR A O 1
ATOM 5791 N N . ARG A 1 774 ? 8.564 20.657 -2.558 1.00 63.50 774 ARG A N 1
ATOM 5792 C CA . ARG A 1 774 ? 9.675 20.972 -1.635 1.00 63.50 774 ARG A CA 1
ATOM 5793 C C . ARG A 1 774 ? 10.346 19.748 -0.993 1.00 63.50 774 ARG A C 1
ATOM 5795 O O . ARG A 1 774 ? 11.435 19.907 -0.451 1.00 63.50 774 ARG A O 1
ATOM 5802 N N . LYS A 1 775 ? 9.749 18.548 -1.071 1.00 69.12 775 LYS A N 1
ATOM 5803 C CA . LYS A 1 775 ? 10.276 17.261 -0.556 1.00 69.12 775 LYS A CA 1
ATOM 5804 C C . LYS A 1 775 ? 10.839 17.329 0.873 1.00 69.12 775 LYS A C 1
ATOM 5806 O O . LYS A 1 775 ? 11.903 16.780 1.167 1.00 69.12 775 LYS A O 1
ATOM 5811 N N . MET A 1 776 ? 10.152 18.037 1.764 1.00 70.00 776 MET A N 1
ATOM 5812 C CA . MET A 1 776 ? 10.596 18.243 3.143 1.00 70.00 776 MET A CA 1
ATOM 5813 C C . MET A 1 776 ? 10.166 17.079 4.040 1.00 70.00 776 MET A C 1
ATOM 5815 O O . MET A 1 776 ? 9.003 16.698 4.001 1.00 70.00 776 MET A O 1
ATOM 5819 N N . ILE A 1 777 ? 11.067 16.559 4.881 1.00 68.69 777 ILE A N 1
ATOM 5820 C CA . ILE A 1 777 ? 10.781 15.473 5.834 1.00 68.69 777 ILE A CA 1
ATOM 5821 C C . ILE A 1 777 ? 10.982 15.978 7.265 1.00 68.69 777 ILE A C 1
ATOM 5823 O O . ILE A 1 777 ? 12.023 16.557 7.577 1.00 68.69 777 ILE A O 1
ATOM 5827 N N . LYS A 1 778 ? 10.002 15.750 8.141 1.00 69.94 778 LYS A N 1
ATOM 5828 C CA . LYS A 1 778 ? 10.065 16.064 9.576 1.00 69.94 778 LYS A CA 1
ATOM 5829 C C . LYS A 1 778 ? 9.629 14.857 10.412 1.00 69.94 778 LYS A C 1
ATOM 5831 O O . LYS A 1 778 ? 8.854 14.027 9.952 1.00 69.94 778 LYS A O 1
ATOM 5836 N N . CYS A 1 779 ? 10.115 14.784 11.646 1.00 65.06 779 CYS A N 1
ATOM 5837 C CA . CYS A 1 779 ? 9.684 13.809 12.645 1.00 65.06 779 CYS A CA 1
ATOM 5838 C C . CYS A 1 779 ? 9.485 14.537 13.981 1.00 65.06 779 CYS A C 1
ATOM 5840 O O . CYS A 1 779 ? 10.332 15.350 14.365 1.00 65.06 779 CYS A O 1
ATOM 5842 N N . TRP A 1 780 ? 8.357 14.294 14.643 1.00 63.03 780 TRP A N 1
ATOM 5843 C CA . TRP A 1 780 ? 7.912 14.987 15.850 1.00 63.03 780 TRP A CA 1
ATOM 5844 C C . TRP A 1 780 ? 7.315 14.000 16.869 1.00 63.03 780 TRP A C 1
ATOM 5846 O O . TRP A 1 780 ? 6.722 12.998 16.471 1.00 63.03 780 TRP A O 1
ATOM 5856 N N . ARG A 1 781 ? 7.504 14.278 18.170 1.00 58.62 781 ARG A N 1
ATOM 5857 C CA . ARG A 1 781 ? 6.957 13.519 19.310 1.00 58.62 781 ARG A CA 1
ATOM 5858 C C . ARG A 1 781 ? 6.694 14.461 20.493 1.00 58.62 781 ARG A C 1
ATOM 5860 O O . ARG A 1 781 ? 7.563 15.272 20.826 1.00 58.62 781 ARG A O 1
ATOM 5867 N N . GLU A 1 782 ? 5.518 14.346 21.101 1.00 55.91 782 GLU A N 1
ATOM 5868 C CA . GLU A 1 782 ? 4.993 15.285 22.108 1.00 55.91 782 GLU A CA 1
ATOM 5869 C C . GLU A 1 782 ? 5.706 15.226 23.475 1.00 55.91 782 GLU A C 1
ATOM 5871 O O . GLU A 1 782 ? 5.864 16.251 24.137 1.00 55.91 782 GLU A O 1
ATOM 5876 N N . ASP A 1 783 ? 6.236 14.063 23.871 1.00 54.59 783 ASP A N 1
ATOM 5877 C CA . ASP A 1 783 ? 6.893 13.832 25.174 1.00 54.59 783 ASP A CA 1
ATOM 5878 C C . ASP A 1 783 ? 8.245 14.556 25.365 1.00 54.59 783 ASP A C 1
ATOM 5880 O O . ASP A 1 783 ? 8.829 14.540 26.453 1.00 54.59 783 ASP A O 1
ATOM 5884 N N . THR A 1 784 ? 8.737 15.250 24.334 1.00 46.38 784 THR A N 1
ATOM 5885 C CA . THR A 1 784 ? 9.944 16.083 24.396 1.00 46.38 784 THR A CA 1
ATOM 5886 C C . THR A 1 784 ? 9.599 17.571 24.256 1.00 46.38 784 THR A C 1
ATOM 5888 O O . THR A 1 784 ? 9.621 18.156 23.175 1.00 46.38 784 THR A O 1
ATOM 5891 N N . SER A 1 785 ? 9.291 18.218 25.381 1.00 31.28 785 SER A N 1
ATOM 5892 C CA . SER A 1 785 ? 9.116 19.680 25.480 1.00 31.28 785 SER A CA 1
ATOM 5893 C C . SER A 1 785 ? 10.298 20.484 24.874 1.00 31.28 785 SER A C 1
ATOM 5895 O O . SER A 1 785 ? 11.424 19.988 24.804 1.00 31.28 785 SER A O 1
ATOM 5897 N N . PRO A 1 786 ? 10.115 21.779 24.555 1.00 39.25 786 PRO A N 1
ATOM 5898 C CA . PRO A 1 786 ? 9.576 22.324 23.321 1.00 39.25 786 PRO A CA 1
ATOM 5899 C C . PRO A 1 786 ? 10.678 22.460 22.256 1.00 39.25 786 PRO A C 1
ATOM 5901 O O . PRO A 1 786 ? 11.167 23.554 21.981 1.00 39.25 786 PRO A O 1
ATOM 5904 N N . HIS A 1 787 ? 11.079 21.374 21.606 1.00 35.31 787 HIS A N 1
ATOM 5905 C CA . HIS A 1 787 ? 11.872 21.498 20.390 1.00 35.31 787 HIS A CA 1
ATOM 5906 C C . HIS A 1 787 ? 11.286 20.595 19.322 1.00 35.31 787 HIS A C 1
ATOM 5908 O O . HIS A 1 787 ? 11.586 19.408 19.247 1.00 35.31 787 HIS A O 1
ATOM 5914 N N . VAL A 1 788 ? 10.538 21.209 18.399 1.00 39.94 788 VAL A N 1
ATOM 5915 C CA . VAL A 1 788 ? 10.601 20.781 17.003 1.00 39.94 788 VAL A CA 1
ATOM 5916 C C . VAL A 1 788 ? 12.089 20.628 16.695 1.00 39.94 788 VAL A C 1
ATOM 5918 O O . VAL A 1 788 ? 12.796 21.628 16.552 1.00 39.94 788 VAL A O 1
ATOM 5921 N N . LYS A 1 789 ? 12.607 19.397 16.620 1.00 41.19 789 LYS A N 1
ATOM 5922 C CA . LYS A 1 789 ? 13.889 19.187 15.956 1.00 41.19 789 LYS A CA 1
ATOM 5923 C C . LYS A 1 789 ? 13.614 19.472 14.486 1.00 41.19 789 LYS A C 1
ATOM 5925 O O . LYS A 1 789 ? 13.185 18.620 13.717 1.00 41.19 789 LYS A O 1
ATOM 5930 N N . LYS A 1 790 ? 13.797 20.735 14.114 1.00 39.75 790 LYS A N 1
ATOM 5931 C CA . LYS A 1 790 ? 13.811 21.211 12.738 1.00 39.75 790 LYS A CA 1
ATOM 5932 C C . LYS A 1 790 ? 15.139 20.717 12.169 1.00 39.75 790 LYS A C 1
ATOM 5934 O O . LYS A 1 790 ? 16.169 21.353 12.360 1.00 39.75 790 LYS A O 1
ATOM 5939 N N . ILE A 1 791 ? 15.149 19.498 11.633 1.00 44.03 791 ILE A N 1
ATOM 5940 C CA . ILE A 1 791 ? 16.410 18.829 11.275 1.00 44.03 791 ILE A CA 1
ATOM 5941 C C . ILE A 1 791 ? 16.957 19.368 9.945 1.00 44.03 791 ILE A C 1
ATOM 5943 O O . ILE A 1 791 ? 18.167 19.450 9.789 1.00 44.03 791 ILE A O 1
ATOM 5947 N N . THR A 1 792 ? 16.104 19.879 9.054 1.00 38.25 792 THR A N 1
ATOM 5948 C CA . THR A 1 792 ? 16.534 20.640 7.875 1.00 38.25 792 THR A CA 1
ATOM 5949 C C . THR A 1 792 ? 15.591 21.810 7.605 1.00 38.25 792 THR A C 1
ATOM 5951 O O . THR A 1 792 ? 14.414 21.643 7.298 1.00 38.25 792 THR A O 1
ATOM 5954 N N . GLU A 1 793 ? 16.114 23.031 7.691 1.00 33.44 793 GLU A N 1
ATOM 5955 C CA . GLU A 1 793 ? 15.537 24.156 6.963 1.00 33.44 793 GLU A CA 1
ATOM 5956 C C . GLU A 1 793 ? 16.310 24.264 5.645 1.00 33.44 793 GLU A C 1
ATOM 5958 O O . GLU A 1 793 ? 17.497 24.583 5.638 1.00 33.44 793 GLU A O 1
ATOM 5963 N N . GLY A 1 794 ? 15.660 23.921 4.529 1.00 36.12 794 GLY A N 1
ATOM 5964 C CA . GLY A 1 794 ? 16.172 24.248 3.196 1.00 36.12 794 GLY A CA 1
ATOM 5965 C C . GLY A 1 794 ? 17.147 23.269 2.528 1.00 36.12 794 GLY A C 1
ATOM 5966 O O . GLY A 1 794 ? 17.802 23.680 1.574 1.00 36.12 794 GLY A O 1
ATOM 5967 N N . LYS A 1 795 ? 17.244 21.997 2.949 1.00 37.19 795 LYS A N 1
ATOM 5968 C CA . LYS A 1 795 ? 17.927 20.948 2.159 1.00 37.19 795 LYS A CA 1
ATOM 5969 C C . LYS A 1 795 ? 17.119 19.652 2.073 1.00 37.19 795 LYS A C 1
ATOM 5971 O O . LYS A 1 795 ? 16.569 19.189 3.073 1.00 37.19 795 LYS A O 1
ATOM 5976 N N . TYR A 1 796 ? 17.056 19.103 0.862 1.00 51.78 796 TYR A N 1
ATOM 5977 C CA . TYR A 1 796 ? 16.278 17.923 0.486 1.00 51.78 796 TYR A CA 1
ATOM 5978 C C . TYR A 1 796 ? 16.944 16.637 0.995 1.00 51.78 796 TYR A C 1
ATOM 5980 O O . TYR A 1 796 ? 18.158 16.523 0.892 1.00 51.78 796 TYR A O 1
ATOM 5988 N N . TYR A 1 797 ? 16.183 15.644 1.481 1.00 49.91 797 TYR A N 1
ATOM 5989 C CA . TYR A 1 797 ? 16.751 14.349 1.917 1.00 49.91 797 TYR A CA 1
ATOM 5990 C C . TYR A 1 797 ? 17.475 13.607 0.778 1.00 49.91 797 TYR A C 1
ATOM 5992 O O . TYR A 1 797 ? 18.482 12.948 1.010 1.00 49.91 797 TYR A O 1
ATOM 6000 N N . SER A 1 798 ? 16.989 13.752 -0.462 1.00 48.41 798 SER A N 1
ATOM 6001 C CA . SER A 1 798 ? 17.645 13.248 -1.680 1.00 48.41 798 SER A CA 1
ATOM 6002 C C . SER A 1 798 ? 18.959 13.953 -2.014 1.00 48.41 798 SER A C 1
ATOM 6004 O O . SER A 1 798 ? 19.748 13.423 -2.791 1.00 48.41 798 SER A O 1
ATOM 6006 N N . ASP A 1 799 ? 19.177 15.132 -1.434 1.00 49.62 799 ASP A N 1
ATOM 6007 C CA . ASP A 1 799 ? 20.309 16.015 -1.710 1.00 49.62 799 ASP A CA 1
ATOM 6008 C C . ASP A 1 799 ? 21.261 16.068 -0.499 1.00 49.62 799 ASP A C 1
ATOM 6010 O O . ASP A 1 799 ? 22.194 16.872 -0.474 1.00 49.62 799 ASP A O 1
ATOM 6014 N N . LEU A 1 800 ? 21.011 15.223 0.512 1.00 56.94 800 LEU A N 1
ATOM 6015 C CA . LEU A 1 800 ? 21.900 14.989 1.643 1.00 56.94 800 LEU A CA 1
ATOM 6016 C C . LEU A 1 800 ? 23.027 14.059 1.194 1.00 56.94 800 LEU A C 1
ATOM 6018 O O . LEU A 1 800 ? 22.800 12.887 0.887 1.00 56.94 800 LEU A O 1
ATOM 6022 N N . ASP A 1 801 ? 24.245 14.587 1.169 1.00 58.94 801 ASP A N 1
ATOM 6023 C CA . ASP A 1 801 ? 25.440 13.828 0.808 1.00 58.94 801 ASP A CA 1
ATOM 6024 C C . ASP A 1 801 ? 25.926 13.016 2.018 1.00 58.94 801 ASP A C 1
ATOM 6026 O O . ASP A 1 801 ? 26.245 13.574 3.067 1.00 58.94 801 ASP A O 1
ATOM 6030 N N . GLU A 1 802 ? 26.011 11.688 1.892 1.00 58.69 802 GLU A N 1
ATOM 6031 C CA . GLU A 1 802 ? 26.509 10.812 2.967 1.00 58.69 802 GLU A CA 1
ATOM 6032 C C . GLU A 1 802 ? 27.981 11.076 3.320 1.00 58.69 802 GLU A C 1
ATOM 6034 O O . GLU A 1 802 ? 28.422 10.741 4.424 1.00 58.69 802 GLU A O 1
ATOM 6039 N N . ASN A 1 803 ? 28.720 11.725 2.415 1.00 60.59 803 ASN A N 1
ATOM 6040 C CA . ASN A 1 803 ? 30.093 12.169 2.634 1.00 60.59 803 ASN A CA 1
ATOM 6041 C C . ASN A 1 803 ? 30.168 13.525 3.353 1.00 60.59 803 ASN A C 1
ATOM 6043 O O . ASN A 1 803 ? 31.244 13.933 3.791 1.00 60.59 803 ASN A O 1
ATOM 6047 N N . ASN A 1 804 ? 29.041 14.227 3.505 1.00 75.25 804 ASN A N 1
ATOM 6048 C CA . ASN A 1 804 ? 28.960 15.475 4.245 1.00 75.25 804 ASN A CA 1
ATOM 6049 C C . ASN A 1 804 ? 28.561 15.214 5.706 1.00 75.25 804 ASN A C 1
ATOM 6051 O O . ASN A 1 804 ? 27.495 14.685 6.014 1.00 75.25 804 ASN A O 1
ATOM 6055 N N . ASP A 1 805 ? 29.408 15.645 6.640 1.00 69.44 805 ASP A N 1
ATOM 6056 C CA . ASP A 1 805 ? 29.224 15.391 8.071 1.00 69.44 805 ASP A CA 1
ATOM 6057 C C . ASP A 1 805 ? 27.939 15.966 8.671 1.00 69.44 805 ASP A C 1
ATOM 6059 O O . ASP A 1 805 ? 27.393 15.396 9.622 1.00 69.44 805 ASP A O 1
ATOM 6063 N N . LYS A 1 806 ? 27.461 17.101 8.154 1.00 63.19 806 LYS A N 1
ATOM 6064 C CA . LYS A 1 806 ? 26.218 17.725 8.615 1.00 63.19 806 LYS A CA 1
ATOM 6065 C C . LYS A 1 806 ? 25.018 16.923 8.120 1.00 63.19 806 LYS A C 1
ATOM 6067 O O . LYS A 1 806 ? 24.179 16.530 8.927 1.00 63.19 806 LYS A O 1
ATOM 6072 N N . ASP A 1 807 ? 25.015 16.596 6.835 1.00 63.03 807 ASP A N 1
ATOM 6073 C CA . ASP A 1 807 ? 23.939 15.856 6.179 1.00 63.03 807 ASP A CA 1
ATOM 6074 C C . ASP A 1 807 ? 23.832 14.418 6.732 1.00 63.03 807 ASP A C 1
ATOM 6076 O O . ASP A 1 807 ? 22.738 13.938 7.033 1.00 63.03 807 ASP A O 1
ATOM 6080 N N . ARG A 1 808 ? 24.970 13.769 7.016 1.00 68.81 808 ARG A N 1
ATOM 6081 C CA . ARG A 1 808 ? 25.044 12.473 7.712 1.00 68.81 808 ARG A CA 1
ATOM 6082 C C . ARG A 1 808 ? 24.465 12.526 9.129 1.00 68.81 808 ARG A C 1
ATOM 6084 O O . ARG A 1 808 ? 23.749 11.611 9.539 1.00 68.81 808 ARG A O 1
ATOM 6091 N N . LYS A 1 809 ? 24.756 13.585 9.896 1.00 65.50 809 LYS A N 1
ATOM 6092 C CA . LYS A 1 809 ? 24.190 13.784 11.245 1.00 65.50 809 LYS A CA 1
ATOM 6093 C C . LYS A 1 809 ? 22.686 14.032 11.191 1.00 65.50 809 LYS A C 1
ATOM 6095 O O . LYS A 1 809 ? 21.968 13.541 12.057 1.00 65.50 809 LYS A O 1
ATOM 6100 N N . ASP A 1 810 ? 22.211 14.772 10.198 1.00 62.97 810 ASP A N 1
ATOM 6101 C CA . ASP A 1 810 ? 20.792 15.073 10.031 1.00 62.97 810 ASP A CA 1
ATOM 6102 C C . ASP A 1 810 ? 20.002 13.832 9.580 1.00 62.97 810 ASP A C 1
ATOM 6104 O O . ASP A 1 810 ? 18.972 13.524 10.181 1.00 62.97 810 ASP A O 1
ATOM 6108 N N . LYS A 1 811 ? 20.550 13.019 8.665 1.00 66.56 811 LYS A N 1
ATOM 6109 C CA . LYS A 1 811 ? 20.009 11.696 8.304 1.00 66.56 811 LYS A CA 1
ATOM 6110 C C . LYS A 1 811 ? 19.920 10.760 9.515 1.00 66.56 811 LYS A C 1
ATOM 6112 O O . LYS A 1 811 ? 18.857 10.212 9.788 1.00 66.56 811 LYS A O 1
ATOM 6117 N N . LYS A 1 812 ? 20.991 10.678 10.316 1.00 70.25 812 LYS A N 1
ATOM 6118 C CA . LYS A 1 812 ? 21.023 9.872 11.547 1.00 70.25 812 LYS A CA 1
ATOM 6119 C C . LYS A 1 812 ? 19.956 10.302 12.563 1.00 70.25 812 LYS A C 1
ATOM 6121 O O . LYS A 1 812 ? 19.311 9.447 13.155 1.00 70.25 812 LYS A O 1
ATOM 6126 N N . LYS A 1 813 ? 19.733 11.608 12.759 1.00 65.50 813 LYS A N 1
ATOM 6127 C CA . LYS A 1 813 ? 18.686 12.107 13.675 1.00 65.50 813 LYS A CA 1
ATOM 6128 C C . LYS A 1 813 ? 17.276 11.753 13.199 1.00 65.50 813 LYS A C 1
ATOM 6130 O O . LYS A 1 813 ? 16.418 11.501 14.042 1.00 65.50 813 LYS A O 1
ATOM 6135 N N . ILE A 1 814 ? 17.032 11.779 11.884 1.00 64.50 814 ILE A N 1
ATOM 6136 C CA . ILE A 1 814 ? 15.750 11.356 11.309 1.00 64.50 814 ILE A CA 1
ATOM 6137 C C . ILE A 1 814 ? 15.554 9.871 11.601 1.00 64.50 814 ILE A C 1
ATOM 6139 O O . ILE A 1 814 ? 14.571 9.518 12.241 1.00 64.50 814 ILE A O 1
ATOM 6143 N N . ASP A 1 815 ? 16.523 9.027 11.250 1.00 67.38 815 ASP A N 1
ATOM 6144 C CA . ASP A 1 815 ? 16.437 7.583 11.483 1.00 67.38 815 ASP A CA 1
ATOM 6145 C C . ASP A 1 815 ? 16.270 7.252 12.984 1.00 67.38 815 ASP A C 1
ATOM 6147 O O . ASP A 1 815 ? 15.435 6.427 13.345 1.00 67.38 815 ASP A O 1
ATOM 6151 N N . GLU A 1 816 ? 16.970 7.955 13.885 1.00 68.25 816 GLU A N 1
ATOM 6152 C CA . GLU A 1 816 ? 16.814 7.809 15.342 1.00 68.25 816 GLU A CA 1
ATOM 6153 C C . GLU A 1 816 ? 15.422 8.219 15.853 1.00 68.25 816 GLU A C 1
ATOM 6155 O O . GLU A 1 816 ? 14.878 7.552 16.732 1.00 68.25 816 GLU A O 1
ATOM 6160 N N . CYS A 1 817 ? 14.843 9.314 15.346 1.00 65.25 817 CYS A N 1
ATOM 6161 C CA . CYS A 1 817 ? 13.483 9.737 15.710 1.00 65.25 817 CYS A CA 1
ATOM 6162 C C . CYS A 1 817 ? 12.454 8.694 15.261 1.00 65.25 817 CYS A C 1
ATOM 6164 O O . CYS A 1 817 ? 11.559 8.308 16.009 1.00 65.25 817 CYS A O 1
ATOM 6166 N N . MET A 1 818 ? 12.653 8.175 14.055 1.00 65.00 818 MET A N 1
ATOM 6167 C CA . MET A 1 818 ? 11.796 7.177 13.436 1.00 65.00 818 MET A CA 1
ATOM 6168 C C . MET A 1 818 ? 11.856 5.834 14.169 1.00 65.00 818 MET A C 1
ATOM 6170 O O . MET A 1 818 ? 10.819 5.214 14.374 1.00 65.00 818 MET A O 1
ATOM 6174 N N . GLU A 1 819 ? 13.042 5.396 14.605 1.00 65.00 819 GLU A N 1
ATOM 6175 C CA . GLU A 1 819 ? 13.201 4.202 15.446 1.00 65.00 819 GLU A CA 1
ATOM 6176 C C . GLU A 1 819 ? 12.521 4.365 16.810 1.00 65.00 819 GLU A C 1
ATOM 6178 O O . GLU A 1 819 ? 11.851 3.447 17.275 1.00 65.00 819 GLU A O 1
ATOM 6183 N N . ARG A 1 820 ? 12.617 5.541 17.444 1.00 62.38 820 ARG A N 1
ATOM 6184 C CA . ARG A 1 820 ? 11.933 5.801 18.726 1.00 62.38 820 ARG A CA 1
ATOM 6185 C C . ARG A 1 820 ? 10.414 5.782 18.597 1.00 62.38 820 ARG A C 1
ATOM 6187 O O . ARG A 1 820 ? 9.736 5.333 19.516 1.00 62.38 820 ARG A O 1
ATOM 6194 N N . ASN A 1 821 ? 9.890 6.227 17.460 1.00 58.78 821 ASN A N 1
ATOM 6195 C CA . ASN A 1 821 ? 8.460 6.209 17.164 1.00 58.78 821 ASN A CA 1
ATOM 6196 C C . ASN A 1 821 ? 7.928 4.802 16.809 1.00 58.78 821 ASN A C 1
ATOM 6198 O O . ASN A 1 821 ? 6.724 4.648 16.623 1.00 58.78 821 ASN A O 1
ATOM 6202 N N . LYS A 1 822 ? 8.779 3.761 16.747 1.00 58.44 822 LYS A N 1
ATOM 6203 C CA . LYS A 1 822 ? 8.337 2.359 16.594 1.00 58.44 822 LYS A CA 1
ATOM 6204 C C . LYS A 1 822 ? 7.864 1.698 17.893 1.00 58.44 822 LYS A C 1
ATOM 6206 O O . LYS A 1 822 ? 7.268 0.629 17.819 1.00 58.44 822 LYS A O 1
ATOM 6211 N N . VAL A 1 823 ? 8.201 2.254 19.062 1.00 40.72 823 VAL A N 1
ATOM 6212 C CA . VAL A 1 823 ? 8.259 1.471 20.314 1.00 40.72 823 VAL A CA 1
ATOM 6213 C C . VAL A 1 823 ? 6.944 1.424 21.115 1.00 40.72 823 VAL A C 1
ATOM 6215 O O . VAL A 1 823 ? 6.786 0.501 21.902 1.00 40.72 823 VAL A O 1
ATOM 6218 N N . ASP A 1 824 ? 5.959 2.297 20.883 1.00 40.81 824 ASP A N 1
ATOM 6219 C CA . ASP A 1 824 ? 4.753 2.382 21.739 1.00 40.81 824 ASP A CA 1
ATOM 6220 C C . ASP A 1 824 ? 3.440 2.049 21.007 1.00 40.81 824 ASP A C 1
ATOM 6222 O O . ASP A 1 824 ? 2.605 2.915 20.762 1.00 40.81 824 ASP A O 1
ATOM 6226 N N . ARG A 1 825 ? 3.216 0.779 20.651 1.00 38.69 825 ARG A N 1
ATOM 6227 C CA . ARG A 1 825 ? 1.862 0.281 20.309 1.00 38.69 825 ARG A CA 1
ATOM 6228 C C . ARG A 1 825 ? 1.581 -1.093 20.933 1.00 38.69 825 ARG A C 1
ATOM 6230 O O . ARG A 1 825 ? 1.187 -2.023 20.228 1.00 38.69 825 ARG A O 1
ATOM 6237 N N . THR A 1 826 ? 1.816 -1.229 22.240 1.00 28.42 826 THR A N 1
ATOM 6238 C CA . THR A 1 826 ? 1.354 -2.380 23.049 1.00 28.42 826 THR A CA 1
ATOM 6239 C C . THR A 1 826 ? 0.113 -2.052 23.850 1.00 28.42 826 THR A C 1
ATOM 6241 O O . THR A 1 826 ? 0.157 -1.022 24.558 1.00 28.42 826 THR A O 1
#

Organism: NCBI:txid1754192

Secondary structure (DSSP, 8-state):
---------------------TTPBPTTSS-EEEEHHHHHHTT-EEETT-STT--TTEEEEE--EEE-TTS-EEEEEEGGG--SEEEETTSSSSSTTEEEEEEPPP--TTPBPSSSSEEEEETTT---SS-EETTSSSSSTTEEEEEPPPTTTTPBPSSSSEEEEETTT---SS-EESSSSSSSTTEEEEESS----TTPBPTTSSEEEEETTT---SS-EETTSSSSSTTEEEEEPPPTTTTSBPSSSSEEEEETTT---SS-EETTSSSSSTTEEEEESS----TTPBPTTSSEEEEETTT---SS-EETTSSSSSTTEEEEESS-------EEEETTEEEEEEEGGGS-TTTEEEESSS-TTS-TTEEEEEE-PBPTTSSSEEEEHHHHHHTTEEEETTS-TTS-TTEEEEEE------PPPPPPPP-PPEEEETTEEEEEEEGGGS-TTTEEEETTS-TTS-TTEEEEEE-PBPTTSSSEEEEHHHHHHTTEEEETTS-TTS-TTEEEEEEPP------PPP-----PPPPPEEEETTEEEEEEETTTS-TTTEEEETTS-TTS-TTEEEEEE-PBPTTSSSEEEEHHHHHHTT-EEESSS-TTS-TTEEEEE-----------------------HHHH-TTS-GGGGT--SSSS-----HHHHHHHHHHIIIIIHHHHHHH-S-EEEEE----HHHHHHHHHTT----TT-GGGGT-EEEEEE-TTS---HHHHHHHHHHH---SEEEEEE-TT--EEEEEE--SS---EEEE--TTSTT------SS--GGG--TTSHHHHHHHHHHHHHHHHTTS---

Sequence (826 aa):
MHFHSKLLLTLLATIPSTFAAVNGRCTGRNGICISTGNCNKYGGTYYKGKCPNDANDIRCCDNIPCTANDGRKGNCVFTNQCSGGETIGGKCPGGNDFKCCVPKKPDYAGRPCKGVEGTCINVDNQGCDTEKVKGKCDGPANIQCCLKKLRGVDERCNGVAGTCIDTAKKSCGTEIVPNVCPGIDRVKCCLDKKPDYVGRPCKGVEGTCINVDNQGCDTEKVKGKCDGPANIQCCLKKLRGVDERCNGVAGTCIDTAKKSCGTEIVPNVCPGIDRVKCCLDEKPDYVGRPCKGVEGTCINVDNQGCDTVKVKGKCDGPANIQCCLKTSPNPSKSSCSFQGLSGTCINKGDCNASTHFYVDGACPKDGPNVKCCIKRENCSDNSGKCLTEQLCLKEGGTTEKNKCPKYGKDIKCCHKGNNPQPQPQPQPNPSKSSCSFQGLSGTCINKGDCNANTHFYVDGACPKDGPNVKCCIKRENCSDNSGKCLTEQLCLKEGGTTVKNKCPKYGKDIKCCHKGNNPQPQPQPQPQPQPNPSKSSCSFQGLSGTCINKGDCNANTHFYVDGACPKDGPNVKCCIKRENCSDNSGKCLTEQLCLKEGGTTEKNKCPKYGKDIKCCHKGNNPQPQPQPQPQPQPNPNPSSVFDKYKEFAYENFLKTSHKVSNIPGENEKKNLEYLVDKCLNPIRELYGKPVIVNSGYRSEELNNELIRLGYHASKTSLHLYGMAADIDFDPKYDTDLMALYKTILKFGEFDEFIIEADEHGHTWAHVGCQKKTRKMIKCWREDTSPHVKKITEGKYYSDLDENNDKDRKDKKKIDECMERNKVDRT

InterPro domains:
  IPR009045 Peptidase M74/Hedgehog-like, zinc-binding domain superfamily [G3DSA:3.30.1380.10] (644-780)
  IPR009045 Peptidase M74/Hedgehog-like, zinc-binding domain superfamily [SSF55166] (657-780)
  IPR013230 Peptidase M15A, C-terminal [PF08291] (648-743)

Foldseek 3Di:
DDDDDDDDDDDDPPDPLPPWPAQDAWAPAQFGWHFPVQLVVQPWDWDPPTTDNDDPGITTTAQRWWADPVGFIFGWGFQVPLPQFDWDPPGHDGDRRTTGTGHDDDDFFQDAFAPAGFTWHQQVPDDAPADWAAPRTPDDRSTTTRHDDFAFAQHAFAPAAFGWHQVVVDPAPEDWAFPRTPGAGSGTTRHPHHDDFFQDAWAPAGFTWHQQVPDDAPADWAAPRTPDDRSGTTRHDDFAFAQDAFAPAAFGWHQQVPDPAPEDWAFPRTPGDRSGTTRHPHHDDQFQDAWAPAAFTWHQQVPDDAPEDWAAPRTDDDRRTTTRHPDHPDQPQDWFDDQFFIFTWDFPVVADPVFWDWDAPRCVPRDRRTTGTTGFDAFQVNQATWDFPVVLVVQQWDWDFPRHVVGDRRTTGTHHDDDDDDDDDDDDDPDWDWFDDPQFIFTWDFPVVADVVFWDWDAPRCVPPDRRTTGTTGFPAFQVNQATWAFPVVLVVVQWDWDFPRHVVTDRRITGTHHDDDDDYDDDDDDDDDDDDDWDWFDDPQFIFTWDFPVVADVVFWDWDAPRCVPPDRRTTGTTGFDAFQVNQATWAAQVVLVVVVWDWDFDRHVVGDRRTTGTHHDDDDDDDDDDDDDDDDDDDDDQLCVVDVLPNVVQQQDDPDPDDRDDDPQLSVLLSCCVVPPVVQLCVLLVARKHFNYFAGDPVRLVVCVVVVHPGDPPDLSPRRQKTKIDHDPSDPDDPVSSVVSLVVSQQFAEWEWEAEQQLDIIIMTGHDPDHNQYYAYYYHVDPDDRPCLDDRDHLVRQDCPDPSSVVSVVVSVVSSVVSVPRDD

pLDDT: mean 75.02, std 16.6, range [24.2, 95.12]

Radius of gyration: 52.84 Å; chains: 1; bounding box: 152×72×181 Å